Protein 4CRM (pdb70)

Sequence (890 aa):
MSDKNSRIAIVSADKCKPKKCRQECKRSCPVVKTGKLCIEVTPTSKIAFISEILCIGCGICVKKCPFDAIQIINLPTNLEAHVTHRYSANSFKLHRLPTPRPGQVLGLVGTNGIGKSTALKILAGKQKPNLGRFDDPPEWQEIIKYFRGSELQNYFTKMLEDDIKAIIKPQYVDNIPRAIKGPVQKVGELLKLRMEKSPEDVKRYIKILQLENVLKRDIEKLSGGELQRFAIGMSCVQEADVYMFDEPSSYLDVKQRLNAAQIIRSLLAPTKYVICVEHDLSVLDYLSDFVCIIYGVPSVYGVVTLPASVREGINIFLDGHIPAENLRFRTEALQFRIADATEDLQNDSASRAFSYPSLKKTQGDFVLNVEEGEFSDSEILVMMGENGTGKTTLIKLLAGALKPDEGQDIPKLNVSMKPQKIAPKFPGTVRQLFFKKIRGQFLNPQFQTDVVKPLRIDDIIDQEVQHLSGGELQRVAIVLALGIPADIYLIDEPSAYLDSEQRIICSKVIRRFILHNKKTAFIVEHDFIMATYLADKVIVFEGIPSKNAHARAPESLLTGCNRFLKNLNVTFRRDPNSFRPRINKLDSQMDKEQKSSGNYFFLDNTGIDDKFGFIVMDGQGTLFGSVSGNTRTVLHKFTVDLPKKHGRGGQSALRFARLREEKRHNYVRKVAEVAVQNFITNDKVNVKGLILAGSADFKTDLAKSELFDPRLACKVISIVDVSYGGENGFNQAIELSAEALANVKYVQEKKLLEAYFDEISQDTGKFCYGIDDTLKALDLGAVEKLIVFENLETIRYTFKDAEDNEVIKFAEPEAKDKSFAIDKATGQEMDVVSEEPLIEWLAANYKNFGATLEFITDKSSEGAQFVTGFGGIGAMLRYKVNFEQLVDES

Foldseek 3Di:
DDQAKWKAKAFDPLQDDCVPVPVVLCPQAPLVVVPDDQWDADVPVRDIAGDRVSHPLPCRSQVVDPRRGMDMDMDSCLQVLFWWAAPDGRFETEGAADDWFWLFEEEEEEFAQACLQVNVCCLQLNAAGCRVHNCDNNPLVVNLVSCPVHPCSVSSVCVVVPVFHEAELDADLVPPLVVDKPLPCALQVLLVVLQPDDPVLSVVLCVLLVCVVRRNGHLNPDDSQNNLSSSLSSQVRHDTQEGEYEASCAPFFQQNLQSSLVVQLVSSVVRGMYYYYYLALVSRLSNGQKYWYWADDHRHHIYIDDIGGSVVVSLCVQVQADPVSGDNRDPDGDDFALVVNDDDDDAQDDLQDDWFDWFWADPVQEIETEHTAHDGWLFEAEEGEGPLQCSQVVLCVQVVVDPTPDGHDDDPWFEQEFHAADDPPDWDFLQVVLVVLADVLCPDPLCCVQQCPPVPCVSRRPPHRNRDDGLNVLSSRLVSSVRDDIQEYEYEESCHPGHDVNVSSVLCVQLVCSNVVRHYYYYYYRRPRSRQARHQWYKYKDDDHSYYIYIYYTDGQQVVVLVRCVVVLWAFEADVPSRDTHTAGRVRVCSVVCVVVSHRTPSRGHYD/DAWAKEKEDEQQKIWIWIDDVPDTDTDDMDHDDDDDQCPPQPPPSPVVVVVVLVVLLVVVQVRVVVRCVPQDDPDQGVHQAYEYEYPDCSCVSALPDPRNDPSNNVGYQYYDYAPDDDPVSVVVCVVVCVVSVVVVVCCPAAVVVVCPCVVPLPPPALKDADPQFQVVCLQVLFFQAWFFAQPGQWWWWWWADPPDTDIDIDGPDDDCNLVPRDDPDVDDNTDIDDIGGPCVVCVPCVVVSNHHDDHHYADYDCSVVCVVPRNRTMTGGDPGDDTGDDPVPD

B-factor: mean 42.4, std 27.52, range [13.7, 92.04]

Nearest PDB structures (foldseek):
  3j16-assembly1_B  TM=9.898E-01  e=0.000E+00  Saccharomyces cerevisiae
  6zme-assembly1_CI  TM=9.283E-01  e=2.907E-83  Homo sapiens
  3j15-assembly1_B  TM=9.564E-01  e=2.429E-72  Pyrococcus furiosus
  1yqt-assembly1_A  TM=9.149E-01  e=5.880E-68  Pyrococcus furiosus
  5yv5-assembly1_A  TM=8.983E-01  e=7.663E-67  Pyrococcus furiosus COM1

Solvent-accessible surface area: 46704 Å² total; per-residue (Å²): 252,94,127,136,89,13,36,10,3,24,19,38,69,103,49,39,111,33,96,152,44,149,35,40,19,78,106,28,7,10,0,26,92,91,60,101,101,5,9,86,81,40,114,120,76,133,42,10,50,5,20,54,148,51,12,47,23,42,15,36,14,34,163,64,19,74,93,52,6,6,77,28,55,74,12,82,19,43,8,100,74,37,35,1,21,54,109,73,66,6,27,26,14,2,2,88,10,2,8,16,129,69,13,56,0,1,0,1,3,2,14,48,38,0,10,8,30,16,0,8,80,5,2,15,34,129,76,62,1,23,8,35,121,126,6,65,95,76,49,23,115,56,0,33,119,73,10,160,84,48,90,5,48,79,7,0,55,68,18,86,125,70,105,30,133,21,16,38,0,58,25,136,13,71,77,24,32,184,88,50,113,2,82,115,82,68,0,10,76,36,8,123,147,61,68,92,76,52,105,113,8,34,139,166,43,29,164,70,2,50,1,78,79,5,39,159,82,21,2,92,131,16,54,15,9,20,7,3,13,4,4,0,3,22,0,1,3,44,93,20,81,5,0,1,0,0,18,4,17,29,53,5,1,20,58,5,20,28,32,4,1,87,21,0,83,54,8,17,83,78,91,20,9,0,3,0,1,3,28,7,48,37,3,0,11,80,2,5,41,67,2,2,10,4,9,16,66,66,72,13,22,0,12,0,25,128,38,31,45,35,96,103,2,2,18,50,8,35,76,4,51,9,93,97,39,102,42,199,45,10,131,128,68,53,128,45,81,87,36,118,34,34,102,130,120,170,75,78,63,88,103,78,22,83,52,18,60,48,0,61,42,55,97,75,125,20,57,1,37,0,74,94,9,62,13,3,41,26,11,0,0,0,15,8,3,7,38,43,3,7,4,28,18,6,16,62,3,37,22,53,68,44,136,13,85,101,40,104,14,112,43,188,61,85,41,8,102,6,67,27,116,42,69,54,181,120,139,29,30,3,123,76,52,7,104,147,87,54,164,46,16,69,119,36,88,61,4,60,84,16,5,22,137,67,25,96,4,96,29,10,50,96,28,75,13,157,131,24,61,28,14,43,20,0,32,2,13,4,8,17,8,23,5,65,92,6,58,12,15,3,0,2,11,0,10,28,55,7,6,20,75,23,33,33,30,3,2,64,9,1,6,108,49,4,42,147,68,115,62,2,1,20,0,2,0,11,7,44,44,0,10,11,27,0,0,40,40,12,2,1,8,51,43,98,27,51,126,54,4,66,0,88,42,17,32,57,22,101,72,0,21,35,76,30,7,114,63,44,54,13,0,30,62,23,0,102,104,28,128,14,32,39,22,1,117,104,116,1,137,55,4,153,115,10,49,98,81,26,49,16,19,71,91,40,13,11,0,27,161,91,75,64,1,12,0,5,5,42,29,153,21,8,5,3,0,25,35,32,75,158,72,172,88,50,84,87,125,60,89,57,107,57,123,130,22,138,42,241,36,42,201,18,67,103,143,102,9,172,90,26,72,80,85,15,43,48,3,3,88,114,0,1,74,36,5,40,121,84,22,26,112,136,112,149,34,58,6,165,7,13,20,0,0,4,66,64,87,90,2,65,70,2,35,173,30,156,71,8,56,128,195,15,51,88,85,50,57,15,89,22,103,16,105,128,25,40,104,106,0,12,73,30,5,61,107,126,11,58,126,20,89,21,78,46,109,87,63,126,39,82,97,97,15,42,40,38,16,85,88,88,32,44,107,110,4,48,11,1,40,26,15,80,19,2,21,86,5,0,88,122,20,0,0,82,87,1,5,0,14,97,113,19,96,27,48,48,31,37,9,32,90,94,152,112,108,34,95,47,44,25,48,107,97,123,58,152,57,132,79,124,0,24,86,153,100,104,51,79,164,49,110,64,114,51,104,77,29,2,21,108,92,4,43,80,36,27,198,124,38,34,5,67,42,46,81,12,40,76,136,42,80,44,5,68,76,6,81,60,17,11,41,1,15,4,0,9,2,111,135,106,26,140,78,42,142,98,119,112,125,170

Radius of gyration: 37.92 Å; Cα contacts (8 Å, |Δi|>4): 1628; chains: 2; bounding box: 98×109×80 Å

Secondary structure (DSSP, 8-state):
-PPP-EEEEEE-SSS--TTBTBSTTTTT-HHHHHT--SEEEETTTTEEEE-TTT-----HHHHH-SS--EEEEEESSSSSTTEEEE-STTS-EEE--PPP-TTSEEEEE--TTSSHHHHHHHHHTSS---TTTT--TT-HHHHHHHTTTSTHHHHHHHHHHTS---EEE-S-TTTHHHH---SSS-HHHHHHHH--S-HHHHHHHHHHHT-TGGGSS-TTT--HHHHHHHHHHHHHHS--SEEEEE-TTTT--HHHHHHHHHHHHGGGTTT-EEEEE-S-HHHHHHH-SEEEEEES-TTT--EE---EEHHHHHHHHHHTEETTTTEE-SSS------SSSSPP-PPP-SS-S-EE--EEEE-SS-EEEE--EE--TT-EEEEES-TTSSHHHHHHHHHTSS--SB--------EEEE-SS------SBHHHHHHHH-SGGGTSHHHIIIIIIIIISTTTSSSBSSSS-HHHHHHHHHHHHTTS--SEEEEE-TTTT--HHHHHHHHHHHHHHHHHHT-EEEEE-S-HHHHHHH-SEEEE-EEETTTEEE----EEHHHHHHHHHHHHT--B---TTT----B--TT-HHHHHHHHHT-S-SS-----/---EEEEEE-SS-EEEEEEETTEEEEEEEE------TTSS--TTTTHHHHHHHHHHHHHHHHHHHHHHHHH-SSSS-SSS-EEEE-SSGGGHHHHTSTTSPTTTGGGEEEEE--SS-HHHHHHHHHHTTHHHHHHHHHIIIIIIHHHHHHHT--TTT-EE-HHHHHHHHHHTT-EEEEE--SS---EEEEEE-SS-EEEEEE-S--SHHHH-SS-SSS-----EEEEEEHHHHHHTSHHHHT--EE---S-STTHHHHHHTSTT--EEESS-------SS--

Structure (mmCIF, N/CA/C/O backbone):
data_4CRM
#
_entry.id   4CRM
#
_cell.length_a   1.000
_cell.length_b   1.000
_cell.length_c   1.000
_cell.angle_alpha   90.00
_cell.angle_beta   90.00
_cell.angle_gamma   90.00
#
_symmetry.space_group_name_H-M   'P 1'
#
loop_
_entity.id
_entity.type
_entity.pdbx_description
1 polymer 'TRANSLATION INITIATION FACTOR RLI1'
2 polymer 'EUKARYOTIC PEPTIDE CHAIN RELEASE FACTOR SUBUNIT 1'
3 non-polymer "ADENOSINE-5'-TRIPHOSPHATE"
4 non-polymer 'IRON/SULFUR CLUSTER'
5 non-polymer "ADENOSINE-5'-DIPHOSPHATE"
6 non-polymer 'MAGNESIUM ION'
7 water water
#
loop_
_atom_site.group_PDB
_atom_site.id
_atom_site.type_symbol
_atom_site.label_atom_id
_atom_site.label_alt_id
_atom_site.label_comp_id
_atom_site.label_asym_id
_atom_site.label_entity_id
_atom_site.label_seq_id
_atom_site.pdbx_PDB_ins_code
_atom_site.Cartn_x
_atom_site.Cartn_y
_atom_site.Cartn_z
_atom_site.occupancy
_atom_site.B_iso_or_equiv
_atom_site.auth_seq_id
_atom_site.auth_comp_id
_atom_site.auth_asym_id
_atom_site.auth_atom_id
_atom_site.pdbx_PDB_model_num
ATOM 1 N N . MET A 1 1 ? -24.601 47.795 -27.358 1.00 0.00 1 MET P N 1
ATOM 2 C CA . MET A 1 1 ? -25.413 46.559 -27.345 1.00 0.00 1 MET P CA 1
ATOM 3 C C . MET A 1 1 ? -25.312 45.873 -28.666 1.00 0.00 1 MET P C 1
ATOM 4 O O . MET A 1 1 ? -24.301 45.243 -28.975 1.00 0.00 1 MET P O 1
ATOM 9 N N . SER A 1 2 ? -26.374 45.981 -29.483 1.00 0.00 2 SER P N 1
ATOM 10 C CA . SER A 1 2 ? -26.355 45.353 -30.768 1.00 0.00 2 SER P CA 1
ATOM 11 C C . SER A 1 2 ? -25.476 46.155 -31.661 1.00 0.00 2 SER P C 1
ATOM 12 O O . SER A 1 2 ? -25.171 47.315 -31.387 1.00 0.00 2 SER P O 1
ATOM 15 N N . ASP A 1 3 ? -25.024 45.523 -32.756 1.00 0.00 3 ASP P N 1
ATOM 16 C CA . ASP A 1 3 ? -24.195 46.213 -33.686 1.00 0.00 3 ASP P CA 1
ATOM 17 C C . ASP A 1 3 ? -25.088 47.235 -34.301 1.00 0.00 3 ASP P C 1
ATOM 18 O O . ASP A 1 3 ? -26.293 47.022 -34.422 1.00 0.00 3 ASP P O 1
ATOM 23 N N . LYS A 1 4 ? -24.515 48.392 -34.670 1.00 0.00 4 LYS P N 1
ATOM 24 C CA . LYS A 1 4 ? -25.289 49.446 -35.249 1.00 0.00 4 LYS P CA 1
ATOM 25 C C . LYS A 1 4 ? -25.051 49.390 -36.724 1.00 0.00 4 LYS P C 1
ATOM 26 O O . LYS A 1 4 ? -23.906 49.346 -37.170 1.00 0.00 4 LYS P O 1
ATOM 32 N N . ASN A 1 5 ? -26.135 49.369 -37.528 1.00 0.00 5 ASN P N 1
ATOM 33 C CA . ASN A 1 5 ? -25.941 49.287 -38.948 1.00 0.00 5 ASN P CA 1
ATOM 34 C C . ASN A 1 5 ? -27.060 50.003 -39.635 1.00 0.00 5 ASN P C 1
ATOM 35 O O . ASN A 1 5 ? -28.058 50.373 -39.018 1.00 0.00 5 ASN P O 1
ATOM 40 N N . SER A 1 6 ? -26.895 50.240 -40.952 1.00 0.00 6 SER P N 1
ATOM 41 C CA . SER A 1 6 ? -27.905 50.897 -41.721 1.00 0.00 6 SER P CA 1
ATOM 42 C C . SER A 1 6 ? -27.855 50.317 -43.099 1.00 0.00 6 SER P C 1
ATOM 43 O O . SER A 1 6 ? -27.045 49.441 -43.396 1.00 0.00 6 SER P O 1
ATOM 46 N N . ARG A 1 7 ? -28.792 50.755 -43.957 1.00 0.00 7 ARG P N 1
ATOM 47 C CA . ARG A 1 7 ? -28.812 50.389 -45.342 1.00 0.00 7 ARG P CA 1
ATOM 48 C C . ARG A 1 7 ? -29.010 51.686 -46.054 1.00 0.00 7 ARG P C 1
ATOM 49 O O . ARG A 1 7 ? -29.669 52.581 -45.528 1.00 0.00 7 ARG P O 1
ATOM 57 N N . ILE A 1 8 ? -28.370 51.859 -47.226 1.00 0.00 8 ILE P N 1
ATOM 58 C CA . ILE A 1 8 ? -28.545 53.063 -47.975 1.00 0.00 8 ILE P CA 1
ATOM 59 C C . ILE A 1 8 ? -28.721 52.631 -49.389 1.00 0.00 8 ILE P C 1
ATOM 60 O O . ILE A 1 8 ? -27.967 51.795 -49.883 1.00 0.00 8 ILE P O 1
ATOM 65 N N . ALA A 1 9 ? -29.735 53.177 -50.082 1.00 0.00 9 ALA P N 1
ATOM 66 C CA . ALA A 1 9 ? -29.917 52.783 -51.445 1.00 0.00 9 ALA P CA 1
ATOM 67 C C . ALA A 1 9 ? -29.757 53.997 -52.299 1.00 0.00 9 ALA P C 1
ATOM 68 O O . ALA A 1 9 ? -30.308 55.056 -51.999 1.00 0.00 9 ALA P O 1
ATOM 70 N N . ILE A 1 10 ? -28.950 53.869 -53.372 1.00 0.00 10 ILE P N 1
ATOM 71 C CA . ILE A 1 10 ? -28.776 54.912 -54.338 1.00 0.00 10 ILE P CA 1
ATOM 72 C C . ILE A 1 10 ? -28.999 54.255 -55.663 1.00 0.00 10 ILE P C 1
ATOM 73 O O . ILE A 1 10 ? -28.407 53.217 -55.954 1.00 0.00 10 ILE P O 1
ATOM 78 N N . VAL A 1 11 ? -29.882 54.837 -56.495 1.00 0.00 11 VAL P N 1
ATOM 79 C CA . VAL A 1 11 ? -30.156 54.258 -57.775 1.00 0.00 11 VAL P CA 1
ATOM 80 C C . VAL A 1 11 ? -29.822 55.283 -58.804 1.00 0.00 11 VAL P C 1
ATOM 81 O O . VAL A 1 11 ? -30.036 56.479 -58.602 1.00 0.00 11 VAL P O 1
ATOM 85 N N . SER A 1 12 ? -29.254 54.823 -59.935 1.00 0.00 12 SER P N 1
ATOM 86 C CA . SER A 1 12 ? -28.944 55.708 -61.014 1.00 0.00 12 SER P CA 1
ATOM 87 C C . SER A 1 12 ? -30.021 55.501 -62.030 1.00 0.00 12 SER P C 1
ATOM 88 O O . SER A 1 12 ? -30.254 54.386 -62.495 1.00 0.00 12 SER P O 1
ATOM 91 N N . ALA A 1 13 ? -30.727 56.598 -62.344 1.00 0.00 13 ALA P N 1
ATOM 92 C CA . ALA A 1 13 ? -31.825 56.703 -63.261 1.00 0.00 13 ALA P CA 1
ATOM 93 C C . ALA A 1 13 ? -31.361 56.522 -64.670 1.00 0.00 13 ALA P C 1
ATOM 94 O O . ALA A 1 13 ? -32.148 56.170 -65.546 1.00 0.00 13 ALA P O 1
ATOM 96 N N . ASP A 1 14 ? -30.097 56.883 -64.948 1.00 0.00 14 ASP P N 1
ATOM 97 C CA . ASP A 1 14 ? -29.575 56.774 -66.279 1.00 0.00 14 ASP P CA 1
ATOM 98 C C . ASP A 1 14 ? -29.530 55.327 -66.675 1.00 0.00 14 ASP P C 1
ATOM 99 O O . ASP A 1 14 ? -29.818 54.975 -67.818 1.00 0.00 14 ASP P O 1
ATOM 104 N N . LYS A 1 15 ? -29.124 54.465 -65.725 1.00 0.00 15 LYS P N 1
ATOM 105 C CA . LYS A 1 15 ? -28.984 53.044 -65.885 1.00 0.00 15 LYS P CA 1
ATOM 106 C C . LYS A 1 15 ? -30.318 52.350 -65.919 1.00 0.00 15 LYS P C 1
ATOM 107 O O . LYS A 1 15 ? -30.391 51.181 -66.293 1.00 0.00 15 LYS P O 1
ATOM 113 N N . CYS A 1 16 ? -31.403 53.000 -65.454 1.00 0.00 16 CYS P N 1
ATOM 114 C CA . CYS A 1 16 ? -32.633 52.275 -65.300 1.00 0.00 16 CYS P CA 1
ATOM 115 C C . CYS A 1 16 ? -33.638 52.542 -66.380 1.00 0.00 16 CYS P C 1
ATOM 116 O O . CYS A 1 16 ? -33.909 53.684 -66.754 1.00 0.00 16 CYS P O 1
ATOM 119 N N . LYS A 1 17 ? -34.205 51.433 -66.912 1.00 0.00 17 LYS P N 1
ATOM 120 C CA . LYS A 1 17 ? -35.305 51.473 -67.833 1.00 0.00 17 LYS P CA 1
ATOM 121 C C . LYS A 1 17 ? -36.244 50.414 -67.335 1.00 0.00 17 LYS P C 1
ATOM 122 O O . LYS A 1 17 ? -35.965 49.221 -67.436 1.00 0.00 17 LYS P O 1
ATOM 128 N N . PRO A 1 18 ? -37.413 50.764 -66.785 1.00 0.00 18 PRO P N 1
ATOM 129 C CA . PRO A 1 18 ? -38.238 49.769 -66.135 1.00 0.00 18 PRO P CA 1
ATOM 130 C C . PRO A 1 18 ? -39.186 49.206 -67.152 1.00 0.00 18 PRO P C 1
ATOM 131 O O . PRO A 1 18 ? -40.025 48.409 -66.754 1.00 0.00 18 PRO P O 1
ATOM 135 N N . LYS A 1 19 ? -39.114 49.577 -68.463 1.00 0.00 19 LYS P N 1
ATOM 136 C CA . LYS A 1 19 ? -39.862 48.870 -69.459 1.00 0.00 19 LYS P CA 1
ATOM 137 C C . LYS A 1 19 ? -39.171 47.575 -69.736 1.00 0.00 19 LYS P C 1
ATOM 138 O O . LYS A 1 19 ? -39.803 46.522 -69.829 1.00 0.00 19 LYS P O 1
ATOM 144 N N . LYS A 1 20 ? -37.815 47.607 -69.799 1.00 0.00 20 LYS P N 1
ATOM 145 C CA . LYS A 1 20 ? -36.956 46.564 -70.324 1.00 0.00 20 LYS P CA 1
ATOM 146 C C . LYS A 1 20 ? -37.157 45.207 -69.688 1.00 0.00 20 LYS P C 1
ATOM 147 O O . LYS A 1 20 ? -37.225 44.202 -70.395 1.00 0.00 20 LYS P O 1
ATOM 153 N N . CYS A 1 21 ? -37.285 45.157 -68.343 1.00 0.00 21 CYS P N 1
ATOM 154 C CA . CYS A 1 21 ? -37.450 43.927 -67.600 1.00 0.00 21 CYS P CA 1
ATOM 155 C C . CYS A 1 21 ? -38.760 43.963 -66.857 1.00 0.00 21 CYS P C 1
ATOM 156 O O . CYS A 1 21 ? -38.979 43.161 -65.949 1.00 0.00 21 CYS P O 1
ATOM 159 N N . ARG A 1 22 ? -39.649 44.927 -67.218 1.00 0.00 22 ARG P N 1
ATOM 160 C CA . ARG A 1 22 ? -40.790 45.377 -66.445 1.00 0.00 22 ARG P CA 1
ATOM 161 C C . ARG A 1 22 ? -40.284 45.964 -65.142 1.00 0.00 22 ARG P C 1
ATOM 162 O O . ARG A 1 22 ? -39.089 46.236 -65.029 1.00 0.00 22 ARG P O 1
ATOM 170 N N . GLN A 1 23 ? -41.145 46.225 -64.128 1.00 0.00 23 GLN P N 1
ATOM 171 C CA . GLN A 1 23 ? -40.643 46.671 -62.851 1.00 0.00 23 GLN P CA 1
ATOM 172 C C . GLN A 1 23 ? -40.318 45.420 -62.101 1.00 0.00 23 GLN P C 1
ATOM 173 O O . GLN A 1 23 ? -41.185 44.770 -61.517 1.00 0.00 23 GLN P O 1
ATOM 179 N N . GLU A 1 24 ? -39.021 45.050 -62.156 1.00 0.00 24 GLU P N 1
ATOM 180 C CA . GLU A 1 24 ? -38.536 43.816 -61.619 1.00 0.00 24 GLU P CA 1
ATOM 181 C C . GLU A 1 24 ? -38.101 44.074 -60.211 1.00 0.00 24 GLU P C 1
ATOM 182 O O . GLU A 1 24 ? -37.921 43.124 -59.459 1.00 0.00 24 GLU P O 1
ATOM 188 N N . CYS A 1 25 ? -37.943 45.360 -59.782 1.00 0.00 25 CYS P N 1
ATOM 189 C CA . CYS A 1 25 ? -37.467 45.619 -58.450 1.00 0.00 25 CYS P CA 1
ATOM 190 C C . CYS A 1 25 ? -38.552 45.373 -57.436 1.00 0.00 25 CYS P C 1
ATOM 191 O O . CYS A 1 25 ? -38.282 44.790 -56.386 1.00 0.00 25 CYS P O 1
ATOM 194 N N . LYS A 1 26 ? -39.795 45.827 -57.717 1.00 0.00 26 LYS P N 1
ATOM 195 C CA . LYS A 1 26 ? -40.915 45.699 -56.811 1.00 0.00 26 LYS P CA 1
ATOM 196 C C . LYS A 1 26 ? -41.240 44.253 -56.644 1.00 0.00 26 LYS P C 1
ATOM 197 O O . LYS A 1 26 ? -41.436 43.763 -55.532 1.00 0.00 26 LYS P O 1
ATOM 203 N N . ARG A 1 27 ? -41.242 43.505 -57.767 1.00 0.00 27 ARG P N 1
ATOM 204 C CA . ARG A 1 27 ? -41.399 42.080 -57.713 1.00 0.00 27 ARG P CA 1
ATOM 205 C C . ARG A 1 27 ? -40.042 41.672 -57.244 1.00 0.00 27 ARG P C 1
ATOM 206 O O . ARG A 1 27 ? -39.209 42.535 -57.038 1.00 0.00 27 ARG P O 1
ATOM 214 N N . SER A 1 28 ? -39.756 40.402 -56.959 1.00 0.00 28 SER P N 1
ATOM 215 C CA . SER A 1 28 ? -38.412 40.073 -56.566 1.00 0.00 28 SER P CA 1
ATOM 216 C C . SER A 1 28 ? -38.149 40.415 -55.123 1.00 0.00 28 SER P C 1
ATOM 217 O O . SER A 1 28 ? -37.720 39.544 -54.370 1.00 0.00 28 SER P O 1
ATOM 220 N N . CYS A 1 29 ? -38.364 41.686 -54.704 1.00 0.00 29 CYS P N 1
ATOM 221 C CA . CYS A 1 29 ? -38.086 42.128 -53.357 1.00 0.00 29 CYS P CA 1
ATOM 222 C C . CYS A 1 29 ? -38.966 41.370 -52.400 1.00 0.00 29 CYS P C 1
ATOM 223 O O . CYS A 1 29 ? -40.183 41.303 -52.566 1.00 0.00 29 CYS P O 1
ATOM 226 N N . PRO A 1 30 ? -38.341 40.769 -51.411 1.00 0.00 30 PRO P N 1
ATOM 227 C CA . PRO A 1 30 ? -39.012 39.978 -50.405 1.00 0.00 30 PRO P CA 1
ATOM 228 C C . PRO A 1 30 ? -39.830 40.776 -49.441 1.00 0.00 30 PRO P C 1
ATOM 229 O O . PRO A 1 30 ? -40.711 40.204 -48.801 1.00 0.00 30 PRO P O 1
ATOM 233 N N . VAL A 1 31 ? -39.501 42.067 -49.263 1.00 0.00 31 VAL P N 1
ATOM 234 C CA . VAL A 1 31 ? -40.210 42.940 -48.375 1.00 0.00 31 VAL P CA 1
ATOM 235 C C . VAL A 1 31 ? -41.582 43.187 -48.939 1.00 0.00 31 VAL P C 1
ATOM 236 O O . VAL A 1 31 ? -42.580 43.153 -48.222 1.00 0.00 31 VAL P O 1
ATOM 240 N N . VAL A 1 32 ? -41.648 43.454 -50.257 1.00 0.00 32 VAL P N 1
ATOM 241 C CA . VAL A 1 32 ? -42.858 43.747 -50.980 1.00 0.00 32 VAL P CA 1
ATOM 242 C C . VAL A 1 32 ? -43.700 42.519 -51.094 1.00 0.00 32 VAL P C 1
ATOM 243 O O . VAL A 1 32 ? -44.916 42.612 -51.247 1.00 0.00 32 VAL P O 1
ATOM 247 N N . LYS A 1 33 ? -43.060 41.336 -51.101 1.00 0.00 33 LYS P N 1
ATOM 248 C CA . LYS A 1 33 ? -43.796 40.108 -51.197 1.00 0.00 33 LYS P CA 1
ATOM 249 C C . LYS A 1 33 ? -44.712 40.022 -50.015 1.00 0.00 33 LYS P C 1
ATOM 250 O O . LYS A 1 33 ? -45.871 39.628 -50.143 1.00 0.00 33 LYS P O 1
ATOM 256 N N . THR A 1 34 ? -44.203 40.394 -48.824 1.00 0.00 34 THR P N 1
ATOM 257 C CA . THR A 1 34 ? -44.975 40.340 -47.611 1.00 0.00 34 THR P CA 1
ATOM 258 C C . THR A 1 34 ? -46.041 41.390 -47.665 1.00 0.00 34 THR P C 1
ATOM 259 O O . THR A 1 34 ? -47.082 41.247 -47.027 1.00 0.00 34 THR P O 1
ATOM 263 N N . GLY A 1 35 ? -45.831 42.478 -48.432 1.00 0.00 35 GLY P N 1
ATOM 264 C CA . GLY A 1 35 ? -46.830 43.512 -48.457 1.00 0.00 35 GLY P CA 1
ATOM 265 C C . GLY A 1 35 ? -46.254 44.773 -47.886 1.00 0.00 35 GLY P C 1
ATOM 266 O O . GLY A 1 35 ? -46.989 45.722 -47.613 1.00 0.00 35 GLY P O 1
ATOM 267 N N . LYS A 1 36 ? -44.922 44.808 -47.681 1.00 0.00 36 LYS P N 1
ATOM 268 C CA . LYS A 1 36 ? -44.260 45.964 -47.145 1.00 0.00 36 LYS P CA 1
ATOM 269 C C . LYS A 1 36 ? -43.914 46.945 -48.243 1.00 0.00 36 LYS P C 1
ATOM 270 O O . LYS A 1 36 ? -44.205 46.728 -49.418 1.00 0.00 36 LYS P O 1
ATOM 276 N N . LEU A 1 37 ? -43.416 48.121 -47.797 1.00 0.00 37 LEU P N 1
ATOM 277 C CA . LEU A 1 37 ? -43.008 49.348 -48.447 1.00 0.00 37 LEU P CA 1
ATOM 278 C C . LEU A 1 37 ? -41.612 49.482 -49.013 1.00 0.00 37 LEU P C 1
ATOM 279 O O . LEU A 1 37 ? -41.323 50.565 -49.517 1.00 0.00 37 LEU P O 1
ATOM 284 N N . CYS A 1 38 ? -40.687 48.501 -48.896 1.00 0.00 38 CYS P N 1
ATOM 285 C CA . CYS A 1 38 ? -39.286 48.719 -49.216 1.00 0.00 38 CYS P CA 1
ATOM 286 C C . CYS A 1 38 ? -39.087 49.398 -50.541 1.00 0.00 38 CYS P C 1
ATOM 287 O O . CYS A 1 38 ? -38.284 50.329 -50.622 1.00 0.00 38 CYS P O 1
ATOM 290 N N . ILE A 1 39 ? -39.778 48.969 -51.611 1.00 0.00 39 ILE P N 1
ATOM 291 C CA . ILE A 1 39 ? -39.624 49.666 -52.858 1.00 0.00 39 ILE P CA 1
ATOM 292 C C . ILE A 1 39 ? -40.995 50.108 -53.291 1.00 0.00 39 ILE P C 1
ATOM 293 O O . ILE A 1 39 ? -41.934 49.311 -53.315 1.00 0.00 39 ILE P O 1
ATOM 298 N N . GLU A 1 40 ? -41.151 51.413 -53.613 1.00 0.00 40 GLU P N 1
ATOM 299 C CA . GLU A 1 40 ? -42.420 51.949 -54.028 1.00 0.00 40 GLU P CA 1
ATOM 300 C C . GLU A 1 40 ? -42.248 52.452 -55.423 1.00 0.00 40 GLU P C 1
ATOM 301 O O . GLU A 1 40 ? -41.165 52.895 -55.801 1.00 0.00 40 GLU P O 1
ATOM 307 N N . VAL A 1 41 ? -43.168 52.393 -56.270 1.00 0.00 41 VAL P N 1
ATOM 308 C CA . VAL A 1 41 ? -43.062 52.759 -57.619 1.00 0.00 41 VAL P CA 1
ATOM 309 C C . VAL A 1 41 ? -43.686 54.175 -57.662 1.00 0.00 41 VAL P C 1
ATOM 310 O O . VAL A 1 41 ? -44.611 54.512 -56.913 1.00 0.00 41 VAL P O 1
ATOM 314 N N . THR A 1 42 ? -42.903 55.108 -58.383 1.00 0.00 42 THR P N 1
ATOM 315 C CA . THR A 1 42 ? -43.334 56.455 -58.603 1.00 0.00 42 THR P CA 1
ATOM 316 C C . THR A 1 42 ? -43.948 56.452 -59.973 1.00 0.00 42 THR P C 1
ATOM 317 O O . THR A 1 42 ? -43.276 56.214 -60.976 1.00 0.00 42 THR P O 1
ATOM 321 N N . PRO A 1 43 ? -45.243 56.634 -60.005 1.00 0.00 43 PRO P N 1
ATOM 322 C CA . PRO A 1 43 ? -46.004 56.611 -61.229 1.00 0.00 43 PRO P CA 1
ATOM 323 C C . PRO A 1 43 ? -45.837 57.768 -62.167 1.00 0.00 43 PRO P C 1
ATOM 324 O O . PRO A 1 43 ? -46.104 57.590 -63.355 1.00 0.00 43 PRO P O 1
ATOM 328 N N . THR A 1 44 ? -45.531 58.979 -61.658 1.00 0.00 44 THR P N 1
ATOM 329 C CA . THR A 1 44 ? -45.375 60.094 -62.550 1.00 0.00 44 THR P CA 1
ATOM 330 C C . THR A 1 44 ? -44.051 60.081 -63.259 1.00 0.00 44 THR P C 1
ATOM 331 O O . THR A 1 44 ? -43.990 60.189 -64.484 1.00 0.00 44 THR P O 1
ATOM 335 N N . SER A 1 45 ? -42.955 59.953 -62.480 1.00 0.00 45 SER P N 1
ATOM 336 C CA . SER A 1 45 ? -41.598 59.993 -62.951 1.00 0.00 45 SER P CA 1
ATOM 337 C C . SER A 1 45 ? -41.221 58.683 -63.573 1.00 0.00 45 SER P C 1
ATOM 338 O O . SER A 1 45 ? -40.319 58.623 -64.408 1.00 0.00 45 SER P O 1
ATOM 341 N N . LYS A 1 46 ? -41.931 57.605 -63.193 1.00 0.00 46 LYS P N 1
ATOM 342 C CA . LYS A 1 46 ? -41.668 56.281 -63.675 1.00 0.00 46 LYS P CA 1
ATOM 343 C C . LYS A 1 46 ? -40.307 55.817 -63.246 1.00 0.00 46 LYS P C 1
ATOM 344 O O . LYS A 1 46 ? -39.537 55.314 -64.062 1.00 0.00 46 LYS P O 1
ATOM 350 N N . ILE A 1 47 ? -39.985 55.971 -61.941 1.00 0.00 47 ILE P N 1
ATOM 351 C CA . ILE A 1 47 ? -38.709 55.552 -61.439 1.00 0.00 47 ILE P CA 1
ATOM 352 C C . ILE A 1 47 ? -38.979 54.710 -60.218 1.00 0.00 47 ILE P C 1
ATOM 353 O O . ILE A 1 47 ? -40.003 54.885 -59.560 1.00 0.00 47 ILE P O 1
ATOM 358 N N . ALA A 1 48 ? -38.110 53.712 -59.924 1.00 0.00 48 ALA P N 1
ATOM 359 C CA . ALA A 1 48 ? -38.274 52.945 -58.719 1.00 0.00 48 ALA P CA 1
ATOM 360 C C . ALA A 1 48 ? -37.662 53.735 -57.608 1.00 0.00 48 ALA P C 1
ATOM 361 O O . ALA A 1 48 ? -36.681 54.448 -57.804 1.00 0.00 48 ALA P O 1
ATOM 363 N N . PHE A 1 49 ? -38.245 53.642 -56.401 1.00 0.00 49 PHE P N 1
ATOM 364 C CA . PHE A 1 49 ? -37.696 54.316 -55.265 1.00 0.00 49 PHE P CA 1
ATOM 365 C C . PHE A 1 49 ? -37.499 53.275 -54.215 1.00 0.00 49 PHE P C 1
ATOM 366 O O . PHE A 1 49 ? -38.340 52.396 -54.041 1.00 0.00 49 PHE P O 1
ATOM 374 N N . ILE A 1 50 ? -36.360 53.331 -53.497 1.00 0.00 50 ILE P N 1
ATOM 375 C CA . ILE A 1 50 ? -36.151 52.373 -52.455 1.00 0.00 50 ILE P CA 1
ATOM 376 C C . ILE A 1 50 ? -36.090 53.135 -51.176 1.00 0.00 50 ILE P C 1
ATOM 377 O O . ILE A 1 50 ? -35.322 54.090 -51.047 1.00 0.00 50 ILE P O 1
ATOM 382 N N . SER A 1 51 ? -36.931 52.727 -50.205 1.00 0.00 51 SER P N 1
ATOM 383 C CA . SER A 1 51 ? -36.958 53.355 -48.920 1.00 0.00 51 SER P CA 1
ATOM 384 C C . SER A 1 51 ? -36.002 52.581 -48.076 1.00 0.00 51 SER P C 1
ATOM 385 O O . SER A 1 51 ? -35.977 51.353 -48.098 1.00 0.00 51 SER P O 1
ATOM 388 N N . GLU A 1 52 ? -35.154 53.322 -47.351 1.00 0.00 52 GLU P N 1
ATOM 389 C CA . GLU A 1 52 ? -34.097 52.828 -46.517 1.00 0.00 52 GLU P CA 1
ATOM 390 C C . GLU A 1 52 ? -34.619 52.251 -45.233 1.00 0.00 52 GLU P C 1
ATOM 391 O O . GLU A 1 52 ? -33.907 51.507 -44.561 1.00 0.00 52 GLU P O 1
ATOM 397 N N . ILE A 1 53 ? -35.812 52.694 -44.789 1.00 0.00 53 ILE P N 1
ATOM 398 C CA . ILE A 1 53 ? -36.384 52.223 -43.556 1.00 0.00 53 ILE P CA 1
ATOM 399 C C . ILE A 1 53 ? -36.863 50.794 -43.631 1.00 0.00 53 ILE P C 1
ATOM 400 O O . ILE A 1 53 ? -36.678 50.024 -42.692 1.00 0.00 53 ILE P O 1
ATOM 405 N N . LEU A 1 54 ? -37.602 50.448 -44.703 1.00 0.00 54 LEU P N 1
ATOM 406 C CA . LEU A 1 54 ? -38.168 49.142 -44.934 1.00 0.00 54 LEU P CA 1
ATOM 407 C C . LEU A 1 54 ? -37.265 48.110 -45.551 1.00 0.00 54 LEU P C 1
ATOM 408 O O . LEU A 1 54 ? -37.571 46.921 -45.478 1.00 0.00 54 LEU P O 1
ATOM 413 N N . CYS A 1 55 ? -36.200 48.525 -46.266 1.00 0.00 55 CYS P N 1
ATOM 414 C CA . CYS A 1 55 ? -35.311 47.602 -46.923 1.00 0.00 55 CYS P CA 1
ATOM 415 C C . CYS A 1 55 ? -34.628 46.729 -45.899 1.00 0.00 55 CYS P C 1
ATOM 416 O O . CYS A 1 55 ? -34.383 47.155 -44.772 1.00 0.00 55 CYS P O 1
ATOM 419 N N . ILE A 1 56 ? -34.446 45.434 -46.262 1.00 0.00 56 ILE P N 1
ATOM 420 C CA . ILE A 1 56 ? -33.812 44.359 -45.541 1.00 0.00 56 ILE P CA 1
ATOM 421 C C . ILE A 1 56 ? -32.314 44.400 -45.598 1.00 0.00 56 ILE P C 1
ATOM 422 O O . ILE A 1 56 ? -31.657 44.008 -44.636 1.00 0.00 56 ILE P O 1
ATOM 427 N N . GLY A 1 57 ? -31.736 44.805 -46.751 1.00 0.00 57 GLY P N 1
ATOM 428 C CA . GLY A 1 57 ? -30.311 44.814 -46.926 1.00 0.00 57 GLY P CA 1
ATOM 429 C C . GLY A 1 57 ? -29.934 43.526 -47.590 1.00 0.00 57 GLY P C 1
ATOM 430 O O . GLY A 1 57 ? -28.761 43.157 -47.633 1.00 0.00 57 GLY P O 1
ATOM 431 N N . CYS A 1 58 ? -30.949 42.822 -48.130 1.00 0.00 58 CYS P N 1
ATOM 432 C CA . CYS A 1 58 ? -30.811 41.532 -48.748 1.00 0.00 58 CYS P CA 1
ATOM 433 C C . CYS A 1 58 ? -29.928 41.588 -49.957 1.00 0.00 58 CYS P C 1
ATOM 434 O O . CYS A 1 58 ? -29.068 40.725 -50.127 1.00 0.00 58 CYS P O 1
ATOM 437 N N . GLY A 1 59 ? -30.110 42.591 -50.839 1.00 0.00 59 GLY P N 1
ATOM 438 C CA . GLY A 1 59 ? -29.257 42.709 -51.992 1.00 0.00 59 GLY P CA 1
ATOM 439 C C . GLY A 1 59 ? -29.790 41.869 -53.115 1.00 0.00 59 GLY P C 1
ATOM 440 O O . GLY A 1 59 ? -29.157 41.753 -54.163 1.00 0.00 59 GLY P O 1
ATOM 441 N N . ILE A 1 60 ? -30.979 41.269 -52.927 1.00 0.00 60 ILE P N 1
ATOM 442 C CA . ILE A 1 60 ? -31.578 40.430 -53.927 1.00 0.00 60 ILE P CA 1
ATOM 443 C C . ILE A 1 60 ? -31.884 41.263 -55.136 1.00 0.00 60 ILE P C 1
ATOM 444 O O . ILE A 1 60 ? -31.702 40.822 -56.270 1.00 0.00 60 ILE P O 1
ATOM 449 N N . CYS A 1 61 ? -32.375 42.499 -54.914 1.00 0.00 61 CYS P N 1
ATOM 450 C CA . CYS A 1 61 ? -32.771 43.390 -55.969 1.00 0.00 61 CYS P CA 1
ATOM 451 C C . CYS A 1 61 ? -31.587 43.772 -56.798 1.00 0.00 61 CYS P C 1
ATOM 452 O O . CYS A 1 61 ? -31.714 43.960 -58.006 1.00 0.00 61 CYS P O 1
ATOM 455 N N . VAL A 1 62 ? -30.419 44.017 -56.178 1.00 0.00 62 VAL P N 1
ATOM 456 C CA . VAL A 1 62 ? -29.236 44.371 -56.907 1.00 0.00 62 VAL P CA 1
ATOM 457 C C . VAL A 1 62 ? -28.872 43.333 -57.934 1.00 0.00 62 VAL P C 1
ATOM 458 O O . VAL A 1 62 ? -28.588 43.657 -59.084 1.00 0.00 62 VAL P O 1
ATOM 462 N N . LYS A 1 63 ? -28.891 42.025 -57.608 1.00 0.00 63 LYS P N 1
ATOM 463 C CA . LYS A 1 63 ? -28.409 41.049 -58.562 1.00 0.00 63 LYS P CA 1
ATOM 464 C C . LYS A 1 63 ? -29.457 40.658 -59.586 1.00 0.00 63 LYS P C 1
ATOM 465 O O . LYS A 1 63 ? -29.108 40.182 -60.665 1.00 0.00 63 LYS P O 1
ATOM 471 N N . LYS A 1 64 ? -30.759 40.920 -59.302 1.00 0.00 64 LYS P N 1
ATOM 472 C CA . LYS A 1 64 ? -31.852 40.832 -60.223 1.00 0.00 64 LYS P CA 1
ATOM 473 C C . LYS A 1 64 ? -31.738 41.848 -61.294 1.00 0.00 64 LYS P C 1
ATOM 474 O O . LYS A 1 64 ? -32.076 41.510 -62.426 1.00 0.00 64 LYS P O 1
ATOM 480 N N . CYS A 1 65 ? -31.310 43.112 -60.963 1.00 0.00 65 CYS P N 1
ATOM 481 C CA . CYS A 1 65 ? -31.317 44.198 -61.903 1.00 0.00 65 CYS P CA 1
ATOM 482 C C . CYS A 1 65 ? -30.495 43.804 -63.085 1.00 0.00 65 CYS P C 1
ATOM 483 O O . CYS A 1 65 ? -29.337 43.409 -62.957 1.00 0.00 65 CYS P O 1
ATOM 486 N N . PRO A 1 66 ? -31.040 43.908 -64.318 1.00 0.00 66 PRO P N 1
ATOM 487 C CA . PRO A 1 66 ? -30.360 43.431 -65.497 1.00 0.00 66 PRO P CA 1
ATOM 488 C C . PRO A 1 66 ? -29.237 44.360 -65.830 1.00 0.00 66 PRO P C 1
ATOM 489 O O . PRO A 1 66 ? -28.250 43.850 -66.360 1.00 0.00 66 PRO P O 1
ATOM 493 N N . PHE A 1 67 ? -29.329 45.698 -65.548 1.00 0.00 67 PHE P N 1
ATOM 494 C CA . PHE A 1 67 ? -28.183 46.518 -65.817 1.00 0.00 67 PHE P CA 1
ATOM 495 C C . PHE A 1 67 ? -27.169 46.449 -64.715 1.00 0.00 67 PHE P C 1
ATOM 496 O O . PHE A 1 67 ? -26.137 45.791 -64.845 1.00 0.00 67 PHE P O 1
ATOM 504 N N . ASP A 1 68 ? -27.532 47.049 -63.555 1.00 0.00 68 ASP P N 1
ATOM 505 C CA . ASP A 1 68 ? -26.709 47.183 -62.377 1.00 0.00 68 ASP P CA 1
ATOM 506 C C . ASP A 1 68 ? -26.998 48.559 -61.842 1.00 0.00 68 ASP P C 1
ATOM 507 O O . ASP A 1 68 ? -26.111 49.261 -61.356 1.00 0.00 68 ASP P O 1
ATOM 512 N N . ALA A 1 69 ? -28.272 48.966 -61.965 1.00 0.00 69 ALA P N 1
ATOM 513 C CA . ALA A 1 69 ? -28.849 50.235 -61.610 1.00 0.00 69 ALA P CA 1
ATOM 514 C C . ALA A 1 69 ? -28.947 50.469 -60.130 1.00 0.00 69 ALA P C 1
ATOM 515 O O . ALA A 1 69 ? -28.993 51.622 -59.706 1.00 0.00 69 ALA P O 1
ATOM 517 N N . ILE A 1 70 ? -29.077 49.399 -59.317 1.00 0.00 70 ILE P N 1
ATOM 518 C CA . ILE A 1 70 ? -29.312 49.562 -57.907 1.00 0.00 70 ILE P CA 1
ATOM 519 C C . ILE A 1 70 ? -28.078 49.207 -57.143 1.00 0.00 70 ILE P C 1
ATOM 520 O O . ILE A 1 70 ? -27.307 48.339 -57.548 1.00 0.00 70 ILE P O 1
ATOM 525 N N . GLN A 1 71 ? -27.833 49.942 -56.034 1.00 0.00 71 GLN P N 1
ATOM 526 C CA . GLN A 1 71 ? -26.725 49.641 -55.176 1.00 0.00 71 GLN P CA 1
ATOM 527 C C . GLN A 1 71 ? -27.198 49.770 -53.765 1.00 0.00 71 GLN P C 1
ATOM 528 O O . GLN A 1 71 ? -27.778 50.786 -53.383 1.00 0.00 71 GLN P O 1
ATOM 534 N N . ILE A 1 72 ? -26.969 48.711 -52.962 1.00 0.00 72 ILE P N 1
ATOM 535 C CA . ILE A 1 72 ? -27.323 48.713 -51.575 1.00 0.00 72 ILE P CA 1
ATOM 536 C C . ILE A 1 72 ? -26.045 48.458 -50.852 1.00 0.00 72 ILE P C 1
ATOM 537 O O . ILE A 1 72 ? -25.281 47.569 -51.226 1.00 0.00 72 ILE P O 1
ATOM 542 N N . ILE A 1 73 ? -25.765 49.259 -49.809 1.00 0.00 73 ILE P N 1
ATOM 543 C CA . ILE A 1 73 ? -24.567 49.091 -49.047 1.00 0.00 73 ILE P CA 1
ATOM 544 C C . ILE A 1 73 ? -24.995 49.040 -47.623 1.00 0.00 73 ILE P C 1
ATOM 545 O O . ILE A 1 73 ? -26.115 49.430 -47.295 1.00 0.00 73 ILE P O 1
ATOM 550 N N . ASN A 1 74 ? -24.135 48.485 -46.751 1.00 0.00 74 ASN P N 1
ATOM 551 C CA . ASN A 1 74 ? -24.463 48.469 -45.359 1.00 0.00 74 ASN P CA 1
ATOM 552 C C . ASN A 1 74 ? -23.314 49.111 -44.658 1.00 0.00 74 ASN P C 1
ATOM 553 O O . ASN A 1 74 ? -22.164 48.714 -44.846 1.00 0.00 74 ASN P O 1
ATOM 558 N N . LEU A 1 75 ? -23.618 50.151 -43.851 1.00 0.00 75 LEU P N 1
ATOM 559 C CA . LEU A 1 75 ? -22.634 50.883 -43.111 1.00 0.00 75 LEU P CA 1
ATOM 560 C C . LEU A 1 75 ? -23.010 50.751 -41.667 1.00 0.00 75 LEU P C 1
ATOM 561 O O . LEU A 1 75 ? -24.137 50.404 -41.324 1.00 0.00 75 LEU P O 1
ATOM 566 N N . PRO A 1 76 ? -22.037 50.996 -40.839 1.00 0.00 76 PRO P N 1
ATOM 567 C CA . PRO A 1 76 ? -22.139 50.916 -39.403 1.00 0.00 76 PRO P CA 1
ATOM 568 C C . PRO A 1 76 ? -22.808 52.109 -38.790 1.00 0.00 76 PRO P C 1
ATOM 569 O O . PRO A 1 76 ? -22.732 52.219 -37.568 1.00 0.00 76 PRO P O 1
ATOM 573 N N . THR A 1 77 ? -23.487 52.959 -39.595 1.00 0.00 77 THR P N 1
ATOM 574 C CA . THR A 1 77 ? -24.068 54.233 -39.239 1.00 0.00 77 THR P CA 1
ATOM 575 C C . THR A 1 77 ? -22.987 55.250 -39.062 1.00 0.00 77 THR P C 1
ATOM 576 O O . THR A 1 77 ? -22.906 55.940 -38.048 1.00 0.00 77 THR P O 1
ATOM 580 N N . ASN A 1 78 ? -22.046 55.252 -40.030 1.00 0.00 78 ASN P N 1
ATOM 581 C CA . ASN A 1 78 ? -20.990 56.214 -40.174 1.00 0.00 78 ASN P CA 1
ATOM 582 C C . ASN A 1 78 ? -21.453 57.473 -40.868 1.00 0.00 78 ASN P C 1
ATOM 583 O O . ASN A 1 78 ? -20.942 58.554 -40.587 1.00 0.00 78 ASN P O 1
ATOM 588 N N . LEU A 1 79 ? -22.336 57.343 -41.886 1.00 0.00 79 LEU P N 1
ATOM 589 C CA . LEU A 1 79 ? -22.863 58.453 -42.647 1.00 0.00 79 LEU P CA 1
ATOM 590 C C . LEU A 1 79 ? -23.970 59.193 -41.958 1.00 0.00 79 LEU P C 1
ATOM 591 O O . LEU A 1 79 ? -24.144 60.391 -42.161 1.00 0.00 79 LEU P O 1
ATOM 596 N N . GLU A 1 80 ? -24.781 58.488 -41.155 1.00 0.00 80 GLU P N 1
ATOM 597 C CA . GLU A 1 80 ? -25.970 59.054 -40.581 1.00 0.00 80 GLU P CA 1
ATOM 598 C C . GLU A 1 80 ? -25.662 60.189 -39.654 1.00 0.00 80 GLU P C 1
ATOM 599 O O . GLU A 1 80 ? -26.466 61.108 -39.516 1.00 0.00 80 GLU P O 1
ATOM 605 N N . ALA A 1 81 ? -24.522 60.139 -38.950 1.00 0.00 81 ALA P N 1
ATOM 606 C CA . ALA A 1 81 ? -24.197 61.137 -37.972 1.00 0.00 81 ALA P CA 1
ATOM 607 C C . ALA A 1 81 ? -23.982 62.507 -38.569 1.00 0.00 81 ALA P C 1
ATOM 608 O O . ALA A 1 81 ? -24.399 63.502 -37.989 1.00 0.00 81 ALA P O 1
ATOM 610 N N . HIS A 1 82 ? -23.266 62.559 -39.707 1.00 0.00 82 HIS P N 1
ATOM 611 C CA . HIS A 1 82 ? -22.705 63.640 -40.488 1.00 0.00 82 HIS P CA 1
ATOM 612 C C . HIS A 1 82 ? -23.581 64.376 -41.491 1.00 0.00 82 HIS P C 1
ATOM 613 O O . HIS A 1 82 ? -23.074 65.312 -42.106 1.00 0.00 82 HIS P O 1
ATOM 620 N N . VAL A 1 83 ? -24.837 63.960 -41.775 1.00 0.00 83 VAL P N 1
ATOM 621 C CA . VAL A 1 83 ? -25.609 64.451 -42.907 1.00 0.00 83 VAL P CA 1
ATOM 622 C C . VAL A 1 83 ? -25.735 65.956 -43.033 1.00 0.00 83 VAL P C 1
ATOM 623 O O . VAL A 1 83 ? -26.242 66.629 -42.135 1.00 0.00 83 VAL P O 1
ATOM 627 N N . THR A 1 84 ? -25.147 66.521 -44.128 1.00 0.00 84 THR P N 1
ATOM 628 C CA . THR A 1 84 ? -25.222 67.904 -44.547 1.00 0.00 84 THR P CA 1
ATOM 629 C C . THR A 1 84 ? -26.277 68.263 -45.570 1.00 0.00 84 THR P C 1
ATOM 630 O O . THR A 1 84 ? -26.973 69.269 -45.441 1.00 0.00 84 THR P O 1
ATOM 634 N N . HIS A 1 85 ? -26.406 67.452 -46.641 1.00 0.00 85 HIS P N 1
ATOM 635 C CA . HIS A 1 85 ? -27.218 67.816 -47.775 1.00 0.00 85 HIS P CA 1
ATOM 636 C C . HIS A 1 85 ? -27.492 66.574 -48.557 1.00 0.00 85 HIS P C 1
ATOM 637 O O . HIS A 1 85 ? -26.714 65.624 -48.515 1.00 0.00 85 HIS P O 1
ATOM 644 N N . ARG A 1 86 ? -28.630 66.551 -49.283 1.00 0.00 86 ARG P N 1
ATOM 645 C CA . ARG A 1 86 ? -28.966 65.436 -50.121 1.00 0.00 86 ARG P CA 1
ATOM 646 C C . ARG A 1 86 ? -29.604 66.015 -51.341 1.00 0.00 86 ARG P C 1
ATOM 647 O O . ARG A 1 86 ? -30.412 66.934 -51.241 1.00 0.00 86 ARG P O 1
ATOM 655 N N . TYR A 1 87 ? -29.227 65.506 -52.530 1.00 0.00 87 TYR P N 1
ATOM 656 C CA . TYR A 1 87 ? -29.748 65.998 -53.773 1.00 0.00 87 TYR P CA 1
ATOM 657 C C . TYR A 1 87 ? -31.189 65.648 -53.962 1.00 0.00 87 TYR P C 1
ATOM 658 O O . TYR A 1 87 ? -31.942 66.439 -54.522 1.00 0.00 87 TYR P O 1
ATOM 667 N N . SER A 1 88 ? -31.604 64.436 -53.556 1.00 0.00 88 SER P N 1
ATOM 668 C CA . SER A 1 88 ? -32.965 63.996 -53.723 1.00 0.00 88 SER P CA 1
ATOM 669 C C . SER A 1 88 ? -33.005 62.574 -53.284 1.00 0.00 88 SER P C 1
ATOM 670 O O . SER A 1 88 ? -32.039 62.051 -52.728 1.00 0.00 88 SER P O 1
ATOM 673 N N . ALA A 1 89 ? -34.151 61.911 -53.527 1.00 0.00 89 ALA P N 1
ATOM 674 C CA . ALA A 1 89 ? -34.281 60.533 -53.163 1.00 0.00 89 ALA P CA 1
ATOM 675 C C . ALA A 1 89 ? -33.362 59.726 -54.030 1.00 0.00 89 ALA P C 1
ATOM 676 O O . ALA A 1 89 ? -33.308 59.905 -55.245 1.00 0.00 89 ALA P O 1
ATOM 678 N N . ASN A 1 90 ? -32.635 58.795 -53.382 1.00 0.00 90 ASN P N 1
ATOM 679 C CA . ASN A 1 90 ? -31.722 57.858 -53.980 1.00 0.00 90 ASN P CA 1
ATOM 680 C C . ASN A 1 90 ? -30.683 58.545 -54.814 1.00 0.00 90 ASN P C 1
ATOM 681 O O . ASN A 1 90 ? -30.371 58.080 -55.909 1.00 0.00 90 ASN P O 1
ATOM 686 N N . SER A 1 91 ? -30.091 59.642 -54.296 1.00 0.00 91 SER P N 1
ATOM 687 C CA . SER A 1 91 ? -29.095 60.372 -55.034 1.00 0.00 91 SER P CA 1
ATOM 688 C C . SER A 1 91 ? -27.950 60.685 -54.116 1.00 0.00 91 SER P C 1
ATOM 689 O O . SER A 1 91 ? -27.916 60.238 -52.969 1.00 0.00 91 SER P O 1
ATOM 692 N N . PHE A 1 92 ? -26.973 61.458 -54.635 1.00 0.00 92 PHE P N 1
ATOM 693 C CA . PHE A 1 92 ? -25.779 61.853 -53.932 1.00 0.00 92 PHE P CA 1
ATOM 694 C C . PHE A 1 92 ? -26.170 62.657 -52.736 1.00 0.00 92 PHE P C 1
ATOM 695 O O . PHE A 1 92 ? -27.077 63.487 -52.789 1.00 0.00 92 PHE P O 1
ATOM 703 N N . LYS A 1 93 ? -25.487 62.385 -51.607 1.00 0.00 93 LYS P N 1
ATOM 704 C CA . LYS A 1 93 ? -25.707 63.060 -50.367 1.00 0.00 93 LYS P CA 1
ATOM 705 C C . LYS A 1 93 ? -24.339 63.434 -49.890 1.00 0.00 93 LYS P C 1
ATOM 706 O O . LYS A 1 93 ? -23.389 62.672 -50.072 1.00 0.00 93 LYS P O 1
ATOM 712 N N . LEU A 1 94 ? -24.204 64.612 -49.254 1.00 0.00 94 LEU P N 1
ATOM 713 C CA . LEU A 1 94 ? -22.917 65.114 -48.871 1.00 0.00 94 LEU P CA 1
ATOM 714 C C . LEU A 1 94 ? -22.835 64.959 -47.382 1.00 0.00 94 LEU P C 1
ATOM 715 O O . LEU A 1 94 ? -23.861 64.947 -46.705 1.00 0.00 94 LEU P O 1
ATOM 720 N N . HIS A 1 95 ? -21.606 64.770 -46.851 1.00 0.00 95 HIS P N 1
ATOM 721 C CA . HIS A 1 95 ? -21.383 64.619 -45.444 1.00 0.00 95 HIS P CA 1
ATOM 722 C C . HIS A 1 95 ? -20.202 65.474 -45.099 1.00 0.00 95 HIS P C 1
ATOM 723 O O . HIS A 1 95 ? -19.206 65.489 -45.825 1.00 0.00 95 HIS P O 1
ATOM 730 N N . ARG A 1 96 ? -20.323 66.217 -43.977 1.00 0.00 96 ARG P N 1
ATOM 731 C CA . ARG A 1 96 ? -19.341 67.126 -43.448 1.00 0.00 96 ARG P CA 1
ATOM 732 C C . ARG A 1 96 ? -18.947 68.157 -44.471 1.00 0.00 96 ARG P C 1
ATOM 733 O O . ARG A 1 96 ? -19.359 68.077 -45.624 1.00 0.00 96 ARG P O 1
ATOM 741 N N . LEU A 1 97 ? -18.196 69.200 -44.029 1.00 0.00 97 LEU P N 1
ATOM 742 C CA . LEU A 1 97 ? -17.719 70.296 -44.849 1.00 0.00 97 LEU P CA 1
ATOM 743 C C . LEU A 1 97 ? -16.354 70.727 -44.371 1.00 0.00 97 LEU P C 1
ATOM 744 O O . LEU A 1 97 ? -15.955 70.431 -43.246 1.00 0.00 97 LEU P O 1
ATOM 749 N N . PRO A 1 98 ? -15.611 71.409 -45.223 1.00 0.00 98 PRO P N 1
ATOM 750 C CA . PRO A 1 98 ? -14.282 71.864 -44.871 1.00 0.00 98 PRO P CA 1
ATOM 751 C C . PRO A 1 98 ? -14.277 73.154 -44.121 1.00 0.00 98 PRO P C 1
ATOM 752 O O . PRO A 1 98 ? -15.017 74.059 -44.502 1.00 0.00 98 PRO P O 1
ATOM 756 N N . THR A 1 99 ? -13.388 73.285 -43.114 1.00 0.00 99 THR P N 1
ATOM 757 C CA . THR A 1 99 ? -13.320 74.465 -42.307 1.00 0.00 99 THR P CA 1
ATOM 758 C C . THR A 1 99 ? -12.568 75.526 -43.043 1.00 0.00 99 THR P C 1
ATOM 759 O O . THR A 1 99 ? -11.659 75.265 -43.829 1.00 0.00 99 THR P O 1
ATOM 763 N N . PRO A 1 100 ? -13.072 76.717 -42.872 1.00 0.00 100 PRO P N 1
ATOM 764 C CA . PRO A 1 100 ? -12.416 77.890 -43.389 1.00 0.00 100 PRO P CA 1
ATOM 765 C C . PRO A 1 100 ? -11.657 78.554 -42.283 1.00 0.00 100 PRO P C 1
ATOM 766 O O . PRO A 1 100 ? -12.146 78.540 -41.154 1.00 0.00 100 PRO P O 1
ATOM 770 N N . ARG A 1 101 ? -10.516 79.206 -42.576 1.00 0.00 101 ARG P N 1
ATOM 771 C CA . ARG A 1 101 ? -9.817 79.864 -41.514 1.00 0.00 101 ARG P CA 1
ATOM 772 C C . ARG A 1 101 ? -9.200 81.106 -42.079 1.00 0.00 101 ARG P C 1
ATOM 773 O O . ARG A 1 101 ? -8.710 81.114 -43.210 1.00 0.00 101 ARG P O 1
ATOM 781 N N . PRO A 1 102 ? -9.243 82.165 -41.317 1.00 0.00 102 PRO P N 1
ATOM 782 C CA . PRO A 1 102 ? -8.667 83.401 -41.775 1.00 0.00 102 PRO P CA 1
ATOM 783 C C . PRO A 1 102 ? -7.170 83.399 -41.716 1.00 0.00 102 PRO P C 1
ATOM 784 O O . PRO A 1 102 ? -6.607 82.795 -40.805 1.00 0.00 102 PRO P O 1
ATOM 788 N N . GLY A 1 103 ? -6.517 84.071 -42.688 1.00 0.00 103 GLY P N 1
ATOM 789 C CA . GLY A 1 103 ? -5.090 84.251 -42.713 1.00 0.00 103 GLY P CA 1
ATOM 790 C C . GLY A 1 103 ? -4.396 82.973 -43.073 1.00 0.00 103 GLY P C 1
ATOM 791 O O . GLY A 1 103 ? -3.178 82.886 -42.938 1.00 0.00 103 GLY P O 1
ATOM 792 N N . GLN A 1 104 ? -5.136 81.956 -43.567 1.00 0.00 104 GLN P N 1
ATOM 793 C CA . GLN A 1 104 ? -4.528 80.673 -43.810 1.00 0.00 104 GLN P CA 1
ATOM 794 C C . GLN A 1 104 ? -5.140 80.106 -45.059 1.00 0.00 104 GLN P C 1
ATOM 795 O O . GLN A 1 104 ? -6.092 80.671 -45.596 1.00 0.00 104 GLN P O 1
ATOM 801 N N . VAL A 1 105 ? -4.577 78.976 -45.562 1.00 0.00 105 VAL P N 1
ATOM 802 C CA . VAL A 1 105 ? -5.138 78.276 -46.690 1.00 0.00 105 VAL P CA 1
ATOM 803 C C . VAL A 1 105 ? -5.463 76.886 -46.235 1.00 0.00 105 VAL P C 1
ATOM 804 O O . VAL A 1 105 ? -4.628 76.198 -45.649 1.00 0.00 105 VAL P O 1
ATOM 808 N N . LEU A 1 106 ? -6.700 76.438 -46.524 1.00 0.00 106 LEU P N 1
ATOM 809 C CA . LEU A 1 106 ? -7.152 75.128 -46.150 1.00 0.00 106 LEU P CA 1
ATOM 810 C C . LEU A 1 106 ? -7.302 74.354 -47.426 1.00 0.00 106 LEU P C 1
ATOM 811 O O . LEU A 1 106 ? -7.915 74.835 -48.378 1.00 0.00 106 LEU P O 1
ATOM 816 N N . GLY A 1 107 ? -6.697 73.147 -47.487 1.00 0.00 107 GLY P N 1
ATOM 817 C CA . GLY A 1 107 ? -6.724 72.337 -48.677 1.00 0.00 107 GLY P CA 1
ATOM 818 C C . GLY A 1 107 ? -7.838 71.336 -48.612 1.00 0.00 107 GLY P C 1
ATOM 819 O O . GLY A 1 107 ? -8.383 71.066 -47.544 1.00 0.00 107 GLY P O 1
ATOM 820 N N . LEU A 1 108 ? -8.187 70.755 -49.785 1.00 0.00 108 LEU P N 1
ATOM 821 C CA . LEU A 1 108 ? -9.183 69.726 -49.913 1.00 0.00 108 LEU P CA 1
ATOM 822 C C . LEU A 1 108 ? -8.644 68.797 -50.960 1.00 0.00 108 LEU P C 1
ATOM 823 O O . LEU A 1 108 ? -8.112 69.251 -51.973 1.00 0.00 108 LEU P O 1
ATOM 828 N N . VAL A 1 109 ? -8.724 67.470 -50.726 1.00 0.00 109 VAL P N 1
ATOM 829 C CA . VAL A 1 109 ? -8.279 66.535 -51.724 1.00 0.00 109 VAL P CA 1
ATOM 830 C C . VAL A 1 109 ? -9.209 65.364 -51.669 1.00 0.00 109 VAL P C 1
ATOM 831 O O . VAL A 1 109 ? -9.639 64.969 -50.585 1.00 0.00 109 VAL P O 1
ATOM 835 N N . GLY A 1 110 ? -9.539 64.776 -52.841 1.00 0.00 110 GLY P N 1
ATOM 836 C CA . GLY A 1 110 ? -10.410 63.633 -52.880 1.00 0.00 110 GLY P CA 1
ATOM 837 C C . GLY A 1 110 ? -10.541 63.170 -54.302 1.00 0.00 110 GLY P C 1
ATOM 838 O O . GLY A 1 110 ? -10.010 63.790 -55.221 1.00 0.00 110 GLY P O 1
ATOM 839 N N . THR A 1 111 ? -11.243 62.033 -54.508 1.00 0.00 111 THR P N 1
ATOM 840 C CA . THR A 1 111 ? -11.497 61.533 -55.831 1.00 0.00 111 THR P CA 1
ATOM 841 C C . THR A 1 111 ? -12.745 62.218 -56.308 1.00 0.00 111 THR P C 1
ATOM 842 O O . THR A 1 111 ? -13.517 62.727 -55.502 1.00 0.00 111 THR P O 1
ATOM 846 N N . ASN A 1 112 ? -12.991 62.231 -57.635 1.00 0.00 112 ASN P N 1
ATOM 847 C CA . ASN A 1 112 ? -14.107 62.958 -58.188 1.00 0.00 112 ASN P CA 1
ATOM 848 C C . ASN A 1 112 ? -15.405 62.362 -57.718 1.00 0.00 112 ASN P C 1
ATOM 849 O O . ASN A 1 112 ? -15.509 61.152 -57.526 1.00 0.00 112 ASN P O 1
ATOM 854 N N . GLY A 1 113 ? -16.427 63.234 -57.523 1.00 0.00 113 GLY P N 1
ATOM 855 C CA . GLY A 1 113 ? -17.776 62.846 -57.185 1.00 0.00 113 GLY P CA 1
ATOM 856 C C . GLY A 1 113 ? -18.066 62.945 -55.708 1.00 0.00 113 GLY P C 1
ATOM 857 O O . GLY A 1 113 ? -19.197 62.719 -55.279 1.00 0.00 113 GLY P O 1
ATOM 858 N N . ILE A 1 114 ? -17.048 63.271 -54.898 1.00 0.00 114 ILE P N 1
ATOM 859 C CA . ILE A 1 114 ? -17.089 63.349 -53.459 1.00 0.00 114 ILE P CA 1
ATOM 860 C C . ILE A 1 114 ? -17.847 64.537 -52.920 1.00 0.00 114 ILE P C 1
ATOM 861 O O . ILE A 1 114 ? -18.164 64.552 -51.731 1.00 0.00 114 ILE P O 1
ATOM 866 N N . GLY A 1 115 ? -18.039 65.622 -53.707 1.00 0.00 115 GLY P N 1
ATOM 867 C CA . GLY A 1 115 ? -18.804 66.728 -53.187 1.00 0.00 115 GLY P CA 1
ATOM 868 C C . GLY A 1 115 ? -17.915 67.876 -52.830 1.00 0.00 115 GLY P C 1
ATOM 869 O O . GLY A 1 115 ? -18.305 68.738 -52.041 1.00 0.00 115 GLY P O 1
ATOM 870 N N . LYS A 1 116 ? -16.690 67.898 -53.389 1.00 0.00 116 LYS P N 1
ATOM 871 C CA . LYS A 1 116 ? -15.751 68.971 -53.198 1.00 0.00 116 LYS P CA 1
ATOM 872 C C . LYS A 1 116 ? -16.349 70.208 -53.781 1.00 0.00 116 LYS P C 1
ATOM 873 O O . LYS A 1 116 ? -16.208 71.294 -53.219 1.00 0.00 116 LYS P O 1
ATOM 879 N N . SER A 1 117 ? -16.981 70.067 -54.966 1.00 0.00 117 SER P N 1
ATOM 880 C CA . SER A 1 117 ? -17.568 71.166 -55.678 1.00 0.00 117 SER P CA 1
ATOM 881 C C . SER A 1 117 ? -18.789 71.654 -54.963 1.00 0.00 117 SER P C 1
ATOM 882 O O . SER A 1 117 ? -19.027 72.858 -54.888 1.00 0.00 117 SER P O 1
ATOM 885 N N . THR A 1 118 ? -19.593 70.720 -54.420 1.00 0.00 118 THR P N 1
ATOM 886 C CA . THR A 1 118 ? -20.825 71.042 -53.758 1.00 0.00 118 THR P CA 1
ATOM 887 C C . THR A 1 118 ? -20.540 71.803 -52.499 1.00 0.00 118 THR P C 1
ATOM 888 O O . THR A 1 118 ? -21.258 72.741 -52.156 1.00 0.00 118 THR P O 1
ATOM 892 N N . ALA A 1 119 ? -19.466 71.416 -51.790 1.00 0.00 119 ALA P N 1
ATOM 893 C CA . ALA A 1 119 ? -19.094 71.990 -50.530 1.00 0.00 119 ALA P CA 1
ATOM 894 C C . ALA A 1 119 ? -18.787 73.440 -50.704 1.00 0.00 119 ALA P C 1
ATOM 895 O O . ALA A 1 119 ? -19.077 74.247 -49.825 1.00 0.00 119 ALA P O 1
ATOM 897 N N . LEU A 1 120 ? -18.156 73.789 -51.837 1.00 0.00 120 LEU P N 1
ATOM 898 C CA . LEU A 1 120 ? -17.757 75.124 -52.178 1.00 0.00 120 LEU P CA 1
ATOM 899 C C . LEU A 1 120 ? -18.982 75.971 -52.356 1.00 0.00 120 LEU P C 1
ATOM 900 O O . LEU A 1 120 ? -19.007 77.127 -51.937 1.00 0.00 120 LEU P O 1
ATOM 905 N N . LYS A 1 121 ? -20.025 75.418 -53.001 1.00 0.00 121 LYS P N 1
ATOM 906 C CA . LYS A 1 121 ? -21.244 76.139 -53.234 1.00 0.00 121 LYS P CA 1
ATOM 907 C C . LYS A 1 121 ? -21.884 76.454 -51.915 1.00 0.00 121 LYS P C 1
ATOM 908 O O . LYS A 1 121 ? -22.347 77.573 -51.703 1.00 0.00 121 LYS P O 1
ATOM 914 N N . ILE A 1 122 ? -21.913 75.484 -50.974 1.00 0.00 122 ILE P N 1
ATOM 915 C CA . ILE A 1 122 ? -22.607 75.766 -49.751 1.00 0.00 122 ILE P CA 1
ATOM 916 C C . ILE A 1 122 ? -21.928 76.871 -49.005 1.00 0.00 122 ILE P C 1
ATOM 917 O O . ILE A 1 122 ? -22.599 77.686 -48.379 1.00 0.00 122 ILE P O 1
ATOM 922 N N . LEU A 1 123 ? -20.582 76.895 -49.001 1.00 0.00 123 LEU P N 1
ATOM 923 C CA . LEU A 1 123 ? -19.804 77.895 -48.315 1.00 0.00 123 LEU P CA 1
ATOM 924 C C . LEU A 1 123 ? -19.968 79.242 -48.975 1.00 0.00 123 LEU P C 1
ATOM 925 O O . LEU A 1 123 ? -19.808 80.275 -48.330 1.00 0.00 123 LEU P O 1
ATOM 930 N N . ALA A 1 124 ? -20.173 79.245 -50.306 1.00 0.00 124 ALA P N 1
ATOM 931 C CA . ALA A 1 124 ? -20.350 80.383 -51.177 1.00 0.00 124 ALA P CA 1
ATOM 932 C C . ALA A 1 124 ? -21.667 81.074 -50.976 1.00 0.00 124 ALA P C 1
ATOM 933 O O . ALA A 1 124 ? -21.789 82.246 -51.317 1.00 0.00 124 ALA P O 1
ATOM 935 N N . GLY A 1 125 ? -22.720 80.360 -50.536 1.00 0.00 125 GLY P N 1
ATOM 936 C CA . GLY A 1 125 ? -24.003 80.988 -50.351 1.00 0.00 125 GLY P CA 1
ATOM 937 C C . GLY A 1 125 ? -24.807 80.785 -51.600 1.00 0.00 125 GLY P C 1
ATOM 938 O O . GLY A 1 125 ? -25.927 81.281 -51.711 1.00 0.00 125 GLY P O 1
ATOM 939 N N . LYS A 1 126 ? -24.223 80.092 -52.599 1.00 0.00 126 LYS P N 1
ATOM 940 C CA . LYS A 1 126 ? -24.897 79.786 -53.832 1.00 0.00 126 LYS P CA 1
ATOM 941 C C . LYS A 1 126 ? -25.996 78.792 -53.598 1.00 0.00 126 LYS P C 1
ATOM 942 O O . LYS A 1 126 ? -27.103 78.962 -54.103 1.00 0.00 126 LYS P O 1
ATOM 948 N N . GLN A 1 127 ? -25.717 77.725 -52.819 1.00 0.00 127 GLN P N 1
ATOM 949 C CA . GLN A 1 127 ? -26.686 76.689 -52.581 1.00 0.00 127 GLN P CA 1
ATOM 950 C C . GLN A 1 127 ? -26.921 76.645 -51.108 1.00 0.00 127 GLN P C 1
ATOM 951 O O . GLN A 1 127 ? -26.006 76.893 -50.325 1.00 0.00 127 GLN P O 1
ATOM 957 N N . LYS A 1 128 ? -28.174 76.340 -50.709 1.00 0.00 128 LYS P N 1
ATOM 958 C CA . LYS A 1 128 ? -28.546 76.222 -49.328 1.00 0.00 128 LYS P CA 1
ATOM 959 C C . LYS A 1 128 ? -28.715 74.760 -49.029 1.00 0.00 128 LYS P C 1
ATOM 960 O O . LYS A 1 128 ? -29.422 74.055 -49.744 1.00 0.00 128 LYS P O 1
ATOM 966 N N . PRO A 1 129 ? -28.060 74.268 -48.004 1.00 0.00 129 PRO P N 1
ATOM 967 C CA . PRO A 1 129 ? -28.178 72.867 -47.698 1.00 0.00 129 PRO P CA 1
ATOM 968 C C . PRO A 1 129 ? -29.525 72.545 -47.142 1.00 0.00 129 PRO P C 1
ATOM 969 O O . PRO A 1 129 ? -30.027 73.293 -46.305 1.00 0.00 129 PRO P O 1
ATOM 973 N N . ASN A 1 130 ? -30.125 71.443 -47.622 1.00 0.00 130 ASN P N 1
ATOM 974 C CA . ASN A 1 130 ? -31.388 70.931 -47.174 1.00 0.00 130 ASN P CA 1
ATOM 975 C C . ASN A 1 130 ? -31.221 70.180 -45.889 1.00 0.00 130 ASN P C 1
ATOM 976 O O . ASN A 1 130 ? -32.188 69.999 -45.152 1.00 0.00 130 ASN P O 1
ATOM 981 N N . LEU A 1 131 ? -29.986 69.730 -45.579 1.00 0.00 131 LEU P N 1
ATOM 982 C CA . LEU A 1 131 ? -29.726 68.988 -44.376 1.00 0.00 131 LEU P CA 1
ATOM 983 C C . LEU A 1 131 ? -30.306 67.612 -44.448 1.00 0.00 131 LEU P C 1
ATOM 984 O O . LEU A 1 131 ? -30.714 67.050 -43.433 1.00 0.00 131 LEU P O 1
ATOM 989 N N . GLY A 1 132 ? -30.346 67.026 -45.661 1.00 0.00 132 GLY P N 1
ATOM 990 C CA . GLY A 1 132 ? -30.834 65.686 -45.803 1.00 0.00 132 GLY P CA 1
ATOM 991 C C . GLY A 1 132 ? -32.269 65.715 -45.431 1.00 0.00 132 GLY P C 1
ATOM 992 O O . GLY A 1 132 ? -32.794 64.748 -44.879 1.00 0.00 132 GLY P O 1
ATOM 993 N N . ARG A 1 133 ? -32.940 66.850 -45.707 1.00 0.00 133 ARG P N 1
ATOM 994 C CA . ARG A 1 133 ? -34.314 66.951 -45.335 1.00 0.00 133 ARG P CA 1
ATOM 995 C C . ARG A 1 133 ? -34.991 67.952 -46.212 1.00 0.00 133 ARG P C 1
ATOM 996 O O . ARG A 1 133 ? -34.711 68.082 -47.402 1.00 0.00 133 ARG P O 1
ATOM 1004 N N . PHE A 1 134 ? -35.984 68.618 -45.598 1.00 0.00 134 PHE P N 1
ATOM 1005 C CA . PHE A 1 134 ? -36.879 69.593 -46.141 1.00 0.00 134 PHE P CA 1
ATOM 1006 C C . PHE A 1 134 ? -36.266 70.936 -46.392 1.00 0.00 134 PHE P C 1
ATOM 1007 O O . PHE A 1 134 ? -36.759 71.628 -47.283 1.00 0.00 134 PHE P O 1
ATOM 1015 N N . ASP A 1 135 ? -35.228 71.327 -45.605 1.00 0.00 135 ASP P N 1
ATOM 1016 C CA . ASP A 1 135 ? -34.598 72.633 -45.567 1.00 0.00 135 ASP P CA 1
ATOM 1017 C C . ASP A 1 135 ? -34.647 73.264 -46.920 1.00 0.00 135 ASP P C 1
ATOM 1018 O O . ASP A 1 135 ? -34.122 72.756 -47.908 1.00 0.00 135 ASP P O 1
ATOM 1023 N N . ASP A 1 136 ? -35.322 74.423 -46.958 1.00 0.00 136 ASP P N 1
ATOM 1024 C CA . ASP A 1 136 ? -35.765 75.090 -48.144 1.00 0.00 136 ASP P CA 1
ATOM 1025 C C . ASP A 1 136 ? -34.753 76.019 -48.706 1.00 0.00 136 ASP P C 1
ATOM 1026 O O . ASP A 1 136 ? -33.564 75.883 -48.432 1.00 0.00 136 ASP P O 1
ATOM 1031 N N . PRO A 1 137 ? -35.214 76.964 -49.514 1.00 0.00 137 PRO P N 1
ATOM 1032 C CA . PRO A 1 137 ? -34.329 77.976 -49.989 1.00 0.00 137 PRO P CA 1
ATOM 1033 C C . PRO A 1 137 ? -33.816 78.577 -48.741 1.00 0.00 137 PRO P C 1
ATOM 1034 O O . PRO A 1 137 ? -34.551 78.568 -47.755 1.00 0.00 137 PRO P O 1
ATOM 1038 N N . PRO A 1 138 ? -32.633 79.117 -48.836 1.00 0.00 138 PRO P N 1
ATOM 1039 C CA . PRO A 1 138 ? -31.794 79.328 -47.687 1.00 0.00 138 PRO P CA 1
ATOM 1040 C C . PRO A 1 138 ? -32.453 79.524 -46.373 1.00 0.00 138 PRO P C 1
ATOM 1041 O O . PRO A 1 138 ? -32.758 80.651 -45.989 1.00 0.00 138 PRO P O 1
ATOM 1045 N N . GLU A 1 139 ? -32.691 78.383 -45.690 1.00 0.00 139 GLU P N 1
ATOM 1046 C CA . GLU A 1 139 ? -33.108 78.425 -44.334 1.00 0.00 139 GLU P CA 1
ATOM 1047 C C . GLU A 1 139 ? -31.816 78.143 -43.662 1.00 0.00 139 GLU P C 1
ATOM 1048 O O . GLU A 1 139 ? -31.496 77.002 -43.339 1.00 0.00 139 GLU P O 1
ATOM 1054 N N . TRP A 1 140 ? -31.019 79.211 -43.512 1.00 0.00 140 TRP P N 1
ATOM 1055 C CA . TRP A 1 140 ? -29.703 79.171 -42.962 1.00 0.00 140 TRP P CA 1
ATOM 1056 C C . TRP A 1 140 ? -29.766 78.945 -41.487 1.00 0.00 140 TRP P C 1
ATOM 1057 O O . TRP A 1 140 ? -28.793 78.505 -40.882 1.00 0.00 140 TRP P O 1
ATOM 1068 N N . GLN A 1 141 ? -30.892 79.296 -40.846 1.00 0.00 141 GLN P N 1
ATOM 1069 C CA . GLN A 1 141 ? -30.942 79.185 -39.416 1.00 0.00 141 GLN P CA 1
ATOM 1070 C C . GLN A 1 141 ? -30.705 77.764 -39.003 1.00 0.00 141 GLN P C 1
ATOM 1071 O O . GLN A 1 141 ? -29.961 77.507 -38.059 1.00 0.00 141 GLN P O 1
ATOM 1077 N N . GLU A 1 142 ? -31.326 76.803 -39.711 1.00 0.00 142 GLU P N 1
ATOM 1078 C CA . GLU A 1 142 ? -31.221 75.405 -39.394 1.00 0.00 142 GLU P CA 1
ATOM 1079 C C . GLU A 1 142 ? -29.827 74.904 -39.645 1.00 0.00 142 GLU P C 1
ATOM 1080 O O . GLU A 1 142 ? -29.383 73.972 -38.978 1.00 0.00 142 GLU P O 1
ATOM 1086 N N . ILE A 1 143 ? -29.115 75.476 -40.638 1.00 0.00 143 ILE P N 1
ATOM 1087 C CA . ILE A 1 143 ? -27.803 75.005 -40.993 1.00 0.00 143 ILE P CA 1
ATOM 1088 C C . ILE A 1 143 ? -26.835 75.223 -39.870 1.00 0.00 143 ILE P C 1
ATOM 1089 O O . ILE A 1 143 ? -25.951 74.401 -39.643 1.00 0.00 143 ILE P O 1
ATOM 1094 N N . ILE A 1 144 ? -26.953 76.355 -39.154 1.00 0.00 144 ILE P N 1
ATOM 1095 C CA . ILE A 1 144 ? -26.054 76.670 -38.082 1.00 0.00 144 ILE P CA 1
ATOM 1096 C C . ILE A 1 144 ? -26.190 75.615 -37.030 1.00 0.00 144 ILE P C 1
ATOM 1097 O O . ILE A 1 144 ? -25.194 75.160 -36.469 1.00 0.00 144 ILE P O 1
ATOM 1102 N N . LYS A 1 145 ? -27.439 75.197 -36.749 1.00 0.00 145 LYS P N 1
ATOM 1103 C CA . LYS A 1 145 ? -27.762 74.242 -35.723 1.00 0.00 145 LYS P CA 1
ATOM 1104 C C . LYS A 1 145 ? -27.109 72.931 -36.038 1.00 0.00 145 LYS P C 1
ATOM 1105 O O . LYS A 1 145 ? -26.584 72.262 -35.151 1.00 0.00 145 LYS P O 1
ATOM 1111 N N . TYR A 1 146 ? -27.144 72.531 -37.323 1.00 0.00 146 TYR P N 1
ATOM 1112 C CA . TYR A 1 146 ? -26.632 71.256 -37.749 1.00 0.00 146 TYR P CA 1
ATOM 1113 C C . TYR A 1 146 ? -25.143 71.205 -37.589 1.00 0.00 146 TYR P C 1
ATOM 1114 O O . TYR A 1 146 ? -24.575 70.138 -37.363 1.00 0.00 146 TYR P O 1
ATOM 1123 N N . PHE A 1 147 ? -24.481 72.350 -37.828 1.00 0.00 147 PHE P N 1
ATOM 1124 C CA . PHE A 1 147 ? -23.066 72.563 -37.745 1.00 0.00 147 PHE P CA 1
ATOM 1125 C C . PHE A 1 147 ? -22.571 72.735 -36.345 1.00 0.00 147 PHE P C 1
ATOM 1126 O O . PHE A 1 147 ? -21.361 72.819 -36.145 1.00 0.00 147 PHE P O 1
ATOM 1134 N N . ARG A 1 148 ? -23.468 72.932 -35.360 1.00 0.00 148 ARG P N 1
ATOM 1135 C CA . ARG A 1 148 ? -23.023 73.120 -34.006 1.00 0.00 148 ARG P CA 1
ATOM 1136 C C . ARG A 1 148 ? -22.113 71.986 -33.644 1.00 0.00 148 ARG P C 1
ATOM 1137 O O . ARG A 1 148 ? -22.333 70.841 -34.039 1.00 0.00 148 ARG P O 1
ATOM 1145 N N . GLY A 1 149 ? -21.042 72.299 -32.885 1.00 0.00 149 GLY P N 1
ATOM 1146 C CA . GLY A 1 149 ? -20.080 71.311 -32.495 1.00 0.00 149 GLY P CA 1
ATOM 1147 C C . GLY A 1 149 ? -18.983 71.324 -33.510 1.00 0.00 149 GLY P C 1
ATOM 1148 O O . GLY A 1 149 ? -17.998 70.595 -33.387 1.00 0.00 149 GLY P O 1
ATOM 1149 N N . SER A 1 150 ? -19.145 72.162 -34.548 1.00 0.00 150 SER P N 1
ATOM 1150 C CA . SER A 1 150 ? -18.164 72.294 -35.581 1.00 0.00 150 SER P CA 1
ATOM 1151 C C . SER A 1 150 ? -17.898 73.761 -35.701 1.00 0.00 150 SER P C 1
ATOM 1152 O O . SER A 1 150 ? -18.746 74.591 -35.372 1.00 0.00 150 SER P O 1
ATOM 1155 N N . GLU A 1 151 ? -16.684 74.093 -36.168 1.00 0.00 151 GLU P N 1
ATOM 1156 C CA . GLU A 1 151 ? -16.148 75.413 -36.332 1.00 0.00 151 GLU P CA 1
ATOM 1157 C C . GLU A 1 151 ? -16.807 76.149 -37.460 1.00 0.00 151 GLU P C 1
ATOM 1158 O O . GLU A 1 151 ? -16.558 77.339 -37.629 1.00 0.00 151 GLU P O 1
ATOM 1164 N N . LEU A 1 152 ? -17.537 75.445 -38.346 1.00 0.00 152 LEU P N 1
ATOM 1165 C CA . LEU A 1 152 ? -18.260 76.073 -39.424 1.00 0.00 152 LEU P CA 1
ATOM 1166 C C . LEU A 1 152 ? -19.461 76.816 -38.921 1.00 0.00 152 LEU P C 1
ATOM 1167 O O . LEU A 1 152 ? -20.069 77.580 -39.669 1.00 0.00 152 LEU P O 1
ATOM 1172 N N . GLN A 1 153 ? -19.902 76.555 -37.676 1.00 0.00 153 GLN P N 1
ATOM 1173 C CA . GLN A 1 153 ? -21.086 77.190 -37.167 1.00 0.00 153 GLN P CA 1
ATOM 1174 C C . GLN A 1 153 ? -20.925 78.687 -37.228 1.00 0.00 153 GLN P C 1
ATOM 1175 O O . GLN A 1 153 ? -21.856 79.389 -37.622 1.00 0.00 153 GLN P O 1
ATOM 1181 N N . ASN A 1 154 ? -19.742 79.222 -36.861 1.00 0.00 154 ASN P N 1
ATOM 1182 C CA . ASN A 1 154 ? -19.569 80.652 -36.856 1.00 0.00 154 ASN P CA 1
ATOM 1183 C C . ASN A 1 154 ? -19.639 81.174 -38.263 1.00 0.00 154 ASN P C 1
ATOM 1184 O O . ASN A 1 154 ? -20.142 82.268 -38.503 1.00 0.00 154 ASN P O 1
ATOM 1189 N N . TYR A 1 155 ? -19.119 80.402 -39.231 1.00 0.00 155 TYR P N 1
ATOM 1190 C CA . TYR A 1 155 ? -19.046 80.810 -40.606 1.00 0.00 155 TYR P CA 1
ATOM 1191 C C . TYR A 1 155 ? -20.422 80.961 -41.197 1.00 0.00 155 TYR P C 1
ATOM 1192 O O . TYR A 1 155 ? -20.673 81.897 -41.955 1.00 0.00 155 TYR P O 1
ATOM 1201 N N . PHE A 1 156 ? -21.349 80.032 -40.883 1.00 0.00 156 PHE P N 1
ATOM 1202 C CA . PHE A 1 156 ? -22.678 80.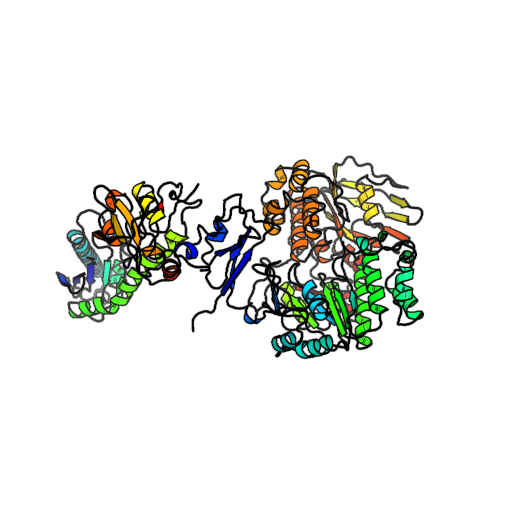054 -41.436 1.00 0.00 156 PHE P CA 1
ATOM 1203 C C . PHE A 1 156 ? -23.460 81.224 -40.921 1.00 0.00 156 PHE P C 1
ATOM 1204 O O . PHE A 1 156 ? -24.408 81.657 -41.573 1.00 0.00 156 PHE P O 1
ATOM 1212 N N . THR A 1 157 ? -23.167 81.710 -39.698 1.00 0.00 157 THR P N 1
ATOM 1213 C CA . THR A 1 157 ? -23.853 82.884 -39.227 1.00 0.00 157 THR P CA 1
ATOM 1214 C C . THR A 1 157 ? -23.419 84.070 -40.048 1.00 0.00 157 THR P C 1
ATOM 1215 O O . THR A 1 157 ? -24.226 84.941 -40.365 1.00 0.00 157 THR P O 1
ATOM 1219 N N . LYS A 1 158 ? -22.118 84.137 -40.406 1.00 0.00 158 LYS P N 1
ATOM 1220 C CA . LYS A 1 158 ? -21.556 85.233 -41.156 1.00 0.00 158 LYS P CA 1
ATOM 1221 C C . LYS A 1 158 ? -22.154 85.276 -42.532 1.00 0.00 158 LYS P C 1
ATOM 1222 O O . LYS A 1 158 ? -22.448 86.346 -43.063 1.00 0.00 158 LYS P O 1
ATOM 1228 N N . MET A 1 159 ? -22.318 84.097 -43.157 1.00 0.00 159 MET P N 1
ATOM 1229 C CA . MET A 1 159 ? -22.780 83.982 -44.515 1.00 0.00 159 MET P CA 1
ATOM 1230 C C . MET A 1 159 ? -24.195 84.463 -44.660 1.00 0.00 159 MET P C 1
ATOM 1231 O O . MET A 1 159 ? -24.528 85.099 -45.658 1.00 0.00 159 MET P O 1
ATOM 1236 N N . LEU A 1 160 ? -25.068 84.140 -43.685 1.00 0.00 160 LEU P N 1
ATOM 1237 C CA . LEU A 1 160 ? -26.468 84.471 -43.736 1.00 0.00 160 LEU P CA 1
ATOM 1238 C C . LEU A 1 160 ? -26.643 85.963 -43.650 1.00 0.00 160 LEU P C 1
ATOM 1239 O O . LEU A 1 160 ? -27.511 86.527 -44.317 1.00 0.00 160 LEU P O 1
ATOM 1244 N N . GLU A 1 161 ? -25.828 86.629 -42.808 1.00 0.00 161 GLU P N 1
ATOM 1245 C CA . GLU A 1 161 ? -25.875 88.049 -42.573 1.00 0.00 161 GLU P CA 1
ATOM 1246 C C . GLU A 1 161 ? -25.467 88.783 -43.812 1.00 0.00 161 GLU P C 1
ATOM 1247 O O . GLU A 1 161 ? -25.883 89.920 -44.033 1.00 0.00 161 GLU P O 1
ATOM 1253 N N . ASP A 1 162 ? -24.653 88.138 -44.666 1.00 0.00 162 ASP P N 1
ATOM 1254 C CA . ASP A 1 162 ? -24.147 88.733 -45.871 1.00 0.00 162 ASP P CA 1
ATOM 1255 C C . ASP A 1 162 ? -23.097 89.739 -45.530 1.00 0.00 162 ASP P C 1
ATOM 1256 O O . ASP A 1 162 ? -22.860 90.694 -46.268 1.00 0.00 162 ASP P O 1
ATOM 1261 N N . ASP A 1 163 ? -22.418 89.524 -44.392 1.00 0.00 163 ASP P N 1
ATOM 1262 C CA . ASP A 1 163 ? -21.337 90.366 -43.990 1.00 0.00 163 ASP P CA 1
ATOM 1263 C C . ASP A 1 163 ? -20.251 90.212 -45.016 1.00 0.00 163 ASP P C 1
ATOM 1264 O O . ASP A 1 163 ? -19.635 91.192 -45.433 1.00 0.00 163 ASP P O 1
ATOM 1269 N N . ILE A 1 164 ? -20.002 88.963 -45.463 1.00 0.00 164 ILE P N 1
ATOM 1270 C CA . ILE A 1 164 ? -18.986 88.714 -46.444 1.00 0.00 164 ILE P CA 1
ATOM 1271 C C . ILE A 1 164 ? -19.619 88.052 -47.625 1.00 0.00 164 ILE P C 1
ATOM 1272 O O . ILE A 1 164 ? -20.606 87.326 -47.493 1.00 0.00 164 ILE P O 1
ATOM 1277 N N . LYS A 1 165 ? -19.091 88.361 -48.829 1.00 0.00 165 LYS P N 1
ATOM 1278 C CA . LYS A 1 165 ? -19.529 87.723 -50.036 1.00 0.00 165 LYS P CA 1
ATOM 1279 C C . LYS A 1 165 ? -18.302 87.060 -50.574 1.00 0.00 165 LYS P C 1
ATOM 1280 O O . LYS A 1 165 ? -17.343 87.731 -50.951 1.00 0.00 165 LYS P O 1
ATOM 1286 N N . ALA A 1 166 ? -18.298 85.717 -50.623 1.00 0.00 166 ALA P N 1
ATOM 1287 C CA . ALA A 1 166 ? -17.137 85.006 -51.074 1.00 0.00 166 ALA P CA 1
ATOM 1288 C C . ALA A 1 166 ? -17.030 85.112 -52.560 1.00 0.00 166 ALA P C 1
ATOM 1289 O O . ALA A 1 166 ? -18.031 85.243 -53.262 1.00 0.00 166 ALA P O 1
ATOM 1291 N N . ILE A 1 167 ? -15.779 85.049 -53.060 1.00 0.00 167 ILE P N 1
ATOM 1292 C CA . ILE A 1 167 ? -15.484 85.103 -54.461 1.00 0.00 167 ILE P CA 1
ATOM 1293 C C . ILE A 1 167 ? -15.116 83.701 -54.823 1.00 0.00 167 ILE P C 1
ATOM 1294 O O . ILE A 1 167 ? -14.346 83.052 -54.117 1.00 0.00 167 ILE P O 1
ATOM 1299 N N . ILE A 1 168 ? -15.705 83.191 -55.924 1.00 0.00 168 ILE P N 1
ATOM 1300 C CA . ILE A 1 168 ? -15.498 81.832 -56.313 1.00 0.00 168 ILE P CA 1
ATOM 1301 C C . ILE A 1 168 ? -14.870 81.764 -57.661 1.00 0.00 168 ILE P C 1
ATOM 1302 O O . ILE A 1 168 ? -15.271 82.472 -58.584 1.00 0.00 168 ILE P O 1
ATOM 1307 N N . LYS A 1 169 ? -13.834 80.907 -57.785 1.00 0.00 169 LYS P N 1
ATOM 1308 C CA . LYS A 1 169 ? -13.264 80.668 -59.073 1.00 0.00 169 LYS P CA 1
ATOM 1309 C C . LYS A 1 169 ? -13.874 79.350 -59.446 1.00 0.00 169 LYS P C 1
ATOM 1310 O O . LYS A 1 169 ? -13.665 78.339 -58.774 1.00 0.00 169 LYS P O 1
ATOM 1316 N N . PRO A 1 170 ? -14.656 79.375 -60.496 1.00 0.00 170 PRO P N 1
ATOM 1317 C CA . PRO A 1 170 ? -15.501 78.280 -60.918 1.00 0.00 170 PRO P CA 1
ATOM 1318 C C . PRO A 1 170 ? -14.761 77.004 -61.175 1.00 0.00 170 PRO P C 1
ATOM 1319 O O . PRO A 1 170 ? -13.606 77.052 -61.596 1.00 0.00 170 PRO P O 1
ATOM 1323 N N . GLN A 1 171 ? -15.405 75.858 -60.862 1.00 0.00 171 GLN P N 1
ATOM 1324 C CA . GLN A 1 171 ? -14.821 74.552 -60.988 1.00 0.00 171 GLN P CA 1
ATOM 1325 C C . GLN A 1 171 ? -14.658 74.038 -62.387 1.00 0.00 171 GLN P C 1
ATOM 1326 O O . GLN A 1 171 ? -13.532 73.891 -62.860 1.00 0.00 171 GLN P O 1
ATOM 1332 N N . TYR A 1 172 ? -15.783 73.866 -63.119 1.00 0.00 172 TYR P N 1
ATOM 1333 C CA . TYR A 1 172 ? -15.751 73.122 -64.353 1.00 0.00 172 TYR P CA 1
ATOM 1334 C C . TYR A 1 172 ? -15.030 73.909 -65.394 1.00 0.00 172 TYR P C 1
ATOM 1335 O O . TYR A 1 172 ? -15.446 74.999 -65.784 1.00 0.00 172 TYR P O 1
ATOM 1344 N N . VAL A 1 173 ? -13.910 73.325 -65.854 1.00 0.00 173 VAL P N 1
ATOM 1345 C CA . VAL A 1 173 ? -12.964 73.889 -66.769 1.00 0.00 173 VAL P CA 1
ATOM 1346 C C . VAL A 1 173 ? -13.412 73.873 -68.195 1.00 0.00 173 VAL P C 1
ATOM 1347 O O . VAL A 1 173 ? -12.917 74.664 -68.994 1.00 0.00 173 VAL P O 1
ATOM 1351 N N . ASP A 1 174 ? -14.237 72.881 -68.571 1.00 0.00 174 ASP P N 1
ATOM 1352 C CA . ASP A 1 174 ? -14.763 72.718 -69.899 1.00 0.00 174 ASP P CA 1
ATOM 1353 C C . ASP A 1 174 ? -15.866 73.695 -70.172 1.00 0.00 174 ASP P C 1
ATOM 1354 O O . ASP A 1 174 ? -16.068 74.097 -71.316 1.00 0.00 174 ASP P O 1
ATOM 1359 N N . ASN A 1 175 ? -16.645 74.034 -69.125 1.00 0.00 175 ASN P N 1
ATOM 1360 C CA . ASN A 1 175 ? -17.824 74.853 -69.191 1.00 0.00 175 ASN P CA 1
ATOM 1361 C C . ASN A 1 175 ? -17.526 76.303 -69.430 1.00 0.00 175 ASN P C 1
ATOM 1362 O O . ASN A 1 175 ? -18.332 77.003 -70.037 1.00 0.00 175 ASN P O 1
ATOM 1367 N N . ILE A 1 176 ? -16.370 76.793 -68.953 1.00 0.00 176 ILE P N 1
ATOM 1368 C CA . ILE A 1 176 ? -16.058 78.198 -68.943 1.00 0.00 176 ILE P CA 1
ATOM 1369 C C . ILE A 1 176 ? -16.052 78.834 -70.306 1.00 0.00 176 ILE P C 1
ATOM 1370 O O . ILE A 1 176 ? -16.629 79.908 -70.451 1.00 0.00 176 ILE P O 1
ATOM 1375 N N . PRO A 1 177 ? -15.457 78.276 -71.321 1.00 0.00 177 PRO P N 1
ATOM 1376 C CA . PRO A 1 177 ? -15.373 78.970 -72.582 1.00 0.00 177 PRO P CA 1
ATOM 1377 C C . PRO A 1 177 ? -16.688 79.286 -73.209 1.00 0.00 177 PRO P C 1
ATOM 1378 O O . PRO A 1 177 ? -16.819 80.350 -73.811 1.00 0.00 177 PRO P O 1
ATOM 1382 N N . ARG A 1 178 ? -17.664 78.373 -73.099 1.00 0.00 178 ARG P N 1
ATOM 1383 C CA . ARG A 1 178 ? -18.951 78.565 -73.687 1.00 0.00 178 ARG P CA 1
ATOM 1384 C C . ARG A 1 178 ? -19.689 79.656 -72.970 1.00 0.00 178 ARG P C 1
ATOM 1385 O O . ARG A 1 178 ? -20.432 80.413 -73.586 1.00 0.00 178 ARG P O 1
ATOM 1393 N N . ALA A 1 179 ? -19.533 79.734 -71.635 1.00 0.00 179 ALA P N 1
ATOM 1394 C CA . ALA A 1 179 ? -20.219 80.698 -70.817 1.00 0.00 179 ALA P CA 1
ATOM 1395 C C . ALA A 1 179 ? -19.755 82.108 -71.035 1.00 0.00 179 ALA P C 1
ATOM 1396 O O . ALA A 1 179 ? -20.578 83.016 -71.137 1.00 0.00 179 ALA P O 1
ATOM 1398 N N . ILE A 1 180 ? -18.428 82.336 -71.127 1.00 0.00 180 ILE P N 1
ATOM 1399 C CA . ILE A 1 180 ? -17.925 83.681 -71.171 1.00 0.00 180 ILE P CA 1
ATOM 1400 C C . ILE A 1 180 ? -17.295 83.927 -72.494 1.00 0.00 180 ILE P C 1
ATOM 1401 O O . ILE A 1 180 ? -16.628 83.062 -73.057 1.00 0.00 180 ILE P O 1
ATOM 1406 N N . LYS A 1 181 ? -17.528 85.132 -73.042 1.00 0.00 181 LYS P N 1
ATOM 1407 C CA . LYS A 1 181 ? -16.925 85.435 -74.296 1.00 0.00 181 LYS P CA 1
ATOM 1408 C C . LYS A 1 181 ? -16.489 86.852 -74.255 1.00 0.00 181 LYS P C 1
ATOM 1409 O O . LYS A 1 181 ? -16.958 87.649 -73.444 1.00 0.00 181 LYS P O 1
ATOM 1415 N N . GLY A 1 182 ? -15.516 87.188 -75.111 1.00 0.00 182 GLY P N 1
ATOM 1416 C CA . GLY A 1 182 ? -15.096 88.541 -75.187 1.00 0.00 182 GLY P CA 1
ATOM 1417 C C . GLY A 1 182 ? -13.937 88.562 -76.102 1.00 0.00 182 GLY P C 1
ATOM 1418 O O . GLY A 1 182 ? -12.791 88.436 -75.667 1.00 0.00 182 GLY P O 1
ATOM 1419 N N . PRO A 1 183 ? -14.234 88.604 -77.373 1.00 0.00 183 PRO P N 1
ATOM 1420 C CA . PRO A 1 183 ? -13.202 88.873 -78.316 1.00 0.00 183 PRO P CA 1
ATOM 1421 C C . PRO A 1 183 ? -12.903 90.313 -78.096 1.00 0.00 183 PRO P C 1
ATOM 1422 O O . PRO A 1 183 ? -11.737 90.697 -78.089 1.00 0.00 183 PRO P O 1
ATOM 1426 N N . VAL A 1 184 ? -13.975 91.125 -77.965 1.00 0.00 184 VAL P N 1
ATOM 1427 C CA . VAL A 1 184 ? -13.866 92.514 -77.639 1.00 0.00 184 VAL P CA 1
ATOM 1428 C C . VAL A 1 184 ? -13.525 92.600 -76.193 1.00 0.00 184 VAL P C 1
ATOM 1429 O O . VAL A 1 184 ? -12.587 93.289 -75.794 1.00 0.00 184 VAL P O 1
ATOM 1433 N N . GLN A 1 185 ? -14.295 91.861 -75.366 1.00 0.00 185 GLN P N 1
ATOM 1434 C CA . GLN A 1 185 ? -14.046 91.870 -73.957 1.00 0.00 185 GLN P CA 1
ATOM 1435 C C . GLN A 1 185 ? -13.178 90.695 -73.704 1.00 0.00 185 GLN P C 1
ATOM 1436 O O . GLN A 1 185 ? -13.612 89.667 -73.186 1.00 0.00 185 GLN P O 1
ATOM 1442 N N . LYS A 1 186 ? -11.895 90.856 -74.042 1.00 0.00 186 LYS P N 1
ATOM 1443 C CA . LYS A 1 186 ? -10.945 89.810 -73.897 1.00 0.00 186 LYS P CA 1
ATOM 1444 C C . LYS A 1 186 ? -10.602 89.747 -72.456 1.00 0.00 186 LYS P C 1
ATOM 1445 O O . LYS A 1 186 ? -11.324 90.238 -71.592 1.00 0.00 186 LYS P O 1
ATOM 1451 N N . VAL A 1 187 ? -9.475 89.079 -72.184 1.00 0.00 187 VAL P N 1
ATOM 1452 C CA . VAL A 1 187 ? -8.966 88.889 -70.869 1.00 0.00 187 VAL P CA 1
ATOM 1453 C C . VAL A 1 187 ? -8.635 90.217 -70.268 1.00 0.00 187 VAL P C 1
ATOM 1454 O O . VAL A 1 187 ? -8.882 90.440 -69.085 1.00 0.00 187 VAL P O 1
ATOM 1458 N N . GLY A 1 188 ? -8.076 91.137 -71.075 1.00 0.00 188 GLY P N 1
ATOM 1459 C CA . GLY A 1 188 ? -7.618 92.405 -70.589 1.00 0.00 188 GLY P CA 1
ATOM 1460 C C . GLY A 1 188 ? -8.750 93.175 -69.995 1.00 0.00 188 GLY P C 1
ATOM 1461 O O . GLY A 1 188 ? -8.587 93.830 -68.967 1.00 0.00 188 GLY P O 1
ATOM 1462 N N . GLU A 1 189 ? -9.931 93.131 -70.633 1.00 0.00 189 GLU P N 1
ATOM 1463 C CA . GLU A 1 189 ? -11.034 93.909 -70.152 1.00 0.00 189 GLU P CA 1
ATOM 1464 C C . GLU A 1 189 ? -11.452 93.422 -68.798 1.00 0.00 189 GLU P C 1
ATOM 1465 O O . GLU A 1 189 ? -11.778 94.225 -67.927 1.00 0.00 189 GLU P O 1
ATOM 1471 N N . LEU A 1 190 ? -11.451 92.093 -68.583 1.00 0.00 190 LEU P N 1
ATOM 1472 C CA . LEU A 1 190 ? -11.896 91.543 -67.334 1.00 0.00 190 LEU P CA 1
ATOM 1473 C C . LEU A 1 190 ? -10.999 91.961 -66.208 1.00 0.00 190 LEU P C 1
ATOM 1474 O O . LEU A 1 190 ? -11.470 92.278 -65.118 1.00 0.00 190 LEU P O 1
ATOM 1479 N N . LEU A 1 191 ? -9.678 91.967 -66.443 1.00 0.00 191 LEU P N 1
ATOM 1480 C CA . LEU A 1 191 ? -8.695 92.296 -65.449 1.00 0.00 191 LEU P CA 1
ATOM 1481 C C . LEU A 1 191 ? -8.753 93.746 -65.075 1.00 0.00 191 LEU P C 1
ATOM 1482 O O . LEU A 1 191 ? -8.278 94.124 -64.007 1.00 0.00 191 LEU P O 1
ATOM 1487 N N . LYS A 1 192 ? -9.183 94.620 -66.000 1.00 0.00 192 LYS P N 1
ATOM 1488 C CA . LYS A 1 192 ? -9.317 96.019 -65.698 1.00 0.00 192 LYS P CA 1
ATOM 1489 C C . LYS A 1 192 ? -10.501 96.290 -64.809 1.00 0.00 192 LYS P C 1
ATOM 1490 O O . LYS A 1 192 ? -10.426 97.133 -63.917 1.00 0.00 192 LYS P O 1
ATOM 1496 N N . LEU A 1 193 ? -11.643 95.620 -65.073 1.00 0.00 193 LEU P N 1
ATOM 1497 C CA . LEU A 1 193 ? -12.867 95.853 -64.349 1.00 0.00 193 LEU P CA 1
ATOM 1498 C C . LEU A 1 193 ? -12.784 95.368 -62.933 1.00 0.00 193 LEU P C 1
ATOM 1499 O O . LEU A 1 193 ? -13.175 96.073 -62.004 1.00 0.00 193 LEU P O 1
ATOM 1504 N N . ARG A 1 194 ? -12.265 94.141 -62.751 1.00 0.00 194 ARG P N 1
ATOM 1505 C CA . ARG A 1 194 ? -12.172 93.445 -61.498 1.00 0.00 194 ARG P CA 1
ATOM 1506 C C . ARG A 1 194 ? -11.160 94.073 -60.588 1.00 0.00 194 ARG P C 1
ATOM 1507 O O . ARG A 1 194 ? -11.205 93.845 -59.381 1.00 0.00 194 ARG P O 1
ATOM 1515 N N . MET A 1 195 ? -10.187 94.833 -61.134 1.00 0.00 195 MET P N 1
ATOM 1516 C CA . MET A 1 195 ? -9.133 95.339 -60.298 1.00 0.00 195 MET P CA 1
ATOM 1517 C C . MET A 1 195 ? -9.587 96.370 -59.318 1.00 0.00 195 MET P C 1
ATOM 1518 O O . MET A 1 195 ? -9.698 97.550 -59.617 1.00 0.00 195 MET P O 1
ATOM 1523 N N . GLU A 1 196 ? -9.938 95.903 -58.108 1.00 0.00 196 GLU P N 1
ATOM 1524 C CA . GLU A 1 196 ? -10.264 96.684 -56.953 1.00 0.00 196 GLU P CA 1
ATOM 1525 C C . GLU A 1 196 ? -9.002 97.077 -56.255 1.00 0.00 196 GLU P C 1
ATOM 1526 O O . GLU A 1 196 ? -8.971 98.058 -55.517 1.00 0.00 196 GLU P O 1
ATOM 1532 N N . LYS A 1 197 ? -7.935 96.279 -56.440 1.00 0.00 197 LYS P N 1
ATOM 1533 C CA . LYS A 1 197 ? -6.662 96.512 -55.831 1.00 0.00 197 LYS P CA 1
ATOM 1534 C C . LYS A 1 197 ? -6.075 97.680 -56.541 1.00 0.00 197 LYS P C 1
ATOM 1535 O O . LYS A 1 197 ? -6.717 98.720 -56.677 1.00 0.00 197 LYS P O 1
ATOM 1541 N N . SER A 1 198 ? -4.828 97.560 -57.023 1.00 0.00 198 SER P N 1
ATOM 1542 C CA . SER A 1 198 ? -4.265 98.746 -57.589 1.00 0.00 198 SER P CA 1
ATOM 1543 C C . SER A 1 198 ? -3.943 98.563 -59.033 1.00 0.00 198 SER P C 1
ATOM 1544 O O . SER A 1 198 ? -4.059 97.484 -59.607 1.00 0.00 198 SER P O 1
ATOM 1547 N N . PRO A 1 199 ? -3.577 99.652 -59.646 1.00 0.00 199 PRO P N 1
ATOM 1548 C CA . PRO A 1 199 ? -3.156 99.638 -61.012 1.00 0.00 199 PRO P CA 1
ATOM 1549 C C . PRO A 1 199 ? -1.915 98.818 -61.039 1.00 0.00 199 PRO P C 1
ATOM 1550 O O . PRO A 1 199 ? -1.581 98.259 -62.082 1.00 0.00 199 PRO P O 1
ATOM 1554 N N . GLU A 1 200 ? -1.200 98.764 -59.901 1.00 0.00 200 GLU P N 1
ATOM 1555 C CA . GLU A 1 200 ? -0.047 97.928 -59.792 1.00 0.00 200 GLU P CA 1
ATOM 1556 C C . GLU A 1 200 ? -0.551 96.528 -59.824 1.00 0.00 200 GLU P C 1
ATOM 1557 O O . GLU A 1 200 ? 0.086 95.631 -60.374 1.00 0.00 200 GLU P O 1
ATOM 1563 N N . ASP A 1 201 ? -1.749 96.321 -59.242 1.00 0.00 201 ASP P N 1
ATOM 1564 C CA . ASP A 1 201 ? -2.284 95.015 -59.122 1.00 0.00 201 ASP P CA 1
ATOM 1565 C C . ASP A 1 201 ? -2.408 94.429 -60.489 1.00 0.00 201 ASP P C 1
ATOM 1566 O O . ASP A 1 201 ? -2.174 93.238 -60.672 1.00 0.00 201 ASP P O 1
ATOM 1571 N N . VAL A 1 202 ? -2.781 95.232 -61.500 1.00 0.00 202 VAL P N 1
ATOM 1572 C CA . VAL A 1 202 ? -2.914 94.619 -62.787 1.00 0.00 202 VAL P CA 1
ATOM 1573 C C . VAL A 1 202 ? -1.583 94.098 -63.251 1.00 0.00 202 VAL P C 1
ATOM 1574 O O . VAL A 1 202 ? -1.481 92.955 -63.692 1.00 0.00 202 VAL P O 1
ATOM 1578 N N . LYS A 1 203 ? -0.525 94.921 -63.140 1.00 0.00 203 LYS P N 1
ATOM 1579 C CA . LYS A 1 203 ? 0.780 94.582 -63.639 1.00 0.00 203 LYS P CA 1
ATOM 1580 C C . LYS A 1 203 ? 1.395 93.441 -62.885 1.00 0.00 203 LYS P C 1
ATOM 1581 O O . LYS A 1 203 ? 1.922 92.504 -63.483 1.00 0.00 203 LYS P O 1
ATOM 1587 N N . ARG A 1 204 ? 1.341 93.480 -61.544 1.00 0.00 204 ARG P N 1
ATOM 1588 C CA . ARG A 1 204 ? 2.052 92.500 -60.773 1.00 0.00 204 ARG P CA 1
ATOM 1589 C C . ARG A 1 204 ? 1.506 91.130 -61.024 1.00 0.00 204 ARG P C 1
ATOM 1590 O O . ARG A 1 204 ? 2.262 90.183 -61.233 1.00 0.00 204 ARG P O 1
ATOM 1598 N N . TYR A 1 205 ? 0.168 90.999 -61.020 1.00 0.00 205 TYR P N 1
ATOM 1599 C CA . TYR A 1 205 ? -0.482 89.732 -61.166 1.00 0.00 205 TYR P CA 1
ATOM 1600 C C . TYR A 1 205 ? -0.240 89.176 -62.535 1.00 0.00 205 TYR P C 1
ATOM 1601 O O . TYR A 1 205 ? -0.022 87.977 -62.690 1.00 0.00 205 TYR P O 1
ATOM 1610 N N . ILE A 1 206 ? -0.272 90.032 -63.572 1.00 0.00 206 ILE P N 1
ATOM 1611 C CA . ILE A 1 206 ? -0.066 89.556 -64.907 1.00 0.00 206 ILE P CA 1
ATOM 1612 C C . ILE A 1 206 ? 1.327 89.004 -65.050 1.00 0.00 206 ILE P C 1
ATOM 1613 O O . ILE A 1 206 ? 1.521 87.969 -65.682 1.00 0.00 206 ILE P O 1
ATOM 1618 N N . LYS A 1 207 ? 2.342 89.678 -64.470 1.00 0.00 207 LYS P N 1
ATOM 1619 C CA . LYS A 1 207 ? 3.712 89.269 -64.661 1.00 0.00 207 LYS P CA 1
ATOM 1620 C C . LYS A 1 207 ? 3.996 87.899 -64.101 1.00 0.00 207 LYS P C 1
ATOM 1621 O O . LYS A 1 207 ? 4.599 87.066 -64.772 1.00 0.00 207 LYS P O 1
ATOM 1627 N N . ILE A 1 208 ? 3.563 87.633 -62.856 1.00 0.00 208 ILE P N 1
ATOM 1628 C CA . ILE A 1 208 ? 3.845 86.423 -62.120 1.00 0.00 208 ILE P CA 1
ATOM 1629 C C . ILE A 1 208 ? 3.178 85.210 -62.708 1.00 0.00 208 ILE P C 1
ATOM 1630 O O . ILE A 1 208 ? 3.633 84.086 -62.501 1.00 0.00 208 ILE P O 1
ATOM 1635 N N . LEU A 1 209 ? 1.980 85.405 -63.282 1.00 0.00 209 LEU P N 1
ATOM 1636 C CA . LEU A 1 209 ? 1.139 84.406 -63.888 1.00 0.00 209 LEU P CA 1
ATOM 1637 C C . LEU A 1 209 ? 1.539 84.024 -65.291 1.00 0.00 209 LEU P C 1
ATOM 1638 O O . LEU A 1 209 ? 1.052 83.014 -65.793 1.00 0.00 209 LEU P O 1
ATOM 1643 N N . GLN A 1 210 ? 2.364 84.854 -65.971 1.00 0.00 210 GLN P N 1
ATOM 1644 C CA . GLN A 1 210 ? 2.844 84.719 -67.332 1.00 0.00 210 GLN P CA 1
ATOM 1645 C C . GLN A 1 210 ? 1.745 84.847 -68.355 1.00 0.00 210 GLN P C 1
ATOM 1646 O O . GLN A 1 210 ? 1.708 84.133 -69.355 1.00 0.00 210 GLN P O 1
ATOM 1652 N N . LEU A 1 211 ? 0.805 85.767 -68.069 1.00 0.00 211 LEU P N 1
ATOM 1653 C CA . LEU A 1 211 ? -0.343 86.234 -68.798 1.00 0.00 211 LEU P CA 1
ATOM 1654 C C . LEU A 1 211 ? -0.030 87.273 -69.829 1.00 0.00 211 LEU P C 1
ATOM 1655 O O . LEU A 1 211 ? -0.951 87.717 -70.501 1.00 0.00 211 LEU P O 1
ATOM 1660 N N . GLU A 1 212 ? 1.211 87.786 -69.924 1.00 0.00 212 GLU P N 1
ATOM 1661 C CA . GLU A 1 212 ? 1.471 88.920 -70.777 1.00 0.00 212 GLU P CA 1
ATOM 1662 C C . GLU A 1 212 ? 1.015 88.707 -72.193 1.00 0.00 212 GLU P C 1
ATOM 1663 O O . GLU A 1 212 ? 0.427 89.608 -72.786 1.00 0.00 212 GLU P O 1
ATOM 1669 N N . ASN A 1 213 ? 1.280 87.538 -72.799 1.00 0.00 213 ASN P N 1
ATOM 1670 C CA . ASN A 1 213 ? 0.922 87.354 -74.178 1.00 0.00 213 ASN P CA 1
ATOM 1671 C C . ASN A 1 213 ? -0.570 87.308 -74.374 1.00 0.00 213 ASN P C 1
ATOM 1672 O O . ASN A 1 213 ? -1.093 87.857 -75.342 1.00 0.00 213 ASN P O 1
ATOM 1677 N N . VAL A 1 214 ? -1.279 86.643 -73.447 1.00 0.00 214 VAL P N 1
ATOM 1678 C CA . VAL A 1 214 ? -2.678 86.317 -73.497 1.00 0.00 214 VAL P CA 1
ATOM 1679 C C . VAL A 1 214 ? -3.656 87.444 -73.304 1.00 0.00 214 VAL P C 1
ATOM 1680 O O . VAL A 1 214 ? -4.852 87.207 -73.456 1.00 0.00 214 VAL P O 1
ATOM 1684 N N . LEU A 1 215 ? -3.244 88.656 -72.888 1.00 0.00 215 LEU P N 1
ATOM 1685 C CA . LEU A 1 215 ? -4.237 89.658 -72.592 1.00 0.00 215 LEU P CA 1
ATOM 1686 C C . LEU A 1 215 ? -5.088 89.988 -73.786 1.00 0.00 215 LEU P C 1
ATOM 1687 O O . LEU A 1 215 ? -6.299 90.147 -73.647 1.00 0.00 215 LEU P O 1
ATOM 1692 N N . LYS A 1 216 ? -4.476 90.120 -74.978 1.00 0.00 216 LYS P N 1
ATOM 1693 C CA . LYS A 1 216 ? -5.140 90.513 -76.195 1.00 0.00 216 LYS P CA 1
ATOM 1694 C C . LYS A 1 216 ? -6.099 89.473 -76.698 1.00 0.00 216 LYS P C 1
ATOM 1695 O O . LYS A 1 216 ? -7.073 89.816 -77.369 1.00 0.00 216 LYS P O 1
ATOM 1701 N N . ARG A 1 217 ? -5.829 88.177 -76.446 1.00 0.00 217 ARG P N 1
ATOM 1702 C CA . ARG A 1 217 ? -6.681 87.120 -76.926 1.00 0.00 217 ARG P CA 1
ATOM 1703 C C . ARG A 1 217 ? -7.975 87.150 -76.181 1.00 0.00 217 ARG P C 1
ATOM 1704 O O . ARG A 1 217 ? -8.059 87.677 -75.073 1.00 0.00 217 ARG P O 1
ATOM 1712 N N . ASP A 1 218 ? -9.034 86.594 -76.809 1.00 0.00 218 ASP P N 1
ATOM 1713 C CA . ASP A 1 218 ? -10.318 86.500 -76.177 1.00 0.00 218 ASP P CA 1
ATOM 1714 C C . ASP A 1 218 ? -10.383 85.228 -75.380 1.00 0.00 218 ASP P C 1
ATOM 1715 O O . ASP A 1 218 ? -9.556 84.330 -75.538 1.00 0.00 218 ASP P O 1
ATOM 1720 N N . ILE A 1 219 ? -11.406 85.133 -74.501 1.00 0.00 219 ILE P N 1
ATOM 1721 C CA . ILE A 1 219 ? -11.585 84.053 -73.562 1.00 0.00 219 ILE P CA 1
ATOM 1722 C C . ILE A 1 219 ? -11.834 82.735 -74.239 1.00 0.00 219 ILE P C 1
ATOM 1723 O O . ILE A 1 219 ? -11.314 81.706 -73.808 1.00 0.00 219 ILE P O 1
ATOM 1728 N N . GLU A 1 220 ? -12.668 82.728 -75.294 1.00 0.00 220 GLU P N 1
ATOM 1729 C CA . GLU A 1 220 ? -13.042 81.517 -75.982 1.00 0.00 220 GLU P CA 1
ATOM 1730 C C . GLU A 1 220 ? -11.863 80.965 -76.723 1.00 0.00 220 GLU P C 1
ATOM 1731 O O . GLU A 1 220 ? -11.777 79.762 -76.963 1.00 0.00 220 GLU P O 1
ATOM 1737 N N . LYS A 1 221 ? -10.972 81.866 -77.171 1.00 0.00 221 LYS P N 1
ATOM 1738 C CA . LYS A 1 221 ? -9.777 81.577 -77.917 1.00 0.00 221 LYS P CA 1
ATOM 1739 C C . LYS A 1 221 ? -8.758 80.887 -77.057 1.00 0.00 221 LYS P C 1
ATOM 1740 O O . LYS A 1 221 ? -7.914 80.154 -77.567 1.00 0.00 221 LYS P O 1
ATOM 1746 N N . LEU A 1 222 ? -8.785 81.121 -75.733 1.00 0.00 222 LEU P N 1
ATOM 1747 C CA . LEU A 1 222 ? -7.738 80.642 -74.869 1.00 0.00 222 LEU P CA 1
ATOM 1748 C C . LEU A 1 222 ? -7.628 79.152 -74.845 1.00 0.00 222 LEU P C 1
ATOM 1749 O O . LEU A 1 222 ? -8.590 78.422 -75.081 1.00 0.00 222 LEU P O 1
ATOM 1754 N N . SER A 1 223 ? -6.380 78.688 -74.603 1.00 0.00 223 SER P N 1
ATOM 1755 C CA . SER A 1 223 ? -6.067 77.304 -74.411 1.00 0.00 223 SER P CA 1
ATOM 1756 C C . SER A 1 223 ? -6.404 77.019 -72.979 1.00 0.00 223 SER P C 1
ATOM 1757 O O . SER A 1 223 ? -6.684 77.938 -72.210 1.00 0.00 223 SER P O 1
ATOM 1760 N N . GLY A 1 224 ? -6.372 75.734 -72.580 1.00 0.00 224 GLY P N 1
ATOM 1761 C CA . GLY A 1 224 ? -6.825 75.329 -71.279 1.00 0.00 224 GLY P CA 1
ATOM 1762 C C . GLY A 1 224 ? -6.033 75.963 -70.179 1.00 0.00 224 GLY P C 1
ATOM 1763 O O . GLY A 1 224 ? -6.601 76.402 -69.183 1.00 0.00 224 GLY P O 1
ATOM 1764 N N . GLY A 1 225 ? -4.698 76.007 -70.313 1.00 0.00 225 GLY P N 1
ATOM 1765 C CA . GLY A 1 225 ? -3.858 76.530 -69.272 1.00 0.00 225 GLY P CA 1
ATOM 1766 C C . GLY A 1 225 ? -4.079 77.999 -69.079 1.00 0.00 225 GLY P C 1
ATOM 1767 O O . GLY A 1 225 ? -3.995 78.501 -67.960 1.00 0.00 225 GLY P O 1
ATOM 1768 N N . GLU A 1 226 ? -4.286 78.730 -70.191 1.00 0.00 226 GLU P N 1
ATOM 1769 C CA . GLU A 1 226 ? -4.456 80.158 -70.202 1.00 0.00 226 GLU P CA 1
ATOM 1770 C C . GLU A 1 226 ? -5.774 80.535 -69.607 1.00 0.00 226 GLU P C 1
ATOM 1771 O O . GLU A 1 226 ? -5.902 81.567 -68.951 1.00 0.00 226 GLU P O 1
ATOM 1777 N N . LEU A 1 227 ? -6.796 79.704 -69.871 1.00 0.00 227 LEU P N 1
ATOM 1778 C CA . LEU A 1 227 ? -8.148 79.900 -69.432 1.00 0.00 227 LEU P CA 1
ATOM 1779 C C . LEU A 1 227 ? -8.200 79.859 -67.937 1.00 0.00 227 LEU P C 1
ATOM 1780 O O . LEU A 1 227 ? -8.928 80.624 -67.308 1.00 0.00 227 LEU P O 1
ATOM 1785 N N . GLN A 1 228 ? -7.436 78.933 -67.333 1.00 0.00 228 GLN P N 1
ATOM 1786 C CA . GLN A 1 228 ? -7.430 78.747 -65.912 1.00 0.00 228 GLN P CA 1
ATOM 1787 C C . GLN A 1 228 ? -6.864 79.949 -65.220 1.00 0.00 228 GLN P C 1
ATOM 1788 O O . GLN A 1 228 ? -7.453 80.441 -64.261 1.00 0.00 228 GLN P O 1
ATOM 1794 N N . ARG A 1 229 ? -5.731 80.473 -65.726 1.00 0.00 229 ARG P N 1
ATOM 1795 C CA . ARG A 1 229 ? -4.957 81.506 -65.087 1.00 0.00 229 ARG P CA 1
ATOM 1796 C C . ARG A 1 229 ? -5.670 82.821 -65.022 1.00 0.00 229 ARG P C 1
ATOM 1797 O O . ARG A 1 229 ? -5.425 83.602 -64.103 1.00 0.00 229 ARG P O 1
ATOM 1805 N N . PHE A 1 230 ? -6.524 83.125 -66.015 1.00 0.00 230 PHE P N 1
ATOM 1806 C CA . PHE A 1 230 ? -7.286 84.339 -66.060 1.00 0.00 230 PHE P CA 1
ATOM 1807 C C . PHE A 1 230 ? -8.224 84.383 -64.896 1.00 0.00 230 PHE P C 1
ATOM 1808 O O . PHE A 1 230 ? -8.469 85.444 -64.324 1.00 0.00 230 PHE P O 1
ATOM 1816 N N . ALA A 1 231 ? -8.808 83.222 -64.553 1.00 0.00 231 ALA P N 1
ATOM 1817 C CA . ALA A 1 231 ? -9.726 83.090 -63.459 1.00 0.00 231 ALA P CA 1
ATOM 1818 C C . ALA A 1 231 ? -9.013 83.390 -62.177 1.00 0.00 231 ALA P C 1
ATOM 1819 O O . ALA A 1 231 ? -9.589 83.985 -61.270 1.00 0.00 231 ALA P O 1
ATOM 1821 N N . ILE A 1 232 ? -7.745 82.950 -62.061 1.00 0.00 232 ILE P N 1
ATOM 1822 C CA . ILE A 1 232 ? -6.929 83.147 -60.898 1.00 0.00 232 ILE P CA 1
ATOM 1823 C C . ILE A 1 232 ? -6.688 84.617 -60.710 1.00 0.00 232 ILE P C 1
ATOM 1824 O O . ILE A 1 232 ? -6.697 85.113 -59.587 1.00 0.00 232 ILE P O 1
ATOM 1829 N N . GLY A 1 233 ? -6.457 85.354 -61.814 1.00 0.00 233 GLY P N 1
ATOM 1830 C CA . GLY A 1 233 ? -6.142 86.755 -61.761 1.00 0.00 233 GLY P CA 1
ATOM 1831 C C . GLY A 1 233 ? -7.262 87.542 -61.131 1.00 0.00 233 GLY P C 1
ATOM 1832 O O . GLY A 1 233 ? -7.017 88.456 -60.345 1.00 0.00 233 GLY P O 1
ATOM 1833 N N . MET A 1 234 ? -8.520 87.218 -61.481 1.00 0.00 234 MET P N 1
ATOM 1834 C CA . MET A 1 234 ? -9.701 87.899 -61.013 1.00 0.00 234 MET P CA 1
ATOM 1835 C C . MET A 1 234 ? -9.904 87.643 -59.546 1.00 0.00 234 MET P C 1
ATOM 1836 O O . MET A 1 234 ? -10.581 88.404 -58.862 1.00 0.00 234 MET P O 1
ATOM 1841 N N . SER A 1 235 ? -9.436 86.491 -59.046 1.00 0.00 235 SER P N 1
ATOM 1842 C CA . SER A 1 235 ? -9.613 86.099 -57.671 1.00 0.00 235 SER P CA 1
ATOM 1843 C C . SER A 1 235 ? -8.613 86.733 -56.744 1.00 0.00 235 SER P C 1
ATOM 1844 O O . SER A 1 235 ? -8.624 86.397 -55.559 1.00 0.00 235 SER P O 1
ATOM 1847 N N . CYS A 1 236 ? -7.564 87.400 -57.270 1.00 0.00 236 CYS P N 1
ATOM 1848 C CA . CYS A 1 236 ? -6.665 88.222 -56.497 1.00 0.00 236 CYS P CA 1
ATOM 1849 C C . CYS A 1 236 ? -7.075 89.663 -56.541 1.00 0.00 236 CYS P C 1
ATOM 1850 O O . CYS A 1 236 ? -6.871 90.444 -55.612 1.00 0.00 236 CYS P O 1
ATOM 1853 N N . VAL A 1 237 ? -7.598 90.049 -57.714 1.00 0.00 237 VAL P N 1
ATOM 1854 C CA . VAL A 1 237 ? -7.962 91.378 -58.083 1.00 0.00 237 VAL P CA 1
ATOM 1855 C C . VAL A 1 237 ? -9.146 91.820 -57.279 1.00 0.00 237 VAL P C 1
ATOM 1856 O O . VAL A 1 237 ? -9.251 92.992 -56.929 1.00 0.00 237 VAL P O 1
ATOM 1860 N N . GLN A 1 238 ? -10.070 90.885 -56.972 1.00 0.00 238 GLN P N 1
ATOM 1861 C CA . GLN A 1 238 ? -11.270 91.171 -56.238 1.00 0.00 238 GLN P CA 1
ATOM 1862 C C . GLN A 1 238 ? -10.924 91.611 -54.854 1.00 0.00 238 GLN P C 1
ATOM 1863 O O . GLN A 1 238 ? -9.857 91.289 -54.332 1.00 0.00 238 GLN P O 1
ATOM 1869 N N . GLU A 1 239 ? -11.835 92.417 -54.258 1.00 0.00 239 GLU P N 1
ATOM 1870 C CA . GLU A 1 239 ? -11.731 92.875 -52.902 1.00 0.00 239 GLU P CA 1
ATOM 1871 C C . GLU A 1 239 ? -12.764 92.113 -52.138 1.00 0.00 239 GLU P C 1
ATOM 1872 O O . GLU A 1 239 ? -13.950 92.157 -52.461 1.00 0.00 239 GLU P O 1
ATOM 1878 N N . ALA A 1 240 ? -12.320 91.391 -51.093 1.00 0.00 240 ALA P N 1
ATOM 1879 C CA . ALA A 1 240 ? -13.176 90.544 -50.309 1.00 0.00 240 ALA P CA 1
ATOM 1880 C C . ALA A 1 240 ? -12.286 89.969 -49.246 1.00 0.00 240 ALA P C 1
ATOM 1881 O O . ALA A 1 240 ? -11.159 90.431 -49.102 1.00 0.00 240 ALA P O 1
ATOM 1883 N N . ASP A 1 241 ? -12.839 89.147 -48.329 1.00 0.00 241 ASP P N 1
ATOM 1884 C CA . ASP A 1 241 ? -12.085 88.405 -47.344 1.00 0.00 241 ASP P CA 1
ATOM 1885 C C . ASP A 1 241 ? -11.845 86.957 -47.680 1.00 0.00 241 ASP P C 1
ATOM 1886 O O . ASP A 1 241 ? -10.848 86.377 -47.256 1.00 0.00 241 ASP P O 1
ATOM 1891 N N . VAL A 1 242 ? -12.802 86.314 -48.387 1.00 0.00 242 VAL P N 1
ATOM 1892 C CA . VAL A 1 242 ? -12.773 84.896 -48.632 1.00 0.00 242 VAL P CA 1
ATOM 1893 C C . VAL A 1 242 ? -12.582 84.659 -50.088 1.00 0.00 242 VAL P C 1
ATOM 1894 O O . VAL A 1 242 ? -13.339 85.160 -50.919 1.00 0.00 242 VAL P O 1
ATOM 1898 N N . TYR A 1 243 ? -11.553 83.857 -50.423 1.00 0.00 243 TYR P N 1
ATOM 1899 C CA . TYR A 1 243 ? -11.271 83.594 -51.796 1.00 0.00 243 TYR P CA 1
ATOM 1900 C C . TYR A 1 243 ? -11.309 82.113 -51.923 1.00 0.00 243 TYR P C 1
ATOM 1901 O O . TYR A 1 243 ? -10.527 81.410 -51.286 1.00 0.00 243 TYR P O 1
ATOM 1910 N N . MET A 1 244 ? -12.234 81.595 -52.751 1.00 0.00 244 MET P N 1
ATOM 1911 C CA . MET A 1 244 ? -12.351 80.182 -52.879 1.00 0.00 244 MET P CA 1
ATOM 1912 C C . MET A 1 244 ? -11.800 79.828 -54.213 1.00 0.00 244 MET P C 1
ATOM 1913 O O . MET A 1 244 ? -12.083 80.488 -55.211 1.00 0.00 244 MET P O 1
ATOM 1918 N N . PHE A 1 245 ? -10.945 78.793 -54.237 1.00 0.00 245 PHE P N 1
ATOM 1919 C CA . PHE A 1 245 ? -10.418 78.293 -55.463 1.00 0.00 245 PHE P CA 1
ATOM 1920 C C . PHE A 1 245 ? -10.896 76.888 -55.516 1.00 0.00 245 PHE P C 1
ATOM 1921 O O . PHE A 1 245 ? -10.910 76.194 -54.500 1.00 0.00 245 PHE P O 1
ATOM 1929 N N . ASP A 1 246 ? -11.367 76.460 -56.698 1.00 0.00 246 ASP P N 1
ATOM 1930 C CA . ASP A 1 246 ? -11.799 75.107 -56.845 1.00 0.00 246 ASP P CA 1
ATOM 1931 C C . ASP A 1 246 ? -11.023 74.560 -58.013 1.00 0.00 246 ASP P C 1
ATOM 1932 O O . ASP A 1 246 ? -11.317 74.897 -59.157 1.00 0.00 246 ASP P O 1
ATOM 1937 N N . GLU A 1 247 ? -10.049 73.662 -57.738 1.00 0.00 247 GLU P N 1
ATOM 1938 C CA . GLU A 1 247 ? -9.162 73.039 -58.698 1.00 0.00 247 GLU P CA 1
ATOM 1939 C C . GLU A 1 247 ? -8.377 74.010 -59.558 1.00 0.00 247 GLU P C 1
ATOM 1940 O O . GLU A 1 247 ? -8.592 74.069 -60.766 1.00 0.00 247 GLU P O 1
ATOM 1946 N N . PRO A 1 248 ? -7.480 74.791 -58.992 1.00 0.00 248 PRO P N 1
ATOM 1947 C CA . PRO A 1 248 ? -6.674 75.736 -59.749 1.00 0.00 248 PRO P CA 1
ATOM 1948 C C . PRO A 1 248 ? -5.545 75.179 -60.586 1.00 0.00 248 PRO P C 1
ATOM 1949 O O . PRO A 1 248 ? -4.941 75.958 -61.324 1.00 0.00 248 PRO P O 1
ATOM 1953 N N . SER A 1 249 ? -5.161 73.897 -60.406 1.00 0.00 249 SER P N 1
ATOM 1954 C CA . SER A 1 249 ? -4.082 73.255 -61.119 1.00 0.00 249 SER P CA 1
ATOM 1955 C C . SER A 1 249 ? -4.524 72.688 -62.441 1.00 0.00 249 SER P C 1
ATOM 1956 O O . SER A 1 249 ? -3.684 72.293 -63.247 1.00 0.00 249 SER P O 1
ATOM 1959 N N . SER A 1 250 ? -5.845 72.602 -62.691 1.00 0.00 250 SER P N 1
ATOM 1960 C CA . SER A 1 250 ? -6.346 71.965 -63.881 1.00 0.00 250 SER P CA 1
ATOM 1961 C C . SER A 1 250 ? -5.858 72.653 -65.122 1.00 0.00 250 SER P C 1
ATOM 1962 O O . SER A 1 250 ? -5.856 73.878 -65.218 1.00 0.00 250 SER P O 1
ATOM 1965 N N . TYR A 1 251 ? -5.451 71.827 -66.113 1.00 0.00 251 TYR P N 1
ATOM 1966 C CA . TYR A 1 251 ? -4.960 72.196 -67.420 1.00 0.00 251 TYR P CA 1
ATOM 1967 C C . TYR A 1 251 ? -3.570 72.767 -67.368 1.00 0.00 251 TYR P C 1
ATOM 1968 O O . TYR A 1 251 ? -2.849 72.694 -68.364 1.00 0.00 251 TYR P O 1
ATOM 1977 N N . LEU A 1 252 ? -3.114 73.257 -66.199 1.00 0.00 252 LEU P N 1
ATOM 1978 C CA . LEU A 1 252 ? -1.863 73.973 -66.136 1.00 0.00 252 LEU P CA 1
ATOM 1979 C C . LEU A 1 252 ? -0.709 73.038 -66.283 1.00 0.00 252 LEU P C 1
ATOM 1980 O O . LEU A 1 252 ? -0.830 71.840 -66.036 1.00 0.00 252 LEU P O 1
ATOM 1985 N N . ASP A 1 253 ? 0.440 73.591 -66.736 1.00 0.00 253 ASP P N 1
ATOM 1986 C CA . ASP A 1 253 ? 1.671 72.868 -66.852 1.00 0.00 253 ASP P CA 1
ATOM 1987 C C . ASP A 1 253 ? 2.352 72.891 -65.514 1.00 0.00 253 ASP P C 1
ATOM 1988 O O . ASP A 1 253 ? 1.867 73.510 -64.569 1.00 0.00 253 ASP P O 1
ATOM 1993 N N . VAL A 1 254 ? 3.493 72.178 -65.416 1.00 0.00 254 VAL P N 1
ATOM 1994 C CA . VAL A 1 254 ? 4.236 71.966 -64.204 1.00 0.00 254 VAL P CA 1
ATOM 1995 C C . VAL A 1 254 ? 4.815 73.234 -63.645 1.00 0.00 254 VAL P C 1
ATOM 1996 O O . VAL A 1 254 ? 4.821 73.426 -62.432 1.00 0.00 254 VAL P O 1
ATOM 2000 N N . LYS A 1 255 ? 5.382 74.104 -64.498 1.00 0.00 255 LYS P N 1
ATOM 2001 C CA . LYS A 1 255 ? 5.974 75.325 -64.026 1.00 0.00 255 LYS P CA 1
ATOM 2002 C C . LYS A 1 255 ? 4.925 76.280 -63.535 1.00 0.00 255 LYS P C 1
ATOM 2003 O O . LYS A 1 255 ? 5.105 76.938 -62.511 1.00 0.00 255 LYS P O 1
ATOM 2009 N N . GLN A 1 256 ? 3.810 76.395 -64.284 1.00 0.00 256 GLN P N 1
ATOM 2010 C CA . GLN A 1 256 ? 2.769 77.351 -64.003 1.00 0.00 256 GLN P CA 1
ATOM 2011 C C . GLN A 1 256 ? 1.963 77.032 -62.768 1.00 0.00 256 GLN P C 1
ATOM 2012 O O . GLN A 1 256 ? 1.529 77.943 -62.069 1.00 0.00 256 GLN P O 1
ATOM 2018 N N . ARG A 1 257 ? 1.722 75.742 -62.469 1.00 0.00 257 ARG P N 1
ATOM 2019 C CA . ARG A 1 257 ? 0.931 75.318 -61.339 1.00 0.00 257 ARG P CA 1
ATOM 2020 C C . ARG A 1 257 ? 1.600 75.699 -60.056 1.00 0.00 257 ARG P C 1
ATOM 2021 O O . ARG A 1 257 ? 0.932 75.940 -59.049 1.00 0.00 257 ARG P O 1
ATOM 2029 N N . LEU A 1 258 ? 2.944 75.656 -60.035 1.00 0.00 258 LEU P N 1
ATOM 2030 C CA . LEU A 1 258 ? 3.679 76.041 -58.867 1.00 0.00 258 LEU P CA 1
ATOM 2031 C C . LEU A 1 258 ? 3.558 77.522 -58.673 1.00 0.00 258 LEU P C 1
ATOM 2032 O O . LEU A 1 258 ? 3.486 78.001 -57.542 1.00 0.00 258 LEU P O 1
ATOM 2037 N N . ASN A 1 259 ? 3.555 78.285 -59.787 1.00 0.00 259 ASN P N 1
ATOM 2038 C CA . ASN A 1 259 ? 3.466 79.719 -59.769 1.00 0.00 259 ASN P CA 1
ATOM 2039 C C . ASN A 1 259 ? 2.136 80.141 -59.219 1.00 0.00 259 ASN P C 1
ATOM 2040 O O . ASN A 1 259 ? 2.057 81.095 -58.446 1.00 0.00 259 ASN P O 1
ATOM 2045 N N . ALA A 1 260 ? 1.051 79.446 -59.619 1.00 0.00 260 ALA P N 1
ATOM 2046 C CA . ALA A 1 260 ? -0.281 79.761 -59.183 1.00 0.00 260 ALA P CA 1
ATOM 2047 C C . ALA A 1 260 ? -0.373 79.577 -57.700 1.00 0.00 260 ALA P C 1
ATOM 2048 O O . ALA A 1 260 ? -1.003 80.369 -57.002 1.00 0.00 260 ALA P O 1
ATOM 2050 N N . ALA A 1 261 ? 0.264 78.514 -57.179 1.00 0.00 261 ALA P N 1
ATOM 2051 C CA . ALA A 1 261 ? 0.192 78.161 -55.788 1.00 0.00 261 ALA P CA 1
ATOM 2052 C C . ALA A 1 261 ? 0.778 79.229 -54.920 1.00 0.00 261 ALA P C 1
ATOM 2053 O O . ALA A 1 261 ? 0.255 79.491 -53.838 1.00 0.00 261 ALA P O 1
ATOM 2055 N N . GLN A 1 262 ? 1.905 79.834 -55.346 1.00 0.00 262 GLN P N 1
ATOM 2056 C CA . GLN A 1 262 ? 2.606 80.831 -54.580 1.00 0.00 262 GLN P CA 1
ATOM 2057 C C . GLN A 1 262 ? 1.796 82.094 -54.465 1.00 0.00 262 GLN P C 1
ATOM 2058 O O . GLN A 1 262 ? 1.685 82.669 -53.382 1.00 0.00 262 GLN P O 1
ATOM 2064 N N . ILE A 1 263 ? 1.189 82.542 -55.582 1.00 0.00 263 ILE P N 1
ATOM 2065 C CA . ILE A 1 263 ? 0.445 83.769 -55.648 1.00 0.00 263 ILE P CA 1
ATOM 2066 C C . ILE A 1 263 ? -0.772 83.685 -54.777 1.00 0.00 263 ILE P C 1
ATOM 2067 O O . ILE A 1 263 ? -1.132 84.655 -54.112 1.00 0.00 263 ILE P O 1
ATOM 2072 N N . ILE A 1 264 ? -1.456 82.526 -54.789 1.00 0.00 264 ILE P N 1
ATOM 2073 C CA . ILE A 1 264 ? -2.668 82.306 -54.045 1.00 0.00 264 ILE P CA 1
ATOM 2074 C C . ILE A 1 264 ? -2.374 82.379 -52.578 1.00 0.00 264 ILE P C 1
ATOM 2075 O O . ILE A 1 264 ? -3.207 82.837 -51.797 1.00 0.00 264 ILE P O 1
ATOM 2080 N N . ARG A 1 265 ? -1.192 81.883 -52.165 1.00 0.00 265 ARG P N 1
ATOM 2081 C CA . ARG A 1 265 ? -0.758 81.868 -50.791 1.00 0.00 265 ARG P CA 1
ATOM 2082 C C . ARG A 1 265 ? -0.517 83.270 -50.318 1.00 0.00 265 ARG P C 1
ATOM 2083 O O . ARG A 1 265 ? -0.464 83.536 -49.119 1.00 0.00 265 ARG P O 1
ATOM 2091 N N . SER A 1 266 ? -0.294 84.204 -51.248 1.00 0.00 266 SER P N 1
ATOM 2092 C CA . SER A 1 266 ? -0.022 85.557 -50.872 1.00 0.00 266 SER P CA 1
ATOM 2093 C C . SER A 1 266 ? -1.187 86.126 -50.144 1.00 0.00 266 SER P C 1
ATOM 2094 O O . SER A 1 266 ? -0.975 86.995 -49.318 1.00 0.00 266 SER P O 1
ATOM 2097 N N . LEU A 1 267 ? -2.427 85.656 -50.398 1.00 0.00 267 LEU P N 1
ATOM 2098 C CA . LEU A 1 267 ? -3.652 86.153 -49.801 1.00 0.00 267 LEU P CA 1
ATOM 2099 C C . LEU A 1 267 ? -3.618 85.947 -48.314 1.00 0.00 267 LEU P C 1
ATOM 2100 O O . LEU A 1 267 ? -4.161 86.747 -47.552 1.00 0.00 267 LEU P O 1
ATOM 2105 N N . LEU A 1 268 ? -2.993 84.844 -47.869 1.00 0.00 268 LEU P N 1
ATOM 2106 C CA . LEU A 1 268 ? -2.922 84.471 -46.487 1.00 0.00 268 LEU P CA 1
ATOM 2107 C C . LEU A 1 268 ? -2.195 85.548 -45.739 1.00 0.00 268 LEU P C 1
ATOM 2108 O O . LEU A 1 268 ? -2.493 85.783 -44.570 1.00 0.00 268 LEU P O 1
ATOM 2113 N N . ALA A 1 269 ? -1.188 86.183 -46.378 1.00 0.00 269 ALA P N 1
ATOM 2114 C CA . ALA A 1 269 ? -0.379 87.214 -45.775 1.00 0.00 269 ALA P CA 1
ATOM 2115 C C . ALA A 1 269 ? -1.197 88.438 -45.431 1.00 0.00 269 ALA P C 1
ATOM 2116 O O . ALA A 1 269 ? -0.972 89.037 -44.381 1.00 0.00 269 ALA P O 1
ATOM 2118 N N . PRO A 1 270 ? -2.093 88.868 -46.291 1.00 0.00 270 PRO P N 1
ATOM 2119 C CA . PRO A 1 270 ? -2.997 89.929 -45.944 1.00 0.00 270 PRO P CA 1
ATOM 2120 C C . PRO A 1 270 ? -4.019 89.495 -44.953 1.00 0.00 270 PRO P C 1
ATOM 2121 O O . PRO A 1 270 ? -4.901 90.287 -44.634 1.00 0.00 270 PRO P O 1
ATOM 2125 N N . THR A 1 271 ? -3.920 88.247 -44.466 1.00 0.00 271 THR P N 1
ATOM 2126 C CA . THR A 1 271 ? -4.804 87.726 -43.467 1.00 0.00 271 THR P CA 1
ATOM 2127 C C . THR A 1 271 ? -6.172 87.494 -44.052 1.00 0.00 271 THR P C 1
ATOM 2128 O O . THR A 1 271 ? -7.185 87.549 -43.360 1.00 0.00 271 THR P O 1
ATOM 2132 N N . LYS A 1 272 ? -6.244 87.191 -45.360 1.00 0.00 272 LYS P N 1
ATOM 2133 C CA . LYS A 1 272 ? -7.519 86.900 -45.952 1.00 0.00 272 LYS P CA 1
ATOM 2134 C C . LYS A 1 272 ? -7.675 85.408 -45.944 1.00 0.00 272 LYS P C 1
ATOM 2135 O O . LYS A 1 272 ? -6.720 84.678 -46.192 1.00 0.00 272 LYS P O 1
ATOM 2141 N N . TYR A 1 273 ? -8.899 84.924 -45.644 1.00 0.00 273 TYR P N 1
ATOM 2142 C CA . TYR A 1 273 ? -9.222 83.524 -45.608 1.00 0.00 273 TYR P CA 1
ATOM 2143 C C . TYR A 1 273 ? -9.179 82.940 -46.989 1.00 0.00 273 TYR P C 1
ATOM 2144 O O . TYR A 1 273 ? -9.669 83.548 -47.939 1.00 0.00 273 TYR P O 1
ATOM 2153 N N . VAL A 1 274 ? -8.554 81.742 -47.131 1.00 0.00 274 VAL P N 1
ATOM 2154 C CA . VAL A 1 274 ? -8.480 81.079 -48.410 1.00 0.00 274 VAL P CA 1
ATOM 2155 C C . VAL A 1 274 ? -8.892 79.642 -48.219 1.00 0.00 274 VAL P C 1
ATOM 2156 O O . VAL A 1 274 ? -8.676 79.065 -47.156 1.00 0.00 274 VAL P O 1
ATOM 2160 N N . ILE A 1 275 ? -9.534 79.051 -49.257 1.00 0.00 275 ILE P N 1
ATOM 2161 C CA . ILE A 1 275 ? -9.946 77.668 -49.314 1.00 0.00 275 ILE P CA 1
ATOM 2162 C C . ILE A 1 275 ? -9.505 77.197 -50.675 1.00 0.00 275 ILE P C 1
ATOM 2163 O O . ILE A 1 275 ? -9.480 77.995 -51.610 1.00 0.00 275 ILE P O 1
ATOM 2168 N N . CYS A 1 276 ? -9.105 75.910 -50.825 1.00 0.00 276 CYS P N 1
ATOM 2169 C CA . CYS A 1 276 ? -8.700 75.442 -52.127 1.00 0.00 276 CYS P CA 1
ATOM 2170 C C . CYS A 1 276 ? -8.937 73.958 -52.251 1.00 0.00 276 CYS P C 1
ATOM 2171 O O . CYS A 1 276 ? -8.872 73.221 -51.271 1.00 0.00 276 CYS P O 1
ATOM 2174 N N . VAL A 1 277 ? -9.235 73.494 -53.488 1.00 0.00 277 VAL P N 1
ATOM 2175 C CA . VAL A 1 277 ? -9.435 72.096 -53.782 1.00 0.00 277 VAL P CA 1
ATOM 2176 C C . VAL A 1 277 ? -8.396 71.726 -54.802 1.00 0.00 277 VAL P C 1
ATOM 2177 O O . VAL A 1 277 ? -8.202 72.468 -55.766 1.00 0.00 277 VAL P O 1
ATOM 2181 N N . GLU A 1 278 ? -7.694 70.581 -54.607 1.00 0.00 278 GLU P N 1
ATOM 2182 C CA . GLU A 1 278 ? -6.669 70.156 -55.530 1.00 0.00 278 GLU P CA 1
ATOM 2183 C C . GLU A 1 278 ? -6.666 68.662 -55.704 1.00 0.00 278 GLU P C 1
ATOM 2184 O O . GLU A 1 278 ? -7.122 67.901 -54.852 1.00 0.00 278 GLU P O 1
ATOM 2190 N N . HIS A 1 279 ? -6.320 68.247 -56.940 1.00 0.00 279 HIS P N 1
ATOM 2191 C CA . HIS A 1 279 ? -6.016 66.906 -57.367 1.00 0.00 279 HIS P CA 1
ATOM 2192 C C . HIS A 1 279 ? -4.535 66.647 -57.349 1.00 0.00 279 HIS P C 1
ATOM 2193 O O . HIS A 1 279 ? -4.096 65.518 -57.572 1.00 0.00 279 HIS P O 1
ATOM 2200 N N . ASP A 1 280 ? -3.725 67.721 -57.245 1.00 0.00 280 ASP P N 1
ATOM 2201 C CA . ASP A 1 280 ? -2.295 67.603 -57.289 1.00 0.00 280 ASP P CA 1
ATOM 2202 C C . ASP A 1 280 ? -1.760 67.807 -55.906 1.00 0.00 280 ASP P C 1
ATOM 2203 O O . ASP A 1 280 ? -2.133 68.757 -55.218 1.00 0.00 280 ASP P O 1
ATOM 2208 N N . LEU A 1 281 ? -0.922 66.846 -55.464 1.00 0.00 281 LEU P N 1
ATOM 2209 C CA . LEU A 1 281 ? -0.277 66.772 -54.183 1.00 0.00 281 LEU P CA 1
ATOM 2210 C C . LEU A 1 281 ? 0.883 67.712 -54.046 1.00 0.00 281 LEU P C 1
ATOM 2211 O O . LEU A 1 281 ? 1.196 68.140 -52.935 1.00 0.00 281 LEU P O 1
ATOM 2216 N N . SER A 1 282 ? 1.625 67.981 -55.142 1.00 0.00 282 SER P N 1
ATOM 2217 C CA . SER A 1 282 ? 2.737 68.883 -55.031 1.00 0.00 282 SER P CA 1
ATOM 2218 C C . SER A 1 282 ? 2.201 70.250 -54.738 1.00 0.00 282 SER P C 1
ATOM 2219 O O . SER A 1 282 ? 2.695 70.942 -53.847 1.00 0.00 282 SER P O 1
ATOM 2222 N N . VAL A 1 283 ? 1.166 70.662 -55.502 1.00 0.00 283 VAL P N 1
ATOM 2223 C CA . VAL A 1 283 ? 0.547 71.953 -55.390 1.00 0.00 283 VAL P CA 1
ATOM 2224 C C . VAL A 1 283 ? -0.161 72.097 -54.087 1.00 0.00 283 VAL P C 1
ATOM 2225 O O . VAL A 1 283 ? -0.112 73.161 -53.476 1.00 0.00 283 VAL P O 1
ATOM 2229 N N . LEU A 1 284 ? -0.846 71.030 -53.640 1.00 0.00 284 LEU P N 1
ATOM 2230 C CA . LEU A 1 284 ? -1.654 71.038 -52.455 1.00 0.00 284 LEU P CA 1
ATOM 2231 C C . LEU A 1 284 ? -0.785 71.292 -51.264 1.00 0.00 284 LEU P C 1
ATOM 2232 O O . LEU A 1 284 ? -1.146 72.070 -50.383 1.00 0.00 284 LEU P O 1
ATOM 2237 N N . ASP A 1 285 ? 0.399 70.655 -51.218 1.00 0.00 285 ASP P N 1
ATOM 2238 C CA . ASP A 1 285 ? 1.271 70.765 -50.083 1.00 0.00 285 ASP P CA 1
ATOM 2239 C C . ASP A 1 285 ? 1.736 72.186 -49.959 1.00 0.00 285 ASP P C 1
ATOM 2240 O O . ASP A 1 285 ? 1.802 72.744 -48.864 1.00 0.00 285 ASP P O 1
ATOM 2245 N N . TYR A 1 286 ? 2.059 72.811 -51.100 1.00 0.00 286 TYR P N 1
ATOM 2246 C CA . TYR A 1 286 ? 2.659 74.112 -51.126 1.00 0.00 286 TYR P CA 1
ATOM 2247 C C . TYR A 1 286 ? 1.703 75.149 -50.582 1.00 0.00 286 TYR P C 1
ATOM 2248 O O . TYR A 1 286 ? 2.083 75.986 -49.762 1.00 0.00 286 TYR P O 1
ATOM 2257 N N . LEU A 1 287 ? 0.431 75.132 -51.035 1.00 0.00 287 LEU P N 1
ATOM 2258 C CA . LEU A 1 287 ? -0.515 76.155 -50.668 1.00 0.00 287 LEU P CA 1
ATOM 2259 C C . LEU A 1 287 ? -0.978 76.126 -49.245 1.00 0.00 287 LEU P C 1
ATOM 2260 O O . LEU A 1 287 ? -1.095 77.180 -48.618 1.00 0.00 287 LEU P O 1
ATOM 2265 N N . SER A 1 288 ? -1.264 74.913 -48.728 1.00 0.00 288 SER P N 1
ATOM 2266 C CA . SER A 1 288 ? -2.014 74.718 -47.513 1.00 0.00 288 SER P CA 1
ATOM 2267 C C . SER A 1 288 ? -1.258 74.807 -46.228 1.00 0.00 288 SER P C 1
ATOM 2268 O O . SER A 1 288 ? -0.037 74.667 -46.175 1.00 0.00 288 SER P O 1
ATOM 2271 N N . ASP A 1 289 ? -1.998 75.285 -45.200 1.00 0.00 289 ASP P N 1
ATOM 2272 C CA . ASP A 1 289 ? -1.697 75.266 -43.795 1.00 0.00 289 ASP P CA 1
ATOM 2273 C C . ASP A 1 289 ? -2.384 74.099 -43.131 1.00 0.00 289 ASP P C 1
ATOM 2274 O O . ASP A 1 289 ? -1.875 73.535 -42.165 1.00 0.00 289 ASP P O 1
ATOM 2279 N N . PHE A 1 290 ? -3.602 73.751 -43.620 1.00 0.00 290 PHE P N 1
ATOM 2280 C CA . PHE A 1 290 ? -4.441 72.722 -43.054 1.00 0.00 290 PHE P CA 1
ATOM 2281 C C . PHE A 1 290 ? -4.983 71.929 -44.200 1.00 0.00 290 PHE P C 1
ATOM 2282 O O . PHE A 1 290 ? -5.142 72.466 -45.294 1.00 0.00 290 PHE P O 1
ATOM 2290 N N . VAL A 1 291 ? -5.298 70.632 -43.987 1.00 0.00 291 VAL P N 1
ATOM 2291 C CA . VAL A 1 291 ? -5.755 69.854 -45.101 1.00 0.00 291 VAL P CA 1
ATOM 2292 C C . VAL A 1 291 ? -6.877 68.978 -44.670 1.00 0.00 291 VAL P C 1
ATOM 2293 O O . VAL A 1 291 ? -6.867 68.419 -43.574 1.00 0.00 291 VAL P O 1
ATOM 2297 N N . CYS A 1 292 ? -7.882 68.852 -45.556 1.00 0.00 292 CYS P N 1
ATOM 2298 C CA . CYS A 1 292 ? -9.001 67.999 -45.324 1.00 0.00 292 CYS P CA 1
ATOM 2299 C C . CYS A 1 292 ? -8.931 66.948 -46.383 1.00 0.00 292 CYS P C 1
ATOM 2300 O O . CYS A 1 292 ? -8.426 67.196 -47.477 1.00 0.00 292 CYS P O 1
ATOM 2303 N N . ILE A 1 293 ? -9.408 65.731 -46.061 1.00 0.00 293 ILE P N 1
ATOM 2304 C CA . ILE A 1 293 ? -9.415 64.668 -47.018 1.00 0.00 293 ILE P CA 1
ATOM 2305 C C . ILE A 1 293 ? -10.841 64.276 -47.202 1.00 0.00 293 ILE P C 1
ATOM 2306 O O . ILE A 1 293 ? -11.587 64.153 -46.231 1.00 0.00 293 ILE P O 1
ATOM 2311 N N . ILE A 1 294 ? -11.268 64.110 -48.470 1.00 0.00 294 ILE P N 1
ATOM 2312 C CA . ILE A 1 294 ? -12.619 63.709 -48.708 1.00 0.00 294 ILE P CA 1
ATOM 2313 C C . ILE A 1 294 ? -12.543 62.365 -49.349 1.00 0.00 294 ILE P C 1
ATOM 2314 O O . ILE A 1 294 ? -11.731 62.133 -50.245 1.00 0.00 294 ILE P O 1
ATOM 2319 N N . TYR A 1 295 ? -13.386 61.439 -48.856 1.00 0.00 295 TYR P N 1
ATOM 2320 C CA . TYR A 1 295 ? -13.319 60.052 -49.212 1.00 0.00 295 TYR P CA 1
ATOM 2321 C C . TYR A 1 295 ? -14.708 59.507 -49.319 1.00 0.00 295 TYR P C 1
ATOM 2322 O O . TYR A 1 295 ? -15.672 60.182 -48.963 1.00 0.00 295 TYR P O 1
ATOM 2331 N N . GLY A 1 296 ? -14.835 58.250 -49.803 1.00 0.00 296 GLY P N 1
ATOM 2332 C CA . GLY A 1 296 ? -16.125 57.662 -50.043 1.00 0.00 296 GLY P CA 1
ATOM 2333 C C . GLY A 1 296 ? -16.238 57.368 -51.512 1.00 0.00 296 GLY P C 1
ATOM 2334 O O . GLY A 1 296 ? -15.410 57.803 -52.310 1.00 0.00 296 GLY P O 1
ATOM 2335 N N . VAL A 1 297 ? -17.278 56.595 -51.901 1.00 0.00 297 VAL P N 1
ATOM 2336 C CA . VAL A 1 297 ? -17.452 56.177 -53.266 1.00 0.00 297 VAL P CA 1
ATOM 2337 C C . VAL A 1 297 ? -17.976 57.310 -54.088 1.00 0.00 297 VAL P C 1
ATOM 2338 O O . VAL A 1 297 ? -18.757 58.140 -53.628 1.00 0.00 297 VAL P O 1
ATOM 2342 N N . PRO A 1 298 ? -17.530 57.343 -55.317 1.00 0.00 298 PRO P N 1
ATOM 2343 C CA . PRO A 1 298 ? -17.930 58.396 -56.207 1.00 0.00 298 PRO P CA 1
ATOM 2344 C C . PRO A 1 298 ? -19.383 58.359 -56.549 1.00 0.00 298 PRO P C 1
ATOM 2345 O O . PRO A 1 298 ? -19.900 57.298 -56.905 1.00 0.00 298 PRO P O 1
ATOM 2349 N N . SER A 1 299 ? -20.027 59.538 -56.470 1.00 0.00 299 SER P N 1
ATOM 2350 C CA . SER A 1 299 ? -21.401 59.796 -56.784 1.00 0.00 299 SER P CA 1
ATOM 2351 C C . SER A 1 299 ? -22.318 59.209 -55.748 1.00 0.00 299 SER P C 1
ATOM 2352 O O . SER A 1 299 ? -23.521 59.469 -55.791 1.00 0.00 299 SER P O 1
ATOM 2355 N N . VAL A 1 300 ? -21.827 58.328 -54.854 1.00 0.00 300 VAL P N 1
ATOM 2356 C CA . VAL A 1 300 ? -22.692 57.855 -53.807 1.00 0.00 300 VAL P CA 1
ATOM 2357 C C . VAL A 1 300 ? -22.644 58.722 -52.584 1.00 0.00 300 VAL P C 1
ATOM 2358 O O . VAL A 1 300 ? -23.672 59.144 -52.059 1.00 0.00 300 VAL P O 1
ATOM 2362 N N . TYR A 1 301 ? -21.422 58.987 -52.077 1.00 0.00 301 TYR P N 1
ATOM 2363 C CA . TYR A 1 301 ? -21.276 59.777 -50.891 1.00 0.00 301 TYR P CA 1
ATOM 2364 C C . TYR A 1 301 ? -19.883 60.313 -50.833 1.00 0.00 301 TYR P C 1
ATOM 2365 O O . TYR A 1 301 ? -19.032 59.968 -51.651 1.00 0.00 301 TYR P O 1
ATOM 2374 N N . GLY A 1 302 ? -19.626 61.212 -49.864 1.00 0.00 302 GLY P N 1
ATOM 2375 C CA . GLY A 1 302 ? -18.301 61.730 -49.706 1.00 0.00 302 GLY P CA 1
ATOM 2376 C C . GLY A 1 302 ? -18.318 62.483 -48.421 1.00 0.00 302 GLY P C 1
ATOM 2377 O O . GLY A 1 302 ? -19.105 63.414 -48.258 1.00 0.00 302 GLY P O 1
ATOM 2378 N N . VAL A 1 303 ? -17.428 62.112 -47.482 1.00 0.00 303 VAL P N 1
ATOM 2379 C CA . VAL A 1 303 ? -17.423 62.767 -46.210 1.00 0.00 303 VAL P CA 1
ATOM 2380 C C . VAL A 1 303 ? -16.136 63.509 -46.054 1.00 0.00 303 VAL P C 1
ATOM 2381 O O . VAL A 1 303 ? -15.114 63.141 -46.629 1.00 0.00 303 VAL P O 1
ATOM 2385 N N . VAL A 1 304 ? -16.180 64.616 -45.286 1.00 0.00 304 VAL P N 1
ATOM 2386 C CA . VAL A 1 304 ? -15.012 65.416 -45.049 1.00 0.00 304 VAL P CA 1
ATOM 2387 C C . VAL A 1 304 ? -14.521 65.049 -43.689 1.00 0.00 304 VAL P C 1
ATOM 2388 O O . VAL A 1 304 ? -15.308 64.771 -42.786 1.00 0.00 304 VAL P O 1
ATOM 2392 N N . THR A 1 305 ? -13.186 65.021 -43.525 1.00 0.00 305 THR P N 1
ATOM 2393 C CA . THR A 1 305 ? -12.578 64.628 -42.286 1.00 0.00 305 THR P CA 1
ATOM 2394 C C . THR A 1 305 ? -12.421 65.856 -41.431 1.00 0.00 305 THR P C 1
ATOM 2395 O O . THR A 1 305 ? -12.784 66.957 -41.838 1.00 0.00 305 THR P O 1
ATOM 2399 N N . LEU A 1 306 ? -11.921 65.676 -40.187 1.00 0.00 306 LEU P N 1
ATOM 2400 C CA . LEU A 1 306 ? -11.625 66.763 -39.301 1.00 0.00 306 LEU P CA 1
ATOM 2401 C C . LEU A 1 306 ? -10.409 67.414 -39.886 1.00 0.00 306 LEU P C 1
ATOM 2402 O O . LEU A 1 306 ? -9.693 66.787 -40.663 1.00 0.00 306 LEU P O 1
ATOM 2407 N N . PRO A 1 307 ? -10.158 68.657 -39.570 1.00 0.00 307 PRO P N 1
ATOM 2408 C CA . PRO A 1 307 ? -9.020 69.323 -40.150 1.00 0.00 307 PRO P CA 1
ATOM 2409 C C . PRO A 1 307 ? -7.737 68.743 -39.648 1.00 0.00 307 PRO P C 1
ATOM 2410 O O . PRO A 1 307 ? -7.695 68.306 -38.498 1.00 0.00 307 PRO P O 1
ATOM 2414 N N . ALA A 1 308 ? -6.679 68.752 -40.484 1.00 0.00 308 ALA P N 1
ATOM 2415 C CA . ALA A 1 308 ? -5.432 68.136 -40.126 1.00 0.00 308 ALA P CA 1
ATOM 2416 C C . ALA A 1 308 ? -4.311 69.039 -40.541 1.00 0.00 308 ALA P C 1
ATOM 2417 O O . ALA A 1 308 ? -4.538 70.139 -41.045 1.00 0.00 308 ALA P O 1
ATOM 2419 N N . SER A 1 309 ? -3.146 68.665 -40.309 1.00 0.00 309 SER P N 1
ATOM 2420 C CA . SER A 1 309 ? -2.078 69.342 -40.858 1.00 0.00 309 SER P CA 1
ATOM 2421 C C . SER A 1 309 ? -1.634 69.052 -42.219 1.00 0.00 309 SER P C 1
ATOM 2422 O O . SER A 1 309 ? -1.989 68.036 -42.803 1.00 0.00 309 SER P O 1
ATOM 2425 N N . VAL A 1 310 ? -0.707 69.888 -42.690 1.00 0.00 310 VAL P N 1
ATOM 2426 C CA . VAL A 1 310 ? -0.367 69.746 -44.079 1.00 0.00 310 VAL P CA 1
ATOM 2427 C C . VAL A 1 310 ? 0.363 68.454 -44.325 1.00 0.00 310 VAL P C 1
ATOM 2428 O O . VAL A 1 310 ? 0.012 67.696 -45.230 1.00 0.00 310 VAL P O 1
ATOM 2432 N N . ARG A 1 311 ? 1.387 68.094 -43.514 1.00 0.00 311 ARG P N 1
ATOM 2433 C CA . ARG A 1 311 ? 2.156 66.911 -43.707 1.00 0.00 311 ARG P CA 1
ATOM 2434 C C . ARG A 1 311 ? 1.365 65.681 -43.407 1.00 0.00 311 ARG P C 1
ATOM 2435 O O . ARG A 1 311 ? 1.421 64.710 -44.160 1.00 0.00 311 ARG P O 1
ATOM 2443 N N . GLU A 1 312 ? 0.612 65.722 -42.277 1.00 0.00 312 GLU P N 1
ATOM 2444 C CA . GLU A 1 312 ? -0.104 64.582 -41.748 1.00 0.00 312 GLU P CA 1
ATOM 2445 C C . GLU A 1 312 ? -1.168 64.195 -42.692 1.00 0.00 312 GLU P C 1
ATOM 2446 O O . GLU A 1 312 ? -1.352 63.003 -42.911 1.00 0.00 312 GLU P O 1
ATOM 2452 N N . GLY A 1 313 ? -1.903 65.183 -43.273 1.00 0.00 313 GLY P N 1
ATOM 2453 C CA . GLY A 1 313 ? -3.014 64.851 -44.119 1.00 0.00 313 GLY P CA 1
ATOM 2454 C C . GLY A 1 313 ? -2.548 64.154 -45.356 1.00 0.00 313 GLY P C 1
ATOM 2455 O O . GLY A 1 313 ? -3.220 63.256 -45.859 1.00 0.00 313 GLY P O 1
ATOM 2456 N N . ILE A 1 314 ? -1.410 64.594 -45.915 1.00 0.00 314 ILE P N 1
ATOM 2457 C CA . ILE A 1 314 ? -0.886 64.014 -47.115 1.00 0.00 314 ILE P CA 1
ATOM 2458 C C . ILE A 1 314 ? -0.435 62.601 -46.851 1.00 0.00 314 ILE P C 1
ATOM 2459 O O . ILE A 1 314 ? -0.603 61.734 -47.704 1.00 0.00 314 ILE P O 1
ATOM 2464 N N . ASN A 1 315 ? 0.178 62.321 -45.677 1.00 0.00 315 ASN P N 1
ATOM 2465 C CA . ASN A 1 315 ? 0.718 61.013 -45.350 1.00 0.00 315 ASN P CA 1
ATOM 2466 C C . ASN A 1 315 ? -0.370 59.983 -45.273 1.00 0.00 315 ASN P C 1
ATOM 2467 O O . ASN A 1 315 ? -0.218 58.876 -45.794 1.00 0.00 315 ASN P O 1
ATOM 2472 N N . ILE A 1 316 ? -1.500 60.348 -44.633 1.00 0.00 316 ILE P N 1
ATOM 2473 C CA . ILE A 1 316 ? -2.657 59.515 -44.439 1.00 0.00 316 ILE P CA 1
ATOM 2474 C C . ILE A 1 316 ? -3.317 59.241 -45.753 1.00 0.00 316 ILE P C 1
ATOM 2475 O O . ILE A 1 316 ? -3.964 58.212 -45.938 1.00 0.00 316 ILE P O 1
ATOM 2480 N N . PHE A 1 317 ? -3.246 60.207 -46.682 1.00 0.00 317 PHE P N 1
ATOM 2481 C CA . PHE A 1 317 ? -3.898 60.065 -47.949 1.00 0.00 317 PHE P CA 1
ATOM 2482 C C . PHE A 1 317 ? -3.326 58.889 -48.696 1.00 0.00 317 PHE P C 1
ATOM 2483 O O . PHE A 1 317 ? -4.062 58.058 -49.226 1.00 0.00 317 PHE P O 1
ATOM 2491 N N . LEU A 1 318 ? -1.988 58.786 -48.725 1.00 0.00 318 LEU P N 1
ATOM 2492 C CA . LEU A 1 318 ? -1.215 57.826 -49.462 1.00 0.00 318 LEU P CA 1
ATOM 2493 C C . LEU A 1 318 ? -1.310 56.426 -48.945 1.00 0.00 318 LEU P C 1
ATOM 2494 O O . LEU A 1 318 ? -0.945 55.506 -49.675 1.00 0.00 318 LEU P O 1
ATOM 2499 N N . ASP A 1 319 ? -1.640 56.226 -47.652 1.00 0.00 319 ASP P N 1
ATOM 2500 C CA . ASP A 1 319 ? -1.794 54.882 -47.163 1.00 0.00 319 ASP P CA 1
ATOM 2501 C C . ASP A 1 319 ? -3.046 54.241 -47.694 1.00 0.00 319 ASP P C 1
ATOM 2502 O O . ASP A 1 319 ? -3.101 53.020 -47.814 1.00 0.00 319 ASP P O 1
ATOM 2507 N N . GLY A 1 320 ? -4.101 55.025 -48.011 1.00 0.00 320 GLY P N 1
ATOM 2508 C CA . GLY A 1 320 ? -5.285 54.448 -48.587 1.00 0.00 320 GLY P CA 1
ATOM 2509 C C . GLY A 1 320 ? -6.198 54.023 -47.486 1.00 0.00 320 GLY P C 1
ATOM 2510 O O . GLY A 1 320 ? -7.179 53.317 -47.727 1.00 0.00 320 GLY P O 1
ATOM 2511 N N . HIS A 1 321 ? -5.895 54.436 -46.239 1.00 0.00 321 HIS P N 1
ATOM 2512 C CA . HIS A 1 321 ? -6.723 54.055 -45.134 1.00 0.00 321 HIS P CA 1
ATOM 2513 C C . HIS A 1 321 ? -6.834 55.214 -44.187 1.00 0.00 321 HIS P C 1
ATOM 2514 O O . HIS A 1 321 ? -5.925 56.038 -44.088 1.00 0.00 321 HIS P O 1
ATOM 2521 N N . ILE A 1 322 ? -7.995 55.326 -43.501 1.00 0.00 322 ILE P N 1
ATOM 2522 C CA . ILE A 1 322 ? -8.176 56.320 -42.478 1.00 0.00 322 ILE P CA 1
ATOM 2523 C C . ILE A 1 322 ? -8.642 55.565 -41.262 1.00 0.00 322 ILE P C 1
ATOM 2524 O O . ILE A 1 322 ? -9.566 54.755 -41.342 1.00 0.00 322 ILE P O 1
ATOM 2529 N N . PRO A 1 323 ? -7.947 55.747 -40.163 1.00 0.00 323 PRO P N 1
ATOM 2530 C CA . PRO A 1 323 ? -8.249 55.040 -38.936 1.00 0.00 323 PRO P CA 1
ATOM 2531 C C . PRO A 1 323 ? -9.530 55.293 -38.185 1.00 0.00 323 PRO P C 1
ATOM 2532 O O . PRO A 1 323 ? -10.154 54.318 -37.765 1.00 0.00 323 PRO P O 1
ATOM 2536 N N . ALA A 1 324 ? -9.932 56.562 -37.962 1.00 0.00 324 ALA P N 1
ATOM 2537 C CA . ALA A 1 324 ? -11.118 56.820 -37.184 1.00 0.00 324 ALA P CA 1
ATOM 2538 C C . ALA A 1 324 ? -12.307 56.329 -37.941 1.00 0.00 324 ALA P C 1
ATOM 2539 O O . ALA A 1 324 ? -13.183 55.661 -37.395 1.00 0.00 324 ALA P O 1
ATOM 2541 N N . GLU A 1 325 ? -12.339 56.671 -39.240 1.00 0.00 325 GLU P N 1
ATOM 2542 C CA . GLU A 1 325 ? -13.356 56.289 -40.169 1.00 0.00 325 GLU P CA 1
ATOM 2543 C C . GLU A 1 325 ? -13.236 54.814 -40.375 1.00 0.00 325 GLU P C 1
ATOM 2544 O O . GLU A 1 325 ? -14.231 54.124 -40.589 1.00 0.00 325 GLU P O 1
ATOM 2550 N N . ASN A 1 326 ? -11.992 54.304 -40.305 1.00 0.00 326 ASN P N 1
ATOM 2551 C CA . ASN A 1 326 ? -11.702 52.909 -40.471 1.00 0.00 326 ASN P CA 1
ATOM 2552 C C . ASN A 1 326 ? -12.213 52.435 -41.793 1.00 0.00 326 ASN P C 1
ATOM 2553 O O . ASN A 1 326 ? -12.943 51.448 -41.868 1.00 0.00 326 ASN P O 1
ATOM 2558 N N . LEU A 1 327 ? -11.852 53.143 -42.882 1.00 0.00 327 LEU P N 1
ATOM 2559 C CA . LEU A 1 327 ? -12.290 52.694 -44.172 1.00 0.00 327 LEU P CA 1
ATOM 2560 C C . LEU A 1 327 ? -11.109 52.562 -45.080 1.00 0.00 327 LEU P C 1
ATOM 2561 O O . LEU A 1 327 ? -10.193 53.382 -45.050 1.00 0.00 327 LEU P O 1
ATOM 2566 N N . ARG A 1 328 ? -11.092 51.485 -45.894 1.00 0.00 328 ARG P N 1
ATOM 2567 C CA . ARG A 1 328 ? -10.084 51.409 -46.910 1.00 0.00 328 ARG P CA 1
ATOM 2568 C C . ARG A 1 328 ? -10.706 52.085 -48.079 1.00 0.00 328 ARG P C 1
ATOM 2569 O O . ARG A 1 328 ? -11.496 51.486 -48.806 1.00 0.00 328 ARG P O 1
ATOM 2577 N N . PHE A 1 329 ? -10.359 53.368 -48.273 1.00 0.00 329 PHE P N 1
ATOM 2578 C CA . PHE A 1 329 ? -10.936 54.164 -49.313 1.00 0.00 329 PHE P CA 1
ATOM 2579 C C . PHE A 1 329 ? -10.467 53.735 -50.669 1.00 0.00 329 PHE P C 1
ATOM 2580 O O . PHE A 1 329 ? -11.206 53.888 -51.640 1.00 0.00 329 PHE P O 1
ATOM 2588 N N . ARG A 1 330 ? -9.215 53.244 -50.788 1.00 0.00 330 ARG P N 1
ATOM 2589 C CA . ARG A 1 330 ? -8.710 52.794 -52.061 1.00 0.00 330 ARG P CA 1
ATOM 2590 C C . ARG A 1 330 ? -8.388 51.338 -51.936 1.00 0.00 330 ARG P C 1
ATOM 2591 O O . ARG A 1 330 ? -7.802 50.890 -50.950 1.00 0.00 330 ARG P O 1
ATOM 2599 N N . THR A 1 331 ? -8.768 50.565 -52.970 1.00 0.00 331 THR P N 1
ATOM 2600 C CA . THR A 1 331 ? -8.619 49.140 -52.989 1.00 0.00 331 THR P CA 1
ATOM 2601 C C . THR A 1 331 ? -7.178 48.738 -53.023 1.00 0.00 331 THR P C 1
ATOM 2602 O O . THR A 1 331 ? -6.801 47.748 -52.396 1.00 0.00 331 THR P O 1
ATOM 2606 N N . GLU A 1 332 ? -6.332 49.466 -53.779 1.00 0.00 332 GLU P N 1
ATOM 2607 C CA . GLU A 1 332 ? -4.956 49.065 -53.858 1.00 0.00 332 GLU P CA 1
ATOM 2608 C C . GLU A 1 332 ? -4.093 50.255 -53.570 1.00 0.00 332 GLU P C 1
ATOM 2609 O O . GLU A 1 332 ? -4.450 51.390 -53.882 1.00 0.00 332 GLU P O 1
ATOM 2615 N N . ALA A 1 333 ? -2.929 50.008 -52.933 1.00 0.00 333 ALA P N 1
ATOM 2616 C CA . ALA A 1 333 ? -2.013 51.056 -52.581 1.00 0.00 333 ALA P CA 1
ATOM 2617 C C . ALA A 1 333 ? -1.201 51.401 -53.787 1.00 0.00 333 ALA P C 1
ATOM 2618 O O . ALA A 1 333 ? -0.984 50.564 -54.662 1.00 0.00 333 ALA P O 1
ATOM 2620 N N . LEU A 1 334 ? -0.740 52.666 -53.862 1.00 0.00 334 LEU P N 1
ATOM 2621 C CA . LEU A 1 334 ? 0.046 53.104 -54.971 1.00 0.00 334 LEU P CA 1
ATOM 2622 C C . LEU A 1 334 ? 1.486 52.878 -54.656 1.00 0.00 334 LEU P C 1
ATOM 2623 O O . LEU A 1 334 ? 1.948 53.152 -53.549 1.00 0.00 334 LEU P O 1
ATOM 2628 N N . GLN A 1 335 ? 2.233 52.350 -55.644 1.00 0.00 335 GLN P N 1
ATOM 2629 C CA . GLN A 1 335 ? 3.635 52.133 -55.461 1.00 0.00 335 GLN P CA 1
ATOM 2630 C C . GLN A 1 335 ? 4.280 52.406 -56.778 1.00 0.00 335 GLN P C 1
ATOM 2631 O O . GLN A 1 335 ? 3.644 52.296 -57.825 1.00 0.00 335 GLN P O 1
ATOM 2637 N N . PHE A 1 336 ? 5.570 52.796 -56.750 1.00 0.00 336 PHE P N 1
ATOM 2638 C CA . PHE A 1 336 ? 6.258 53.068 -57.970 1.00 0.00 336 PHE P CA 1
ATOM 2639 C C . PHE A 1 336 ? 7.381 52.101 -58.030 1.00 0.00 336 PHE P C 1
ATOM 2640 O O . PHE A 1 336 ? 7.946 51.736 -57.000 1.00 0.00 336 PHE P O 1
ATOM 2648 N N . ARG A 1 337 ? 7.698 51.645 -59.254 1.00 0.00 337 ARG P N 1
ATOM 2649 C CA . ARG A 1 337 ? 8.744 50.695 -59.451 1.00 0.00 337 ARG P CA 1
ATOM 2650 C C . ARG A 1 337 ? 10.034 51.358 -59.093 1.00 0.00 337 ARG P C 1
ATOM 2651 O O . ARG A 1 337 ? 10.275 52.518 -59.421 1.00 0.00 337 ARG P O 1
ATOM 2659 N N . ILE A 1 338 ? 10.882 50.595 -58.382 1.00 0.00 338 ILE P N 1
ATOM 2660 C CA . ILE A 1 338 ? 12.151 50.991 -57.845 1.00 0.00 338 ILE P CA 1
ATOM 2661 C C . ILE A 1 338 ? 13.139 51.255 -58.942 1.00 0.00 338 ILE P C 1
ATOM 2662 O O . ILE A 1 338 ? 13.934 52.190 -58.839 1.00 0.00 338 ILE P O 1
ATOM 2667 N N . ALA A 1 339 ? 13.025 50.495 -60.050 1.00 0.00 339 ALA P N 1
ATOM 2668 C CA . ALA A 1 339 ? 13.947 50.386 -61.153 1.00 0.00 339 ALA P CA 1
ATOM 2669 C C . ALA A 1 339 ? 14.842 49.209 -60.912 1.00 0.00 339 ALA P C 1
ATOM 2670 O O . ALA A 1 339 ? 15.565 48.785 -61.812 1.00 0.00 339 ALA P O 1
ATOM 2672 N N . ASP A 1 340 ? 14.833 48.667 -59.681 1.00 0.00 340 ASP P N 1
ATOM 2673 C CA . ASP A 1 340 ? 15.432 47.396 -59.389 1.00 0.00 340 ASP P CA 1
ATOM 2674 C C . ASP A 1 340 ? 14.456 46.353 -59.858 1.00 0.00 340 ASP P C 1
ATOM 2675 O O . ASP A 1 340 ? 14.833 45.281 -60.322 1.00 0.00 340 ASP P O 1
ATOM 2680 N N . ALA A 1 341 ? 13.155 46.689 -59.726 1.00 0.00 341 ALA P N 1
ATOM 2681 C CA . ALA A 1 341 ? 11.990 45.881 -59.985 1.00 0.00 341 ALA P CA 1
ATOM 2682 C C . ALA A 1 341 ? 11.851 45.520 -61.430 1.00 0.00 341 ALA P C 1
ATOM 2683 O O . ALA A 1 341 ? 11.304 44.467 -61.747 1.00 0.00 341 ALA P O 1
ATOM 2685 N N . THR A 1 342 ? 12.289 46.400 -62.347 1.00 0.00 342 THR P N 1
ATOM 2686 C CA . THR A 1 342 ? 12.108 46.187 -63.756 1.00 0.00 342 THR P CA 1
ATOM 2687 C C . THR A 1 342 ? 12.833 44.965 -64.213 1.00 0.00 342 THR P C 1
ATOM 2688 O O . THR A 1 342 ? 13.722 44.448 -63.537 1.00 0.00 342 THR P O 1
ATOM 2692 N N . GLU A 1 343 ? 12.424 44.466 -65.400 1.00 0.00 343 GLU P N 1
ATOM 2693 C CA . GLU A 1 343 ? 13.004 43.300 -65.995 1.00 0.00 343 GLU P CA 1
ATOM 2694 C C . GLU A 1 343 ? 14.324 43.669 -66.594 1.00 0.00 343 GLU P C 1
ATOM 2695 O O . GLU A 1 343 ? 14.546 44.815 -66.982 1.00 0.00 343 GLU P O 1
ATOM 2701 N N . ASP A 1 344 ? 15.251 42.689 -66.648 1.00 0.00 344 ASP P N 1
ATOM 2702 C CA . ASP A 1 344 ? 16.545 42.913 -67.226 1.00 0.00 344 ASP P CA 1
ATOM 2703 C C . ASP A 1 344 ? 16.513 42.289 -68.581 1.00 0.00 344 ASP P C 1
ATOM 2704 O O . ASP A 1 344 ? 16.275 41.090 -68.715 1.00 0.00 344 ASP P O 1
ATOM 2709 N N . LEU A 1 345 ? 16.727 43.100 -69.634 1.00 0.00 345 LEU P N 1
ATOM 2710 C CA . LEU A 1 345 ? 16.677 42.560 -70.956 1.00 0.00 345 LEU P CA 1
ATOM 2711 C C . LEU A 1 345 ? 17.731 43.221 -71.775 1.00 0.00 345 LEU P C 1
ATOM 2712 O O . LEU A 1 345 ? 18.270 44.260 -71.400 1.00 0.00 345 LEU P O 1
ATOM 2717 N N . GLN A 1 346 ? 18.080 42.590 -72.911 1.00 0.00 346 GLN P N 1
ATOM 2718 C CA . GLN A 1 346 ? 18.982 43.215 -73.827 1.00 0.00 346 GLN P CA 1
ATOM 2719 C C . GLN A 1 346 ? 18.067 43.872 -74.800 1.00 0.00 346 GLN P C 1
ATOM 2720 O O . GLN A 1 346 ? 17.167 43.233 -75.340 1.00 0.00 346 GLN P O 1
ATOM 2726 N N . ASN A 1 347 ? 18.267 45.176 -75.047 1.00 0.00 347 ASN P N 1
ATOM 2727 C CA . ASN A 1 347 ? 17.324 45.867 -75.872 1.00 0.00 347 ASN P CA 1
ATOM 2728 C C . ASN A 1 347 ? 17.894 46.031 -77.226 1.00 0.00 347 ASN P C 1
ATOM 2729 O O . ASN A 1 347 ? 19.108 45.961 -77.412 1.00 0.00 347 ASN P O 1
ATOM 2734 N N . ASP A 1 348 ? 17.002 46.220 -78.216 1.00 0.00 348 ASP P N 1
ATOM 2735 C CA . ASP A 1 348 ? 17.485 46.480 -79.527 1.00 0.00 348 ASP P CA 1
ATOM 2736 C C . ASP A 1 348 ? 18.302 47.701 -79.360 1.00 0.00 348 ASP P C 1
ATOM 2737 O O . ASP A 1 348 ? 17.800 48.728 -78.900 1.00 0.00 348 ASP P O 1
ATOM 2742 N N . SER A 1 349 ? 19.599 47.538 -79.695 1.00 0.00 349 SER P N 1
ATOM 2743 C CA . SER A 1 349 ? 20.647 48.509 -79.622 1.00 0.00 349 SER P CA 1
ATOM 2744 C C . SER A 1 349 ? 21.139 48.588 -81.024 1.00 0.00 349 SER P C 1
ATOM 2745 O O . SER A 1 349 ? 20.499 48.027 -81.914 1.00 0.00 349 SER P O 1
ATOM 2748 N N . ALA A 1 350 ? 22.250 49.314 -81.281 1.00 0.00 350 ALA P N 1
ATOM 2749 C CA . ALA A 1 350 ? 22.639 49.419 -82.654 1.00 0.00 350 ALA P CA 1
ATOM 2750 C C . ALA A 1 350 ? 21.526 50.214 -83.217 1.00 0.00 350 ALA P C 1
ATOM 2751 O O . ALA A 1 350 ? 21.107 51.188 -82.596 1.00 0.00 350 ALA P O 1
ATOM 2753 N N . SER A 1 351 ? 21.051 49.882 -84.427 1.00 0.00 351 SER P N 1
ATOM 2754 C CA . SER A 1 351 ? 19.871 50.588 -84.811 1.00 0.00 351 SER P CA 1
ATOM 2755 C C . SER A 1 351 ? 18.777 49.968 -83.994 1.00 0.00 351 SER P C 1
ATOM 2756 O O . SER A 1 351 ? 18.097 49.038 -84.425 1.00 0.00 351 SER P O 1
ATOM 2759 N N . ARG A 1 352 ? 18.601 50.486 -82.762 1.00 0.00 352 ARG P N 1
ATOM 2760 C CA . ARG A 1 352 ? 17.632 49.991 -81.850 1.00 0.00 352 ARG P CA 1
ATOM 2761 C C . ARG A 1 352 ? 16.333 50.170 -82.535 1.00 0.00 352 ARG P C 1
ATOM 2762 O O . ARG A 1 352 ? 15.656 49.213 -82.904 1.00 0.00 352 ARG P O 1
ATOM 2770 N N . ALA A 1 353 ? 16.061 51.442 -82.855 1.00 0.00 353 ALA P N 1
ATOM 2771 C CA . ALA A 1 353 ? 14.836 51.868 -83.440 1.00 0.00 353 ALA P CA 1
ATOM 2772 C C . ALA A 1 353 ? 15.215 52.978 -84.362 1.00 0.00 353 ALA P C 1
ATOM 2773 O O . ALA A 1 353 ? 16.349 53.041 -84.836 1.00 0.00 353 ALA P O 1
ATOM 2775 N N . PHE A 1 354 ? 14.254 53.859 -84.685 1.00 0.00 354 PHE P N 1
ATOM 2776 C CA . PHE A 1 354 ? 14.529 54.904 -85.625 1.00 0.00 354 PHE P CA 1
ATOM 2777 C C . PHE A 1 354 ? 15.147 56.075 -84.920 1.00 0.00 354 PHE P C 1
ATOM 2778 O O . PHE A 1 354 ? 15.159 56.151 -83.690 1.00 0.00 354 PHE P O 1
ATOM 2786 N N . SER A 1 355 ? 15.738 57.001 -85.707 1.00 0.00 355 SER P N 1
ATOM 2787 C CA . SER A 1 355 ? 16.363 58.154 -85.123 1.00 0.00 355 SER P CA 1
ATOM 2788 C C . SER A 1 355 ? 15.911 59.366 -85.876 1.00 0.00 355 SER P C 1
ATOM 2789 O O . SER A 1 355 ? 15.620 59.300 -87.066 1.00 0.00 355 SER P O 1
ATOM 2792 N N . TYR A 1 356 ? 15.851 60.519 -85.182 1.00 0.00 356 TYR P N 1
ATOM 2793 C CA . TYR A 1 356 ? 15.440 61.750 -85.791 1.00 0.00 356 TYR P CA 1
ATOM 2794 C C . TYR A 1 356 ? 16.601 62.699 -85.719 1.00 0.00 356 TYR P C 1
ATOM 2795 O O . TYR A 1 356 ? 17.409 62.655 -84.795 1.00 0.00 356 TYR P O 1
ATOM 2804 N N . PRO A 1 357 ? 16.726 63.497 -86.750 1.00 0.00 357 PRO P N 1
ATOM 2805 C CA . PRO A 1 357 ? 17.773 64.486 -86.870 1.00 0.00 357 PRO P CA 1
ATOM 2806 C C . PRO A 1 357 ? 17.325 65.764 -86.239 1.00 0.00 357 PRO P C 1
ATOM 2807 O O . PRO A 1 357 ? 16.248 65.785 -85.647 1.00 0.00 357 PRO P O 1
ATOM 2811 N N . SER A 1 358 ? 18.139 66.835 -86.348 1.00 0.00 358 SER P N 1
ATOM 2812 C CA . SER A 1 358 ? 17.719 68.105 -85.829 1.00 0.00 358 SER P CA 1
ATOM 2813 C C . SER A 1 358 ? 16.488 68.484 -86.579 1.00 0.00 358 SER P C 1
ATOM 2814 O O . SER A 1 358 ? 16.364 68.221 -87.775 1.00 0.00 358 SER P O 1
ATOM 2817 N N . LEU A 1 359 ? 15.530 69.104 -85.865 1.00 0.00 359 LEU P N 1
ATOM 2818 C CA . LEU A 1 359 ? 14.274 69.472 -86.434 1.00 0.00 359 LEU P CA 1
ATOM 2819 C C . LEU A 1 359 ? 13.996 70.859 -85.982 1.00 0.00 359 LEU P C 1
ATOM 2820 O O . LEU A 1 359 ? 14.493 71.300 -84.946 1.00 0.00 359 LEU P O 1
ATOM 2825 N N . LYS A 1 360 ? 13.216 71.597 -86.786 1.00 0.00 360 LYS P N 1
ATOM 2826 C CA . LYS A 1 360 ? 12.800 72.910 -86.408 1.00 0.00 360 LYS P CA 1
ATOM 2827 C C . LYS A 1 360 ? 11.410 73.013 -86.926 1.00 0.00 360 LYS P C 1
ATOM 2828 O O . LYS A 1 360 ? 11.069 72.402 -87.937 1.00 0.00 360 LYS P O 1
ATOM 2834 N N . LYS A 1 361 ? 10.554 73.742 -86.200 1.00 0.00 361 LYS P N 1
ATOM 2835 C CA . LYS A 1 361 ? 9.247 74.042 -86.691 1.00 0.00 361 LYS P CA 1
ATOM 2836 C C . LYS A 1 361 ? 9.064 75.452 -86.252 1.00 0.00 361 LYS P C 1
ATOM 2837 O O . LYS A 1 361 ? 9.216 75.746 -85.065 1.00 0.00 361 LYS P O 1
ATOM 2843 N N . THR A 1 362 ? 8.791 76.367 -87.203 1.00 0.00 362 THR P N 1
ATOM 2844 C CA . THR A 1 362 ? 8.620 77.737 -86.829 1.00 0.00 362 THR P CA 1
ATOM 2845 C C . THR A 1 362 ? 7.304 78.214 -87.360 1.00 0.00 362 THR P C 1
ATOM 2846 O O . THR A 1 362 ? 7.002 78.055 -88.542 1.00 0.00 362 THR P O 1
ATOM 2850 N N . GLN A 1 363 ? 6.460 78.737 -86.448 1.00 0.00 363 GLN P N 1
ATOM 2851 C CA . GLN A 1 363 ? 5.184 79.322 -86.744 1.00 0.00 363 GLN P CA 1
ATOM 2852 C C . GLN A 1 363 ? 5.366 80.693 -87.322 1.00 0.00 363 GLN P C 1
ATOM 2853 O O . GLN A 1 363 ? 4.576 81.138 -88.151 1.00 0.00 363 GLN P O 1
ATOM 2859 N N . GLY A 1 364 ? 6.426 81.407 -86.888 1.00 0.00 364 GLY P N 1
ATOM 2860 C CA . GLY A 1 364 ? 6.615 82.770 -87.296 1.00 0.00 364 GLY P CA 1
ATOM 2861 C C . GLY A 1 364 ? 6.290 83.608 -86.103 1.00 0.00 364 GLY P C 1
ATOM 2862 O O . GLY A 1 364 ? 6.445 84.830 -86.126 1.00 0.00 364 GLY P O 1
ATOM 2863 N N . ASP A 1 365 ? 5.803 82.953 -85.030 1.00 0.00 365 ASP P N 1
ATOM 2864 C CA . ASP A 1 365 ? 5.498 83.620 -83.798 1.00 0.00 365 ASP P CA 1
ATOM 2865 C C . ASP A 1 365 ? 6.216 82.867 -82.720 1.00 0.00 365 ASP P C 1
ATOM 2866 O O . ASP A 1 365 ? 6.630 83.433 -81.708 1.00 0.00 365 ASP P O 1
ATOM 2871 N N . PHE A 1 366 ? 6.383 81.546 -82.927 1.00 0.00 366 PHE P N 1
ATOM 2872 C CA . PHE A 1 366 ? 7.053 80.718 -81.966 1.00 0.00 366 PHE P CA 1
ATOM 2873 C C . PHE A 1 366 ? 8.005 79.865 -82.743 1.00 0.00 366 PHE P C 1
ATOM 2874 O O . PHE A 1 366 ? 7.741 79.536 -83.899 1.00 0.00 366 PHE P O 1
ATOM 2882 N N . VAL A 1 367 ? 9.158 79.507 -82.145 1.00 0.00 367 VAL P N 1
ATOM 2883 C CA . VAL A 1 367 ? 10.092 78.690 -82.864 1.00 0.00 367 VAL P CA 1
ATOM 2884 C C . VAL A 1 367 ? 10.476 77.544 -81.989 1.00 0.00 367 VAL P C 1
ATOM 2885 O O . VAL A 1 367 ? 10.756 77.716 -80.803 1.00 0.00 367 VAL P O 1
ATOM 2889 N N . LEU A 1 368 ? 10.496 76.329 -82.570 1.00 0.00 368 LEU P N 1
ATOM 2890 C CA . LEU A 1 368 ? 10.868 75.176 -81.809 1.00 0.00 368 LEU P CA 1
ATOM 2891 C C . LEU A 1 368 ? 12.161 74.693 -82.366 1.00 0.00 368 LEU P C 1
ATOM 2892 O O . LEU A 1 368 ? 12.389 74.752 -83.573 1.00 0.00 368 LEU P O 1
ATOM 2897 N N . ASN A 1 369 ? 13.060 74.235 -81.475 1.00 0.00 369 ASN P N 1
ATOM 2898 C CA . ASN A 1 369 ? 14.329 73.707 -81.878 1.00 0.00 369 ASN P CA 1
ATOM 2899 C C . ASN A 1 369 ? 14.384 72.348 -81.254 1.00 0.00 369 ASN P C 1
ATOM 2900 O O . ASN A 1 369 ? 13.884 72.154 -80.147 1.00 0.00 369 ASN P O 1
ATOM 2905 N N . VAL A 1 370 ? 14.958 71.363 -81.971 1.00 0.00 370 VAL P N 1
ATOM 2906 C CA . VAL A 1 370 ? 15.057 70.027 -81.466 1.00 0.00 370 VAL P CA 1
ATOM 2907 C C . VAL A 1 370 ? 16.456 69.556 -81.719 1.00 0.00 370 VAL P C 1
ATOM 2908 O O . VAL A 1 370 ? 17.033 69.837 -82.769 1.00 0.00 370 VAL P O 1
ATOM 2912 N N . GLU A 1 371 ? 17.035 68.816 -80.751 1.00 0.00 371 GLU P N 1
ATOM 2913 C CA . GLU A 1 371 ? 18.373 68.314 -80.905 1.00 0.00 371 GLU P CA 1
ATOM 2914 C C . GLU A 1 371 ? 18.256 66.880 -81.321 1.00 0.00 371 GLU P C 1
ATOM 2915 O O . GLU A 1 371 ? 17.353 66.173 -80.879 1.00 0.00 371 GLU P O 1
ATOM 2921 N N . GLU A 1 372 ? 19.179 66.413 -82.190 1.00 0.00 372 GLU P N 1
ATOM 2922 C CA . GLU A 1 372 ? 19.108 65.063 -82.675 1.00 0.00 372 GLU P CA 1
ATOM 2923 C C . GLU A 1 372 ? 19.157 64.128 -81.508 1.00 0.00 372 GLU P C 1
ATOM 2924 O O . GLU A 1 372 ? 20.008 64.250 -80.627 1.00 0.00 372 GLU P O 1
ATOM 2930 N N . GLY A 1 373 ? 18.230 63.146 -81.493 1.00 0.00 373 GLY P N 1
ATOM 2931 C CA . GLY A 1 373 ? 18.148 62.185 -80.431 1.00 0.00 373 GLY P CA 1
ATOM 2932 C C . GLY A 1 373 ? 17.934 60.838 -81.057 1.00 0.00 373 GLY P C 1
ATOM 2933 O O . GLY A 1 373 ? 17.773 60.728 -82.270 1.00 0.00 373 GLY P O 1
ATOM 2934 N N . GLU A 1 374 ? 17.933 59.768 -80.233 1.00 0.00 374 GLU P N 1
ATOM 2935 C CA . GLU A 1 374 ? 17.770 58.437 -80.751 1.00 0.00 374 GLU P CA 1
ATOM 2936 C C . GLU A 1 374 ? 16.665 57.772 -79.997 1.00 0.00 374 GLU P C 1
ATOM 2937 O O . GLU A 1 374 ? 16.454 58.055 -78.818 1.00 0.00 374 GLU P O 1
ATOM 2943 N N . PHE A 1 375 ? 15.893 56.893 -80.677 1.00 0.00 375 PHE P N 1
ATOM 2944 C CA . PHE A 1 375 ? 14.940 56.131 -79.930 1.00 0.00 375 PHE P CA 1
ATOM 2945 C C . PHE A 1 375 ? 15.236 54.689 -80.176 1.00 0.00 375 PHE P C 1
ATOM 2946 O O . PHE A 1 375 ? 15.722 54.326 -81.246 1.00 0.00 375 PHE P O 1
ATOM 2954 N N . SER A 1 376 ? 14.994 53.843 -79.152 1.00 0.00 376 SER P N 1
ATOM 2955 C CA . SER A 1 376 ? 15.302 52.443 -79.225 1.00 0.00 376 SER P CA 1
ATOM 2956 C C . SER A 1 376 ? 14.022 51.699 -79.072 1.00 0.00 376 SER P C 1
ATOM 2957 O O . SER A 1 376 ? 12.972 52.288 -78.827 1.00 0.00 376 SER P O 1
ATOM 2960 N N . ASP A 1 377 ? 14.085 50.365 -79.234 1.00 0.00 377 ASP P N 1
ATOM 2961 C CA . ASP A 1 377 ? 12.884 49.590 -79.191 1.00 0.00 377 ASP P CA 1
ATOM 2962 C C . ASP A 1 377 ? 12.604 49.164 -77.787 1.00 0.00 377 ASP P C 1
ATOM 2963 O O . ASP A 1 377 ? 13.521 48.948 -76.996 1.00 0.00 377 ASP P O 1
ATOM 2968 N N . SER A 1 378 ? 11.296 49.034 -77.480 1.00 0.00 378 SER P N 1
ATOM 2969 C CA . SER A 1 378 ? 10.752 48.561 -76.238 1.00 0.00 378 SER P CA 1
ATOM 2970 C C . SER A 1 378 ? 10.998 49.515 -75.106 1.00 0.00 378 SER P C 1
ATOM 2971 O O . SER A 1 378 ? 10.782 49.145 -73.954 1.00 0.00 378 SER P O 1
ATOM 2974 N N . GLU A 1 379 ? 11.405 50.772 -75.371 1.00 0.00 379 GLU P N 1
ATOM 2975 C CA . GLU A 1 379 ? 11.637 51.674 -74.270 1.00 0.00 379 GLU P CA 1
ATOM 2976 C C . GLU A 1 379 ? 10.545 52.701 -74.239 1.00 0.00 379 GLU P C 1
ATOM 2977 O O . GLU A 1 379 ? 9.684 52.722 -75.118 1.00 0.00 379 GLU P O 1
ATOM 2983 N N . ILE A 1 380 ? 10.491 53.527 -73.163 1.00 0.00 380 ILE P N 1
ATOM 2984 C CA . ILE A 1 380 ? 9.577 54.631 -73.249 1.00 0.00 380 ILE P CA 1
ATOM 2985 C C . ILE A 1 380 ? 10.254 55.877 -72.761 1.00 0.00 380 ILE P C 1
ATOM 2986 O O . ILE A 1 380 ? 11.138 55.846 -71.904 1.00 0.00 380 ILE P O 1
ATOM 2991 N N . LEU A 1 381 ? 9.848 57.020 -73.347 1.00 0.00 381 LEU P N 1
ATOM 2992 C CA . LEU A 1 381 ? 10.451 58.293 -73.087 1.00 0.00 381 LEU P CA 1
ATOM 2993 C C . LEU A 1 381 ? 9.400 59.241 -72.594 1.00 0.00 381 LEU P C 1
ATOM 2994 O O . LEU A 1 381 ? 8.301 59.303 -73.142 1.00 0.00 381 LEU P O 1
ATOM 2999 N N . VAL A 1 382 ? 9.709 59.974 -71.499 1.00 0.00 382 VAL P N 1
ATOM 3000 C CA . VAL A 1 382 ? 8.801 60.959 -70.980 1.00 0.00 382 VAL P CA 1
ATOM 3001 C C . VAL A 1 382 ? 9.182 62.266 -71.586 1.00 0.00 382 VAL P C 1
ATOM 3002 O O . VAL A 1 382 ? 10.337 62.476 -71.947 1.00 0.00 382 VAL P O 1
ATOM 3006 N N . MET A 1 383 ? 8.196 63.160 -71.765 1.00 0.00 383 MET P N 1
ATOM 3007 C CA . MET A 1 383 ? 8.435 64.480 -72.261 1.00 0.00 383 MET P CA 1
ATOM 3008 C C . MET A 1 383 ? 7.909 65.384 -71.194 1.00 0.00 383 MET P C 1
ATOM 3009 O O . MET A 1 383 ? 6.777 65.221 -70.740 1.00 0.00 383 MET P O 1
ATOM 3014 N N . MET A 1 384 ? 8.731 66.362 -70.763 1.00 0.00 384 MET P N 1
ATOM 3015 C CA . MET A 1 384 ? 8.336 67.237 -69.699 1.00 0.00 384 MET P CA 1
ATOM 3016 C C . MET A 1 384 ? 8.638 68.632 -70.141 1.00 0.00 384 MET P C 1
ATOM 3017 O O . MET A 1 384 ? 9.232 68.841 -71.197 1.00 0.00 384 MET P O 1
ATOM 3022 N N . GLY A 1 385 ? 8.197 69.625 -69.346 1.00 0.00 385 GLY P N 1
ATOM 3023 C CA . GLY A 1 385 ? 8.455 70.999 -69.652 1.00 0.00 385 GLY P CA 1
ATOM 3024 C C . GLY A 1 385 ? 7.154 71.742 -69.562 1.00 0.00 385 GLY P C 1
ATOM 3025 O O . GLY A 1 385 ? 6.104 71.144 -69.339 1.00 0.00 385 GLY P O 1
ATOM 3026 N N . GLU A 1 386 ? 7.200 73.082 -69.731 1.00 0.00 386 GLU P N 1
ATOM 3027 C CA . GLU A 1 386 ? 6.031 73.917 -69.659 1.00 0.00 386 GLU P CA 1
ATOM 3028 C C . GLU A 1 386 ? 5.356 73.910 -70.996 1.00 0.00 386 GLU P C 1
ATOM 3029 O O . GLU A 1 386 ? 5.985 73.627 -72.014 1.00 0.00 386 GLU P O 1
ATOM 3035 N N . ASN A 1 387 ? 4.038 74.215 -71.013 1.00 0.00 387 ASN P N 1
ATOM 3036 C CA . ASN A 1 387 ? 3.281 74.276 -72.233 1.00 0.00 387 ASN P CA 1
ATOM 3037 C C . ASN A 1 387 ? 3.751 75.483 -72.993 1.00 0.00 387 ASN P C 1
ATOM 3038 O O . ASN A 1 387 ? 4.348 76.397 -72.425 1.00 0.00 387 ASN P O 1
ATOM 3043 N N . GLY A 1 388 ? 3.539 75.490 -74.325 1.00 0.00 388 GLY P N 1
ATOM 3044 C CA . GLY A 1 388 ? 3.907 76.618 -75.139 1.00 0.00 388 GLY P CA 1
ATOM 3045 C C . GLY A 1 388 ? 5.345 76.490 -75.548 1.00 0.00 388 GLY P C 1
ATOM 3046 O O . GLY A 1 388 ? 5.887 77.361 -76.229 1.00 0.00 388 GLY P O 1
ATOM 3047 N N . THR A 1 389 ? 6.006 75.431 -75.048 1.00 0.00 389 THR P N 1
ATOM 3048 C CA . THR A 1 389 ? 7.358 75.020 -75.315 1.00 0.00 389 THR P CA 1
ATOM 3049 C C . THR A 1 389 ? 7.422 74.205 -76.578 1.00 0.00 389 THR P C 1
ATOM 3050 O O . THR A 1 389 ? 8.504 73.860 -77.041 1.00 0.00 389 THR P O 1
ATOM 3054 N N . GLY A 1 390 ? 6.284 73.744 -77.126 1.00 0.00 390 GLY P N 1
ATOM 3055 C CA . GLY A 1 390 ? 6.416 72.968 -78.328 1.00 0.00 390 GLY P CA 1
ATOM 3056 C C . GLY A 1 390 ? 6.584 71.522 -77.975 1.00 0.00 390 GLY P C 1
ATOM 3057 O O . GLY A 1 390 ? 7.279 70.784 -78.671 1.00 0.00 390 GLY P O 1
ATOM 3058 N N . LYS A 1 391 ? 6.025 71.110 -76.821 1.00 0.00 391 LYS P N 1
ATOM 3059 C CA . LYS A 1 391 ? 5.980 69.727 -76.442 1.00 0.00 391 LYS P CA 1
ATOM 3060 C C . LYS A 1 391 ? 5.008 69.036 -77.362 1.00 0.00 391 LYS P C 1
ATOM 3061 O O . LYS A 1 391 ? 5.250 67.918 -77.818 1.00 0.00 391 LYS P O 1
ATOM 3067 N N . THR A 1 392 ? 3.860 69.706 -77.625 1.00 0.00 392 THR P N 1
ATOM 3068 C CA . THR A 1 392 ? 2.791 69.255 -78.475 1.00 0.00 392 THR P CA 1
ATOM 3069 C C . THR A 1 392 ? 3.239 69.246 -79.905 1.00 0.00 392 THR P C 1
ATOM 3070 O O . THR A 1 392 ? 2.934 68.319 -80.650 1.00 0.00 392 THR P O 1
ATOM 3074 N N . THR A 1 393 ? 3.986 70.282 -80.329 1.00 0.00 393 THR P N 1
ATOM 3075 C CA . THR A 1 393 ? 4.415 70.424 -81.691 1.00 0.00 393 THR P CA 1
ATOM 3076 C C . THR A 1 393 ? 5.305 69.278 -82.068 1.00 0.00 393 THR P C 1
ATOM 3077 O O . THR A 1 393 ? 5.171 68.716 -83.153 1.00 0.00 393 THR P O 1
ATOM 3081 N N . LEU A 1 394 ? 6.221 68.889 -81.161 1.00 0.00 394 LEU P N 1
ATOM 3082 C CA . LEU A 1 394 ? 7.207 67.884 -81.440 1.00 0.00 394 LEU P CA 1
ATOM 3083 C C . LEU A 1 394 ? 6.550 66.576 -81.731 1.00 0.00 394 LEU P C 1
ATOM 3084 O O . LEU A 1 394 ? 6.919 65.917 -82.700 1.00 0.00 394 LEU P O 1
ATOM 3089 N N . ILE A 1 395 ? 5.549 66.188 -80.919 1.00 0.00 395 ILE P N 1
ATOM 3090 C CA . ILE A 1 395 ? 4.891 64.916 -81.044 1.00 0.00 395 ILE P CA 1
ATOM 3091 C C . ILE A 1 395 ? 4.190 64.828 -82.362 1.00 0.00 395 ILE P C 1
ATOM 3092 O O . ILE A 1 395 ? 4.192 63.773 -82.992 1.00 0.00 395 ILE P O 1
ATOM 3097 N N . LYS A 1 396 ? 3.552 65.931 -82.800 1.00 0.00 396 LYS P N 1
ATOM 3098 C CA . LYS A 1 396 ? 2.838 65.960 -84.046 1.00 0.00 396 LYS P CA 1
ATOM 3099 C C . LYS A 1 396 ? 3.776 65.726 -85.195 1.00 0.00 396 LYS P C 1
ATOM 3100 O O . LYS A 1 396 ? 3.421 65.044 -86.154 1.00 0.00 396 LYS P O 1
ATOM 3106 N N . LEU A 1 397 ? 4.996 66.291 -85.141 1.00 0.00 397 LEU P N 1
ATOM 3107 C CA . LEU A 1 397 ? 5.915 66.157 -86.236 1.00 0.00 397 LEU P CA 1
ATOM 3108 C C . LEU A 1 397 ? 6.224 64.702 -86.429 1.00 0.00 397 LEU P C 1
ATOM 3109 O O . LEU A 1 397 ? 6.280 64.223 -87.560 1.00 0.00 397 LEU P O 1
ATOM 3114 N N . LEU A 1 398 ? 6.437 63.970 -85.317 1.00 0.00 398 LEU P N 1
ATOM 3115 C CA . LEU A 1 398 ? 6.736 62.559 -85.320 1.00 0.00 398 LEU P CA 1
ATOM 3116 C C . LEU A 1 398 ? 5.557 61.757 -85.799 1.00 0.00 398 LEU P C 1
ATOM 3117 O O . LEU A 1 398 ? 5.710 60.635 -86.279 1.00 0.00 398 LEU P O 1
ATOM 3122 N N . ALA A 1 399 ? 4.338 62.263 -85.555 1.00 0.00 399 ALA P N 1
ATOM 3123 C CA . ALA A 1 399 ? 3.100 61.690 -86.009 1.00 0.00 399 ALA P CA 1
ATOM 3124 C C . ALA A 1 399 ? 3.002 61.854 -87.497 1.00 0.00 399 ALA P C 1
ATOM 3125 O O . ALA A 1 399 ? 2.330 61.075 -88.168 1.00 0.00 399 ALA P O 1
ATOM 3127 N N . GLY A 1 400 ? 3.608 62.926 -88.047 1.00 0.00 400 GLY P N 1
ATOM 3128 C CA . GLY A 1 400 ? 3.570 63.137 -89.468 1.00 0.00 400 GLY P CA 1
ATOM 3129 C C . GLY A 1 400 ? 2.436 64.062 -89.778 1.00 0.00 400 GLY P C 1
ATOM 3130 O O . GLY A 1 400 ? 2.150 64.342 -90.942 1.00 0.00 400 GLY P O 1
ATOM 3131 N N . ALA A 1 401 ? 1.725 64.503 -88.724 1.00 0.00 401 ALA P N 1
ATOM 3132 C CA . ALA A 1 401 ? 0.656 65.449 -88.846 1.00 0.00 401 ALA P CA 1
ATOM 3133 C C . ALA A 1 401 ? 1.227 66.775 -89.231 1.00 0.00 401 ALA P C 1
ATOM 3134 O O . ALA A 1 401 ? 0.641 67.502 -90.026 1.00 0.00 401 ALA P O 1
ATOM 3136 N N . LEU A 1 402 ? 2.385 67.145 -88.655 1.00 0.00 402 LEU P N 1
ATOM 3137 C CA . LEU A 1 402 ? 2.956 68.424 -88.954 1.00 0.00 402 LEU P CA 1
ATOM 3138 C C . LEU A 1 402 ? 4.182 68.240 -89.781 1.00 0.00 402 LEU P C 1
ATOM 3139 O O . LEU A 1 402 ? 4.871 67.224 -89.684 1.00 0.00 402 LEU P O 1
ATOM 3144 N N . LYS A 1 403 ? 4.458 69.230 -90.656 1.00 0.00 403 LYS P N 1
ATOM 3145 C CA . LYS A 1 403 ? 5.616 69.157 -91.493 1.00 0.00 403 LYS P CA 1
ATOM 3146 C C . LYS A 1 403 ? 6.618 70.082 -90.886 1.00 0.00 403 LYS P C 1
ATOM 3147 O O . LYS A 1 403 ? 6.291 71.199 -90.492 1.00 0.00 403 LYS P O 1
ATOM 3153 N N . PRO A 1 404 ? 7.832 69.622 -90.775 1.00 0.00 404 PRO P N 1
ATOM 3154 C CA . PRO A 1 404 ? 8.845 70.444 -90.186 1.00 0.00 404 PRO P CA 1
ATOM 3155 C C . PRO A 1 404 ? 9.239 71.544 -91.110 1.00 0.00 404 PRO P C 1
ATOM 3156 O O . PRO A 1 404 ? 9.218 71.337 -92.322 1.00 0.00 404 PRO P O 1
ATOM 3160 N N . ASP A 1 405 ? 9.560 72.732 -90.556 1.00 0.00 405 ASP P N 1
ATOM 3161 C CA . ASP A 1 405 ? 10.038 73.810 -91.364 1.00 0.00 405 ASP P CA 1
ATOM 3162 C C . ASP A 1 405 ? 11.379 73.383 -91.859 1.00 0.00 405 ASP P C 1
ATOM 3163 O O . ASP A 1 405 ? 11.714 73.555 -93.031 1.00 0.00 405 ASP P O 1
ATOM 3168 N N . GLU A 1 406 ? 12.178 72.794 -90.948 1.00 0.00 406 GLU P N 1
ATOM 3169 C CA . GLU A 1 406 ? 13.479 72.298 -91.278 1.00 0.00 406 GLU P CA 1
ATOM 3170 C C . GLU A 1 406 ? 13.555 70.925 -90.694 1.00 0.00 406 GLU P C 1
ATOM 3171 O O . GLU A 1 406 ? 12.816 70.592 -89.768 1.00 0.00 406 GLU P O 1
ATOM 3177 N N . GLY A 1 407 ? 14.442 70.078 -91.248 1.00 0.00 407 GLY P N 1
ATOM 3178 C CA . GLY A 1 407 ? 14.587 68.740 -90.753 1.00 0.00 407 GLY P CA 1
ATOM 3179 C C . GLY A 1 407 ? 13.575 67.884 -91.444 1.00 0.00 407 GLY P C 1
ATOM 3180 O O . GLY A 1 407 ? 12.684 68.383 -92.129 1.00 0.00 407 GLY P O 1
ATOM 3181 N N . GLN A 1 408 ? 13.701 66.551 -91.286 1.00 0.00 408 GLN P N 1
ATOM 3182 C CA . GLN A 1 408 ? 12.763 65.668 -91.908 1.00 0.00 408 GLN P CA 1
ATOM 3183 C C . GLN A 1 408 ? 12.683 64.445 -91.057 1.00 0.00 408 GLN P C 1
ATOM 3184 O O . GLN A 1 408 ? 13.648 64.076 -90.388 1.00 0.00 408 GLN P O 1
ATOM 3190 N N . ASP A 1 409 ? 11.498 63.812 -91.019 1.00 0.00 409 ASP P N 1
ATOM 3191 C CA . ASP A 1 409 ? 11.346 62.594 -90.285 1.00 0.00 409 ASP P CA 1
ATOM 3192 C C . ASP A 1 409 ? 10.492 61.712 -91.118 1.00 0.00 409 ASP P C 1
ATOM 3193 O O . ASP A 1 409 ? 9.274 61.685 -90.951 1.00 0.00 409 ASP P O 1
ATOM 3198 N N . ILE A 1 410 ? 11.099 60.966 -92.053 1.00 0.00 410 ILE P N 1
ATOM 3199 C CA . ILE A 1 410 ? 10.278 60.063 -92.797 1.00 0.00 410 ILE P CA 1
ATOM 3200 C C . ILE A 1 410 ? 10.571 58.677 -92.299 1.00 0.00 410 ILE P C 1
ATOM 3201 O O . ILE A 1 410 ? 11.571 58.065 -92.670 1.00 0.00 410 ILE P O 1
ATOM 3206 N N . PRO A 1 411 ? 9.765 58.191 -91.385 1.00 0.00 411 PRO P N 1
ATOM 3207 C CA . PRO A 1 411 ? 9.985 56.839 -90.973 1.00 0.00 411 PRO P CA 1
ATOM 3208 C C . PRO A 1 411 ? 9.084 55.894 -91.685 1.00 0.00 411 PRO P C 1
ATOM 3209 O O . PRO A 1 411 ? 8.021 56.307 -92.148 1.00 0.00 411 PRO P O 1
ATOM 3213 N N . LYS A 1 412 ? 9.476 54.608 -91.730 1.00 0.00 412 LYS P N 1
ATOM 3214 C CA . LYS A 1 412 ? 8.607 53.617 -92.275 1.00 0.00 412 LYS P CA 1
ATOM 3215 C C . LYS A 1 412 ? 8.087 52.880 -91.089 1.00 0.00 412 LYS P C 1
ATOM 3216 O O . LYS A 1 412 ? 8.346 51.689 -90.915 1.00 0.00 412 LYS P O 1
ATOM 3222 N N . LEU A 1 413 ? 7.334 53.596 -90.232 1.00 0.00 413 LEU P N 1
ATOM 3223 C CA . LEU A 1 413 ? 6.787 53.000 -89.051 1.00 0.00 413 LEU P CA 1
ATOM 3224 C C . LEU A 1 413 ? 5.336 53.336 -89.017 1.00 0.00 413 LEU P C 1
ATOM 3225 O O . LEU A 1 413 ? 4.898 54.327 -89.604 1.00 0.00 413 LEU P O 1
ATOM 3230 N N . ASN A 1 414 ? 4.549 52.484 -88.335 1.00 0.00 414 ASN P N 1
ATOM 3231 C CA . ASN A 1 414 ? 3.142 52.714 -88.197 1.00 0.00 414 ASN P CA 1
ATOM 3232 C C . ASN A 1 414 ? 2.976 53.425 -86.895 1.00 0.00 414 ASN P C 1
ATOM 3233 O O . ASN A 1 414 ? 3.527 53.011 -85.877 1.00 0.00 414 ASN P O 1
ATOM 3238 N N . VAL A 1 415 ? 2.214 54.536 -86.892 1.00 0.00 415 VAL P N 1
ATOM 3239 C CA . VAL A 1 415 ? 2.102 55.278 -85.672 1.00 0.00 415 VAL P CA 1
ATOM 3240 C C . VAL A 1 415 ? 0.668 55.358 -85.250 1.00 0.00 415 VAL P C 1
ATOM 3241 O O . VAL A 1 415 ? -0.245 55.452 -86.069 1.00 0.00 415 VAL P O 1
ATOM 3245 N N . SER A 1 416 ? 0.454 55.280 -83.923 1.00 0.00 416 SER P N 1
ATOM 3246 C CA . SER A 1 416 ? -0.836 55.468 -83.323 1.00 0.00 416 SER P CA 1
ATOM 3247 C C . SER A 1 416 ? -0.645 56.725 -82.534 1.00 0.00 416 SER P C 1
ATOM 3248 O O . SER A 1 416 ? 0.445 56.946 -82.004 1.00 0.00 416 SER P O 1
ATOM 3251 N N . MET A 1 417 ? -1.672 57.597 -82.455 1.00 0.00 417 MET P N 1
ATOM 3252 C CA . MET A 1 417 ? -1.463 58.845 -81.777 1.00 0.00 417 MET P CA 1
ATOM 3253 C C . MET A 1 417 ? -2.673 59.176 -80.965 1.00 0.00 417 MET P C 1
ATOM 3254 O O . MET A 1 417 ? -3.803 58.887 -81.356 1.00 0.00 417 MET P O 1
ATOM 3259 N N . LYS A 1 418 ? -2.437 59.803 -79.794 1.00 0.00 418 LYS P N 1
ATOM 3260 C CA . LYS A 1 418 ? -3.474 60.236 -78.898 1.00 0.00 418 LYS P CA 1
ATOM 3261 C C . LYS A 1 418 ? -3.246 61.717 -78.716 1.00 0.00 418 LYS P C 1
ATOM 3262 O O . LYS A 1 418 ? -2.150 62.129 -78.345 1.00 0.00 418 LYS P O 1
ATOM 3268 N N . PRO A 1 419 ? -4.243 62.528 -79.003 1.00 0.00 419 PRO P N 1
ATOM 3269 C CA . PRO A 1 419 ? -4.138 63.976 -78.933 1.00 0.00 419 PRO P CA 1
ATOM 3270 C C . PRO A 1 419 ? -4.222 64.539 -77.540 1.00 0.00 419 PRO P C 1
ATOM 3271 O O . PRO A 1 419 ? -4.682 63.834 -76.644 1.00 0.00 419 PRO P O 1
ATOM 3275 N N . GLN A 1 420 ? -3.737 65.791 -77.338 1.00 0.00 420 GLN P N 1
ATOM 3276 C CA . GLN A 1 420 ? -3.708 66.409 -76.035 1.00 0.00 420 GLN P CA 1
ATOM 3277 C C . GLN A 1 420 ? -5.069 66.755 -75.504 1.00 0.00 420 GLN P C 1
ATOM 3278 O O . GLN A 1 420 ? -5.556 66.118 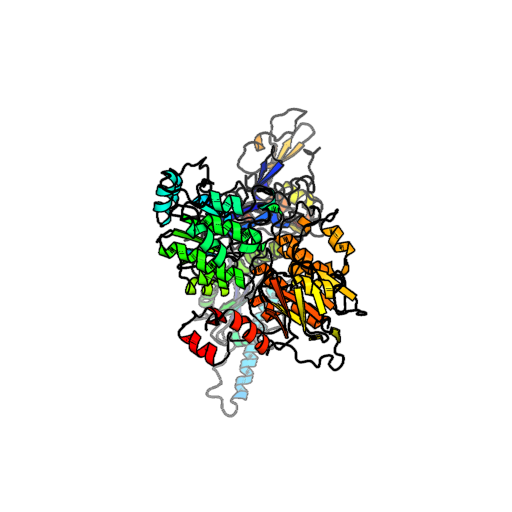-74.572 1.00 0.00 420 GLN P O 1
ATOM 3284 N N . LYS A 1 421 ? -5.764 67.715 -76.152 1.00 0.00 421 LYS P N 1
ATOM 3285 C CA . LYS A 1 421 ? -7.034 68.140 -75.637 1.00 0.00 421 LYS P CA 1
ATOM 3286 C C . LYS A 1 421 ? -8.046 67.357 -76.387 1.00 0.00 421 LYS P C 1
ATOM 3287 O O . LYS A 1 421 ? -8.010 67.306 -77.615 1.00 0.00 421 LYS P O 1
ATOM 3293 N N . ILE A 1 422 ? -8.992 66.729 -75.668 1.00 0.00 422 ILE P N 1
ATOM 3294 C CA . ILE A 1 422 ? -9.930 65.926 -76.384 1.00 0.00 422 ILE P CA 1
ATOM 3295 C C . ILE A 1 422 ? -11.256 66.608 -76.397 1.00 0.00 422 ILE P C 1
ATOM 3296 O O . ILE A 1 422 ? -11.828 66.929 -75.355 1.00 0.00 422 ILE P O 1
ATOM 3301 N N . ALA A 1 423 ? -11.740 66.880 -77.625 1.00 0.00 423 ALA P N 1
ATOM 3302 C CA . ALA A 1 423 ? -13.035 67.425 -77.896 1.00 0.00 423 ALA P CA 1
ATOM 3303 C C . ALA A 1 423 ? -13.639 66.414 -78.819 1.00 0.00 423 ALA P C 1
ATOM 3304 O O . ALA A 1 423 ? -12.966 65.899 -79.711 1.00 0.00 423 ALA P O 1
ATOM 3306 N N . PRO A 1 424 ? -14.893 66.126 -78.620 1.00 0.00 424 PRO P N 1
ATOM 3307 C CA . PRO A 1 424 ? -15.552 65.054 -79.321 1.00 0.00 424 PRO P CA 1
ATOM 3308 C C . PRO A 1 424 ? -15.314 64.928 -80.793 1.00 0.00 424 PRO P C 1
ATOM 3309 O O . PRO A 1 424 ? -14.582 64.019 -81.177 1.00 0.00 424 PRO P O 1
ATOM 3313 N N . LYS A 1 425 ? -15.851 65.863 -81.601 1.00 0.00 425 LYS P N 1
ATOM 3314 C CA . LYS A 1 425 ? -15.831 65.895 -83.043 1.00 0.00 425 LYS P CA 1
ATOM 3315 C C . LYS A 1 425 ? -15.873 64.523 -83.661 1.00 0.00 425 LYS P C 1
ATOM 3316 O O . LYS A 1 425 ? -15.004 64.173 -84.458 1.00 0.00 425 LYS P O 1
ATOM 3322 N N . PHE A 1 426 ? -16.907 63.713 -83.343 1.00 0.00 426 PHE P N 1
ATOM 3323 C CA . PHE A 1 426 ? -17.086 62.438 -83.986 1.00 0.00 426 PHE P CA 1
ATOM 3324 C C . PHE A 1 426 ? -18.537 62.104 -83.885 1.00 0.00 426 PHE P C 1
ATOM 3325 O O . PHE A 1 426 ? -19.103 62.117 -82.793 1.00 0.00 426 PHE P O 1
ATOM 3333 N N . PRO A 1 427 ? -19.169 61.834 -84.993 1.00 0.00 427 PRO P N 1
ATOM 3334 C CA . PRO A 1 427 ? -20.536 61.404 -84.903 1.00 0.00 427 PRO P CA 1
ATOM 3335 C C . PRO A 1 427 ? -20.522 59.949 -84.570 1.00 0.00 427 PRO P C 1
ATOM 3336 O O . PRO A 1 427 ? -19.625 59.258 -85.050 1.00 0.00 427 PRO P O 1
ATOM 3340 N N . GLY A 1 428 ? -21.505 59.461 -83.787 1.00 0.00 428 GLY P N 1
ATOM 3341 C CA . GLY A 1 428 ? -21.535 58.068 -83.445 1.00 0.00 428 GLY P CA 1
ATOM 3342 C C . GLY A 1 428 ? -21.535 57.948 -81.953 1.00 0.00 428 GLY P C 1
ATOM 3343 O O . GLY A 1 428 ? -21.369 58.938 -81.241 1.00 0.00 428 GLY P O 1
ATOM 3344 N N . THR A 1 429 ? -21.729 56.709 -81.452 1.00 0.00 429 THR P N 1
ATOM 3345 C CA . THR A 1 429 ? -21.745 56.434 -80.042 1.00 0.00 429 THR P CA 1
ATOM 3346 C C . THR A 1 429 ? -20.391 55.922 -79.648 1.00 0.00 429 THR P C 1
ATOM 3347 O O . THR A 1 429 ? -19.546 55.645 -80.497 1.00 0.00 429 THR P O 1
ATOM 3351 N N . VAL A 1 430 ? -20.161 55.786 -78.324 1.00 0.00 430 VAL P N 1
ATOM 3352 C CA . VAL A 1 430 ? -18.895 55.415 -77.759 1.00 0.00 430 VAL P CA 1
ATOM 3353 C C . VAL A 1 430 ? -18.459 54.031 -78.148 1.00 0.00 430 VAL P C 1
ATOM 3354 O O . VAL A 1 430 ? -17.299 53.838 -78.507 1.00 0.00 430 VAL P O 1
ATOM 3358 N N . ARG A 1 431 ? -19.363 53.035 -78.080 1.00 0.00 431 ARG P N 1
ATOM 3359 C CA . ARG A 1 431 ? -19.022 51.667 -78.366 1.00 0.00 431 ARG P CA 1
ATOM 3360 C C . ARG A 1 431 ? -18.648 51.519 -79.805 1.00 0.00 431 ARG P C 1
ATOM 3361 O O . ARG A 1 431 ? -17.693 50.819 -80.138 1.00 0.00 431 ARG P O 1
ATOM 3369 N N . GLN A 1 432 ? -19.394 52.189 -80.699 1.00 0.00 432 GLN P N 1
ATOM 3370 C CA . GLN A 1 432 ? -19.167 52.043 -82.106 1.00 0.00 432 GLN P CA 1
ATOM 3371 C C . GLN A 1 432 ? -17.793 52.541 -82.424 1.00 0.00 432 GLN P C 1
ATOM 3372 O O . GLN A 1 432 ? -17.073 51.940 -83.218 1.00 0.00 432 GLN P O 1
AT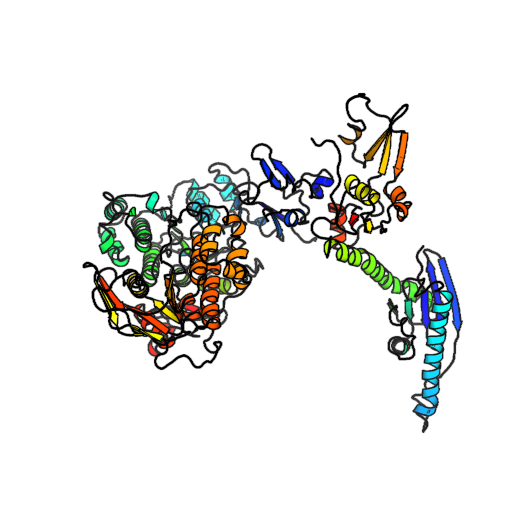OM 3378 N N . LEU A 1 433 ? -17.396 53.657 -81.788 1.00 0.00 433 LEU P N 1
ATOM 3379 C CA . LEU A 1 433 ? -16.133 54.284 -82.048 1.00 0.00 433 LEU P CA 1
ATOM 3380 C C . LEU A 1 433 ? -15.006 53.377 -81.633 1.00 0.00 433 LEU P C 1
ATOM 3381 O O . LEU A 1 433 ? -14.007 53.294 -82.342 1.00 0.00 433 LEU P O 1
ATOM 3386 N N . PHE A 1 434 ? -15.131 52.689 -80.475 1.00 0.00 434 PHE P N 1
ATOM 3387 C CA . PHE A 1 434 ? -14.122 51.803 -79.940 1.00 0.00 434 PHE P CA 1
ATOM 3388 C C . PHE A 1 434 ? -13.907 50.618 -80.826 1.00 0.00 434 PHE P C 1
ATOM 3389 O O . PHE A 1 434 ? -12.781 50.149 -80.984 1.00 0.00 434 PHE P O 1
ATOM 3397 N N . PHE A 1 435 ? -15.018 50.061 -81.337 1.00 0.00 435 PHE P N 1
ATOM 3398 C CA . PHE A 1 435 ? -15.098 48.865 -82.132 1.00 0.00 435 PHE P CA 1
ATOM 3399 C C . PHE A 1 435 ? -14.458 49.031 -83.475 1.00 0.00 435 PHE P C 1
ATOM 3400 O O . PHE A 1 435 ? -13.939 48.071 -84.038 1.00 0.00 435 PHE P O 1
ATOM 3408 N N . LYS A 1 436 ? -14.556 50.221 -84.082 1.00 0.00 436 LYS P N 1
ATOM 3409 C CA . LYS A 1 436 ? -13.947 50.408 -85.367 1.00 0.00 436 LYS P CA 1
ATOM 3410 C C . LYS A 1 436 ? -12.469 50.288 -85.198 1.00 0.00 436 LYS P C 1
ATOM 3411 O O . LYS A 1 436 ? -11.778 49.740 -86.057 1.00 0.00 436 LYS P O 1
ATOM 3417 N N . LYS A 1 437 ? -11.954 50.831 -84.077 1.00 0.00 437 LYS P N 1
ATOM 3418 C CA . LYS A 1 437 ? -10.551 50.859 -83.786 1.00 0.00 437 LYS P CA 1
ATOM 3419 C C . LYS A 1 437 ? -10.010 49.465 -83.658 1.00 0.00 437 LYS P C 1
ATOM 3420 O O . LYS A 1 437 ? -9.056 49.130 -84.357 1.00 0.00 437 LYS P O 1
ATOM 3426 N N . ILE A 1 438 ? -10.600 48.634 -82.762 1.00 0.00 438 ILE P N 1
ATOM 3427 C CA . ILE A 1 438 ? -10.221 47.254 -82.552 1.00 0.00 438 ILE P CA 1
ATOM 3428 C C . ILE A 1 438 ? -11.214 46.628 -81.620 1.00 0.00 438 ILE P C 1
ATOM 3429 O O . ILE A 1 438 ? -11.502 47.172 -80.554 1.00 0.00 438 ILE P O 1
ATOM 3434 N N . ARG A 1 439 ? -11.827 45.508 -82.052 1.00 0.00 439 ARG P N 1
ATOM 3435 C CA . ARG A 1 439 ? -12.767 44.736 -81.284 1.00 0.00 439 ARG P CA 1
ATOM 3436 C C . ARG A 1 439 ? -12.108 43.818 -80.289 1.00 0.00 439 ARG P C 1
ATOM 3437 O O . ARG A 1 439 ? -12.683 43.543 -79.240 1.00 0.00 439 ARG P O 1
ATOM 3445 N N . GLY A 1 440 ? -10.916 43.278 -80.629 1.00 0.00 440 GLY P N 1
ATOM 3446 C CA . GLY A 1 440 ? -10.215 42.251 -79.894 1.00 0.00 440 GLY P CA 1
ATOM 3447 C C . GLY A 1 440 ? -9.727 42.687 -78.548 1.00 0.00 440 GLY P C 1
ATOM 3448 O O . GLY A 1 440 ? -9.726 41.895 -77.611 1.00 0.00 440 GLY P O 1
ATOM 3449 N N . GLN A 1 441 ? -9.243 43.937 -78.446 1.00 0.00 441 GLN P N 1
ATOM 3450 C CA . GLN A 1 441 ? -8.670 44.539 -77.276 1.00 0.00 441 GLN P CA 1
ATOM 3451 C C . GLN A 1 441 ? -9.721 44.759 -76.238 1.00 0.00 441 GLN P C 1
ATOM 3452 O O . GLN A 1 441 ? -9.404 44.961 -75.072 1.00 0.00 441 GLN P O 1
ATOM 3458 N N . PHE A 1 442 ? -10.989 44.863 -76.666 1.00 0.00 442 PHE P N 1
ATOM 3459 C CA . PHE A 1 442 ? -12.127 45.042 -75.812 1.00 0.00 442 PHE P CA 1
ATOM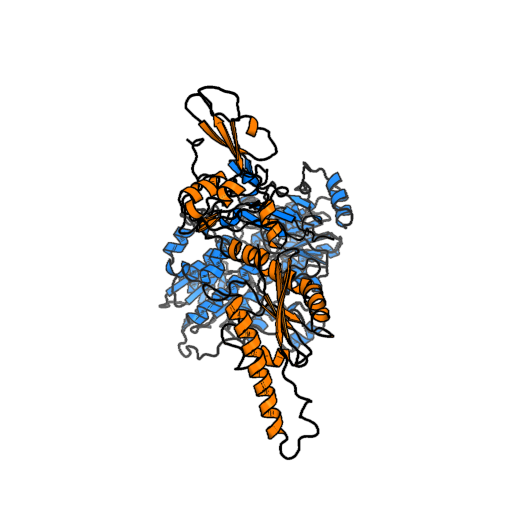 3460 C C . PHE A 1 442 ? -12.380 43.771 -75.056 1.00 0.00 442 PHE P C 1
ATOM 3461 O O . PHE A 1 442 ? -13.037 43.787 -74.022 1.00 0.00 442 PHE P O 1
ATOM 3469 N N . LEU A 1 443 ? -12.003 42.622 -75.641 1.00 0.00 443 LEU P N 1
ATOM 3470 C CA . LEU A 1 443 ? -12.145 41.323 -75.036 1.00 0.00 443 LEU P CA 1
ATOM 3471 C C . LEU A 1 443 ? -11.165 41.082 -73.921 1.00 0.00 443 LEU P C 1
ATOM 3472 O O . LEU A 1 443 ? -11.489 40.358 -72.981 1.00 0.00 443 LEU P O 1
ATOM 3477 N N . ASN A 1 444 ? -9.939 41.648 -73.995 1.00 0.00 444 ASN P N 1
ATOM 3478 C CA . ASN A 1 444 ? -8.915 41.280 -73.055 1.00 0.00 444 ASN P CA 1
ATOM 3479 C C . ASN A 1 444 ? -9.239 41.694 -71.654 1.00 0.00 444 ASN P C 1
ATOM 3480 O O . ASN A 1 444 ? -9.885 42.709 -71.391 1.00 0.00 444 ASN P O 1
ATOM 3485 N N . PRO A 1 445 ? -8.799 40.847 -70.755 1.00 0.00 445 PRO P N 1
ATOM 3486 C CA . PRO A 1 445 ? -8.998 40.991 -69.337 1.00 0.00 445 PRO P CA 1
ATOM 3487 C C . PRO A 1 445 ? -8.424 42.266 -68.795 1.00 0.00 445 PRO P C 1
ATOM 3488 O O . PRO A 1 445 ? -9.005 42.817 -67.862 1.00 0.00 445 PRO P O 1
ATOM 3492 N N . GLN A 1 446 ? -7.281 42.733 -69.331 1.00 0.00 446 GLN P N 1
ATOM 3493 C CA . GLN A 1 446 ? -6.647 43.921 -68.840 1.00 0.00 446 GLN P CA 1
ATOM 3494 C C . GLN A 1 446 ? -7.526 45.103 -69.081 1.00 0.00 446 GLN P C 1
ATOM 3495 O O . GLN A 1 446 ? -7.621 45.997 -68.243 1.00 0.00 446 GLN P O 1
ATOM 3501 N N . PHE A 1 447 ? -8.189 45.143 -70.245 1.00 0.00 447 PHE P N 1
ATOM 3502 C CA . PHE A 1 447 ? -9.052 46.232 -70.588 1.00 0.00 447 PHE P CA 1
ATOM 3503 C C . PHE A 1 447 ? -10.287 46.229 -69.751 1.00 0.00 447 PHE P C 1
ATOM 3504 O O . PHE A 1 447 ? -10.958 47.251 -69.671 1.00 0.00 447 PHE P O 1
ATOM 3512 N N . GLN A 1 448 ? -10.695 45.066 -69.216 1.00 0.00 448 GLN P N 1
ATOM 3513 C CA . GLN A 1 448 ? -11.831 44.987 -68.339 1.00 0.00 448 GLN P CA 1
ATOM 3514 C C . GLN A 1 448 ? -11.479 45.632 -67.031 1.00 0.00 448 GLN P C 1
ATOM 3515 O O . GLN A 1 448 ? -12.297 46.319 -66.422 1.00 0.00 448 GLN P O 1
ATOM 3521 N N . THR A 1 449 ? -10.246 45.396 -66.544 1.00 0.00 449 THR P N 1
ATOM 3522 C CA . THR A 1 449 ? -9.851 45.896 -65.261 1.00 0.00 449 THR P CA 1
ATOM 3523 C C . THR A 1 449 ? -9.772 47.396 -65.258 1.00 0.00 449 THR P C 1
ATOM 3524 O O . THR A 1 449 ? -10.264 48.048 -64.340 1.00 0.00 449 THR P O 1
ATOM 3528 N N . ASP A 1 450 ? -9.071 47.971 -66.251 1.00 0.00 450 ASP P N 1
ATOM 3529 C CA . ASP A 1 450 ? -8.828 49.382 -66.351 1.00 0.00 450 ASP P CA 1
ATOM 3530 C C . ASP A 1 450 ? -9.937 50.246 -66.891 1.00 0.00 450 ASP P C 1
ATOM 3531 O O . ASP A 1 450 ? -10.084 51.373 -66.420 1.00 0.00 450 ASP P O 1
ATOM 3536 N N . VAL A 1 451 ? -10.574 49.870 -68.030 1.00 0.00 451 VAL P N 1
ATOM 3537 C CA . VAL A 1 451 ? -11.634 50.701 -68.542 1.00 0.00 451 VAL P CA 1
ATOM 3538 C C . VAL A 1 451 ? -13.048 50.339 -68.180 1.00 0.00 451 VAL P C 1
ATOM 3539 O O . VAL A 1 451 ? -13.730 51.056 -67.453 1.00 0.00 451 VAL P O 1
ATOM 3543 N N . VAL A 1 452 ? -13.481 49.141 -68.622 1.00 0.00 452 VAL P N 1
ATOM 3544 C CA . VAL A 1 452 ? -14.873 48.781 -68.642 1.00 0.00 452 VAL P CA 1
ATOM 3545 C C . VAL A 1 452 ? -15.489 48.742 -67.281 1.00 0.00 452 VAL P C 1
ATOM 3546 O O . VAL A 1 452 ? -16.537 49.345 -67.058 1.00 0.00 452 VAL P O 1
ATOM 3550 N N . LYS A 1 453 ? -14.859 48.017 -66.342 1.00 0.00 453 LYS P N 1
ATOM 3551 C CA . LYS A 1 453 ? -15.424 47.798 -65.041 1.00 0.00 453 LYS P CA 1
ATOM 3552 C C . LYS A 1 453 ? -15.489 49.053 -64.215 1.00 0.00 453 LYS P C 1
ATOM 3553 O O . LYS A 1 453 ? -16.538 49.340 -63.641 1.00 0.00 453 LYS P O 1
ATOM 3559 N N . PRO A 1 454 ? -14.438 49.829 -64.109 1.00 0.00 454 PRO P N 1
ATOM 3560 C CA . PRO A 1 454 ? -14.475 50.959 -63.221 1.00 0.00 454 PRO P CA 1
ATOM 3561 C C . PRO A 1 454 ? -15.505 52.010 -63.505 1.00 0.00 454 PRO P C 1
ATOM 3562 O O . PRO A 1 454 ? -16.239 52.373 -62.588 1.00 0.00 454 PRO P O 1
ATOM 3566 N N . LEU A 1 455 ? -15.540 52.530 -64.747 1.00 0.00 455 LEU P N 1
ATOM 3567 C CA . LEU A 1 455 ? -16.439 53.560 -65.182 1.00 0.00 455 LEU P CA 1
ATOM 3568 C C . LEU A 1 455 ? -17.821 53.041 -65.391 1.00 0.00 455 LEU P C 1
ATOM 3569 O O . LEU A 1 455 ? -18.792 53.652 -64.947 1.00 0.00 455 LEU P O 1
ATOM 3574 N N . ARG A 1 456 ? -17.918 51.824 -65.969 1.00 0.00 456 ARG P N 1
ATOM 3575 C CA . ARG A 1 456 ? -19.136 51.292 -66.512 1.00 0.00 456 ARG P CA 1
ATOM 3576 C C . ARG A 1 456 ? -19.498 52.007 -67.793 1.00 0.00 456 ARG P C 1
ATOM 3577 O O . ARG A 1 456 ? -20.352 52.888 -67.836 1.00 0.00 456 ARG P O 1
ATOM 3585 N N . ILE A 1 457 ? -18.742 51.662 -68.860 1.00 0.00 457 ILE P N 1
ATOM 3586 C CA . ILE A 1 457 ? -18.843 52.051 -70.241 1.00 0.00 457 ILE P CA 1
ATOM 3587 C C . ILE A 1 457 ? -20.074 51.441 -70.833 1.00 0.00 457 ILE P C 1
ATOM 3588 O O . ILE A 1 457 ? -20.578 51.922 -71.843 1.00 0.00 457 ILE P O 1
ATOM 3593 N N . ASP A 1 458 ? -20.536 50.308 -70.267 1.00 0.00 458 ASP P N 1
ATOM 3594 C CA . ASP A 1 458 ? -21.685 49.615 -70.784 1.00 0.00 458 ASP P CA 1
ATOM 3595 C C . ASP A 1 458 ? -22.832 50.583 -70.832 1.00 0.00 458 ASP P C 1
ATOM 3596 O O . ASP A 1 458 ? -23.617 50.575 -71.776 1.00 0.00 458 ASP P O 1
ATOM 3601 N N . ASP A 1 459 ? -22.970 51.424 -69.794 1.00 0.00 459 ASP P N 1
ATOM 3602 C CA . ASP A 1 459 ? -24.009 52.413 -69.702 1.00 0.00 459 ASP P CA 1
ATOM 3603 C C . ASP A 1 459 ? -23.768 53.523 -70.681 1.00 0.00 459 ASP P C 1
ATOM 3604 O O . ASP A 1 459 ? -24.716 54.141 -71.157 1.00 0.00 459 ASP P O 1
ATOM 3609 N N . ILE A 1 460 ? -22.476 53.835 -70.908 1.00 0.00 460 ILE P N 1
ATOM 3610 C CA . ILE A 1 460 ? -21.874 54.825 -71.762 1.00 0.00 460 ILE P CA 1
ATOM 3611 C C . ILE A 1 460 ? -22.023 54.467 -73.212 1.00 0.00 460 ILE P C 1
ATOM 3612 O O . ILE A 1 460 ? -21.967 55.337 -74.078 1.00 0.00 460 ILE P O 1
ATOM 3617 N N . ILE A 1 461 ? -22.155 53.167 -73.522 1.00 0.00 461 ILE P N 1
ATOM 3618 C CA . ILE A 1 461 ? -22.107 52.683 -74.872 1.00 0.00 461 ILE P CA 1
ATOM 3619 C C . ILE A 1 461 ? -23.128 53.361 -75.737 1.00 0.00 461 ILE P C 1
ATOM 3620 O O . ILE A 1 461 ? -22.822 53.699 -76.879 1.00 0.00 461 ILE P O 1
ATOM 3625 N N . ASP A 1 462 ? -24.373 53.524 -75.253 1.00 0.00 462 ASP P N 1
ATOM 3626 C CA . ASP A 1 462 ? -25.421 54.166 -76.000 1.00 0.00 462 ASP P CA 1
ATOM 3627 C C . ASP A 1 462 ? -25.273 55.661 -76.042 1.00 0.00 462 ASP P C 1
ATOM 3628 O O . ASP A 1 462 ? -25.741 56.298 -76.984 1.00 0.00 462 ASP P O 1
ATOM 3633 N N . GLN A 1 463 ? -24.649 56.268 -75.013 1.00 0.00 463 GLN P N 1
ATOM 3634 C CA . GLN A 1 463 ? -24.562 57.698 -74.918 1.00 0.00 463 GLN P CA 1
ATOM 3635 C C . GLN A 1 463 ? -23.687 58.261 -75.989 1.00 0.00 463 GLN P C 1
ATOM 3636 O O . GLN A 1 463 ? -22.795 57.594 -76.512 1.00 0.00 463 GLN P O 1
ATOM 3642 N N . GLU A 1 464 ? -23.975 59.531 -76.352 1.00 0.00 464 GLU P N 1
ATOM 3643 C CA . GLU A 1 464 ? -23.254 60.244 -77.362 1.00 0.00 464 GLU P CA 1
ATOM 3644 C C . GLU A 1 464 ? -22.042 60.843 -76.724 1.00 0.00 464 GLU P C 1
ATOM 3645 O O . GLU A 1 464 ? -21.978 61.007 -75.507 1.00 0.00 464 GLU P O 1
ATOM 3651 N N . VAL A 1 465 ? -21.025 61.128 -77.558 1.00 0.00 465 VAL P N 1
ATOM 3652 C CA . VAL A 1 465 ? -19.772 61.707 -77.160 1.00 0.00 465 VAL P CA 1
ATOM 3653 C C . VAL A 1 465 ? -19.971 63.146 -76.790 1.00 0.00 465 VAL P C 1
ATOM 3654 O O . VAL A 1 465 ? -19.242 63.687 -75.962 1.00 0.00 465 VAL P O 1
ATOM 3658 N N . GLN A 1 466 ? -20.921 63.829 -77.454 1.00 0.00 466 GLN P N 1
ATOM 3659 C CA . GLN A 1 466 ? -21.195 65.209 -77.148 1.00 0.00 466 GLN P CA 1
ATOM 3660 C C . GLN A 1 466 ? -21.764 65.285 -75.760 1.00 0.00 466 GLN P C 1
ATOM 3661 O O . GLN A 1 466 ? -21.518 66.231 -75.015 1.00 0.00 466 GLN P O 1
ATOM 3667 N N . HIS A 1 467 ? -22.590 64.281 -75.424 1.00 0.00 467 HIS P N 1
ATOM 3668 C CA . HIS A 1 467 ? -23.321 64.097 -74.197 1.00 0.00 467 HIS P CA 1
ATOM 3669 C C . HIS A 1 467 ? -22.442 63.632 -73.066 1.00 0.00 467 HIS P C 1
ATOM 3670 O O . HIS A 1 467 ? -22.881 63.609 -71.920 1.00 0.00 467 HIS P O 1
ATOM 3677 N N . LEU A 1 468 ? -21.209 63.183 -73.363 1.00 0.00 468 LEU P N 1
ATOM 3678 C CA . LEU A 1 468 ? -20.345 62.524 -72.418 1.00 0.00 468 LEU P CA 1
ATOM 3679 C C . LEU A 1 468 ? -19.735 63.495 -71.437 1.00 0.00 468 LEU P C 1
ATOM 3680 O O . LEU A 1 468 ? -20.180 64.637 -71.325 1.00 0.00 468 LEU P O 1
ATOM 3685 N N . SER A 1 469 ? -18.748 63.009 -70.636 1.00 0.00 469 SER P N 1
ATOM 3686 C CA . SER A 1 469 ? -18.068 63.762 -69.609 1.00 0.00 469 SER P CA 1
ATOM 3687 C C . SER A 1 469 ? -16.603 63.853 -69.966 1.00 0.00 469 SER P C 1
ATOM 3688 O O . SER A 1 469 ? -16.181 63.275 -70.965 1.00 0.00 469 SER P O 1
ATOM 3691 N N . GLY A 1 470 ? -15.826 64.680 -69.215 1.00 0.00 470 GLY P N 1
ATOM 3692 C CA . GLY A 1 470 ? -14.426 64.916 -69.486 1.00 0.00 470 GLY P CA 1
ATOM 3693 C C . GLY A 1 470 ? -13.469 63.799 -69.153 1.00 0.00 470 GLY P C 1
ATOM 3694 O O . GLY A 1 470 ? -12.741 63.321 -70.023 1.00 0.00 470 GLY P O 1
ATOM 3695 N N . GLY A 1 471 ? -13.436 63.363 -67.873 1.00 0.00 471 GLY P N 1
ATOM 3696 C CA . GLY A 1 471 ? -12.516 62.367 -67.391 1.00 0.00 471 GLY P CA 1
ATOM 3697 C C . GLY A 1 471 ? -12.857 61.034 -67.958 1.00 0.00 471 GLY P C 1
ATOM 3698 O O . GLY A 1 471 ? -11.982 60.196 -68.166 1.00 0.00 471 GLY P O 1
ATOM 3699 N N . GLU A 1 472 ? -14.160 60.773 -68.146 1.00 0.00 472 GLU P N 1
ATOM 3700 C CA . GLU A 1 472 ? -14.555 59.496 -68.650 1.00 0.00 472 GLU P CA 1
ATOM 3701 C C . GLU A 1 472 ? -14.030 59.348 -70.041 1.00 0.00 472 GLU P C 1
ATOM 3702 O O . GLU A 1 472 ? -13.549 58.284 -70.420 1.00 0.00 472 GLU P O 1
ATOM 3708 N N . LEU A 1 473 ? -14.106 60.432 -70.832 1.00 0.00 473 LEU P N 1
ATOM 3709 C CA . LEU A 1 473 ? -13.680 60.450 -72.202 1.00 0.00 473 LEU P CA 1
ATOM 3710 C C . LEU A 1 473 ? -12.189 60.253 -72.283 1.00 0.00 473 LEU P C 1
ATOM 3711 O O . LEU A 1 473 ? -11.702 59.672 -73.250 1.00 0.00 473 LEU P O 1
ATOM 3716 N N . GLN A 1 474 ? -11.418 60.756 -71.292 1.00 0.00 474 GLN P N 1
ATOM 3717 C CA . GLN A 1 474 ? -9.975 60.669 -71.314 1.00 0.00 474 GLN P CA 1
ATOM 3718 C C . GLN A 1 474 ? -9.463 59.253 -71.271 1.00 0.00 474 GLN P C 1
ATOM 3719 O O . GLN A 1 474 ? -8.568 58.912 -72.039 1.00 0.00 474 GLN P O 1
ATOM 3725 N N . ARG A 1 475 ? -9.993 58.388 -70.380 1.00 0.00 475 ARG P N 1
ATOM 3726 C CA . ARG A 1 475 ? -9.505 57.038 -70.227 1.00 0.00 475 ARG P CA 1
ATOM 3727 C C . ARG A 1 475 ? -9.796 56.251 -71.464 1.00 0.00 475 ARG P C 1
ATOM 3728 O O . ARG A 1 475 ? -9.054 55.339 -71.823 1.00 0.00 475 ARG P O 1
ATOM 3736 N N . VAL A 1 476 ? -10.930 56.569 -72.111 1.00 0.00 476 VAL P N 1
ATOM 3737 C CA . VAL A 1 476 ? -11.393 55.979 -73.332 1.00 0.00 476 VAL P CA 1
ATOM 3738 C C . VAL A 1 476 ? -10.442 56.268 -74.459 1.00 0.00 476 VAL P C 1
ATOM 3739 O O . VAL A 1 476 ? -10.200 55.411 -75.304 1.00 0.00 476 VAL P O 1
ATOM 3743 N N . ALA A 1 477 ? -9.934 57.509 -74.548 1.00 0.00 477 ALA P N 1
ATOM 3744 C CA . ALA A 1 477 ? -9.045 57.922 -75.600 1.00 0.00 477 ALA P CA 1
ATOM 3745 C C . ALA A 1 477 ? -7.713 57.245 -75.482 1.00 0.00 477 ALA P C 1
ATOM 3746 O O . ALA A 1 477 ? -7.121 56.838 -76.481 1.00 0.00 477 ALA P O 1
ATOM 3748 N N . ILE A 1 478 ? -7.200 57.132 -74.241 1.00 0.00 478 ILE P N 1
ATOM 3749 C CA . ILE A 1 478 ? -5.907 56.567 -73.992 1.00 0.00 478 ILE P CA 1
ATOM 3750 C C . ILE A 1 478 ? -5.943 55.125 -74.401 1.00 0.00 478 ILE P C 1
ATOM 3751 O O . ILE A 1 478 ? -5.025 54.644 -75.064 1.00 0.00 478 ILE P O 1
ATOM 3756 N N . VAL A 1 479 ? -7.020 54.404 -74.024 1.00 0.00 479 VAL P N 1
ATOM 3757 C CA . VAL A 1 479 ? -7.153 53.005 -74.327 1.00 0.00 479 VAL P CA 1
ATOM 3758 C C . VAL A 1 479 ? -7.231 52.783 -75.813 1.00 0.00 479 VAL P C 1
ATOM 3759 O O . VAL A 1 479 ? -6.690 51.805 -76.324 1.00 0.00 479 VAL P O 1
ATOM 3763 N N . LEU A 1 480 ? -7.910 53.680 -76.550 1.00 0.00 480 LEU P N 1
ATOM 3764 C CA . LEU A 1 480 ? -8.120 53.560 -77.973 1.00 0.00 480 LEU P CA 1
ATOM 3765 C C . LEU A 1 480 ? -6.824 53.631 -78.736 1.00 0.00 480 LEU P C 1
ATOM 3766 O O . LEU A 1 480 ? -6.708 53.041 -79.806 1.00 0.00 480 LEU P O 1
ATOM 3771 N N . ALA A 1 481 ? -5.839 54.409 -78.253 1.00 0.00 481 ALA P N 1
ATOM 3772 C CA . ALA A 1 481 ? -4.562 54.553 -78.913 1.00 0.00 481 ALA P CA 1
ATOM 3773 C C . ALA A 1 481 ? -3.846 53.234 -78.901 1.00 0.00 481 ALA P C 1
ATOM 3774 O O . ALA A 1 481 ? -3.068 52.925 -79.804 1.00 0.00 481 ALA P O 1
ATOM 3776 N N . LEU A 1 482 ? -4.025 52.494 -77.795 1.00 0.00 482 LEU P N 1
ATOM 3777 C CA . LEU A 1 482 ? -3.524 51.183 -77.497 1.00 0.00 482 LEU P CA 1
ATOM 3778 C C . LEU A 1 482 ? -4.318 50.140 -78.227 1.00 0.00 482 LEU P C 1
ATOM 3779 O O . LEU A 1 482 ? -3.947 48.969 -78.240 1.00 0.00 482 LEU P O 1
ATOM 3784 N N . GLY A 1 483 ? -5.502 50.521 -78.744 1.00 0.00 483 GLY P N 1
ATOM 3785 C CA . GLY A 1 483 ? -6.392 49.612 -79.414 1.00 0.00 483 GLY P CA 1
ATOM 3786 C C . GLY A 1 483 ? -5.732 48.993 -80.617 1.00 0.00 483 GLY P C 1
ATOM 3787 O O . GLY A 1 483 ? -5.899 47.800 -80.859 1.00 0.00 483 GLY P O 1
ATOM 3788 N N . ILE A 1 484 ? -4.945 49.768 -81.391 1.00 0.00 484 ILE P N 1
ATOM 3789 C CA . ILE A 1 484 ? -4.406 49.270 -82.629 1.00 0.00 484 ILE P CA 1
ATOM 3790 C C . ILE A 1 484 ? -2.937 49.039 -82.484 1.00 0.00 484 ILE P C 1
ATOM 3791 O O . ILE A 1 484 ? -2.271 49.659 -81.659 1.00 0.00 484 ILE P O 1
ATOM 3796 N N . PRO A 1 485 ? -2.452 48.082 -83.244 1.00 0.00 485 PRO P N 1
ATOM 3797 C CA . PRO A 1 485 ? -1.046 47.770 -83.237 1.00 0.00 485 PRO P CA 1
ATOM 3798 C C . PRO A 1 485 ? -0.244 48.815 -83.945 1.00 0.00 485 PRO P C 1
ATOM 3799 O O . PRO A 1 485 ? -0.695 49.319 -84.973 1.00 0.00 485 PRO P O 1
ATOM 3803 N N . ALA A 1 486 ? 0.954 49.133 -83.417 1.00 0.00 486 ALA P N 1
ATOM 3804 C CA . ALA A 1 486 ? 1.813 50.119 -83.997 1.00 0.00 486 ALA P CA 1
ATOM 3805 C C . ALA A 1 486 ? 3.176 49.850 -83.449 1.00 0.00 486 ALA P C 1
ATOM 3806 O O . ALA A 1 486 ? 3.314 49.281 -82.366 1.00 0.00 486 ALA P O 1
ATOM 3808 N N . ASP A 1 487 ? 4.220 50.216 -84.217 1.00 0.00 487 ASP P N 1
ATOM 3809 C CA . ASP A 1 487 ? 5.574 50.043 -83.788 1.00 0.00 487 ASP P CA 1
ATOM 3810 C C . ASP A 1 487 ? 5.844 51.010 -82.682 1.00 0.00 487 ASP P C 1
ATOM 3811 O O . ASP A 1 487 ? 6.510 50.683 -81.699 1.00 0.00 487 ASP P O 1
ATOM 3816 N N . ILE A 1 488 ? 5.330 52.246 -82.834 1.00 0.00 488 ILE P N 1
ATOM 3817 C CA . ILE A 1 488 ? 5.529 53.264 -81.850 1.00 0.00 488 ILE P CA 1
ATOM 3818 C C . ILE A 1 488 ? 4.185 53.836 -81.559 1.00 0.00 488 ILE P C 1
ATOM 3819 O O . ILE A 1 488 ? 3.327 53.934 -82.437 1.00 0.00 488 ILE P O 1
ATOM 3824 N N . TYR A 1 489 ? 3.976 54.226 -80.292 1.00 0.00 489 TYR P N 1
ATOM 3825 C CA . TYR A 1 489 ? 2.731 54.796 -79.882 1.00 0.00 489 TYR P CA 1
ATOM 3826 C C . TYR A 1 489 ? 3.094 56.151 -79.370 1.00 0.00 489 TYR P C 1
ATOM 3827 O O . TYR A 1 489 ? 4.205 56.340 -78.875 1.00 0.00 489 TYR P O 1
ATOM 3836 N N . LEU A 1 490 ? 2.188 57.140 -79.522 1.00 0.00 490 LEU P N 1
ATOM 3837 C CA . LEU A 1 490 ? 2.466 58.466 -79.053 1.00 0.00 490 LEU P CA 1
ATOM 3838 C C . LEU A 1 490 ? 1.298 58.928 -78.246 1.00 0.00 490 LEU P C 1
ATOM 3839 O O . LEU A 1 490 ? 0.157 58.881 -78.706 1.00 0.00 490 LEU P O 1
ATOM 3844 N N . ILE A 1 491 ? 1.556 59.385 -77.005 1.00 0.00 491 ILE P N 1
ATOM 3845 C CA . ILE A 1 491 ? 0.470 59.878 -76.212 1.00 0.00 491 ILE P CA 1
ATOM 3846 C C . ILE A 1 491 ? 0.859 61.233 -75.709 1.00 0.00 491 ILE P C 1
ATOM 3847 O O . ILE A 1 491 ? 2.023 61.492 -75.409 1.00 0.00 491 ILE P O 1
ATOM 3852 N N . ASP A 1 492 ? -0.128 62.146 -75.637 1.00 0.00 492 ASP P N 1
ATOM 3853 C CA . ASP A 1 492 ? 0.113 63.493 -75.226 1.00 0.00 492 ASP P CA 1
ATOM 3854 C C . ASP A 1 492 ? -0.791 63.785 -74.067 1.00 0.00 492 ASP P C 1
ATOM 3855 O O . ASP A 1 492 ? -2.014 63.748 -74.206 1.00 0.00 492 ASP P O 1
ATOM 3860 N N . GLU A 1 493 ? -0.171 64.084 -72.904 1.00 0.00 493 GLU P N 1
ATOM 3861 C CA . GLU A 1 493 ? -0.750 64.477 -71.649 1.00 0.00 493 GLU P CA 1
ATOM 3862 C C . GLU A 1 493 ? -1.969 63.685 -71.258 1.00 0.00 493 GLU P C 1
ATOM 3863 O O . GLU A 1 493 ? -3.095 64.156 -71.403 1.00 0.00 493 GLU P O 1
ATOM 3869 N N . PRO A 1 494 ? -1.760 62.466 -70.808 1.00 0.00 494 PRO P N 1
ATOM 3870 C CA . PRO A 1 494 ? -2.842 61.613 -70.359 1.00 0.00 494 PRO P CA 1
ATOM 3871 C C . PRO A 1 494 ? -3.475 61.955 -69.039 1.00 0.00 494 PRO P C 1
ATOM 3872 O O . PRO A 1 494 ? -4.524 61.390 -68.737 1.00 0.00 494 PRO P O 1
ATOM 3876 N N . SER A 1 495 ? -2.837 62.798 -68.208 1.00 0.00 495 SER P N 1
ATOM 3877 C CA . SER A 1 495 ? -3.306 63.073 -66.876 1.00 0.00 495 SER P CA 1
ATOM 3878 C C . SER A 1 495 ? -4.453 64.042 -66.829 1.00 0.00 495 SER P C 1
ATOM 3879 O O . SER A 1 495 ? -5.070 64.208 -65.780 1.00 0.00 495 SER P O 1
ATOM 3882 N N . ALA A 1 496 ? -4.772 64.724 -67.942 1.00 0.00 496 ALA P N 1
ATOM 3883 C CA . ALA A 1 496 ? -5.789 65.740 -67.894 1.00 0.00 496 ALA P CA 1
ATOM 3884 C C . ALA A 1 496 ? -7.114 65.168 -67.496 1.00 0.00 496 ALA P C 1
ATOM 3885 O O . ALA A 1 496 ? -7.470 64.055 -67.876 1.00 0.00 496 ALA P O 1
ATOM 3887 N N . TYR A 1 497 ? -7.864 65.952 -66.689 1.00 0.00 497 TYR P N 1
ATOM 3888 C CA . TYR A 1 497 ? -9.212 65.691 -66.251 1.00 0.00 497 TYR P CA 1
ATOM 3889 C C . TYR A 1 497 ? -9.293 64.472 -65.371 1.00 0.00 497 TYR P C 1
ATOM 3890 O O . TYR A 1 497 ? -10.405 64.041 -65.068 1.00 0.00 497 TYR P O 1
ATOM 3899 N N . LEU A 1 498 ? -8.165 63.914 -64.880 1.00 0.00 498 LEU P N 1
ATOM 3900 C CA . LEU A 1 498 ? -8.265 62.666 -64.158 1.00 0.00 498 LEU P CA 1
ATOM 3901 C C . LEU A 1 498 ? -7.869 62.866 -62.725 1.00 0.00 498 LEU P C 1
ATOM 3902 O O . LEU A 1 498 ? -7.014 63.697 -62.428 1.00 0.00 498 LEU P O 1
ATOM 3907 N N . ASP A 1 499 ? -8.508 62.103 -61.802 1.00 0.00 499 ASP P N 1
ATOM 3908 C CA . ASP A 1 499 ? -8.213 62.123 -60.393 1.00 0.00 499 ASP P CA 1
ATOM 3909 C C . ASP A 1 499 ? -7.132 61.115 -60.125 1.00 0.00 499 ASP P C 1
ATOM 3910 O O . ASP A 1 499 ? -6.564 60.545 -61.053 1.00 0.00 499 ASP P O 1
ATOM 3915 N N . SER A 1 500 ? -6.824 60.871 -58.834 1.00 0.00 500 SER P N 1
ATOM 3916 C CA . SER A 1 500 ? -5.714 60.052 -58.427 1.00 0.00 500 SER P CA 1
ATOM 3917 C C . SER A 1 500 ? -5.811 58.647 -58.935 1.00 0.00 500 SER P C 1
ATOM 3918 O O . SER A 1 500 ? -4.863 58.137 -59.529 1.00 0.00 500 SER P O 1
ATOM 3921 N N . GLU A 1 501 ? -6.955 57.974 -58.717 1.00 0.00 501 GLU P N 1
ATOM 3922 C CA . GLU A 1 501 ? -7.056 56.591 -59.085 1.00 0.00 501 GLU P CA 1
ATOM 3923 C C . GLU A 1 501 ? -6.989 56.450 -60.570 1.00 0.00 501 GLU P C 1
ATOM 3924 O O . GLU A 1 501 ? -6.350 55.537 -61.091 1.00 0.00 501 GLU P O 1
ATOM 3930 N N . GLN A 1 502 ? -7.635 57.384 -61.284 1.00 0.00 502 GLN P N 1
ATOM 3931 C CA . GLN A 1 502 ? -7.751 57.338 -62.710 1.00 0.00 502 GLN P CA 1
ATOM 3932 C C . GLN A 1 502 ? -6.411 57.454 -63.388 1.00 0.00 502 GLN P C 1
ATOM 3933 O O . GLN A 1 502 ? -6.145 56.730 -64.343 1.00 0.00 502 GLN P O 1
ATOM 3939 N N . ARG A 1 503 ? -5.521 58.358 -62.932 1.00 0.00 503 ARG P N 1
ATOM 3940 C CA . ARG A 1 503 ? -4.251 58.528 -63.595 1.00 0.00 503 ARG P CA 1
ATOM 3941 C C . ARG A 1 503 ? -3.439 57.267 -63.489 1.00 0.00 503 ARG P C 1
ATOM 3942 O O . ARG A 1 503 ? -2.875 56.789 -64.471 1.00 0.00 503 ARG P O 1
ATOM 3950 N N . ILE A 1 504 ? -3.401 56.699 -62.272 1.00 0.00 504 ILE P N 1
ATOM 3951 C CA . ILE A 1 504 ? -2.628 55.571 -61.821 1.00 0.00 504 ILE P CA 1
ATOM 3952 C C . ILE A 1 504 ? -3.043 54.328 -62.534 1.00 0.00 504 ILE P C 1
ATOM 3953 O O . ILE A 1 504 ? -2.298 53.352 -62.542 1.00 0.00 504 ILE P O 1
ATOM 3958 N N . ILE A 1 505 ? -4.306 54.254 -62.987 1.00 0.00 505 ILE P N 1
ATOM 3959 C CA . ILE A 1 505 ? -4.705 53.131 -63.784 1.00 0.00 505 ILE P CA 1
ATOM 3960 C C . ILE A 1 505 ? -3.972 53.235 -65.091 1.00 0.00 505 ILE P C 1
ATOM 3961 O O . ILE A 1 505 ? -3.566 52.227 -65.667 1.00 0.00 505 ILE P O 1
ATOM 3966 N N . CYS A 1 506 ? -3.823 54.477 -65.605 1.00 0.00 506 CYS P N 1
ATOM 3967 C CA . CYS A 1 506 ? -3.149 54.774 -66.840 1.00 0.00 506 CYS P CA 1
ATOM 3968 C C . CYS A 1 506 ? -1.686 54.452 -66.733 1.00 0.00 506 CYS P C 1
ATOM 3969 O O . CYS A 1 506 ? -1.092 53.937 -67.677 1.00 0.00 506 CYS P O 1
ATOM 3972 N N . SER A 1 507 ? -1.052 54.749 -65.582 1.00 0.00 507 SER P N 1
ATOM 3973 C CA . SER A 1 507 ? 0.363 54.534 -65.440 1.00 0.00 507 SER P CA 1
ATOM 3974 C C . SER A 1 507 ? 0.652 53.084 -65.653 1.00 0.00 507 SER P C 1
ATOM 3975 O O . SER A 1 507 ? 1.584 52.724 -66.369 1.00 0.00 507 SER P O 1
ATOM 3978 N N . LYS A 1 508 ? -0.151 52.204 -65.037 1.00 0.00 508 LYS P N 1
ATOM 3979 C CA . LYS A 1 508 ? 0.057 50.791 -65.149 1.00 0.00 508 LYS P CA 1
ATOM 3980 C C . LYS A 1 508 ? -0.184 50.354 -66.565 1.00 0.00 508 LYS P C 1
ATOM 3981 O O . LYS A 1 508 ? 0.452 49.415 -67.037 1.00 0.00 508 LYS P O 1
ATOM 3987 N N . VAL A 1 509 ? -1.137 50.992 -67.273 1.00 0.00 509 VAL P N 1
ATOM 3988 C CA . VAL A 1 509 ? -1.482 50.514 -68.585 1.00 0.00 509 VAL P CA 1
ATOM 3989 C C . VAL A 1 509 ? -0.362 50.668 -69.581 1.00 0.00 509 VAL P C 1
ATOM 3990 O O . VAL A 1 509 ? -0.031 49.717 -70.288 1.00 0.00 509 VAL P O 1
ATOM 3994 N N . ILE A 1 510 ? 0.264 51.859 -69.667 1.00 0.00 510 ILE P N 1
ATOM 3995 C CA . ILE A 1 510 ? 1.298 52.129 -70.630 1.00 0.00 510 ILE P CA 1
ATOM 3996 C C . ILE A 1 510 ? 2.499 51.279 -70.357 1.00 0.00 510 ILE P C 1
ATOM 3997 O O . ILE A 1 510 ? 3.109 50.748 -71.283 1.00 0.00 510 ILE P O 1
ATOM 4002 N N . ARG A 1 511 ? 2.893 51.145 -69.078 1.00 0.00 511 ARG P N 1
ATOM 4003 C CA . ARG A 1 511 ? 4.093 50.422 -68.772 1.00 0.00 511 ARG P CA 1
ATOM 4004 C C . ARG A 1 511 ? 3.958 48.969 -69.122 1.00 0.00 511 ARG P C 1
ATOM 4005 O O . ARG A 1 511 ? 4.849 48.395 -69.741 1.00 0.00 511 ARG P O 1
ATOM 4013 N N . ARG A 1 512 ? 2.829 48.340 -68.747 1.00 0.00 512 ARG P N 1
ATOM 4014 C CA . ARG A 1 512 ? 2.642 46.922 -68.906 1.00 0.00 512 ARG P CA 1
ATOM 4015 C C . ARG A 1 512 ? 2.592 46.488 -70.342 1.00 0.00 512 ARG P C 1
ATOM 4016 O O . ARG A 1 512 ? 3.220 45.495 -70.704 1.00 0.00 512 ARG P O 1
ATOM 4024 N N . PHE A 1 513 ? 1.830 47.196 -71.197 1.00 0.00 513 PHE P N 1
ATOM 4025 C CA . PHE A 1 513 ? 1.667 46.781 -72.566 1.00 0.00 513 PHE P CA 1
ATOM 4026 C C . PHE A 1 513 ? 2.949 46.926 -73.329 1.00 0.00 513 PHE P C 1
ATOM 4027 O O . PHE A 1 513 ? 3.325 46.036 -74.088 1.00 0.00 513 PHE P O 1
ATOM 4035 N N . ILE A 1 514 ? 3.658 48.051 -73.128 1.00 0.00 514 ILE P N 1
ATOM 4036 C CA . ILE A 1 514 ? 4.862 48.362 -73.843 1.00 0.00 514 ILE P CA 1
ATOM 4037 C C . ILE A 1 514 ? 5.873 47.298 -73.574 1.00 0.00 514 ILE P C 1
ATOM 4038 O O . ILE A 1 514 ? 6.637 46.927 -74.466 1.00 0.00 514 ILE P O 1
ATOM 4043 N N . LEU A 1 515 ? 5.942 46.833 -72.314 1.00 0.00 515 LEU P N 1
ATOM 4044 C CA . LEU A 1 515 ? 6.850 45.791 -71.931 1.00 0.00 515 LEU P CA 1
ATOM 4045 C C . LEU A 1 515 ? 6.475 44.479 -72.567 1.00 0.00 515 LEU P C 1
ATOM 4046 O O . LEU A 1 515 ? 7.336 43.770 -73.085 1.00 0.00 515 LEU P O 1
ATOM 4051 N N . HIS A 1 516 ? 5.181 44.105 -72.534 1.00 0.00 516 HIS P N 1
ATOM 4052 C CA . HIS A 1 516 ? 4.788 42.810 -73.030 1.00 0.00 516 HIS P CA 1
ATOM 4053 C C . HIS A 1 516 ? 4.974 42.718 -74.513 1.00 0.00 516 HIS P C 1
ATOM 4054 O O . HIS A 1 516 ? 5.551 41.763 -75.033 1.00 0.00 516 HIS P O 1
ATOM 4061 N N . ASN A 1 517 ? 4.469 43.739 -75.217 1.00 0.00 517 ASN P N 1
ATOM 4062 C CA . ASN A 1 517 ? 4.415 43.891 -76.641 1.00 0.00 517 ASN P CA 1
ATOM 4063 C C . ASN A 1 517 ? 5.788 44.135 -77.226 1.00 0.00 517 ASN P C 1
ATOM 4064 O O . ASN A 1 517 ? 6.050 43.764 -78.369 1.00 0.00 517 ASN P O 1
ATOM 4069 N N . LYS A 1 518 ? 6.706 44.747 -76.446 1.00 0.00 518 LYS P N 1
ATOM 4070 C CA . LYS A 1 518 ? 8.033 45.089 -76.901 1.00 0.00 518 LYS P CA 1
ATOM 4071 C C . LYS A 1 518 ? 8.008 46.195 -77.922 1.00 0.00 518 LYS P C 1
ATOM 4072 O O . LYS A 1 518 ? 8.729 46.143 -78.918 1.00 0.00 518 LYS P O 1
ATOM 4078 N N . LYS A 1 519 ? 7.184 47.237 -77.675 1.00 0.00 519 LYS P N 1
ATOM 4079 C CA . LYS A 1 519 ? 7.078 48.380 -78.543 1.00 0.00 519 LYS P CA 1
ATOM 4080 C C . LYS A 1 519 ? 7.449 49.598 -77.756 1.00 0.00 519 LYS P C 1
ATOM 4081 O O . LYS A 1 519 ? 7.592 49.540 -76.537 1.00 0.00 519 LYS P O 1
ATOM 4087 N N . THR A 1 520 ? 7.588 50.748 -78.452 1.00 0.00 520 THR P N 1
ATOM 4088 C CA . THR A 1 520 ? 8.090 51.963 -77.876 1.00 0.00 520 THR P CA 1
ATOM 4089 C C . THR A 1 520 ? 6.957 52.902 -77.641 1.00 0.00 520 THR P C 1
ATOM 4090 O O . THR A 1 520 ? 5.906 52.794 -78.268 1.00 0.00 520 THR P O 1
ATOM 4094 N N . ALA A 1 521 ? 7.130 53.833 -76.676 1.00 0.00 521 ALA P N 1
ATOM 4095 C CA . ALA A 1 521 ? 6.085 54.775 -76.435 1.00 0.00 521 ALA P CA 1
ATOM 4096 C C . ALA A 1 521 ? 6.696 56.055 -75.976 1.00 0.00 521 ALA P C 1
ATOM 4097 O O . ALA A 1 521 ? 7.703 56.066 -75.271 1.00 0.00 521 ALA P O 1
ATOM 4099 N N . PHE A 1 522 ? 6.093 57.178 -76.400 1.00 0.00 522 PHE P N 1
ATOM 4100 C CA . PHE A 1 522 ? 6.490 58.476 -75.951 1.00 0.00 522 PHE P CA 1
ATOM 4101 C C . PHE A 1 522 ? 5.288 58.998 -75.247 1.00 0.00 522 PHE P C 1
ATOM 4102 O O . PHE A 1 522 ? 4.175 58.871 -75.758 1.00 0.00 522 PHE P O 1
ATOM 4110 N N . ILE A 1 523 ? 5.487 59.552 -74.033 1.00 0.00 523 ILE P N 1
ATOM 4111 C CA . ILE A 1 523 ? 4.381 60.078 -73.289 1.00 0.00 523 ILE P CA 1
ATOM 4112 C C . ILE A 1 523 ? 4.741 61.454 -72.793 1.00 0.00 523 ILE P C 1
ATOM 4113 O O . ILE A 1 523 ? 5.808 61.654 -72.215 1.00 0.00 523 ILE P O 1
ATOM 4118 N N . VAL A 1 524 ? 3.874 62.464 -73.038 1.00 0.00 524 VAL P N 1
ATOM 4119 C CA . VAL A 1 524 ? 4.131 63.764 -72.469 1.00 0.00 524 VAL P CA 1
ATOM 4120 C C . VAL A 1 524 ? 3.343 63.856 -71.194 1.00 0.00 524 VAL P C 1
ATOM 4121 O O . VAL A 1 524 ? 2.274 63.258 -71.086 1.00 0.00 524 VAL P O 1
ATOM 4125 N N . GLU A 1 525 ? 3.872 64.583 -70.180 1.00 0.00 525 GLU P N 1
ATOM 4126 C CA . GLU A 1 525 ? 3.200 64.679 -68.909 1.00 0.00 525 GLU P CA 1
ATOM 4127 C C . GLU A 1 525 ? 3.654 65.884 -68.133 1.00 0.00 525 GLU P C 1
ATOM 4128 O O . GLU A 1 525 ? 4.621 66.553 -68.491 1.00 0.00 525 GLU P O 1
ATOM 4134 N N . HIS A 1 526 ? 2.779 66.334 -67.205 1.00 0.00 526 HIS P N 1
ATOM 4135 C CA . HIS A 1 526 ? 3.028 67.302 -66.163 1.00 0.00 526 HIS P CA 1
ATOM 4136 C C . HIS A 1 526 ? 3.154 66.685 -64.791 1.00 0.00 526 HIS P C 1
ATOM 4137 O O . HIS A 1 526 ? 3.637 67.325 -63.853 1.00 0.00 526 HIS P O 1
ATOM 4144 N N . ASP A 1 527 ? 2.593 65.466 -64.615 1.00 0.00 527 ASP P N 1
ATOM 4145 C CA . ASP A 1 527 ? 2.537 64.797 -63.341 1.00 0.00 527 ASP P CA 1
ATOM 4146 C C . ASP A 1 527 ? 3.817 64.044 -63.175 1.00 0.00 527 ASP P C 1
ATOM 4147 O O . ASP A 1 527 ? 4.128 63.145 -63.954 1.00 0.00 527 ASP P O 1
ATOM 4152 N N . PHE A 1 528 ? 4.576 64.393 -62.118 1.00 0.00 528 PHE P N 1
ATOM 4153 C CA . PHE A 1 528 ? 5.887 63.865 -61.867 1.00 0.00 528 PHE P CA 1
ATOM 4154 C C . PHE A 1 528 ? 5.824 62.389 -61.625 1.00 0.00 528 PHE P C 1
ATOM 4155 O O . PHE A 1 528 ? 6.676 61.639 -62.097 1.00 0.00 528 PHE P O 1
ATOM 4163 N N . ILE A 1 529 ? 4.806 61.945 -60.871 1.00 0.00 529 ILE P N 1
ATOM 4164 C CA . ILE A 1 529 ? 4.612 60.580 -60.473 1.00 0.00 529 ILE P CA 1
ATOM 4165 C C . ILE A 1 529 ? 4.407 59.682 -61.663 1.00 0.00 529 ILE P C 1
ATOM 4166 O O . ILE A 1 529 ? 4.917 58.564 -61.684 1.00 0.00 529 ILE P O 1
ATOM 4171 N N . MET A 1 530 ? 3.618 60.120 -62.663 1.00 0.00 530 MET P N 1
ATOM 4172 C CA . MET A 1 530 ? 3.316 59.302 -63.810 1.00 0.00 530 MET P CA 1
ATOM 4173 C C . MET A 1 530 ? 4.551 59.061 -64.618 1.00 0.00 530 MET P C 1
ATOM 4174 O O . MET A 1 530 ? 4.770 57.951 -65.101 1.00 0.00 530 MET P O 1
ATOM 4179 N N . ALA A 1 531 ? 5.393 60.100 -64.777 1.00 0.00 531 ALA P N 1
ATOM 4180 C CA . ALA A 1 531 ? 6.572 60.021 -65.588 1.00 0.00 531 ALA P CA 1
ATOM 4181 C C . ALA A 1 531 ? 7.497 58.979 -65.038 1.00 0.00 531 ALA P C 1
ATOM 4182 O O . ALA A 1 531 ? 8.048 58.186 -65.799 1.00 0.00 531 ALA P O 1
ATOM 4184 N N . THR A 1 532 ? 7.657 58.932 -63.697 1.00 0.00 532 THR P N 1
ATOM 4185 C CA . THR A 1 532 ? 8.617 58.064 -63.072 1.00 0.00 532 THR P CA 1
ATOM 4186 C C . THR A 1 532 ? 8.304 56.622 -63.343 1.00 0.00 532 THR P C 1
ATOM 4187 O O . THR A 1 532 ? 9.202 55.836 -63.637 1.00 0.00 532 THR P O 1
ATOM 4191 N N . TYR A 1 533 ? 7.019 56.242 -63.257 1.00 0.00 533 TYR P N 1
ATOM 4192 C CA . TYR A 1 533 ? 6.581 54.874 -63.349 1.00 0.00 533 TYR P CA 1
ATOM 4193 C C . TYR A 1 533 ? 6.817 54.277 -64.711 1.00 0.00 533 TYR P C 1
ATOM 4194 O O . TYR A 1 533 ? 7.326 53.164 -64.821 1.00 0.00 533 TYR P O 1
ATOM 4203 N N . LEU A 1 534 ? 6.401 54.991 -65.775 1.00 0.00 534 LEU P N 1
ATOM 4204 C CA . LEU A 1 534 ? 6.400 54.531 -67.143 1.00 0.00 534 LEU P CA 1
ATOM 4205 C C . LEU A 1 534 ? 7.728 54.499 -67.843 1.00 0.00 534 LEU P C 1
ATOM 4206 O O . LEU A 1 534 ? 8.009 53.557 -68.584 1.00 0.00 534 LEU P O 1
ATOM 4211 N N . ALA A 1 535 ? 8.550 55.547 -67.643 1.00 0.00 535 ALA P N 1
ATOM 4212 C CA . ALA A 1 535 ? 9.708 55.833 -68.453 1.00 0.00 535 ALA P CA 1
ATOM 4213 C C . ALA A 1 535 ? 10.994 55.198 -68.032 1.00 0.00 535 ALA P C 1
ATOM 4214 O O . ALA A 1 535 ? 11.131 54.647 -66.940 1.00 0.00 535 ALA P O 1
ATOM 4216 N N . ASP A 1 536 ? 11.972 55.283 -68.970 1.00 0.00 536 ASP P N 1
ATOM 4217 C CA . ASP A 1 536 ? 13.319 54.795 -68.847 1.00 0.00 536 ASP P CA 1
ATOM 4218 C C . ASP A 1 536 ? 14.237 55.938 -69.197 1.00 0.00 536 ASP P C 1
ATOM 4219 O O . ASP A 1 536 ? 15.364 56.010 -68.714 1.00 0.00 536 ASP P O 1
ATOM 4224 N N . LYS A 1 537 ? 13.771 56.860 -70.069 1.00 0.00 537 LYS P N 1
ATOM 4225 C CA . LYS A 1 537 ? 14.530 58.013 -70.464 1.00 0.00 537 LYS P CA 1
ATOM 4226 C C . LYS A 1 537 ? 13.588 59.166 -70.438 1.00 0.00 537 LYS P C 1
ATOM 4227 O O . LYS A 1 537 ? 12.384 58.986 -70.260 1.00 0.00 537 LYS P O 1
ATOM 4233 N N . VAL A 1 538 ? 14.128 60.391 -70.597 1.00 0.00 538 VAL P N 1
ATOM 4234 C CA . VAL A 1 538 ? 13.290 61.548 -70.567 1.00 0.00 538 VAL P CA 1
ATOM 4235 C C . VAL A 1 538 ? 13.885 62.567 -71.479 1.00 0.00 538 VAL P C 1
ATOM 4236 O O . VAL A 1 538 ? 15.078 62.543 -71.778 1.00 0.00 538 VAL P O 1
ATOM 4240 N N . ILE A 1 539 ? 13.026 63.465 -71.991 1.00 0.00 539 ILE P N 1
ATOM 4241 C CA . ILE A 1 539 ? 13.445 64.597 -72.752 1.00 0.00 539 ILE P CA 1
ATOM 4242 C C . ILE A 1 539 ? 12.923 65.755 -71.970 1.00 0.00 539 ILE P C 1
ATOM 4243 O O . ILE A 1 539 ? 11.770 65.736 -71.538 1.00 0.00 539 ILE P O 1
ATOM 4248 N N . VAL A 1 540 ? 13.774 66.772 -71.724 1.00 0.00 540 VAL P N 1
ATOM 4249 C CA . VAL A 1 540 ? 13.341 67.927 -70.997 1.00 0.00 540 VAL P CA 1
ATOM 4250 C C . VAL A 1 540 ? 13.344 69.044 -71.986 1.00 0.00 540 VAL P C 1
ATOM 4251 O O . VAL A 1 540 ? 14.191 69.089 -72.878 1.00 0.00 540 VAL P O 1
ATOM 4255 N N . PHE A 1 541 ? 12.352 69.950 -71.871 1.00 0.00 541 PHE P N 1
ATOM 4256 C CA . PHE A 1 541 ? 12.230 71.078 -72.748 1.00 0.00 541 PHE P CA 1
ATOM 4257 C C . PHE A 1 541 ? 12.480 72.294 -71.910 1.00 0.00 541 PHE P C 1
ATOM 4258 O O . PHE A 1 541 ? 12.174 72.298 -70.717 1.00 0.00 541 PHE P O 1
ATOM 4266 N N . GLU A 1 542 ? 13.058 73.352 -72.515 1.00 0.00 542 GLU P N 1
ATOM 4267 C CA . GLU A 1 542 ? 13.377 74.551 -71.795 1.00 0.00 542 GLU P CA 1
ATOM 4268 C C . GLU A 1 542 ? 13.225 75.699 -72.745 1.00 0.00 542 GLU P C 1
ATOM 4269 O O . GLU A 1 542 ? 12.864 75.512 -73.906 1.00 0.00 542 GLU P O 1
ATOM 4275 N N . GLY A 1 543 ? 13.462 76.933 -72.253 1.00 0.00 543 GLY P N 1
ATOM 4276 C CA . GLY A 1 543 ? 13.314 78.096 -73.078 1.00 0.00 543 GLY P CA 1
ATOM 4277 C C . GLY A 1 543 ? 12.272 78.942 -72.422 1.00 0.00 543 GLY P C 1
ATOM 4278 O O . GLY A 1 543 ? 12.035 78.827 -71.222 1.00 0.00 543 GLY P O 1
ATOM 4279 N N . ILE A 1 544 ? 11.628 79.838 -73.194 1.00 0.00 544 ILE P N 1
ATOM 4280 C CA . ILE A 1 544 ? 10.605 80.663 -72.620 1.00 0.00 544 ILE P CA 1
ATOM 4281 C C . ILE A 1 544 ? 9.327 80.396 -73.352 1.00 0.00 544 ILE P C 1
ATOM 4282 O O . ILE A 1 544 ? 9.277 80.409 -74.580 1.00 0.00 544 ILE P O 1
ATOM 4287 N N . PRO A 1 545 ? 8.292 80.145 -72.600 1.00 0.00 545 PRO P N 1
ATOM 4288 C CA . PRO A 1 545 ? 6.988 79.839 -73.128 1.00 0.00 545 PRO P CA 1
ATOM 4289 C C . PRO A 1 545 ? 6.489 80.930 -74.033 1.00 0.00 545 PRO P C 1
ATOM 4290 O O . PRO A 1 545 ? 6.760 82.102 -73.775 1.00 0.00 545 PRO P O 1
ATOM 4294 N N . SER A 1 546 ? 5.758 80.540 -75.102 1.00 0.00 546 SER P N 1
ATOM 4295 C CA . SER A 1 546 ? 5.136 81.429 -76.046 1.00 0.00 546 SER P CA 1
ATOM 4296 C C . SER A 1 546 ? 6.174 82.229 -76.772 1.00 0.00 546 SER P C 1
ATOM 4297 O O . SER A 1 546 ? 5.880 83.268 -77.359 1.00 0.00 546 SER P O 1
ATOM 4300 N N . LYS A 1 547 ? 7.420 81.737 -76.812 1.00 0.00 547 LYS P N 1
ATOM 4301 C CA . LYS A 1 547 ? 8.435 82.520 -77.442 1.00 0.00 547 LYS P CA 1
ATOM 4302 C C . LYS A 1 547 ? 9.259 81.572 -78.256 1.00 0.00 547 LYS P C 1
ATOM 4303 O O . LYS A 1 547 ? 9.103 81.492 -79.473 1.00 0.00 547 LYS P O 1
ATOM 4309 N N . ASN A 1 548 ? 10.185 80.847 -77.590 1.00 0.00 548 ASN P N 1
ATOM 4310 C CA . ASN A 1 548 ? 11.007 79.885 -78.263 1.00 0.00 548 ASN P CA 1
ATOM 4311 C C . ASN A 1 548 ? 11.081 78.683 -77.377 1.00 0.00 548 ASN P C 1
ATOM 4312 O O . ASN A 1 548 ? 10.589 78.701 -76.249 1.00 0.00 548 ASN P O 1
ATOM 4317 N N . ALA A 1 549 ? 11.667 77.579 -77.882 1.00 0.00 549 ALA P N 1
ATOM 4318 C CA . ALA A 1 549 ? 11.783 76.425 -77.046 1.00 0.00 549 ALA P CA 1
ATOM 4319 C C . ALA A 1 549 ? 12.870 75.556 -77.571 1.00 0.00 549 ALA P C 1
ATOM 4320 O O . ALA A 1 549 ? 13.431 75.827 -78.629 1.00 0.00 549 ALA P O 1
ATOM 4322 N N . HIS A 1 550 ? 13.219 74.500 -76.805 1.00 0.00 550 HIS P N 1
ATOM 4323 C CA . HIS A 1 550 ? 14.289 73.627 -77.193 1.00 0.00 550 HIS P CA 1
ATOM 4324 C C . HIS A 1 550 ? 13.984 72.264 -76.645 1.00 0.00 550 HIS P C 1
ATOM 4325 O O . HIS A 1 550 ? 13.246 72.130 -75.671 1.00 0.00 550 HIS P O 1
ATOM 4332 N N . ALA A 1 551 ? 14.547 71.212 -77.273 1.00 0.00 551 ALA P N 1
ATOM 4333 C CA . ALA A 1 551 ? 14.345 69.856 -76.835 1.00 0.00 551 ALA P CA 1
ATOM 4334 C C . ALA A 1 551 ? 15.695 69.235 -76.714 1.00 0.00 551 ALA P C 1
ATOM 4335 O O . ALA A 1 551 ? 16.672 69.745 -77.257 1.00 0.00 551 ALA P O 1
ATOM 4337 N N . ARG A 1 552 ? 15.778 68.112 -75.974 1.00 0.00 552 ARG P N 1
ATOM 4338 C CA . ARG A 1 552 ? 17.039 67.468 -75.743 1.00 0.00 552 ARG P CA 1
ATOM 4339 C C . ARG A 1 552 ? 16.912 66.035 -76.167 1.00 0.00 552 ARG P C 1
ATOM 4340 O O . ARG A 1 552 ? 15.816 65.558 -76.457 1.00 0.00 552 ARG P O 1
ATOM 4348 N N . ALA A 1 553 ? 18.057 65.323 -76.256 1.00 0.00 553 ALA P N 1
ATOM 4349 C CA . ALA A 1 553 ? 18.075 63.927 -76.602 1.00 0.00 553 ALA P CA 1
ATOM 4350 C C . ALA A 1 553 ? 17.582 63.175 -75.400 1.00 0.00 553 ALA P C 1
ATOM 4351 O O . ALA A 1 553 ? 17.481 63.750 -74.319 1.00 0.00 553 ALA P O 1
ATOM 4353 N N . PRO A 1 554 ? 17.213 61.922 -75.537 1.00 0.00 554 PRO P N 1
ATOM 4354 C CA . PRO A 1 554 ? 16.761 61.174 -74.393 1.00 0.00 554 PRO P CA 1
ATOM 4355 C C . PRO A 1 554 ? 17.911 60.842 -73.492 1.00 0.00 554 PRO P C 1
ATOM 4356 O O . PRO A 1 554 ? 18.982 60.516 -73.999 1.00 0.00 554 PRO P O 1
ATOM 4360 N N . GLU A 1 555 ? 17.695 60.898 -72.159 1.00 0.00 555 GLU P N 1
ATOM 4361 C CA . GLU A 1 555 ? 18.724 60.658 -71.186 1.00 0.00 555 GLU P CA 1
ATOM 4362 C C . GLU A 1 555 ? 18.096 59.896 -70.050 1.00 0.00 555 GLU P C 1
ATOM 4363 O O . GLU A 1 555 ? 16.881 59.935 -69.874 1.00 0.00 555 GLU P O 1
ATOM 4369 N N . SER A 1 556 ? 18.929 59.223 -69.224 1.00 0.00 556 SER P N 1
ATOM 4370 C CA . SER A 1 556 ? 18.492 58.344 -68.166 1.00 0.00 556 SER P CA 1
ATOM 4371 C C . SER A 1 556 ? 17.609 59.059 -67.187 1.00 0.00 556 SER P C 1
ATOM 4372 O O . SER A 1 556 ? 17.556 60.286 -67.145 1.00 0.00 556 SER P O 1
ATOM 4375 N N . LEU A 1 557 ? 16.878 58.265 -66.367 1.00 0.00 557 LEU P N 1
ATOM 4376 C CA . LEU A 1 557 ? 15.892 58.769 -65.449 1.00 0.00 557 LEU P CA 1
ATOM 4377 C C . LEU A 1 557 ? 16.534 59.675 -64.450 1.00 0.00 557 LEU P C 1
ATOM 4378 O O . LEU A 1 557 ? 16.015 60.751 -64.163 1.00 0.00 557 LEU P O 1
ATOM 4383 N N . LEU A 1 558 ? 17.675 59.254 -63.875 1.00 0.00 558 LEU P N 1
ATOM 4384 C CA . LEU A 1 558 ? 18.328 60.041 -62.871 1.00 0.00 558 LEU P CA 1
ATOM 4385 C C . LEU A 1 558 ? 18.814 61.315 -63.485 1.00 0.00 558 LEU P C 1
ATOM 4386 O O . LEU A 1 558 ? 18.643 62.394 -62.916 1.00 0.00 558 LEU P O 1
ATOM 4391 N N . THR A 1 559 ? 19.424 61.218 -64.682 1.00 0.00 559 THR P N 1
ATOM 4392 C CA . THR A 1 559 ? 20.036 62.353 -65.311 1.00 0.00 559 THR P CA 1
ATOM 4393 C C . THR A 1 559 ? 19.020 63.395 -65.679 1.00 0.00 559 THR P C 1
ATOM 4394 O O . THR A 1 559 ? 19.223 64.582 -65.429 1.00 0.00 559 THR P O 1
ATOM 4398 N N . GLY A 1 560 ? 17.904 62.969 -66.297 1.00 0.00 560 GLY P N 1
ATOM 4399 C CA . GLY A 1 560 ? 16.870 63.831 -66.810 1.00 0.00 560 GLY P CA 1
ATOM 4400 C C . GLY A 1 560 ? 16.104 64.536 -65.734 1.00 0.00 560 GLY P C 1
ATOM 4401 O O . GLY A 1 560 ? 15.617 65.642 -65.961 1.00 0.00 560 GLY P O 1
ATOM 4402 N N . CYS A 1 561 ? 15.881 63.863 -64.588 1.00 0.00 561 CYS P N 1
ATOM 4403 C CA . CYS A 1 561 ? 15.132 64.381 -63.479 1.00 0.00 561 CYS P CA 1
ATOM 4404 C C . CYS A 1 561 ? 15.910 65.455 -62.778 1.00 0.00 561 CYS P C 1
ATOM 4405 O O . CYS A 1 561 ? 15.331 66.343 -62.155 1.00 0.00 561 CYS P O 1
ATOM 4408 N N . ASN A 1 562 ? 17.251 65.351 -62.780 1.00 0.00 562 ASN P N 1
ATOM 4409 C CA . ASN A 1 562 ? 18.075 66.339 -62.143 1.00 0.00 562 ASN P CA 1
ATOM 4410 C C . ASN A 1 562 ? 17.972 67.614 -62.919 1.00 0.00 562 ASN P C 1
ATOM 4411 O O . ASN A 1 562 ? 17.889 68.703 -62.356 1.00 0.00 562 ASN P O 1
ATOM 4416 N N . ARG A 1 563 ? 17.989 67.505 -64.258 1.00 0.00 563 ARG P N 1
ATOM 4417 C CA . ARG A 1 563 ? 17.946 68.658 -65.106 1.00 0.00 563 ARG P CA 1
ATOM 4418 C C . ARG A 1 563 ? 16.652 69.386 -64.917 1.00 0.00 563 ARG P C 1
ATOM 4419 O O . ARG A 1 563 ? 16.639 70.599 -64.721 1.00 0.00 563 ARG P O 1
ATOM 4427 N N . PHE A 1 564 ? 15.532 68.640 -64.937 1.00 0.00 564 PHE P N 1
ATOM 4428 C CA . PHE A 1 564 ? 14.213 69.206 -64.903 1.00 0.00 564 PHE P CA 1
ATOM 4429 C C . PHE A 1 564 ? 13.962 69.944 -63.621 1.00 0.00 564 PHE P C 1
ATOM 4430 O O . PHE A 1 564 ? 13.484 71.077 -63.636 1.00 0.00 564 PHE P O 1
ATOM 4438 N N . LEU A 1 565 ? 14.278 69.297 -62.485 1.00 0.00 565 LEU P N 1
ATOM 4439 C CA . LEU A 1 565 ? 14.066 69.768 -61.147 1.00 0.00 565 LEU P CA 1
ATOM 4440 C C . LEU A 1 565 ? 14.998 70.890 -60.792 1.00 0.00 565 LEU P C 1
ATOM 4441 O O . LEU A 1 565 ? 14.757 71.609 -59.825 1.00 0.00 565 LEU P O 1
ATOM 4446 N N . LYS A 1 566 ? 16.153 70.978 -61.473 1.00 0.00 566 LYS P N 1
ATOM 4447 C CA . LYS A 1 566 ? 17.124 72.022 -61.279 1.00 0.00 566 LYS P CA 1
ATOM 4448 C C . LYS A 1 566 ? 16.537 73.313 -61.789 1.00 0.00 566 LYS P C 1
ATOM 4449 O O . LYS A 1 566 ? 16.891 74.400 -61.340 1.00 0.00 566 LYS P O 1
ATOM 4455 N N . ASN A 1 567 ? 15.665 73.216 -62.807 1.00 0.00 567 ASN P N 1
ATOM 4456 C CA . ASN A 1 567 ? 15.021 74.336 -63.440 1.00 0.00 567 ASN P CA 1
ATOM 4457 C C . ASN A 1 567 ? 14.015 74.973 -62.515 1.00 0.00 567 ASN P C 1
ATOM 4458 O O . ASN A 1 567 ? 13.760 76.171 -62.622 1.00 0.00 567 ASN P O 1
ATOM 4463 N N . LEU A 1 568 ? 13.302 74.156 -61.707 1.00 0.00 568 LEU P N 1
ATOM 4464 C CA . LEU A 1 568 ? 12.325 74.568 -60.728 1.00 0.00 568 LEU P CA 1
ATOM 4465 C C . LEU A 1 568 ? 12.954 75.030 -59.437 1.00 0.00 568 LEU P C 1
ATOM 4466 O O . LEU A 1 568 ? 12.485 75.976 -58.807 1.00 0.00 568 LEU P O 1
ATOM 4471 N N . ASN A 1 569 ? 14.053 74.375 -59.014 1.00 0.00 569 ASN P N 1
ATOM 4472 C CA . ASN A 1 569 ? 14.736 74.656 -57.778 1.00 0.00 569 ASN P CA 1
ATOM 4473 C C . ASN A 1 569 ? 13.948 74.209 -56.571 1.00 0.00 569 ASN P C 1
ATOM 4474 O O . ASN A 1 569 ? 14.067 74.801 -55.497 1.00 0.00 569 ASN P O 1
ATOM 4479 N N . VAL A 1 570 ? 13.112 73.154 -56.699 1.00 0.00 570 VAL P N 1
ATOM 4480 C CA . VAL A 1 570 ? 12.498 72.590 -55.525 1.00 0.00 570 VAL P CA 1
ATOM 4481 C C . VAL A 1 570 ? 12.914 71.150 -55.478 1.00 0.00 570 VAL P C 1
ATOM 4482 O O . VAL A 1 570 ? 12.784 70.428 -56.467 1.00 0.00 570 VAL P O 1
ATOM 4486 N N . THR A 1 571 ? 13.452 70.704 -54.322 1.00 0.00 571 THR P N 1
ATOM 4487 C CA . THR A 1 571 ? 13.895 69.344 -54.161 1.00 0.00 571 THR P CA 1
ATOM 4488 C C . THR A 1 571 ? 12.839 68.588 -53.418 1.00 0.00 571 THR P C 1
ATOM 4489 O O . THR A 1 571 ? 11.959 69.179 -52.794 1.00 0.00 571 THR P O 1
ATOM 4493 N N . PHE A 1 572 ? 12.873 67.252 -53.488 1.00 0.00 572 PHE P N 1
ATOM 4494 C CA . PHE A 1 572 ? 11.953 66.389 -52.803 1.00 0.00 572 PHE P CA 1
ATOM 4495 C C . PHE A 1 572 ? 12.779 65.388 -52.087 1.00 0.00 572 PHE P C 1
ATOM 4496 O O . PHE A 1 572 ? 13.750 64.872 -52.632 1.00 0.00 572 PHE P O 1
ATOM 4504 N N . ARG A 1 573 ? 12.404 65.115 -50.823 1.00 0.00 573 ARG P N 1
ATOM 4505 C CA . ARG A 1 573 ? 13.033 64.180 -49.953 1.00 0.00 573 ARG P CA 1
ATOM 4506 C C . ARG A 1 573 ? 12.189 62.968 -50.072 1.00 0.00 573 ARG P C 1
ATOM 4507 O O . ARG A 1 573 ? 11.608 62.703 -51.116 1.00 0.00 573 ARG P O 1
ATOM 4515 N N . ARG A 1 574 ? 12.083 62.210 -48.977 1.00 0.00 574 ARG P N 1
ATOM 4516 C CA . ARG A 1 574 ? 11.258 61.074 -48.903 1.00 0.00 574 ARG P CA 1
ATOM 4517 C C . ARG A 1 574 ? 10.677 61.126 -47.555 1.00 0.00 574 ARG P C 1
ATOM 4518 O O . ARG A 1 574 ? 11.310 61.608 -46.618 1.00 0.00 574 ARG P O 1
ATOM 4526 N N . ASP A 1 575 ? 9.432 60.636 -47.431 1.00 0.00 575 ASP P N 1
ATOM 4527 C CA . ASP A 1 575 ? 8.806 60.471 -46.154 1.00 0.00 575 ASP P CA 1
ATOM 4528 C C . ASP A 1 575 ? 9.105 59.050 -45.801 1.00 0.00 575 ASP P C 1
ATOM 4529 O O . ASP A 1 575 ? 8.916 58.161 -46.628 1.00 0.00 575 ASP P O 1
ATOM 4534 N N . PRO A 1 576 ? 9.671 58.750 -44.627 1.00 0.00 576 PRO P N 1
ATOM 4535 C CA . PRO A 1 576 ? 10.045 57.394 -44.356 1.00 0.00 576 PRO P CA 1
ATOM 4536 C C . PRO A 1 576 ? 8.841 56.481 -44.285 1.00 0.00 576 PRO P C 1
ATOM 4537 O O . PRO A 1 576 ? 9.029 55.355 -44.730 1.00 0.00 576 PRO P O 1
ATOM 4541 N N . ASN A 1 577 ? 7.637 56.855 -43.731 1.00 0.00 577 ASN P N 1
ATOM 4542 C CA . ASN A 1 577 ? 6.566 55.904 -43.644 1.00 0.00 577 ASN P CA 1
ATOM 4543 C C . ASN A 1 577 ? 5.839 55.673 -44.943 1.00 0.00 577 ASN P C 1
ATOM 4544 O O . ASN A 1 577 ? 5.647 54.529 -45.352 1.00 0.00 577 ASN P O 1
ATOM 4549 N N . SER A 1 578 ? 5.396 56.759 -45.613 1.00 0.00 578 SER P N 1
ATOM 4550 C CA . SER A 1 578 ? 4.595 56.681 -46.809 1.00 0.00 578 SER P CA 1
ATOM 4551 C C . SER A 1 578 ? 5.408 56.451 -48.049 1.00 0.00 578 SER P C 1
ATOM 4552 O O . SER A 1 578 ? 4.888 55.950 -49.045 1.00 0.00 578 SER P O 1
ATOM 4555 N N . PHE A 1 579 ? 6.706 56.794 -48.018 1.00 0.00 579 PHE P N 1
ATOM 4556 C CA . PHE A 1 579 ? 7.565 56.652 -49.162 1.00 0.00 579 PHE P CA 1
ATOM 4557 C C . PHE A 1 579 ? 7.174 57.606 -50.256 1.00 0.00 579 PHE P C 1
ATOM 4558 O O . PHE A 1 579 ? 7.510 57.383 -51.418 1.00 0.00 579 PHE P O 1
ATOM 4566 N N . ARG A 1 580 ? 6.466 58.704 -49.926 1.00 0.00 580 ARG P N 1
ATOM 4567 C CA . ARG A 1 580 ? 6.113 59.678 -50.922 1.00 0.00 580 ARG P CA 1
ATOM 4568 C C . ARG A 1 580 ? 7.223 60.672 -51.001 1.00 0.00 580 ARG P C 1
ATOM 4569 O O . ARG A 1 580 ? 8.092 60.729 -50.132 1.00 0.00 580 ARG P O 1
ATOM 4577 N N . PRO A 1 581 ? 7.258 61.436 -52.071 1.00 0.00 581 PRO P N 1
ATOM 4578 C CA . PRO A 1 581 ? 8.170 62.541 -52.116 1.00 0.00 581 PRO P CA 1
ATOM 4579 C C . PRO A 1 581 ? 7.675 63.576 -51.179 1.00 0.00 581 PRO P C 1
ATOM 4580 O O . PRO A 1 581 ? 6.487 63.889 -51.206 1.00 0.00 581 PRO P O 1
ATOM 4584 N N . ARG A 1 582 ? 8.588 64.118 -50.359 1.00 0.00 582 ARG P N 1
ATOM 4585 C CA . ARG A 1 582 ? 8.209 65.042 -49.341 1.00 0.00 582 ARG P CA 1
ATOM 4586 C C . ARG A 1 582 ? 8.755 66.276 -49.908 1.00 0.00 582 ARG P C 1
ATOM 4587 O O . ARG A 1 582 ? 9.932 66.333 -50.245 1.00 0.00 582 ARG P O 1
ATOM 4595 N N . ILE A 1 583 ? 7.910 67.327 -50.034 1.00 0.00 583 ILE P N 1
ATOM 4596 C CA . ILE A 1 583 ? 8.354 68.573 -50.587 1.00 0.00 583 ILE P CA 1
ATOM 4597 C C . ILE A 1 583 ? 9.213 69.077 -49.469 1.00 0.00 583 ILE P C 1
ATOM 4598 O O . ILE A 1 583 ? 8.899 69.033 -48.281 1.00 0.00 583 ILE P O 1
ATOM 4603 N N . ASN A 1 584 ? 10.372 69.526 -49.893 1.00 0.00 584 ASN P N 1
ATOM 4604 C CA . ASN A 1 584 ? 11.437 69.974 -49.096 1.00 0.00 584 ASN P CA 1
ATOM 4605 C C . ASN A 1 584 ? 11.295 71.312 -49.547 1.00 0.00 584 ASN P C 1
ATOM 4606 O O . ASN A 1 584 ? 10.931 71.558 -50.687 1.00 0.00 584 ASN P O 1
ATOM 4611 N N . LYS A 1 585 ? 11.413 72.190 -48.587 1.00 0.00 585 LYS P N 1
ATOM 4612 C CA . LYS A 1 585 ? 11.284 73.563 -48.788 1.00 0.00 585 LYS P CA 1
ATOM 4613 C C . LYS A 1 585 ? 12.657 74.019 -49.325 1.00 0.00 585 LYS P C 1
ATOM 4614 O O . LYS A 1 585 ? 13.604 73.325 -49.117 1.00 0.00 585 LYS P O 1
ATOM 4620 N N . LEU A 1 586 ? 12.867 75.074 -50.158 1.00 0.00 586 LEU P N 1
ATOM 4621 C CA . LEU A 1 586 ? 14.054 75.656 -50.652 1.00 0.00 586 LEU P CA 1
ATOM 4622 C C . LEU A 1 586 ? 14.609 76.323 -49.499 1.00 0.00 586 LEU P C 1
ATOM 4623 O O . LEU A 1 586 ? 13.829 76.716 -48.654 1.00 0.00 586 LEU P O 1
ATOM 4628 N N . ASP A 1 587 ? 15.922 76.325 -49.326 1.00 0.00 587 ASP P N 1
ATOM 4629 C CA . ASP A 1 587 ? 16.381 76.637 -48.002 1.00 0.00 587 ASP P CA 1
ATOM 4630 C C . ASP A 1 587 ? 15.826 75.719 -46.947 1.00 0.00 587 ASP P C 1
ATOM 4631 O O . ASP A 1 587 ? 15.736 76.033 -45.762 1.00 0.00 587 ASP P O 1
ATOM 4636 N N . SER A 1 588 ? 15.520 74.443 -47.349 1.00 0.00 588 SER P N 1
ATOM 4637 C CA . SER A 1 588 ? 14.961 73.477 -46.436 1.00 0.00 588 SER P CA 1
ATOM 4638 C C . SER A 1 588 ? 16.201 73.094 -45.923 1.00 0.00 588 SER P C 1
ATOM 4639 O O . SER A 1 588 ? 17.278 73.527 -46.360 1.00 0.00 588 SER P O 1
ATOM 4642 N N . GLN A 1 589 ? 16.078 72.340 -44.878 1.00 0.00 589 GLN P N 1
ATOM 4643 C CA . GLN A 1 589 ? 17.235 72.261 -44.197 1.00 0.00 589 GLN P CA 1
ATOM 4644 C C . GLN A 1 589 ? 18.422 71.425 -45.210 1.00 0.00 589 GLN P C 1
ATOM 4645 O O . GLN A 1 589 ? 19.182 71.818 -46.082 1.00 0.00 589 GLN P O 1
ATOM 4651 N N . MET A 1 590 ? 17.634 70.354 -45.497 1.00 0.00 590 MET P N 1
ATOM 4652 C CA . MET A 1 590 ? 17.708 69.316 -46.432 1.00 0.00 590 MET P CA 1
ATOM 4653 C C . MET A 1 590 ? 17.825 69.888 -47.809 1.00 0.00 590 MET P C 1
ATOM 4654 O O . MET A 1 590 ? 18.592 69.293 -48.560 1.00 0.00 590 MET P O 1
ATOM 4659 N N . ASP A 1 591 ? 17.227 71.058 -48.193 1.00 0.00 591 ASP P N 1
ATOM 4660 C CA . ASP A 1 591 ? 17.262 71.519 -49.562 1.00 0.00 591 ASP P CA 1
ATOM 4661 C C . ASP A 1 591 ? 18.612 71.784 -49.979 1.00 0.00 591 ASP P C 1
ATOM 4662 O O . ASP A 1 591 ? 19.011 71.358 -51.056 1.00 0.00 591 ASP P O 1
ATOM 4667 N N . LYS A 1 592 ? 19.363 72.448 -49.074 1.00 0.00 592 LYS P N 1
ATOM 4668 C CA . LYS A 1 592 ? 20.704 72.787 -49.463 1.00 0.00 592 LYS P CA 1
ATOM 4669 C C . LYS A 1 592 ? 21.530 71.558 -49.696 1.00 0.00 592 LYS P C 1
ATOM 4670 O O . LYS A 1 592 ? 22.280 71.488 -50.668 1.00 0.00 592 LYS P O 1
ATOM 4676 N N . GLU A 1 593 ? 21.419 70.553 -48.806 1.00 0.00 593 GLU P N 1
ATOM 4677 C CA . GLU A 1 593 ? 22.230 69.371 -48.906 1.00 0.00 593 GLU P CA 1
ATOM 4678 C C . GLU A 1 593 ? 21.902 68.618 -50.157 1.00 0.00 593 GLU P C 1
ATOM 4679 O O . GLU A 1 593 ? 22.791 68.140 -50.856 1.00 0.00 593 GLU P O 1
ATOM 4685 N N . GLN A 1 594 ? 20.607 68.503 -50.491 1.00 0.00 594 GLN P N 1
ATOM 4686 C CA . GLN A 1 594 ? 20.158 67.735 -51.615 1.00 0.00 594 GLN P CA 1
ATOM 4687 C C . GLN A 1 594 ? 20.651 68.331 -52.889 1.00 0.00 594 GLN P C 1
ATOM 4688 O O . GLN A 1 594 ? 20.995 67.594 -53.810 1.00 0.00 594 GLN P O 1
ATOM 4694 N N . LYS A 1 595 ? 20.716 69.682 -52.967 1.00 0.00 595 LYS P N 1
ATOM 4695 C CA . LYS A 1 595 ? 21.184 70.360 -54.146 1.00 0.00 595 LYS P CA 1
ATOM 4696 C C . LYS A 1 595 ? 22.649 70.096 -54.323 1.00 0.00 595 LYS P C 1
ATOM 4697 O O . LYS A 1 595 ? 23.142 70.025 -55.448 1.00 0.00 595 LYS P O 1
ATOM 4703 N N . SER A 1 596 ? 23.405 69.998 -53.214 1.00 0.00 596 SER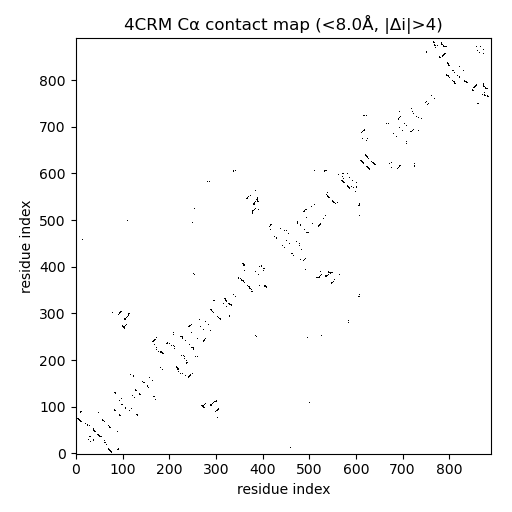 P N 1
ATOM 4704 C CA . SER A 1 596 ? 24.822 69.805 -53.338 1.00 0.00 596 SER P CA 1
ATOM 4705 C C . SER A 1 596 ? 25.089 68.466 -53.953 1.00 0.00 596 SER P C 1
ATOM 4706 O O . SER A 1 596 ? 25.960 68.335 -54.813 1.00 0.00 596 SER P O 1
ATOM 4709 N N . SER A 1 597 ? 24.340 67.435 -53.515 1.00 0.00 597 SER P N 1
ATOM 4710 C CA . SER A 1 597 ? 24.508 66.087 -53.980 1.00 0.00 597 SER P CA 1
ATOM 4711 C C . SER A 1 597 ? 24.036 65.975 -55.398 1.00 0.00 597 SER P C 1
ATOM 4712 O O . SER A 1 597 ? 24.491 65.104 -56.136 1.00 0.00 597 SER P O 1
ATOM 4715 N N . GLY A 1 598 ? 23.113 66.854 -55.831 1.00 0.00 598 GLY P N 1
ATOM 4716 C CA . GLY A 1 598 ? 22.630 66.756 -57.177 1.00 0.00 598 GLY P CA 1
ATOM 4717 C C . GLY A 1 598 ? 21.525 65.749 -57.210 1.00 0.00 598 GLY P C 1
ATOM 4718 O O . GLY A 1 598 ? 21.312 65.082 -58.222 1.00 0.00 598 GLY P O 1
ATOM 4719 N N . ASN A 1 599 ? 20.817 65.592 -56.072 1.00 0.00 599 ASN P N 1
ATOM 4720 C CA . ASN A 1 599 ? 19.708 64.692 -55.983 1.00 0.00 599 ASN P CA 1
ATOM 4721 C C . ASN A 1 599 ? 18.506 65.524 -55.663 1.00 0.00 599 ASN P C 1
ATOM 4722 O O . ASN A 1 599 ? 18.445 66.199 -54.640 1.00 0.00 599 ASN P O 1
ATOM 4727 N N . TYR A 1 600 ? 17.580 65.603 -56.624 1.00 0.00 600 TYR P N 1
ATOM 4728 C CA . TYR A 1 600 ? 16.323 66.281 -56.519 1.00 0.00 600 TYR P CA 1
ATOM 4729 C C . TYR A 1 600 ? 15.262 65.408 -55.939 1.00 0.00 600 TYR P C 1
ATOM 4730 O O . TYR A 1 600 ? 14.245 65.894 -55.452 1.00 0.00 600 TYR P O 1
ATOM 4739 N N . PHE A 1 601 ? 15.425 64.086 -56.089 1.00 0.00 601 PHE P N 1
ATOM 4740 C CA . PHE A 1 601 ? 14.415 63.139 -55.733 1.00 0.00 601 PHE P CA 1
ATOM 4741 C C . PHE A 1 601 ? 15.130 62.013 -55.064 1.00 0.00 601 PHE P C 1
ATOM 4742 O O . PHE A 1 601 ? 16.357 61.950 -55.083 1.00 0.00 601 PHE P O 1
ATOM 4750 N N . PHE A 1 602 ? 14.422 61.098 -54.384 1.00 0.00 602 PHE P N 1
ATOM 4751 C CA . PHE A 1 602 ? 15.045 59.971 -53.722 1.00 0.00 602 PHE P CA 1
ATOM 4752 C C . PHE A 1 602 ? 14.174 58.847 -54.048 1.00 0.00 602 PHE P C 1
ATOM 4753 O O . PHE A 1 602 ? 13.025 59.058 -54.392 1.00 0.00 602 PHE P O 1
ATOM 4761 N N . LEU A 1 603 ? 14.658 57.593 -53.910 1.00 0.00 603 LEU P N 1
ATOM 4762 C CA . LEU A 1 603 ? 13.926 56.412 -54.252 1.00 0.00 603 LEU P CA 1
ATOM 4763 C C . LEU A 1 603 ? 13.480 56.565 -55.665 1.00 0.00 603 LEU P C 1
ATOM 4764 O O . LEU A 1 603 ? 12.298 56.433 -55.978 1.00 0.00 603 LEU P O 1
ATOM 4769 N N . ASP A 1 604 ? 14.447 56.853 -56.559 1.00 0.00 604 ASP P N 1
ATOM 4770 C CA . ASP A 1 604 ? 14.146 57.076 -57.939 1.00 0.00 604 ASP P CA 1
ATOM 4771 C C . ASP A 1 604 ? 13.390 55.892 -58.434 1.00 0.00 604 ASP P C 1
ATOM 4772 O O . ASP A 1 604 ? 13.688 54.751 -58.083 1.00 0.00 604 ASP P O 1
ATOM 4777 N N . ASN A 1 605 ? 12.356 56.154 -59.255 1.00 0.00 605 ASN P N 1
ATOM 4778 C CA . ASN A 1 605 ? 11.544 55.095 -59.768 1.00 0.00 605 ASN P CA 1
ATOM 4779 C C . ASN A 1 605 ? 11.705 55.103 -61.252 1.00 0.00 605 ASN P C 1
ATOM 4780 O O . ASN A 1 605 ? 11.998 56.137 -61.851 1.00 0.00 605 ASN P O 1
ATOM 4785 N N . THR A 1 606 ? 11.538 53.926 -61.881 1.00 0.00 606 THR P N 1
ATOM 4786 C CA . THR A 1 606 ? 11.667 53.825 -63.303 1.00 0.00 606 THR P CA 1
ATOM 4787 C C . THR A 1 606 ? 10.516 53.007 -63.775 1.00 0.00 606 THR P C 1
ATOM 4788 O O . THR A 1 606 ? 9.535 52.823 -63.058 1.00 0.00 606 THR P O 1
ATOM 4792 N N . GLY A 1 607 ? 10.606 52.502 -65.019 1.00 0.00 607 GLY P N 1
ATOM 4793 C CA . GLY A 1 607 ? 9.536 51.707 -65.540 1.00 0.00 607 GLY P CA 1
ATOM 4794 C C . GLY A 1 607 ? 9.520 50.437 -64.761 1.00 0.00 607 GLY P C 1
ATOM 4795 O O . GLY A 1 607 ? 10.506 50.069 -64.125 1.00 0.00 607 GLY P O 1
ATOM 4796 N N . ILE A 1 608 ? 8.373 49.734 -64.787 1.00 0.00 608 ILE P N 1
ATOM 4797 C CA . ILE A 1 608 ? 8.260 48.511 -64.056 1.00 0.00 608 ILE P CA 1
ATOM 4798 C C . ILE A 1 608 ? 9.242 47.523 -64.672 1.00 0.00 608 ILE P C 1
ATOM 4799 O O . ILE A 1 608 ? 9.720 47.968 -65.429 1.00 0.00 608 ILE P O 1
ATOM 4805 N N . ASP B 2 1 ? -39.035 10.853 -34.303 1.00 0.00 140 ASP X N 1
ATOM 4806 C CA . ASP B 2 1 ? -38.199 11.152 -33.133 1.00 0.00 140 ASP X CA 1
ATOM 4807 C C . ASP B 2 1 ? -36.773 10.766 -33.459 1.00 0.00 140 ASP X C 1
ATOM 4808 O O . ASP B 2 1 ? -36.519 10.152 -34.499 1.00 0.00 140 ASP X O 1
ATOM 4813 N N . ASP B 2 2 ? -35.843 11.272 -32.659 1.00 0.00 141 ASP X N 1
ATOM 4814 C CA . ASP B 2 2 ? -34.507 11.586 -33.145 1.00 0.00 141 ASP X CA 1
ATOM 4815 C C . ASP B 2 2 ? -33.447 11.024 -32.204 1.00 0.00 141 ASP X C 1
ATOM 4816 O O . ASP B 2 2 ? -33.492 11.185 -30.984 1.00 0.00 141 ASP X O 1
ATOM 4821 N N . LYS B 2 3 ? -32.615 10.166 -32.796 1.00 0.00 142 LYS X N 1
ATOM 4822 C CA . LYS B 2 3 ? -32.038 8.993 -32.144 1.00 0.00 142 LYS X CA 1
ATOM 4823 C C . LYS B 2 3 ? -30.514 9.052 -32.230 1.00 0.00 142 LYS X C 1
ATOM 4824 O O . LYS B 2 3 ? -29.931 8.915 -33.312 1.00 0.00 142 LYS X O 1
ATOM 4830 N N . PHE B 2 4 ? -29.878 9.028 -31.063 1.00 0.00 143 PHE X N 1
ATOM 4831 C CA . PHE B 2 4 ? -28.437 9.223 -30.890 1.00 0.00 143 PHE X CA 1
ATOM 4832 C C . PHE B 2 4 ? -27.890 8.151 -29.957 1.00 0.00 143 PHE X C 1
ATOM 4833 O O . PHE B 2 4 ? -28.549 7.789 -28.987 1.00 0.00 143 PHE X O 1
ATOM 4841 N N . GLY B 2 5 ? -26.741 7.575 -30.304 1.00 0.00 144 GLY X N 1
ATOM 4842 C CA . GLY B 2 5 ? -26.204 6.390 -29.639 1.00 0.00 144 GLY X CA 1
ATOM 4843 C C . GLY B 2 5 ? -24.719 6.541 -29.334 1.00 0.00 144 GLY X C 1
ATOM 4844 O O . GLY B 2 5 ? -23.985 7.159 -30.107 1.00 0.00 144 GLY X O 1
ATOM 4845 N N . PHE B 2 6 ? -24.293 6.081 -28.159 1.00 0.00 145 PHE X N 1
ATOM 4846 C CA . PHE B 2 6 ? -22.970 6.416 -27.629 1.00 0.00 145 PHE X CA 1
ATOM 4847 C C . PHE B 2 6 ? -22.335 5.322 -26.777 1.00 0.00 145 PHE X C 1
ATOM 4848 O O . PHE B 2 6 ? -23.018 4.416 -26.294 1.00 0.00 145 PHE X O 1
ATOM 4856 N N . ILE B 2 7 ? -21.000 5.374 -26.690 1.00 0.00 146 ILE X N 1
ATOM 4857 C CA . ILE B 2 7 ? -20.155 4.303 -26.157 1.00 0.00 146 ILE X CA 1
ATOM 4858 C C . ILE B 2 7 ? -19.127 4.868 -25.159 1.00 0.00 146 ILE X C 1
ATOM 4859 O O . ILE B 2 7 ? -18.232 5.646 -25.492 1.00 0.00 146 ILE X O 1
ATOM 4864 N N . VAL B 2 8 ? -19.317 4.526 -23.885 1.00 0.00 147 VAL X N 1
ATOM 4865 C CA . VAL B 2 8 ? -18.615 5.116 -22.734 1.00 0.00 147 VAL X CA 1
ATOM 4866 C C . VAL B 2 8 ? -17.760 4.029 -22.099 1.00 0.00 147 VAL X C 1
ATOM 4867 O O . VAL B 2 8 ? -18.294 3.006 -21.680 1.00 0.00 147 VAL X O 1
ATOM 4871 N N . MET B 2 9 ? -16.434 4.182 -22.130 1.00 0.00 148 MET X N 1
ATOM 4872 C CA . MET B 2 9 ? -15.487 3.082 -21.913 1.00 0.00 148 MET X CA 1
ATOM 4873 C C . MET B 2 9 ? -14.351 3.462 -20.955 1.00 0.00 148 MET X C 1
ATOM 4874 O O . MET B 2 9 ? -13.996 4.626 -20.814 1.00 0.00 148 MET X O 1
ATOM 4879 N N . ASP B 2 10 ? -13.720 2.459 -20.355 1.00 0.00 149 ASP X N 1
ATOM 4880 C CA . ASP B 2 10 ? -12.701 2.623 -19.316 1.00 0.00 149 ASP X CA 1
ATOM 4881 C C . ASP B 2 10 ? -11.782 1.377 -19.265 1.00 0.00 149 ASP X C 1
ATOM 4882 O O . ASP B 2 10 ? -11.887 0.474 -20.101 1.00 0.00 149 ASP X O 1
ATOM 4887 N N . GLY B 2 11 ? -10.813 0.786 -18.643 1.00 0.00 150 GLY X N 1
ATOM 4888 C CA . GLY B 2 11 ? -10.785 -0.787 -18.667 1.00 0.00 150 GLY X CA 1
ATOM 4889 C C . GLY B 2 11 ? -11.803 -1.377 -17.541 1.00 0.00 150 GLY X C 1
ATOM 4890 O O . GLY B 2 11 ? -12.100 -2.571 -17.618 1.00 0.00 150 GLY X O 1
ATOM 4891 N N . GLN B 2 12 ? -11.983 -0.285 -16.182 1.00 0.00 151 GLN X N 1
ATOM 4892 C CA . GLN B 2 12 ? -12.912 -1.018 -15.313 1.00 0.00 151 GLN X CA 1
ATOM 4893 C C . GLN B 2 12 ? -14.082 -1.647 -16.082 1.00 0.00 151 GLN X C 1
ATOM 4894 O O . GLN B 2 12 ? -14.553 -2.726 -15.720 1.00 0.00 151 GLN X O 1
ATOM 4900 N N . GLY B 2 13 ? -14.602 -0.962 -17.103 1.00 0.00 152 GLY X N 1
ATOM 4901 C CA . GLY B 2 13 ? -15.833 -1.354 -17.782 1.00 0.00 152 GLY X CA 1
ATOM 4902 C C . GLY B 2 13 ? -16.205 -0.454 -18.962 1.00 0.00 152 GLY X C 1
ATOM 4903 O O . GLY B 2 13 ? -15.516 0.508 -19.285 1.00 0.00 152 GLY X O 1
ATOM 4904 N N . THR B 2 14 ? -17.304 -0.789 -19.631 1.00 0.00 153 THR X N 1
ATOM 4905 C CA . THR B 2 14 ? -17.821 -0.073 -20.803 1.00 0.00 153 THR X CA 1
ATOM 4906 C C . THR B 2 14 ? -19.338 -0.177 -20.849 1.00 0.00 153 THR X C 1
ATOM 4907 O O . THR B 2 14 ? -19.898 -1.069 -20.213 1.00 0.00 153 THR X O 1
ATOM 4911 N N . LEU B 2 15 ? -19.998 0.750 -21.535 1.00 0.00 154 LEU X N 1
ATOM 4912 C CA . LEU B 2 15 ? -21.412 1.063 -21.370 1.00 0.00 154 LEU X CA 1
ATOM 4913 C C . LEU B 2 15 ? -21.949 1.694 -22.662 1.00 0.00 154 LEU X C 1
ATOM 4914 O O . LEU B 2 15 ? -21.331 2.613 -23.200 1.00 0.00 154 LEU X O 1
ATOM 4919 N N . PHE B 2 16 ? -23.145 1.293 -23.095 1.00 0.00 155 PHE X N 1
ATOM 4920 C CA . PHE B 2 16 ? -23.773 1.804 -24.320 1.00 0.00 155 PHE X CA 1
ATOM 4921 C C . PHE B 2 16 ? -25.203 2.225 -24.024 1.00 0.00 155 PHE X C 1
ATOM 4922 O O . PHE B 2 16 ? -25.896 1.545 -23.268 1.00 0.00 155 PHE X O 1
ATOM 4930 N N . GLY B 2 17 ? -25.673 3.289 -24.669 1.00 0.00 156 GLY X N 1
ATOM 4931 C CA . GLY B 2 17 ? -26.987 3.851 -24.376 1.00 0.00 156 GLY X CA 1
ATOM 4932 C C . GLY B 2 17 ? -27.418 4.964 -25.325 1.00 0.00 156 GLY X C 1
ATOM 4933 O O . GLY B 2 17 ? -26.751 5.240 -26.328 1.00 0.00 156 GLY X O 1
ATOM 4934 N N . SER B 2 18 ? -28.612 5.549 -25.025 1.00 0.00 157 SER X N 1
ATOM 4935 C CA . SER B 2 18 ? -29.221 6.594 -25.815 1.00 0.00 157 SER X CA 1
ATOM 4936 C C . SER B 2 18 ? -30.201 7.396 -24.985 1.00 0.00 157 SER X C 1
ATOM 4937 O O . SER B 2 18 ? -30.550 7.010 -23.870 1.00 0.00 157 SER X O 1
ATOM 4940 N N . VAL B 2 19 ? -30.680 8.533 -25.560 1.00 0.00 158 VAL X N 1
ATOM 4941 C CA . VAL B 2 19 ? -31.823 9.295 -25.098 1.00 0.00 158 VAL X CA 1
ATOM 4942 C C . VAL B 2 19 ? -32.665 9.606 -26.331 1.00 0.00 158 VAL X C 1
ATOM 4943 O O . VAL B 2 19 ? -32.130 9.743 -27.431 1.00 0.00 158 VAL X O 1
ATOM 4947 N N . SER B 2 20 ? -34.008 9.742 -26.166 1.00 0.00 159 SER X N 1
ATOM 4948 C CA . SER B 2 20 ? -34.963 10.183 -27.202 1.00 0.00 159 SER X CA 1
ATOM 4949 C C . SER B 2 20 ? -36.134 10.897 -26.523 1.00 0.00 159 SER X C 1
ATOM 4950 O O . SER B 2 20 ? -36.880 10.280 -25.759 1.00 0.00 159 SER X O 1
ATOM 4953 N N . GLY B 2 21 ? -36.069 12.233 -26.507 1.00 0.00 160 GLY X N 1
ATOM 4954 C CA . GLY B 2 21 ? -36.716 13.042 -25.471 1.00 0.00 160 GLY X CA 1
ATOM 4955 C C . GLY B 2 21 ? -36.412 12.513 -24.061 1.00 0.00 160 GLY X C 1
ATOM 4956 O O . GLY B 2 21 ? -35.272 12.173 -23.744 1.00 0.00 160 GLY X O 1
ATOM 4957 N N . ASN B 2 22 ? -37.457 12.424 -23.199 1.00 0.00 161 ASN X N 1
ATOM 4958 C CA . ASN B 2 22 ? -37.363 11.968 -21.825 1.00 0.00 161 ASN X CA 1
ATOM 4959 C C . ASN B 2 22 ? -36.775 10.581 -21.610 1.00 0.00 161 ASN X C 1
ATOM 4960 O O . ASN B 2 22 ? -35.987 10.432 -20.673 1.00 0.00 161 ASN X O 1
ATOM 4965 N N . THR B 2 23 ? -37.144 9.563 -22.456 1.00 0.00 162 THR X N 1
ATOM 4966 C CA . THR B 2 23 ? -36.610 8.192 -22.569 1.00 0.00 162 THR X CA 1
ATOM 4967 C C . THR B 2 23 ? -35.129 8.132 -22.286 1.00 0.00 162 THR X C 1
ATOM 4968 O O . THR B 2 23 ? -34.433 9.123 -22.503 1.00 0.00 162 THR X O 1
ATOM 4972 N N . ARG B 2 24 ? -34.599 6.962 -21.860 1.00 0.00 163 ARG X N 1
ATOM 4973 C CA . ARG B 2 24 ? -33.245 6.902 -21.394 1.00 0.00 163 ARG X CA 1
ATOM 4974 C C . ARG B 2 24 ? -33.095 5.450 -20.999 1.00 0.00 163 ARG X C 1
ATOM 4975 O O . ARG B 2 24 ? -33.979 4.886 -20.369 1.00 0.00 163 ARG X O 1
ATOM 4983 N N . THR B 2 25 ? -32.082 4.707 -21.495 1.00 0.00 164 THR X N 1
ATOM 4984 C CA . THR B 2 25 ? -31.930 3.348 -21.013 1.00 0.00 164 THR X CA 1
ATOM 4985 C C . THR B 2 25 ? -30.635 2.902 -21.614 1.00 0.00 164 THR X C 1
ATOM 4986 O O . THR B 2 25 ? -30.284 3.279 -22.735 1.00 0.00 164 THR X O 1
ATOM 4990 N N . VAL B 2 26 ? -29.881 2.069 -20.842 1.00 0.00 165 VAL X N 1
ATOM 4991 C CA . VAL B 2 26 ? -28.671 1.463 -21.384 1.00 0.00 165 VAL X CA 1
ATOM 4992 C C . VAL B 2 26 ? -29.000 0.248 -22.244 1.00 0.00 165 VAL X C 1
ATOM 4993 O O . VAL B 2 26 ? -30.141 -0.214 -22.271 1.00 0.00 165 VAL X O 1
ATOM 4997 N N . LEU B 2 27 ? -27.995 -0.264 -22.946 1.00 0.00 166 LEU X N 1
ATOM 4998 C CA . LEU B 2 27 ? -28.177 -1.433 -23.814 1.00 0.00 166 LEU X CA 1
ATOM 4999 C C . LEU B 2 27 ? -27.378 -2.663 -23.345 1.00 0.00 166 LEU X C 1
ATOM 5000 O O . LEU B 2 27 ? -27.907 -3.769 -23.329 1.00 0.00 166 LEU X O 1
ATOM 5005 N N . HIS B 2 28 ? -26.084 -2.492 -23.042 1.00 0.00 167 HIS X N 1
ATOM 5006 C CA . HIS B 2 28 ? -25.140 -3.571 -22.710 1.00 0.00 167 HIS X CA 1
ATOM 5007 C C . HIS B 2 28 ? -23.852 -2.988 -22.080 1.00 0.00 167 HIS X C 1
ATOM 5008 O O . HIS B 2 28 ? -23.630 -1.775 -22.128 1.00 0.00 167 HIS X O 1
ATOM 5015 N N . LYS B 2 29 ? -23.046 -3.841 -21.423 1.00 0.00 168 LYS X N 1
ATOM 5016 C CA . LYS B 2 29 ? -21.781 -3.515 -20.724 1.00 0.00 168 LYS X CA 1
ATOM 5017 C C . LYS B 2 29 ? -20.858 -4.738 -20.524 1.00 0.00 168 LYS X C 1
ATOM 5018 O O . LYS B 2 29 ? -21.356 -5.848 -20.364 1.00 0.00 168 LYS X O 1
ATOM 5024 N N . PHE B 2 30 ? -19.529 -4.548 -20.433 1.00 0.00 169 PHE X N 1
ATOM 5025 C CA . PHE B 2 30 ? -18.548 -5.619 -20.110 1.00 0.00 169 PHE X CA 1
ATOM 5026 C C . PHE B 2 30 ? -17.168 -5.106 -19.616 1.00 0.00 169 PHE X C 1
ATOM 5027 O O . PHE B 2 30 ? -16.952 -3.900 -19.530 1.00 0.00 169 PHE X O 1
ATOM 5035 N N . THR B 2 31 ? -16.228 -5.999 -19.259 1.00 0.00 170 THR X N 1
ATOM 5036 C CA . THR B 2 31 ? -14.899 -5.685 -18.663 1.00 0.00 170 THR X CA 1
ATOM 5037 C C . THR B 2 31 ? -13.790 -6.652 -19.148 1.00 0.00 170 THR X C 1
ATOM 5038 O O . THR B 2 31 ? -14.098 -7.548 -19.937 1.00 0.00 170 THR X O 1
ATOM 5042 N N . VAL B 2 32 ? -12.515 -6.453 -18.750 1.00 0.00 171 VAL X N 1
ATOM 5043 C CA . VAL B 2 32 ? -11.338 -7.280 -19.142 1.00 0.00 171 VAL X CA 1
ATOM 5044 C C . VAL B 2 32 ? -10.258 -7.491 -18.056 1.00 0.00 171 VAL X C 1
ATOM 5045 O O . VAL B 2 32 ? -10.108 -8.627 -17.628 1.00 0.00 171 VAL X O 1
ATOM 5049 N N . ASP B 2 33 ? -9.557 -6.439 -17.647 1.00 0.00 172 ASP X N 1
ATOM 5050 C CA . ASP B 2 33 ? -8.522 -6.558 -16.627 1.00 0.00 172 ASP X CA 1
ATOM 5051 C C . ASP B 2 33 ? -7.202 -5.960 -17.098 1.00 0.00 172 ASP X C 1
ATOM 5052 O O . ASP B 2 33 ? -7.091 -5.488 -18.230 1.00 0.00 172 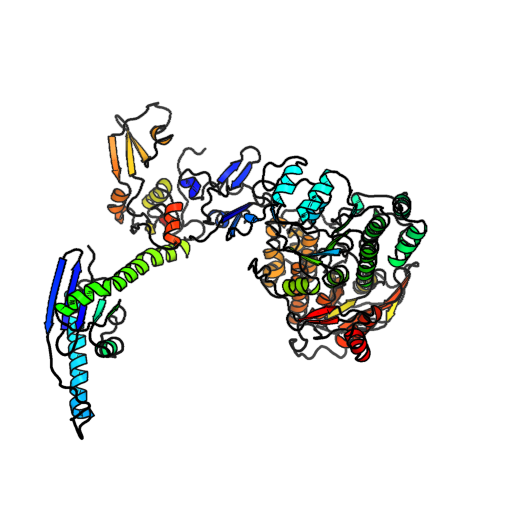ASP X O 1
ATOM 5057 N N . LEU B 2 34 ? -6.202 -5.983 -16.223 1.00 0.00 173 LEU X N 1
ATOM 5058 C CA . LEU B 2 34 ? -4.887 -5.443 -16.548 1.00 0.00 173 LEU X CA 1
ATOM 5059 C C . LEU B 2 34 ? -4.447 -4.409 -15.518 1.00 0.00 173 LEU X C 1
ATOM 5060 O O . LEU B 2 34 ? -5.084 -3.367 -15.359 1.00 0.00 173 LEU X O 1
ATOM 5065 N N . PRO B 2 35 ? -3.354 -4.702 -14.820 1.00 0.00 174 PRO X N 1
ATOM 5066 C CA . PRO B 2 35 ? -2.824 -3.793 -13.799 1.00 0.00 174 PRO X CA 1
ATOM 5067 C C . PRO B 2 35 ? -2.274 -2.510 -14.414 1.00 0.00 174 PRO X C 1
ATOM 5068 O O . PRO B 2 35 ? -2.423 -1.435 -13.832 1.00 0.00 174 PRO X O 1
ATOM 5072 N N . LYS B 2 36 ? -1.291 -2.588 -15.362 1.00 0.00 175 LYS X N 1
ATOM 5073 C CA . LYS B 2 36 ? -0.546 -1.501 -15.983 1.00 0.00 175 LYS X CA 1
ATOM 5074 C C . LYS B 2 36 ? 0.846 -1.987 -15.934 1.00 0.00 175 LYS X C 1
ATOM 5075 O O . LYS B 2 36 ? 1.541 -1.854 -14.926 1.00 0.00 175 LYS X O 1
ATOM 5081 N N . LYS B 2 37 ? 1.266 -2.600 -17.060 1.00 0.00 176 LYS X N 1
ATOM 5082 C CA . LYS B 2 37 ? 2.606 -3.058 -17.232 1.00 0.00 176 LYS X CA 1
ATOM 5083 C C . LYS B 2 37 ? 3.284 -1.967 -18.002 1.00 0.00 176 LYS X C 1
ATOM 5084 O O . LYS B 2 37 ? 3.074 -1.796 -19.201 1.00 0.00 176 LYS X O 1
ATOM 5090 N N . HIS B 2 38 ? 4.109 -1.212 -17.256 1.00 0.00 177 HIS X N 1
ATOM 5091 C CA . HIS B 2 38 ? 5.137 -0.302 -17.695 1.00 0.00 177 HIS X CA 1
ATOM 5092 C C . HIS B 2 38 ? 5.958 -0.077 -16.448 1.00 0.00 177 HIS X C 1
ATOM 5093 O O . HIS B 2 38 ? 7.060 0.465 -16.509 1.00 0.00 177 HIS X O 1
ATOM 5100 N N . GLY B 2 39 ? 5.446 -0.580 -15.291 1.00 0.00 178 GLY X N 1
ATOM 5101 C CA . GLY B 2 39 ? 6.168 -0.810 -14.071 1.00 0.00 178 GLY X CA 1
ATOM 5102 C C . GLY B 2 39 ? 6.574 -2.251 -14.109 1.00 0.00 178 GLY X C 1
ATOM 5103 O O . GLY B 2 39 ? 6.945 -2.750 -15.170 1.00 0.00 178 GLY X O 1
ATOM 5104 N N . ARG B 2 40 ? 6.519 -2.927 -12.930 1.00 0.00 179 ARG X N 1
ATOM 5105 C CA . ARG B 2 40 ? 7.091 -4.206 -12.697 1.00 0.00 179 ARG X CA 1
ATOM 5106 C C . ARG B 2 40 ? 7.554 -5.199 -13.774 1.00 0.00 179 ARG X C 1
ATOM 5107 O O . ARG B 2 40 ? 8.778 -5.349 -13.807 1.00 0.00 179 ARG X O 1
ATOM 5115 N N . GLY B 2 41 ? 6.748 -5.753 -14.724 1.00 0.00 180 GLY X N 1
ATOM 5116 C CA . GLY B 2 41 ? 7.259 -6.278 -16.007 1.00 0.00 180 GLY X CA 1
ATOM 5117 C C . GLY B 2 41 ? 8.611 -6.985 -15.996 1.00 0.00 180 GLY X C 1
ATOM 5118 O O . GLY B 2 41 ? 8.794 -7.928 -15.227 1.00 0.00 180 GLY X O 1
ATOM 5119 N N . GLY B 2 42 ? 9.599 -6.525 -16.828 1.00 0.00 181 GLY X N 1
ATOM 5120 C CA . GLY B 2 42 ? 10.976 -6.965 -16.684 1.00 0.00 181 GLY X CA 1
ATOM 5121 C C . GLY B 2 42 ? 11.612 -7.006 -17.941 1.00 0.00 181 GLY X C 1
ATOM 5122 O O . GLY B 2 42 ? 11.459 -6.061 -18.705 1.00 0.00 181 GLY X O 1
ATOM 5123 N N . GLN B 2 43 ? 12.441 -8.047 -18.140 1.00 0.00 182 GLN X N 1
ATOM 5124 C CA . GLN B 2 43 ? 13.076 -8.370 -19.394 1.00 0.00 182 GLN X CA 1
ATOM 5125 C C . GLN B 2 43 ? 12.043 -8.559 -20.499 1.00 0.00 182 GLN X C 1
ATOM 5126 O O . GLN B 2 43 ? 12.359 -8.936 -21.608 1.00 0.00 182 GLN X O 1
ATOM 5132 N N . SER B 2 44 ? 10.763 -8.398 -20.189 1.00 0.00 183 SER X N 1
ATOM 5133 C CA . SER B 2 44 ? 9.610 -8.487 -21.009 1.00 0.00 183 SER X CA 1
ATOM 5134 C C . SER B 2 44 ? 8.809 -7.201 -21.004 1.00 0.00 183 SER X C 1
ATOM 5135 O O . SER B 2 44 ? 7.577 -7.322 -20.988 1.00 0.00 183 SER X O 1
ATOM 5138 N N . ALA B 2 45 ? 9.436 -5.951 -20.916 1.00 0.00 184 ALA X N 1
ATOM 5139 C CA . ALA B 2 45 ? 8.873 -4.606 -20.947 1.00 0.00 184 ALA X CA 1
ATOM 5140 C C . ALA B 2 45 ? 8.002 -4.401 -22.182 1.00 0.00 184 ALA X C 1
ATOM 5141 O O . ALA B 2 45 ? 7.481 -3.309 -22.412 1.00 0.00 184 ALA X O 1
ATOM 5143 N N . LEU B 2 46 ? 7.803 -5.424 -23.026 1.00 0.00 185 LEU X N 1
ATOM 5144 C CA . LEU B 2 46 ? 6.936 -5.383 -24.153 1.00 0.00 185 LEU X CA 1
ATOM 5145 C C . LEU B 2 46 ? 6.188 -6.672 -24.312 1.00 0.00 185 LEU X C 1
ATOM 5146 O O . LEU B 2 46 ? 5.110 -6.646 -24.889 1.00 0.00 185 LEU X O 1
ATOM 5151 N N . ARG B 2 47 ? 6.702 -7.820 -23.788 1.00 0.00 186 ARG X N 1
ATOM 5152 C CA . ARG B 2 47 ? 6.129 -9.165 -23.841 1.00 0.00 186 ARG X CA 1
ATOM 5153 C C . ARG B 2 47 ? 4.699 -9.038 -23.359 1.00 0.00 186 ARG X C 1
ATOM 5154 O O . ARG B 2 47 ? 3.758 -9.134 -24.139 1.00 0.00 186 ARG X O 1
ATOM 5162 N N . PHE B 2 48 ? 4.498 -8.685 -22.050 1.00 0.00 187 PHE X N 1
ATOM 5163 C CA . PHE B 2 48 ? 3.196 -8.622 -21.390 1.00 0.00 187 PHE X CA 1
ATOM 5164 C C . PHE B 2 48 ? 2.308 -7.493 -21.839 1.00 0.00 187 PHE X C 1
ATOM 5165 O O . PHE B 2 48 ? 1.158 -7.739 -22.188 1.00 0.00 187 PHE X O 1
ATOM 5173 N N . ALA B 2 49 ? 2.901 -6.286 -22.011 1.00 0.00 188 ALA X N 1
ATOM 5174 C CA . ALA B 2 49 ? 2.251 -5.073 -22.461 1.00 0.00 188 ALA X CA 1
ATOM 5175 C C . ALA B 2 49 ? 1.588 -5.187 -23.815 1.00 0.00 188 ALA X C 1
ATOM 5176 O O . ALA B 2 49 ? 0.527 -4.603 -24.020 1.00 0.00 188 ALA X O 1
ATOM 5178 N N . ARG B 2 50 ? 2.180 -5.939 -24.776 1.00 0.00 189 ARG X N 1
ATOM 5179 C CA . ARG B 2 50 ? 1.566 -6.117 -26.111 1.00 0.00 189 ARG X CA 1
ATOM 5180 C C . ARG B 2 50 ? 0.305 -6.992 -26.135 1.00 0.00 189 ARG X C 1
ATOM 5181 O O . ARG B 2 50 ? -0.504 -6.820 -27.033 1.00 0.00 189 ARG X O 1
ATOM 5189 N N . LEU B 2 51 ? 0.067 -7.847 -25.133 1.00 0.00 190 LEU X N 1
ATOM 5190 C CA . LEU B 2 51 ? -1.229 -8.532 -24.967 1.00 0.00 190 LEU X CA 1
ATOM 5191 C C . LEU B 2 51 ? -2.351 -7.556 -24.606 1.00 0.00 190 LEU X C 1
ATOM 5192 O O . LEU B 2 51 ? -3.536 -7.891 -24.656 1.00 0.00 190 LEU X O 1
ATOM 5197 N N . ARG B 2 52 ? -1.962 -6.411 -24.049 1.00 0.00 191 ARG X N 1
ATOM 5198 C CA . ARG B 2 52 ? -2.846 -5.559 -23.272 1.00 0.00 191 ARG X CA 1
ATOM 5199 C C . ARG B 2 52 ? -3.398 -4.355 -23.998 1.00 0.00 191 ARG X C 1
ATOM 5200 O O . ARG B 2 52 ? -4.628 -4.243 -23.972 1.00 0.00 191 ARG X O 1
ATOM 5208 N N . GLU B 2 53 ? -2.616 -3.906 -24.968 1.00 0.00 192 GLU X N 1
ATOM 5209 C CA . GLU B 2 53 ? -3.107 -2.961 -25.955 1.00 0.00 192 GLU X CA 1
ATOM 5210 C C . GLU B 2 53 ? -3.863 -3.710 -27.067 1.00 0.00 192 GLU X C 1
ATOM 5211 O O . GLU B 2 53 ? -5.024 -3.384 -27.254 1.00 0.00 192 GLU X O 1
ATOM 5217 N N . GLU B 2 54 ? -3.454 -4.949 -27.405 1.00 0.00 193 GLU X N 1
ATOM 5218 C CA . GLU B 2 54 ? -4.286 -5.921 -28.154 1.00 0.00 193 GLU X CA 1
ATOM 5219 C C . GLU B 2 54 ? -5.646 -6.166 -27.486 1.00 0.00 193 GLU X C 1
ATOM 5220 O O . GLU B 2 54 ? -6.682 -6.055 -28.138 1.00 0.00 193 GLU X O 1
ATOM 5226 N N . LYS B 2 55 ? -5.692 -6.430 -26.170 1.00 0.00 194 LYS X N 1
ATOM 5227 C CA . LYS B 2 55 ? -6.980 -6.620 -25.487 1.00 0.00 194 LYS X CA 1
ATOM 5228 C C . LYS B 2 55 ? -7.812 -5.345 -25.398 1.00 0.00 194 LYS X C 1
ATOM 5229 O O . LYS B 2 55 ? -9.032 -5.464 -25.477 1.00 0.00 194 LYS X O 1
ATOM 5235 N N . ARG B 2 56 ? -7.205 -4.151 -25.368 1.00 0.00 195 ARG X N 1
ATOM 5236 C CA . ARG B 2 56 ? -7.930 -2.896 -25.624 1.00 0.00 195 ARG X CA 1
ATOM 5237 C C . ARG B 2 56 ? -8.455 -2.853 -27.057 1.00 0.00 195 ARG X C 1
ATOM 5238 O O . ARG B 2 56 ? -9.662 -2.772 -27.206 1.00 0.00 195 ARG X O 1
ATOM 5246 N N . HIS B 2 57 ? -7.664 -3.144 -28.084 1.00 0.00 196 HIS X N 1
ATOM 5247 C CA . HIS B 2 57 ? -8.126 -3.173 -29.479 1.00 0.00 196 HIS X CA 1
ATOM 5248 C C . HIS B 2 57 ? -9.223 -4.219 -29.743 1.00 0.00 196 HIS X C 1
ATOM 5249 O O . HIS B 2 57 ? -10.162 -3.921 -30.480 1.00 0.00 196 HIS X O 1
ATOM 5256 N N . ASN B 2 58 ? -9.204 -5.385 -29.078 1.00 0.00 197 ASN X N 1
ATOM 5257 C CA . ASN B 2 58 ? -10.326 -6.338 -29.057 1.00 0.00 197 ASN X CA 1
ATOM 5258 C C . ASN B 2 58 ? -11.570 -5.694 -28.436 1.00 0.00 197 ASN X C 1
ATOM 5259 O O . ASN B 2 58 ? -12.651 -5.740 -29.021 1.00 0.00 197 ASN X O 1
ATOM 5264 N N . TYR B 2 59 ? -11.406 -5.113 -27.246 1.00 0.00 198 TYR X N 1
ATOM 5265 C CA . TYR B 2 59 ? -12.456 -4.456 -26.477 1.00 0.00 198 TYR X CA 1
ATOM 5266 C C . TYR B 2 59 ? -13.134 -3.352 -27.279 1.00 0.00 198 TYR X C 1
ATOM 5267 O O . TYR B 2 59 ? -14.345 -3.403 -27.461 1.00 0.00 198 TYR X O 1
ATOM 5276 N N . VAL B 2 60 ? -12.363 -2.435 -27.872 1.00 0.00 199 VAL X N 1
ATOM 5277 C CA . VAL B 2 60 ? -12.943 -1.240 -28.486 1.00 0.00 199 VAL X CA 1
ATOM 5278 C C . VAL B 2 60 ? -13.597 -1.497 -29.840 1.00 0.00 199 VAL X C 1
ATOM 5279 O O . VAL B 2 60 ? -14.687 -0.970 -30.049 1.00 0.00 199 VAL X O 1
ATOM 5283 N N . ARG B 2 61 ? -13.121 -2.464 -30.640 1.00 0.00 200 ARG X N 1
ATOM 5284 C CA . ARG B 2 61 ? -13.900 -2.892 -31.815 1.00 0.00 200 ARG X CA 1
ATOM 5285 C C . ARG B 2 61 ? -15.068 -3.812 -31.462 1.00 0.00 200 ARG X C 1
ATOM 5286 O O . ARG B 2 61 ? -16.151 -3.577 -31.964 1.00 0.00 200 ARG X O 1
ATOM 5294 N N . LYS B 2 62 ? -14.993 -4.642 -30.407 1.00 0.00 201 LYS X N 1
ATOM 5295 C CA . LYS B 2 62 ? -16.171 -5.397 -29.917 1.00 0.00 201 LYS X CA 1
ATOM 5296 C C . LYS B 2 62 ? -17.260 -4.500 -29.306 1.00 0.00 201 LYS X C 1
ATOM 5297 O O . LYS B 2 62 ? -18.437 -4.838 -29.413 1.00 0.00 201 LYS X O 1
ATOM 5303 N N . VAL B 2 63 ? -16.872 -3.391 -28.677 1.00 0.00 202 VAL X N 1
ATOM 5304 C CA . VAL B 2 63 ? -17.744 -2.274 -28.276 1.00 0.00 202 VAL X CA 1
ATOM 5305 C C . VAL B 2 63 ? -18.411 -1.660 -29.508 1.00 0.00 202 VAL X C 1
ATOM 5306 O O . VAL B 2 63 ? -19.638 -1.630 -29.594 1.00 0.00 202 VAL X O 1
ATOM 5310 N N . ALA B 2 64 ? -17.609 -1.173 -30.455 1.00 0.00 203 ALA X N 1
ATOM 5311 C CA . ALA B 2 64 ? -18.098 -0.302 -31.516 1.00 0.00 203 ALA X CA 1
ATOM 5312 C C . ALA B 2 64 ? -18.835 -1.064 -32.635 1.00 0.00 203 ALA X C 1
ATOM 5313 O O . ALA B 2 64 ? -19.914 -0.634 -33.028 1.00 0.00 203 ALA X O 1
ATOM 5315 N N . GLU B 2 65 ? -18.433 -2.306 -32.913 1.00 0.00 204 GLU X N 1
ATOM 5316 C CA . GLU B 2 65 ? -19.172 -3.267 -33.740 1.00 0.00 204 GLU X CA 1
ATOM 5317 C C . GLU B 2 65 ? -20.547 -3.591 -33.146 1.00 0.00 204 GLU X C 1
ATOM 5318 O O . GLU B 2 65 ? -21.534 -3.508 -33.854 1.00 0.00 204 GLU X O 1
ATOM 5324 N N . VAL B 2 66 ? -20.685 -3.842 -31.834 1.00 0.00 205 VAL X N 1
ATOM 5325 C CA . VAL B 2 66 ? -22.027 -4.075 -31.254 1.00 0.00 205 VAL X CA 1
ATOM 5326 C C . VAL B 2 66 ? -22.913 -2.833 -31.338 1.00 0.00 205 VAL X C 1
ATOM 5327 O O . VAL B 2 66 ? -24.083 -2.949 -31.695 1.00 0.00 205 VAL X O 1
ATOM 5331 N N . ALA B 2 67 ? -22.338 -1.648 -31.118 1.00 0.00 206 ALA X N 1
ATOM 5332 C CA . ALA B 2 67 ? -23.047 -0.394 -31.336 1.00 0.00 206 ALA X CA 1
ATOM 5333 C C . ALA B 2 67 ? -23.508 -0.241 -32.798 1.00 0.00 206 ALA X C 1
ATOM 5334 O O . ALA B 2 67 ? -24.673 0.057 -33.027 1.00 0.00 206 ALA X O 1
ATOM 5336 N N . VAL B 2 68 ? -22.675 -0.578 -33.786 1.00 0.00 207 VAL X N 1
ATOM 5337 C CA . VAL B 2 68 ? -23.061 -0.629 -35.208 1.00 0.00 207 VAL X CA 1
ATOM 5338 C C . VAL B 2 68 ? -24.148 -1.689 -35.453 1.00 0.00 207 VAL X C 1
ATOM 5339 O O . VAL B 2 68 ? -25.290 -1.315 -35.701 1.00 0.00 207 VAL X O 1
ATOM 5343 N N . GLN B 2 69 ? -23.901 -2.958 -35.132 1.00 0.00 208 GLN X N 1
ATOM 5344 C CA . GLN B 2 69 ? -24.792 -4.104 -35.378 1.00 0.00 208 GLN X CA 1
ATOM 5345 C C . GLN B 2 69 ? -26.154 -4.068 -34.653 1.00 0.00 208 GLN X C 1
ATOM 5346 O O . GLN B 2 69 ? -27.018 -4.878 -34.983 1.00 0.00 208 GLN X O 1
ATOM 5352 N N . ASN B 2 70 ? -26.411 -3.122 -33.734 1.00 0.00 209 ASN X N 1
ATOM 5353 C CA . ASN B 2 70 ? -27.763 -2.894 -33.201 1.00 0.00 209 ASN X CA 1
ATOM 5354 C C . ASN B 2 70 ? -28.274 -1.442 -33.279 1.00 0.00 209 ASN X C 1
ATOM 5355 O O . ASN B 2 70 ? -29.485 -1.243 -33.143 1.00 0.00 209 ASN X O 1
ATOM 5360 N N . PHE B 2 71 ? -27.434 -0.428 -33.522 1.00 0.00 210 PHE X N 1
ATOM 5361 C CA . PHE B 2 71 ? -27.937 0.887 -33.939 1.00 0.00 210 PHE X CA 1
ATOM 5362 C C . PHE B 2 71 ? -28.286 0.917 -35.428 1.00 0.00 210 PHE X C 1
ATOM 5363 O O . PHE B 2 71 ? -29.280 1.558 -35.767 1.00 0.00 210 PHE X O 1
ATOM 5371 N N . ILE B 2 72 ? -27.563 0.207 -36.309 1.00 0.00 211 ILE X N 1
ATOM 5372 C CA . ILE B 2 72 ? -27.831 0.174 -37.754 1.00 0.00 211 ILE X CA 1
ATOM 5373 C C . ILE B 2 72 ? -28.434 -1.152 -38.238 1.00 0.00 211 ILE X C 1
ATOM 5374 O O . ILE B 2 72 ? -27.799 -2.195 -38.293 1.00 0.00 211 ILE X O 1
ATOM 5379 N N . THR B 2 73 ? -29.555 -0.966 -38.928 1.00 0.00 212 THR X N 1
ATOM 5380 C CA . THR B 2 73 ? -30.139 -1.839 -39.945 1.00 0.00 212 THR X CA 1
ATOM 5381 C C . THR B 2 73 ? -30.528 -0.917 -41.108 1.00 0.00 212 THR X C 1
ATOM 5382 O O . THR B 2 73 ? -31.113 0.134 -40.841 1.00 0.00 212 THR X O 1
ATOM 5386 N N . ASN B 2 74 ? -30.105 -1.227 -42.345 1.00 0.00 213 ASN X N 1
ATOM 5387 C CA . ASN B 2 74 ? -30.409 -0.484 -43.594 1.00 0.00 213 ASN X CA 1
ATOM 5388 C C . ASN B 2 74 ? -29.351 0.599 -43.985 1.00 0.00 213 ASN X C 1
ATOM 5389 O O . ASN B 2 74 ? -29.666 1.778 -44.180 1.00 0.00 213 ASN X O 1
ATOM 5394 N N . ASP B 2 75 ? -28.076 0.178 -44.008 1.00 0.00 214 ASP X N 1
ATOM 5395 C CA . ASP B 2 75 ? -26.836 0.911 -44.360 1.00 0.00 214 ASP X CA 1
ATOM 5396 C C . ASP B 2 75 ? -26.349 2.070 -43.463 1.00 0.00 214 ASP X C 1
ATOM 5397 O O . ASP B 2 75 ? -27.112 2.898 -42.976 1.00 0.00 214 ASP X O 1
ATOM 5402 N N . LYS B 2 76 ? -25.033 2.317 -43.547 1.00 0.00 215 LYS X N 1
ATOM 5403 C CA . LYS B 2 76 ? -24.260 3.365 -42.848 1.00 0.00 215 LYS X CA 1
ATOM 5404 C C . LYS B 2 76 ? -24.454 3.380 -41.316 1.00 0.00 215 LYS X C 1
ATOM 5405 O O . LYS B 2 76 ? -23.865 2.556 -40.629 1.00 0.00 215 LYS X O 1
ATOM 5411 N N . VAL B 2 77 ? -25.149 4.377 -40.778 1.00 0.00 216 VAL X N 1
ATOM 5412 C CA . VAL B 2 77 ? -25.579 4.542 -39.386 1.00 0.00 216 VAL X CA 1
ATOM 5413 C C . VAL B 2 77 ? -27.025 5.060 -39.408 1.00 0.00 216 VAL X C 1
ATOM 5414 O O . VAL B 2 77 ? -27.388 5.855 -40.275 1.00 0.00 216 VAL X O 1
ATOM 5418 N N . ASN B 2 78 ? -27.898 4.428 -38.618 1.00 0.00 217 ASN X N 1
ATOM 5419 C CA . ASN B 2 78 ? -29.343 4.727 -38.567 1.00 0.00 217 ASN X CA 1
ATOM 5420 C C . ASN B 2 78 ? -29.621 5.880 -37.585 1.00 0.00 217 ASN X C 1
ATOM 5421 O O . ASN B 2 78 ? -30.360 6.820 -37.873 1.00 0.00 217 ASN X O 1
ATOM 5426 N N . VAL B 2 79 ? -28.923 5.819 -36.441 1.00 0.00 218 VAL X N 1
ATOM 5427 C CA . VAL B 2 79 ? -28.521 6.993 -35.657 1.00 0.00 218 VAL X CA 1
ATOM 5428 C C . VAL B 2 79 ? -27.740 7.943 -36.555 1.00 0.00 218 VAL X C 1
ATOM 5429 O O . VAL B 2 79 ? -27.073 7.503 -37.490 1.00 0.00 218 VAL X O 1
ATOM 5433 N N . LYS B 2 80 ? -27.693 9.220 -36.189 1.00 0.00 219 LYS X N 1
ATOM 5434 C CA . LYS B 2 80 ? -27.117 10.275 -37.045 1.00 0.00 219 LYS X CA 1
ATOM 5435 C C . LYS B 2 80 ? -25.853 10.921 -36.404 1.00 0.00 219 LYS X C 1
ATOM 5436 O O . LYS B 2 80 ? -25.393 11.941 -36.897 1.00 0.00 219 LYS X O 1
ATOM 5442 N N . GLY B 2 81 ? -25.226 10.265 -35.402 1.00 0.00 220 GLY X N 1
ATOM 5443 C CA . GLY B 2 81 ? -23.897 10.556 -34.798 1.00 0.00 220 GLY X CA 1
ATOM 5444 C C . GLY B 2 81 ? -23.446 9.508 -33.761 1.00 0.00 220 GLY X C 1
ATOM 5445 O O . GLY B 2 81 ? -24.187 8.560 -33.493 1.00 0.00 220 GLY X O 1
ATOM 5446 N N . LEU B 2 82 ? -22.223 9.662 -33.229 1.00 0.00 221 LEU X N 1
ATOM 5447 C CA . LEU B 2 82 ? -21.590 8.782 -32.227 1.00 0.00 221 LEU X CA 1
ATOM 5448 C C . LEU B 2 82 ? -20.757 9.606 -31.226 1.00 0.00 221 LEU X C 1
ATOM 5449 O O . LEU B 2 82 ? -19.964 10.439 -31.654 1.00 0.00 221 LEU X O 1
ATOM 5454 N N . ILE B 2 83 ? -20.724 9.210 -29.949 1.00 0.00 222 ILE X N 1
ATOM 5455 C CA . ILE B 2 83 ? -19.846 9.806 -28.908 1.00 0.00 222 ILE X CA 1
ATOM 5456 C C . ILE B 2 83 ? -18.910 8.752 -28.297 1.00 0.00 222 ILE X C 1
ATOM 5457 O O . ILE B 2 83 ? -19.325 7.605 -28.103 1.00 0.00 222 ILE X O 1
ATOM 5462 N N . LEU B 2 84 ? -17.730 9.198 -27.841 1.00 0.00 223 LEU X N 1
ATOM 5463 C CA . LEU B 2 84 ? -16.743 8.421 -27.070 1.00 0.00 223 LEU X CA 1
ATOM 5464 C C . LEU B 2 84 ? -16.556 9.026 -25.666 1.00 0.00 223 LEU X C 1
ATOM 5465 O O . LEU B 2 84 ? -16.398 10.243 -25.556 1.00 0.00 223 LEU X O 1
ATOM 5470 N N . ALA B 2 85 ? -16.298 8.196 -24.648 1.00 0.00 224 ALA X N 1
ATOM 5471 C CA . ALA B 2 85 ? -15.943 8.675 -23.306 1.00 0.00 224 ALA X CA 1
ATOM 5472 C C . ALA B 2 85 ? -14.904 7.797 -22.592 1.00 0.00 224 ALA X C 1
ATOM 5473 O O . ALA B 2 85 ? -14.758 6.629 -22.945 1.00 0.00 224 ALA X O 1
ATOM 5475 N N . GLY B 2 86 ? -14.278 8.324 -21.533 1.00 0.00 225 GLY X N 1
ATOM 5476 C CA . GLY B 2 86 ? -13.333 7.608 -20.662 1.00 0.00 225 GLY X CA 1
ATOM 5477 C C . GLY B 2 86 ? -12.304 8.535 -20.001 1.00 0.00 225 GLY X C 1
ATOM 5478 O O . GLY B 2 86 ? -12.282 9.738 -20.276 1.00 0.00 225 GLY X O 1
ATOM 5479 N N . SER B 2 87 ? -11.405 7.974 -19.184 1.00 0.00 226 SER X N 1
ATOM 5480 C CA . SER B 2 87 ? -10.199 8.677 -18.706 1.00 0.00 226 SER X CA 1
ATOM 5481 C C . SER B 2 87 ? -9.248 9.061 -19.859 1.00 0.00 226 SER X C 1
ATOM 5482 O O . SER B 2 87 ? -9.388 8.550 -20.973 1.00 0.00 226 SER X O 1
ATOM 5485 N N . ALA B 2 88 ? -8.314 9.981 -19.588 1.00 0.00 227 ALA X N 1
ATOM 5486 C CA . ALA B 2 88 ? -7.505 10.763 -20.535 1.00 0.00 227 ALA X CA 1
ATOM 5487 C C . ALA B 2 88 ? -7.201 10.086 -21.893 1.00 0.00 227 ALA X C 1
ATOM 5488 O O . ALA B 2 88 ? -7.924 10.299 -22.870 1.00 0.00 227 ALA X O 1
ATOM 5490 N N . ASP B 2 89 ? -6.188 9.219 -21.937 1.00 0.00 228 ASP X N 1
ATOM 5491 C CA . ASP B 2 89 ? -5.637 8.677 -23.189 1.00 0.00 228 ASP X CA 1
ATOM 5492 C C . ASP B 2 89 ? -6.365 7.407 -23.671 1.00 0.00 228 ASP X C 1
ATOM 5493 O O . ASP B 2 89 ? -6.366 7.091 -24.861 1.00 0.00 228 ASP X O 1
ATOM 5498 N N . PHE B 2 90 ? -7.139 6.747 -22.809 1.00 0.00 229 PHE X N 1
ATOM 5499 C CA . PHE B 2 90 ? -7.784 5.501 -23.148 1.00 0.00 229 PHE X CA 1
ATOM 5500 C C . PHE B 2 90 ? -8.783 5.506 -24.287 1.00 0.00 229 PHE X C 1
ATOM 5501 O O . PHE B 2 90 ? -9.166 4.467 -24.795 1.00 0.00 229 PHE X O 1
ATOM 5509 N N . LYS B 2 91 ? -9.140 6.696 -24.738 1.00 0.00 230 LYS X N 1
ATOM 5510 C CA . LYS B 2 91 ? -10.070 7.035 -25.823 1.00 0.00 230 LYS X CA 1
ATOM 5511 C C . LYS B 2 91 ? -9.389 7.795 -26.976 1.00 0.00 230 LYS X C 1
ATOM 5512 O O . LYS B 2 91 ? -9.894 7.764 -28.097 1.00 0.00 230 LYS X O 1
ATOM 5518 N N . THR B 2 92 ? -8.206 8.386 -26.762 1.00 0.00 231 THR X N 1
ATOM 5519 C CA . THR B 2 92 ? -7.363 8.910 -27.856 1.00 0.00 231 THR X CA 1
ATOM 5520 C C . THR B 2 92 ? -6.675 7.775 -28.612 1.00 0.00 231 THR X C 1
ATOM 5521 O O . THR B 2 92 ? -6.773 7.745 -29.838 1.00 0.00 231 THR X O 1
ATOM 5525 N N . ASP B 2 93 ? -6.333 6.710 -27.874 1.00 0.00 232 ASP X N 1
ATOM 5526 C CA . ASP B 2 93 ? -5.876 5.396 -28.360 1.00 0.00 232 ASP X CA 1
ATOM 5527 C C . ASP B 2 93 ? -6.923 4.640 -29.205 1.00 0.00 232 ASP X C 1
ATOM 5528 O O . ASP B 2 93 ? -6.630 3.587 -29.768 1.00 0.00 232 ASP X O 1
ATOM 5533 N N . LEU B 2 94 ? -8.167 5.136 -29.251 1.00 0.00 233 LEU X N 1
ATOM 5534 C CA . LEU B 2 94 ? -9.221 4.627 -30.129 1.00 0.00 233 LEU X CA 1
ATOM 5535 C C . LEU B 2 94 ? -9.305 5.451 -31.415 1.00 0.00 233 LEU X C 1
ATOM 5536 O O . LEU B 2 94 ? -9.085 4.926 -32.504 1.00 0.00 233 LEU X O 1
ATOM 5541 N N . ALA B 2 95 ? -9.608 6.746 -31.280 1.00 0.00 234 ALA X N 1
ATOM 5542 C CA . ALA B 2 95 ? -9.929 7.635 -32.398 1.00 0.00 234 ALA X CA 1
ATOM 5543 C C . ALA B 2 95 ? -8.761 7.864 -33.382 1.00 0.00 234 ALA X C 1
ATOM 5544 O O . ALA B 2 95 ? -8.946 8.514 -34.411 1.00 0.00 234 ALA X O 1
ATOM 5546 N N . LYS B 2 96 ? -7.547 7.422 -33.030 1.00 0.00 235 LYS X N 1
ATOM 5547 C CA . LYS B 2 96 ? -6.335 7.466 -33.856 1.00 0.00 235 LYS X CA 1
ATOM 5548 C C . LYS B 2 96 ? -5.621 6.106 -33.803 1.00 0.00 235 LYS X C 1
ATOM 5549 O O . LYS B 2 96 ? -4.568 5.988 -33.186 1.00 0.00 235 LYS X O 1
ATOM 5555 N N . SER B 2 97 ? -6.268 5.061 -34.321 1.00 0.00 236 SER X N 1
ATOM 5556 C CA . SER B 2 97 ? -5.701 3.708 -34.409 1.00 0.00 236 SER X CA 1
ATOM 5557 C C . SER B 2 97 ? -6.103 3.031 -35.721 1.00 0.00 236 SER X C 1
ATOM 5558 O O . SER B 2 97 ? -7.123 3.371 -36.320 1.00 0.00 236 SER X O 1
ATOM 5561 N N . GLU B 2 98 ? -5.363 1.992 -36.102 1.00 0.00 237 GLU X N 1
ATOM 5562 C CA . GLU B 2 98 ? -5.592 1.127 -37.276 1.00 0.00 237 GLU X CA 1
ATOM 5563 C C . GLU B 2 98 ? -6.724 0.104 -37.051 1.00 0.00 237 GLU X C 1
ATOM 5564 O O . GLU B 2 98 ? -6.948 -0.787 -37.870 1.00 0.00 237 GLU X O 1
ATOM 5570 N N . LEU B 2 99 ? -7.316 0.135 -35.855 1.00 0.00 238 LEU X N 1
ATOM 5571 C CA . LEU B 2 99 ? -8.070 -0.954 -35.225 1.00 0.00 238 LEU X CA 1
ATOM 5572 C C . LEU B 2 99 ? -9.419 -0.456 -34.667 1.00 0.00 238 LEU X C 1
ATOM 5573 O O . LEU B 2 99 ? -10.132 -1.213 -34.005 1.00 0.00 238 LEU X O 1
ATOM 5578 N N . PHE B 2 100 ? -9.763 0.799 -34.976 1.00 0.00 239 PHE X N 1
ATOM 5579 C CA . PHE B 2 100 ? -11.116 1.344 -34.987 1.00 0.00 239 PHE X CA 1
ATOM 5580 C C . PHE B 2 100 ? -11.611 1.337 -36.434 1.00 0.00 239 PHE X C 1
ATOM 5581 O O . PHE B 2 100 ? -10.920 1.826 -37.329 1.00 0.00 239 PHE X O 1
ATOM 5589 N N . ASP B 2 101 ? -12.746 0.693 -36.680 1.00 0.00 240 ASP X N 1
ATOM 5590 C CA . ASP B 2 101 ? -13.173 0.297 -38.020 1.00 0.00 240 ASP X CA 1
ATOM 5591 C C . ASP B 2 101 ? -13.267 1.499 -39.000 1.00 0.00 240 ASP X C 1
ATOM 5592 O O . ASP B 2 101 ? -13.896 2.522 -38.682 1.00 0.00 240 ASP X O 1
ATOM 5597 N N . PRO B 2 102 ? -12.645 1.441 -40.200 1.00 0.00 241 PRO X N 1
ATOM 5598 C CA . PRO B 2 102 ? -12.777 2.506 -41.195 1.00 0.00 241 PRO X CA 1
ATOM 5599 C C . PRO B 2 102 ? -14.252 2.774 -41.503 1.00 0.00 241 PRO X C 1
ATOM 5600 O O . PRO B 2 102 ? -15.040 1.836 -41.596 1.00 0.00 241 PRO X O 1
ATOM 5604 N N . ARG B 2 103 ? -14.618 4.060 -41.653 1.00 0.00 242 ARG X N 1
ATOM 5605 C CA . ARG B 2 103 ? -15.993 4.596 -41.841 1.00 0.00 242 ARG X CA 1
ATOM 5606 C C . ARG B 2 103 ? -16.678 4.932 -40.507 1.00 0.00 242 ARG X C 1
ATOM 5607 O O . ARG B 2 103 ? -17.498 5.848 -40.500 1.00 0.00 242 ARG X O 1
ATOM 5615 N N . LEU B 2 104 ? -16.219 4.363 -39.383 1.00 0.00 243 LEU X N 1
ATOM 5616 C CA . LEU B 2 104 ? -16.722 4.651 -38.031 1.00 0.00 243 LEU X CA 1
ATOM 5617 C C . LEU B 2 104 ? -15.995 5.824 -37.356 1.00 0.00 243 LEU X C 1
ATOM 5618 O O . LEU B 2 104 ? -16.649 6.766 -36.909 1.00 0.00 243 LEU X O 1
ATOM 5623 N N . ALA B 2 105 ? -14.675 5.918 -37.561 1.00 0.00 244 ALA X N 1
ATOM 5624 C CA . ALA B 2 105 ? -13.882 7.113 -37.244 1.00 0.00 244 ALA X CA 1
ATOM 5625 C C . ALA B 2 105 ? -14.437 8.397 -37.898 1.00 0.00 244 ALA X C 1
ATOM 5626 O O . ALA B 2 105 ? -14.449 9.462 -37.288 1.00 0.00 244 ALA X O 1
ATOM 5628 N N . CYS B 2 106 ? -15.086 8.262 -39.060 1.00 0.00 245 CYS X N 1
ATOM 5629 C CA . CYS B 2 106 ? -15.735 9.342 -39.805 1.00 0.00 245 CYS X CA 1
ATOM 5630 C C . CYS B 2 106 ? -17.061 9.857 -39.189 1.00 0.00 245 CYS X C 1
ATOM 5631 O O . CYS B 2 106 ? -17.825 10.513 -39.906 1.00 0.00 245 CYS X O 1
ATOM 5634 N N . LYS B 2 107 ? -17.455 9.401 -37.987 1.00 0.00 246 LYS X N 1
ATOM 5635 C CA . LYS B 2 107 ? -18.795 9.613 -37.389 1.00 0.00 246 LYS X CA 1
ATOM 5636 C C . LYS B 2 107 ? -18.790 10.024 -35.910 1.00 0.00 246 LYS X C 1
ATOM 5637 O O . LYS B 2 107 ? -19.867 10.217 -35.350 1.00 0.00 246 LYS X O 1
ATOM 5643 N N . VAL B 2 108 ? -17.617 10.211 -35.302 1.00 0.00 247 VAL X N 1
ATOM 5644 C CA . VAL B 2 108 ? -17.485 10.805 -33.958 1.00 0.00 247 VAL X CA 1
ATOM 5645 C C . VAL B 2 108 ? -18.047 12.238 -33.963 1.00 0.00 247 VAL X C 1
ATOM 5646 O O . VAL B 2 108 ? -17.697 13.013 -34.851 1.00 0.00 247 VAL X O 1
ATOM 5650 N N . ILE B 2 109 ? -18.848 12.608 -32.956 1.00 0.00 248 ILE X N 1
ATOM 5651 C CA . ILE B 2 109 ? -19.435 13.957 -32.791 1.00 0.00 248 ILE X CA 1
ATOM 5652 C C . ILE B 2 109 ? -19.076 14.622 -31.456 1.00 0.00 248 ILE X C 1
ATOM 5653 O O . ILE B 2 109 ? -19.024 15.846 -31.400 1.00 0.00 248 ILE X O 1
ATOM 5658 N N . SER B 2 110 ? -18.652 13.857 -30.444 1.00 0.00 249 SER X N 1
ATOM 5659 C CA . SER B 2 110 ? -17.920 14.395 -29.292 1.00 0.00 249 SER X CA 1
ATOM 5660 C C . SER B 2 110 ? -17.042 13.334 -28.621 1.00 0.00 249 SER X C 1
ATOM 5661 O O . SER B 2 110 ? -17.086 12.141 -28.944 1.00 0.00 249 SER X O 1
ATOM 5664 N N . ILE B 2 111 ? -16.158 13.823 -27.756 1.00 0.00 250 ILE X N 1
ATOM 5665 C CA . ILE B 2 111 ? -15.116 13.089 -27.044 1.00 0.00 250 ILE X CA 1
ATOM 5666 C C . ILE B 2 111 ? -15.038 13.712 -25.648 1.00 0.00 250 ILE X C 1
ATOM 5667 O O . ILE B 2 111 ? -14.733 14.894 -25.524 1.00 0.00 250 ILE X O 1
ATOM 5672 N N . VAL B 2 112 ? -15.448 12.969 -24.619 1.00 0.00 251 VAL X N 1
ATOM 5673 C CA . VAL B 2 112 ? -15.636 13.513 -23.259 1.00 0.00 251 VAL X CA 1
ATOM 5674 C C . VAL B 2 112 ? -14.847 12.717 -22.225 1.00 0.00 251 VAL X C 1
ATOM 5675 O O . VAL B 2 112 ? -14.601 11.518 -22.378 1.00 0.00 251 VAL X O 1
ATOM 5679 N N . ASP B 2 113 ? -14.309 13.476 -21.307 1.00 0.00 252 ASP X N 1
ATOM 5680 C CA . ASP B 2 113 ? -13.801 12.939 -20.121 1.00 0.00 252 ASP X CA 1
ATOM 5681 C C . ASP B 2 113 ? -14.951 12.835 -19.069 1.00 0.00 252 ASP X C 1
ATOM 5682 O O . ASP B 2 113 ? -15.843 13.683 -19.076 1.00 0.00 252 ASP X O 1
ATOM 5687 N N . VAL B 2 114 ? -14.931 11.821 -18.117 1.00 0.00 253 VAL X N 1
ATOM 5688 C CA . VAL B 2 114 ? -15.824 11.666 -16.972 1.00 0.00 253 VAL X CA 1
ATOM 5689 C C . VAL B 2 114 ? -14.973 11.139 -15.818 1.00 0.00 253 VAL X C 1
ATOM 5690 O O . VAL B 2 114 ? -14.109 10.283 -16.020 1.00 0.00 253 VAL X O 1
ATOM 5694 N N . SER B 2 115 ? -15.095 11.768 -14.649 1.00 0.00 254 SER X N 1
ATOM 5695 C CA . SER B 2 115 ? -14.254 11.509 -13.467 1.00 0.00 254 SER X CA 1
ATOM 5696 C C . SER B 2 115 ? -14.356 10.063 -12.958 1.00 0.00 254 SER X C 1
ATOM 5697 O O . SER B 2 115 ? -13.397 9.481 -12.453 1.00 0.00 254 SER X O 1
ATOM 5700 N N . TYR B 2 116 ? -15.482 9.461 -13.297 1.00 0.00 255 TYR X N 1
ATOM 5701 C CA . TYR B 2 116 ? -15.763 8.055 -13.033 1.00 0.00 255 TYR X CA 1
ATOM 5702 C C . TYR B 2 116 ? -16.769 7.529 -14.066 1.00 0.00 255 TYR X C 1
ATOM 5703 O O . TYR B 2 116 ? -17.503 8.298 -14.684 1.00 0.00 255 TYR X O 1
ATOM 5712 N N . GLY B 2 117 ? -16.801 6.208 -14.257 1.00 0.00 256 GLY X N 1
ATOM 5713 C CA . GLY B 2 117 ? -17.601 5.552 -15.298 1.00 0.00 256 GLY X CA 1
ATOM 5714 C C . GLY B 2 117 ? -18.896 4.916 -14.781 1.00 0.00 256 GLY X C 1
ATOM 5715 O O . GLY B 2 117 ? -19.388 5.234 -13.696 1.00 0.00 256 GLY X O 1
ATOM 5716 N N . GLY B 2 118 ? -19.453 3.997 -15.575 1.00 0.00 257 GLY X N 1
ATOM 5717 C CA . GLY B 2 118 ? -20.734 3.352 -15.277 1.00 0.00 257 GLY X CA 1
ATOM 5718 C C . GLY B 2 118 ? -21.900 4.341 -15.259 1.00 0.00 257 GLY X C 1
ATOM 5719 O O . GLY B 2 118 ? -21.831 5.410 -15.855 1.00 0.00 257 GLY X O 1
ATOM 5720 N N . GLU B 2 119 ? -22.993 3.958 -14.609 1.00 0.00 258 GLU X N 1
ATOM 5721 C CA . GLU B 2 119 ? -24.253 4.719 -14.574 1.00 0.00 258 GLU X CA 1
ATOM 5722 C C . GLU B 2 119 ? -24.099 6.133 -13.967 1.00 0.00 258 GLU X C 1
ATOM 5723 O O . GLU B 2 119 ? -24.632 7.090 -14.524 1.00 0.00 258 GLU X O 1
ATOM 5729 N N . ASN B 2 120 ? -23.161 6.317 -13.030 1.00 0.00 259 ASN X N 1
ATOM 5730 C CA . ASN B 2 120 ? -22.790 7.633 -12.485 1.00 0.00 259 ASN X CA 1
ATOM 5731 C C . ASN B 2 120 ? -22.043 8.520 -13.503 1.00 0.00 259 ASN X C 1
ATOM 5732 O O . ASN B 2 120 ? -22.299 9.719 -13.584 1.00 0.00 259 ASN X O 1
ATOM 5737 N N . GLY B 2 121 ? -21.209 7.914 -14.353 1.00 0.00 260 GLY X N 1
ATOM 5738 C CA . GLY B 2 121 ? -20.563 8.584 -15.486 1.00 0.00 260 GLY X CA 1
ATOM 5739 C C . GLY B 2 121 ? -21.477 8.769 -16.703 1.00 0.00 260 GLY X C 1
ATOM 5740 O O . GLY B 2 121 ? -21.211 9.620 -17.543 1.00 0.00 260 GLY X O 1
ATOM 5741 N N . PHE B 2 122 ? -22.576 8.016 -16.800 1.00 0.00 261 PHE X N 1
ATOM 5742 C CA . PHE B 2 122 ? -23.545 8.122 -17.893 1.00 0.00 261 PHE X CA 1
ATOM 5743 C C . PHE B 2 122 ? -24.408 9.377 -17.788 1.00 0.00 261 PHE X C 1
ATOM 5744 O O . PHE B 2 122 ? -24.549 10.086 -18.779 1.00 0.00 261 PHE X O 1
ATOM 5752 N N . ASN B 2 123 ? -24.875 9.714 -16.580 1.00 0.00 262 ASN X N 1
ATOM 5753 C CA . ASN B 2 123 ? -25.588 10.973 -16.336 1.00 0.00 262 ASN X CA 1
ATOM 5754 C C . ASN B 2 123 ? -24.668 12.181 -16.618 1.00 0.00 262 ASN X C 1
ATOM 5755 O O . ASN B 2 123 ? -24.921 12.894 -17.582 1.00 0.00 262 ASN X O 1
ATOM 5760 N N . GLN B 2 124 ? -23.424 12.110 -16.124 1.00 0.00 263 GLN X N 1
ATOM 5761 C CA . GLN B 2 124 ? -22.343 13.071 -16.405 1.00 0.00 263 GLN X CA 1
ATOM 5762 C C . GLN B 2 124 ? -22.039 13.247 -17.909 1.00 0.00 263 GLN X C 1
ATOM 5763 O O . GLN B 2 124 ? -21.823 14.368 -18.372 1.00 0.00 263 GLN X O 1
ATOM 5769 N N . ALA B 2 125 ? -22.104 12.163 -18.695 1.00 0.00 264 ALA X N 1
ATOM 5770 C CA . ALA B 2 125 ? -21.932 12.183 -20.150 1.00 0.00 264 ALA X CA 1
ATOM 5771 C C . ALA B 2 125 ? -23.152 12.719 -20.932 1.00 0.00 264 ALA X C 1
ATOM 5772 O O . ALA B 2 125 ? -22.967 13.261 -22.022 1.00 0.00 264 ALA X O 1
ATOM 5774 N N . ILE B 2 126 ? -24.378 12.594 -20.406 1.00 0.00 265 ILE X N 1
ATOM 5775 C CA . ILE B 2 126 ? -25.562 13.309 -20.921 1.00 0.00 265 ILE X CA 1
ATOM 5776 C C . ILE B 2 126 ? -25.448 14.803 -20.588 1.00 0.00 265 ILE X C 1
ATOM 5777 O O . ILE B 2 126 ? -25.650 15.646 -21.454 1.00 0.00 265 ILE X O 1
ATOM 5782 N N . GLU B 2 127 ? -25.111 15.126 -19.340 1.00 0.00 266 GLU X N 1
ATOM 5783 C CA . GLU B 2 127 ? -25.213 16.468 -18.765 1.00 0.00 266 GLU X CA 1
ATOM 5784 C C . GLU B 2 127 ? -24.177 17.441 -19.349 1.00 0.00 266 GLU X C 1
ATOM 5785 O O . GLU B 2 127 ? -24.548 18.462 -19.924 1.00 0.00 266 GLU X O 1
ATOM 5791 N N . LEU B 2 128 ? -22.888 17.076 -19.351 1.00 0.00 267 LEU X N 1
ATOM 5792 C CA . LEU B 2 128 ? -21.831 17.928 -19.920 1.00 0.00 267 LEU X CA 1
ATOM 5793 C C . LEU B 2 128 ? -21.774 17.870 -21.458 1.00 0.00 267 LEU X C 1
ATOM 5794 O O . LEU B 2 128 ? -21.151 18.726 -22.083 1.00 0.00 267 LEU X O 1
ATOM 5799 N N . SER B 2 129 ? -22.424 16.866 -22.038 1.00 0.00 268 SER X N 1
ATOM 5800 C CA . SER B 2 129 ? -22.451 16.705 -23.486 1.00 0.00 268 SER X CA 1
ATOM 5801 C C . SER B 2 129 ? -23.469 17.656 -24.102 1.00 0.00 268 SER X C 1
ATOM 5802 O O . SER B 2 129 ? -23.394 17.983 -25.287 1.00 0.00 268 SER X O 1
ATOM 5805 N N . ALA B 2 130 ? -24.423 18.100 -23.287 1.00 0.00 269 ALA X N 1
ATOM 5806 C CA . ALA B 2 130 ? -25.455 19.017 -23.749 1.00 0.00 269 ALA X CA 1
ATOM 5807 C C . ALA B 2 130 ? -24.854 20.048 -24.697 1.00 0.00 269 ALA X C 1
ATOM 5808 O O . ALA B 2 130 ? -25.438 20.370 -25.732 1.00 0.00 269 ALA X O 1
ATOM 5810 N N . GLU B 2 131 ? -23.683 20.561 -24.335 1.00 0.00 270 GLU X N 1
ATOM 5811 C CA . GLU B 2 131 ? -22.997 21.549 -25.155 1.00 0.00 270 GLU X CA 1
ATOM 5812 C C . GLU B 2 131 ? -22.729 20.978 -26.543 1.00 0.00 270 GLU X C 1
ATOM 5813 O O . GLU B 2 131 ? -23.027 21.612 -27.553 1.00 0.00 270 GLU X O 1
ATOM 5819 N N . ALA B 2 132 ? -22.166 19.774 -26.580 1.00 0.00 271 ALA X N 1
ATOM 5820 C CA . ALA B 2 132 ? -21.864 19.113 -27.843 1.00 0.00 271 ALA X CA 1
ATOM 5821 C C . ALA B 2 132 ? -23.131 18.961 -28.676 1.00 0.00 271 ALA X C 1
ATOM 5822 O O . ALA B 2 132 ? -23.131 19.222 -29.879 1.00 0.00 271 ALA X O 1
ATOM 5824 N N . LEU B 2 133 ? -24.211 18.540 -28.026 1.00 0.00 272 LEU X N 1
ATOM 5825 C CA . LEU B 2 133 ? -25.489 18.360 -28.704 1.00 0.00 272 LEU X CA 1
ATOM 5826 C C . LEU B 2 133 ? -25.928 19.664 -29.357 1.00 0.00 272 LEU X C 1
ATOM 5827 O O . LEU B 2 133 ? -26.271 19.695 -30.539 1.00 0.00 272 LEU X O 1
ATOM 5832 N N . ALA B 2 134 ? -25.911 20.742 -28.579 1.00 0.00 273 ALA X N 1
ATOM 5833 C CA . ALA B 2 134 ? -26.300 22.052 -29.085 1.00 0.00 273 ALA X CA 1
ATOM 5834 C C . ALA B 2 134 ? -25.451 22.417 -30.294 1.00 0.00 273 ALA X C 1
ATOM 5835 O O . ALA B 2 134 ? -25.968 22.861 -31.319 1.00 0.00 273 ALA X O 1
ATOM 5837 N N . ASN B 2 135 ? -24.142 22.223 -30.168 1.00 0.00 274 ASN X N 1
ATOM 5838 C CA . ASN B 2 135 ? -23.216 22.523 -31.251 1.00 0.00 274 ASN X CA 1
ATOM 5839 C C . ASN B 2 135 ? -23.612 21.791 -32.526 1.00 0.00 274 ASN X C 1
ATOM 5840 O O . ASN B 2 135 ? -23.726 22.395 -33.590 1.00 0.00 274 ASN X O 1
ATOM 5845 N N . VAL B 2 136 ? -23.823 20.483 -32.409 1.00 0.00 275 VAL X N 1
ATOM 5846 C CA . VAL B 2 136 ? -24.214 19.669 -33.551 1.00 0.00 275 VAL X CA 1
ATOM 5847 C C . VAL B 2 136 ? -25.489 20.222 -34.177 1.00 0.00 275 VAL X C 1
ATOM 5848 O O . VAL B 2 136 ? -25.560 20.429 -35.389 1.00 0.00 275 VAL X O 1
ATOM 5852 N N . LYS B 2 137 ? -26.494 20.462 -33.340 1.00 0.00 276 LYS X N 1
ATOM 5853 C CA . LYS B 2 137 ? -27.766 20.996 -33.810 1.00 0.00 276 LYS X CA 1
ATOM 5854 C C . LYS B 2 137 ? -27.536 22.250 -34.646 1.00 0.00 276 LYS X C 1
ATOM 5855 O O . LYS B 2 137 ? -28.043 22.366 -35.761 1.00 0.00 276 LYS X O 1
ATOM 5861 N N . TYR B 2 138 ? -26.766 23.185 -34.100 1.00 0.00 277 TYR X N 1
ATOM 5862 C CA . TYR B 2 138 ? -26.464 24.428 -34.797 1.00 0.00 277 TYR X CA 1
ATOM 5863 C C . TYR B 2 138 ? -25.829 24.133 -36.150 1.00 0.00 277 TYR X C 1
ATOM 5864 O O . TYR B 2 138 ? -26.335 24.555 -37.190 1.00 0.00 277 TYR X O 1
ATOM 5873 N N . VAL B 2 139 ? -24.717 23.405 -36.128 1.00 0.00 278 VAL X N 1
ATOM 5874 C CA . VAL B 2 139 ? -24.013 23.047 -37.352 1.00 0.00 278 VAL X CA 1
ATOM 5875 C C . VAL B 2 139 ? -24.998 22.560 -38.407 1.00 0.00 278 VAL X C 1
ATOM 5876 O O . VAL B 2 139 ? -24.946 22.983 -39.560 1.00 0.00 278 VAL X O 1
ATOM 5880 N N . GLN B 2 140 ? -25.897 21.668 -38.003 1.00 0.00 279 GLN X N 1
ATOM 5881 C CA . GLN B 2 140 ? -26.896 21.128 -38.914 1.00 0.00 279 GLN X CA 1
ATOM 5882 C C . GLN B 2 140 ? -27.785 22.241 -39.457 1.00 0.00 279 GLN X C 1
ATOM 5883 O O . GLN B 2 140 ? -27.725 22.575 -40.640 1.00 0.00 279 GLN X O 1
ATOM 5889 N N . GLU B 2 141 ? -28.622 22.811 -38.599 1.00 0.00 280 GLU X N 1
ATOM 5890 C CA . GLU B 2 141 ? -29.541 23.870 -39.011 1.00 0.00 280 GLU X CA 1
ATOM 5891 C C . GLU B 2 141 ? -28.864 25.078 -39.664 1.00 0.00 280 GLU X C 1
ATOM 5892 O O . GLU B 2 141 ? -28.440 25.027 -40.827 1.00 0.00 280 GLU X O 1
ATOM 5898 N N . LYS B 2 142 ? -28.660 26.155 -38.895 1.00 0.00 281 LYS X N 1
ATOM 5899 C CA . LYS B 2 142 ? -28.033 27.360 -39.260 1.00 0.00 281 LYS X CA 1
ATOM 5900 C C . LYS B 2 142 ? -27.168 27.263 -40.374 1.00 0.00 281 LYS X C 1
ATOM 5901 O O . LYS B 2 142 ? -27.588 27.663 -41.439 1.00 0.00 281 LYS X O 1
ATOM 5907 N N . LYS B 2 143 ? -25.971 26.764 -40.117 1.00 0.00 282 LYS X N 1
ATOM 5908 C CA . LYS B 2 143 ? -24.915 26.504 -41.086 1.00 0.00 282 LYS X CA 1
ATOM 5909 C C . LYS B 2 143 ? -25.500 25.949 -42.377 1.00 0.00 282 LYS X C 1
ATOM 5910 O O . LYS B 2 143 ? -25.958 26.700 -43.236 1.00 0.00 282 LYS X O 1
ATOM 5916 N N . LEU B 2 144 ? -25.486 24.627 -42.512 1.00 0.00 283 LEU X N 1
ATOM 5917 C CA . LEU B 2 144 ? -26.022 23.988 -43.703 1.00 0.00 283 LEU X CA 1
ATOM 5918 C C . LEU B 2 144 ? -27.030 24.905 -44.389 1.00 0.00 283 LEU X C 1
ATOM 5919 O O . LEU B 2 144 ? -26.764 25.441 -45.466 1.00 0.00 283 LEU X O 1
ATOM 5924 N N . LEU B 2 145 ? -28.206 25.196 -43.779 1.00 0.00 284 LEU X N 1
ATOM 5925 C CA . LEU B 2 145 ? -29.100 26.278 -44.181 1.00 0.00 284 LEU X CA 1
ATOM 5926 C C . LEU B 2 145 ? -28.508 27.571 -44.708 1.00 0.00 284 LEU X C 1
ATOM 5927 O O . LEU B 2 145 ? -28.395 27.727 -45.918 1.00 0.00 284 LEU X O 1
ATOM 5932 N N . GLU B 2 146 ? -28.162 28.552 -43.854 1.00 0.00 285 GLU X N 1
ATOM 5933 C CA . GLU B 2 146 ? -27.417 29.743 -44.189 1.00 0.00 285 GLU X CA 1
ATOM 5934 C C . GLU B 2 146 ? -26.425 29.575 -45.305 1.00 0.00 285 GLU X C 1
ATOM 5935 O O . GLU B 2 146 ? -26.539 30.339 -46.263 1.00 0.00 285 GLU X O 1
ATOM 5941 N N . ALA B 2 147 ? -25.442 28.630 -45.195 1.00 0.00 286 ALA X N 1
ATOM 5942 C CA . ALA B 2 147 ? -24.641 28.126 -46.289 1.00 0.00 286 ALA X CA 1
ATOM 5943 C C . ALA B 2 147 ? -25.381 27.831 -47.584 1.00 0.00 286 ALA X C 1
ATOM 5944 O O . ALA B 2 147 ? -25.689 28.849 -48.194 1.00 0.00 286 ALA X O 1
ATOM 5946 N N . TYR B 2 148 ? -25.781 26.537 -47.981 1.00 0.00 287 TYR X N 1
ATOM 5947 C CA . TYR B 2 148 ? -26.387 26.136 -49.238 1.00 0.00 287 TYR X CA 1
ATOM 5948 C C . TYR B 2 148 ? -27.202 27.310 -49.770 1.00 0.00 287 TYR X C 1
ATOM 5949 O O . TYR B 2 148 ? -26.810 27.973 -50.736 1.00 0.00 287 TYR X O 1
ATOM 5958 N N . PHE B 2 149 ? -28.333 27.566 -49.118 1.00 0.00 288 PHE X N 1
ATOM 5959 C CA . PHE B 2 149 ? -29.222 28.652 -49.514 1.00 0.00 288 PHE X CA 1
ATOM 5960 C C . PHE B 2 149 ? -28.508 29.741 -50.313 1.00 0.00 288 PHE X C 1
ATOM 5961 O O . PHE B 2 149 ? -28.411 29.671 -51.545 1.00 0.00 288 PHE X O 1
ATOM 5969 N N . ASP B 2 150 ? -28.012 30.750 -49.603 1.00 0.00 289 ASP X N 1
ATOM 5970 C CA . ASP B 2 150 ? -27.319 31.862 -50.246 1.00 0.00 289 ASP X CA 1
ATOM 5971 C C . ASP B 2 150 ? -26.189 31.362 -51.135 1.00 0.00 289 ASP X C 1
ATOM 5972 O O . ASP B 2 150 ? -26.209 31.546 -52.352 1.00 0.00 289 ASP X O 1
ATOM 5977 N N . GLU B 2 151 ? -25.207 30.727 -50.509 1.00 0.00 290 GLU X N 1
ATOM 5978 C CA . GLU B 2 151 ? -24.053 30.183 -51.207 1.00 0.00 290 GLU X CA 1
ATOM 5979 C C . GLU B 2 151 ? -24.353 29.879 -52.667 1.00 0.00 290 GLU X C 1
ATOM 5980 O O . GLU B 2 151 ? -23.492 30.055 -53.529 1.00 0.00 290 GLU X O 1
ATOM 5986 N N . ILE B 2 152 ? -25.568 29.420 -52.953 1.00 0.00 291 ILE X N 1
ATOM 5987 C CA . ILE B 2 152 ? -25.913 29.104 -54.335 1.00 0.00 291 ILE X CA 1
ATOM 5988 C C . ILE B 2 152 ? -27.406 29.023 -54.653 1.00 0.00 291 ILE X C 1
ATOM 5989 O O . ILE B 2 152 ? -27.886 27.983 -55.104 1.00 0.00 291 ILE X O 1
ATOM 5994 N N . SER B 2 153 ? -28.104 30.169 -54.434 1.00 0.00 292 SER X N 1
ATOM 5995 C CA . SER B 2 153 ? -29.509 30.302 -54.702 1.00 0.00 292 SER X CA 1
ATOM 5996 C C . SER B 2 153 ? -29.833 29.502 -55.935 1.00 0.00 292 SER X C 1
ATOM 5997 O O . SER B 2 153 ? -30.356 28.436 -55.713 1.00 0.00 292 SER X O 1
ATOM 6000 N N . GLN B 2 154 ? -29.272 29.833 -57.139 1.00 0.00 293 GLN X N 1
ATOM 6001 C CA . GLN B 2 154 ? -29.372 28.992 -58.319 1.00 0.00 293 GLN X CA 1
ATOM 6002 C C . GLN B 2 154 ? -29.696 29.943 -59.424 1.00 0.00 293 GLN X C 1
ATOM 6003 O O . GLN B 2 154 ? -30.837 30.118 -59.819 1.00 0.00 293 GLN X O 1
ATOM 6009 N N . ASP B 2 155 ? -28.725 30.792 -59.751 1.00 0.00 294 ASP X N 1
ATOM 6010 C CA . ASP B 2 155 ? -28.738 32.006 -60.546 1.00 0.00 294 ASP X CA 1
ATOM 6011 C C . ASP B 2 155 ? -29.590 31.958 -61.786 1.00 0.00 294 ASP X C 1
ATOM 6012 O O . ASP B 2 155 ? -29.714 30.917 -62.430 1.00 0.00 294 ASP X O 1
ATOM 6017 N N . THR B 2 156 ? -30.165 33.140 -62.101 1.00 0.00 295 THR X N 1
ATOM 6018 C CA . THR B 2 156 ? -31.153 33.455 -63.108 1.00 0.00 295 THR X CA 1
ATOM 6019 C C . THR B 2 156 ? -32.507 33.443 -62.439 1.00 0.00 295 THR X C 1
ATOM 6020 O O . THR B 2 156 ? -33.337 34.307 -62.716 1.00 0.00 295 THR X O 1
ATOM 6024 N N . GLY B 2 157 ? -32.755 32.453 -61.536 1.00 0.00 296 GLY X N 1
ATOM 6025 C CA . GLY B 2 157 ? -34.090 32.210 -61.054 1.00 0.00 296 GLY X CA 1
ATOM 6026 C C . GLY B 2 157 ? -34.347 30.737 -61.058 1.00 0.00 296 GLY X C 1
ATOM 6027 O O . GLY B 2 157 ? -35.073 30.287 -61.934 1.00 0.00 296 GLY X O 1
ATOM 6028 N N . LYS B 2 158 ? -33.810 30.031 -60.123 1.00 0.00 297 LYS X N 1
ATOM 6029 C CA . LYS B 2 158 ? -33.970 28.642 -60.077 1.00 0.00 297 LYS X CA 1
ATOM 6030 C C . LYS B 2 158 ? -34.630 28.488 -58.732 1.00 0.00 297 LYS X C 1
ATOM 6031 O O . LYS B 2 158 ? -34.289 27.575 -58.002 1.00 0.00 297 LYS X O 1
ATOM 6037 N N . PHE B 2 159 ? -35.617 29.410 -58.380 1.00 0.00 298 PHE X N 1
ATOM 6038 C CA . PHE B 2 159 ? -36.111 29.811 -57.063 1.00 0.00 298 PHE X CA 1
ATOM 6039 C C . PHE B 2 159 ? -37.498 30.276 -57.287 1.00 0.00 298 PHE X C 1
ATOM 6040 O O . PHE B 2 159 ? -37.910 30.696 -58.360 1.00 0.00 298 PHE X O 1
ATOM 6048 N N . CYS B 2 160 ? -38.196 30.231 -56.130 1.00 0.00 299 CYS X N 1
ATOM 6049 C CA . CYS B 2 160 ? -39.413 30.897 -55.889 1.00 0.00 299 CYS X CA 1
ATOM 6050 C C . CYS B 2 160 ? -39.364 31.176 -54.407 1.00 0.00 299 CYS X C 1
ATOM 6051 O O . CYS B 2 160 ? -38.605 30.597 -53.634 1.00 0.00 299 CYS X O 1
ATOM 6054 N N . TYR B 2 161 ? -40.244 32.110 -54.020 1.00 0.00 300 TYR X N 1
ATOM 6055 C CA . TYR B 2 161 ? -40.664 32.550 -52.695 1.00 0.00 300 TYR X CA 1
ATOM 6056 C C . TYR B 2 161 ? -42.163 32.788 -52.650 1.00 0.00 300 TYR X C 1
ATOM 6057 O O . TYR B 2 161 ? -42.817 32.871 -53.683 1.00 0.00 300 TYR X O 1
ATOM 6066 N N . GLY B 2 162 ? -42.699 32.885 -51.446 1.00 0.00 301 GLY X N 1
ATOM 6067 C CA . GLY B 2 162 ? -44.124 33.092 -51.285 1.00 0.00 301 GLY X CA 1
ATOM 6068 C C . GLY B 2 162 ? -44.888 31.798 -51.463 1.00 0.00 301 GLY X C 1
ATOM 6069 O O . GLY B 2 162 ? -44.328 30.805 -51.921 1.00 0.00 301 GLY X O 1
ATOM 6070 N N . ILE B 2 163 ? -46.163 31.795 -51.101 1.00 0.00 302 ILE X N 1
ATOM 6071 C CA . ILE B 2 163 ? -46.968 30.583 -51.234 1.00 0.00 302 ILE X CA 1
ATOM 6072 C C . ILE B 2 163 ? -47.297 30.300 -52.692 1.00 0.00 302 ILE X C 1
ATOM 6073 O O . ILE B 2 163 ? -46.946 29.247 -53.221 1.00 0.00 302 ILE X O 1
ATOM 6078 N N . ASP B 2 164 ? -47.781 31.542 -53.342 1.00 0.00 303 ASP X N 1
ATOM 6079 C CA . ASP B 2 164 ? -48.167 31.554 -54.724 1.00 0.00 303 ASP X CA 1
ATOM 6080 C C . ASP B 2 164 ? -47.106 30.957 -55.572 1.00 0.00 303 ASP X C 1
ATOM 6081 O O . ASP B 2 164 ? -47.303 29.901 -56.176 1.00 0.00 303 ASP X O 1
ATOM 6086 N N . ASP B 2 165 ? -45.872 31.513 -55.490 1.00 0.00 304 ASP X N 1
ATOM 6087 C CA . ASP B 2 165 ? -44.780 31.040 -56.294 1.00 0.00 304 ASP X CA 1
ATOM 6088 C C . ASP B 2 165 ? -44.343 29.650 -55.921 1.00 0.00 304 ASP X C 1
ATOM 6089 O O . ASP B 2 165 ? -44.289 28.764 -56.782 1.00 0.00 304 ASP X O 1
ATOM 6094 N N . THR B 2 166 ? -43.988 29.443 -54.615 1.00 0.00 305 THR X N 1
ATOM 6095 C CA . THR B 2 166 ? -43.421 28.196 -54.108 1.00 0.00 305 THR X CA 1
ATOM 6096 C C . THR B 2 166 ? -44.359 27.021 -54.372 1.00 0.00 305 THR X C 1
ATOM 6097 O O . THR B 2 166 ? -43.908 25.918 -54.668 1.00 0.00 305 THR X O 1
ATOM 6101 N N . LEU B 2 167 ? -45.702 27.174 -54.309 1.00 0.00 306 LEU X N 1
ATOM 6102 C CA . LEU B 2 167 ? -46.668 26.150 -54.665 1.00 0.00 306 LEU X CA 1
ATOM 6103 C C . LEU B 2 167 ? -46.853 25.772 -56.111 1.00 0.00 306 LEU X C 1
ATOM 6104 O O . LEU B 2 167 ? -46.917 24.576 -56.353 1.00 0.00 306 LEU X O 1
ATOM 6109 N N . LYS B 2 168 ? -46.997 26.703 -57.105 1.00 0.00 307 LYS X N 1
ATOM 6110 C CA . LYS B 2 168 ? -47.079 26.321 -58.517 1.00 0.00 307 LYS X CA 1
ATOM 6111 C C . LYS B 2 168 ? -45.873 25.540 -58.929 1.00 0.00 307 LYS X C 1
ATOM 6112 O O . LYS B 2 168 ? -46.018 24.526 -59.590 1.00 0.00 307 LYS X O 1
ATOM 6118 N N . ALA B 2 169 ? -44.654 26.015 -58.575 1.00 0.00 308 ALA X N 1
ATOM 6119 C CA . ALA B 2 169 ? -43.430 25.338 -58.914 1.00 0.00 308 ALA X CA 1
ATOM 6120 C C . ALA B 2 169 ? -43.310 23.999 -58.212 1.00 0.00 308 ALA X C 1
ATOM 6121 O O . ALA B 2 169 ? -42.689 23.086 -58.754 1.00 0.00 308 ALA X O 1
ATOM 6123 N N . LEU B 2 170 ? -43.923 23.831 -57.008 1.00 0.00 309 LEU X N 1
ATOM 6124 C CA . LEU B 2 170 ? -43.993 22.558 -56.297 1.00 0.00 309 LEU X CA 1
ATOM 6125 C C . LEU B 2 170 ? -45.006 21.637 -56.941 1.00 0.00 309 LEU X C 1
ATOM 6126 O O . LEU B 2 170 ? -44.848 20.419 -56.922 1.00 0.00 309 LEU X O 1
ATOM 6131 N N . ASP B 2 171 ? -46.005 22.221 -57.569 1.00 0.00 310 ASP X N 1
ATOM 6132 C CA . ASP B 2 171 ? -46.992 21.444 -58.280 1.00 0.00 310 ASP X CA 1
ATOM 6133 C C . ASP B 2 171 ? -46.362 21.017 -59.601 1.00 0.00 310 ASP X C 1
ATOM 6134 O O . ASP B 2 171 ? -46.705 19.990 -60.183 1.00 0.00 310 ASP X O 1
ATOM 6139 N N . LEU B 2 172 ? -45.404 21.814 -60.138 1.00 0.00 311 LEU X N 1
ATOM 6140 C CA . LEU B 2 172 ? -44.815 21.588 -61.439 1.00 0.00 311 LEU X CA 1
ATOM 6141 C C . LEU B 2 172 ? -43.733 20.557 -61.317 1.00 0.00 311 LEU X C 1
ATOM 6142 O O . LEU B 2 172 ? -43.221 20.088 -62.331 1.00 0.00 311 LEU X O 1
ATOM 6147 N N . GLY B 2 173 ? -43.377 20.147 -60.070 1.00 0.00 312 GLY X N 1
ATOM 6148 C CA . GLY B 2 173 ? -42.262 19.271 -59.839 1.00 0.00 312 GLY X CA 1
ATOM 6149 C C . GLY B 2 173 ? -40.942 19.891 -60.191 1.00 0.00 312 GLY X C 1
ATOM 6150 O O . GLY B 2 173 ? -39.989 19.178 -60.473 1.00 0.00 312 GLY X O 1
ATOM 6151 N N . ALA B 2 174 ? -40.871 21.240 -60.280 1.00 0.00 313 ALA X N 1
ATOM 6152 C CA . ALA B 2 174 ? -39.639 21.906 -60.616 1.00 0.00 313 ALA X CA 1
ATOM 6153 C C . ALA B 2 174 ? -38.812 22.243 -59.402 1.00 0.00 313 ALA X C 1
ATOM 6154 O O . ALA B 2 174 ? -37.687 22.689 -59.582 1.00 0.00 313 ALA X O 1
ATOM 6156 N N . VAL B 2 175 ? -39.290 21.971 -58.161 1.00 0.00 314 VAL X N 1
ATOM 6157 C CA . VAL B 2 175 ? -38.621 22.295 -56.938 1.00 0.00 314 VAL X CA 1
ATOM 6158 C C . VAL B 2 175 ? -37.955 21.126 -56.326 1.00 0.00 314 VAL X C 1
ATOM 6159 O O . VAL B 2 175 ? -38.603 20.175 -55.891 1.00 0.00 314 VAL X O 1
ATOM 6163 N N . GLU B 2 176 ? -36.580 21.103 -56.325 1.00 0.00 315 GLU X N 1
ATOM 6164 C CA . GLU B 2 176 ? -35.766 20.039 -55.746 1.00 0.00 315 GLU X CA 1
ATOM 6165 C C . GLU B 2 176 ? -36.038 19.970 -54.282 1.00 0.00 315 GLU X C 1
ATOM 6166 O O . GLU B 2 176 ? -36.298 18.890 -53.756 1.00 0.00 315 GLU X O 1
ATOM 6172 N N . LYS B 2 177 ? -35.986 21.148 -53.617 1.00 0.00 316 LYS X N 1
ATOM 6173 C CA . LYS B 2 177 ? -36.138 21.214 -52.205 1.00 0.00 316 LYS X CA 1
ATOM 6174 C C . LYS B 2 177 ? -37.036 22.303 -51.738 1.00 0.00 316 LYS X C 1
ATOM 6175 O O . LYS B 2 177 ? -36.781 23.468 -52.023 1.00 0.00 316 LYS X O 1
ATOM 6181 N N . LEU B 2 178 ? -38.092 22.007 -50.984 1.00 0.00 317 LEU X N 1
ATOM 6182 C CA . LEU B 2 178 ? -38.950 23.071 -50.531 1.00 0.00 317 LEU X CA 1
ATOM 6183 C C . LEU B 2 178 ? -38.551 23.486 -49.162 1.00 0.00 317 LEU X C 1
ATOM 6184 O O . LEU B 2 178 ? -38.222 22.673 -48.302 1.00 0.00 317 LEU X O 1
ATOM 6189 N N . ILE B 2 179 ? -38.479 24.801 -48.964 1.00 0.00 318 ILE X N 1
ATOM 6190 C CA . ILE B 2 179 ? -38.099 25.406 -47.697 1.00 0.00 318 ILE X CA 1
ATOM 6191 C C . ILE B 2 179 ? -39.259 26.204 -47.111 1.00 0.00 318 ILE X C 1
ATOM 6192 O O . ILE B 2 179 ? -39.587 27.291 -47.584 1.00 0.00 318 ILE X O 1
ATOM 6197 N N . VAL B 2 180 ? -39.644 25.672 -45.928 1.00 0.00 319 VAL X N 1
ATOM 6198 C CA . VAL B 2 180 ? -40.755 26.021 -45.112 1.00 0.00 319 VAL X CA 1
ATOM 6199 C C . VAL B 2 180 ? -40.094 26.530 -43.833 1.00 0.00 319 VAL X C 1
ATOM 6200 O O . VAL B 2 180 ? -39.062 27.193 -43.903 1.00 0.00 319 VAL X O 1
ATOM 6204 N N . PHE B 2 181 ? -40.661 26.213 -42.653 1.00 0.00 320 PHE X N 1
ATOM 6205 C CA . PHE B 2 181 ? -40.239 26.597 -41.313 1.00 0.00 320 PHE X CA 1
ATOM 6206 C C . PHE B 2 181 ? -41.189 25.691 -40.592 1.00 0.00 320 PHE X C 1
ATOM 6207 O O . PHE B 2 181 ? -41.392 24.583 -41.051 1.00 0.00 320 PHE X O 1
ATOM 6215 N N . GLU B 2 182 ? -41.823 26.098 -39.490 1.00 0.00 321 GLU X N 1
ATOM 6216 C CA . GLU B 2 182 ? -42.584 25.241 -38.640 1.00 0.00 321 GLU X CA 1
ATOM 6217 C C . GLU B 2 182 ? -43.806 26.040 -38.408 1.00 0.00 321 GLU X C 1
ATOM 6218 O O . GLU B 2 182 ? -44.910 25.506 -38.469 1.00 0.00 321 GLU X O 1
ATOM 6224 N N . ASN B 2 183 ? -43.622 27.338 -38.039 1.00 0.00 322 ASN X N 1
ATOM 6225 C CA . ASN B 2 183 ? -44.743 28.166 -37.617 1.00 0.00 322 ASN X CA 1
ATOM 6226 C C . ASN B 2 183 ? -45.408 28.842 -38.811 1.00 0.00 322 ASN X C 1
ATOM 6227 O O . ASN B 2 183 ? -45.990 29.918 -38.684 1.00 0.00 322 ASN X O 1
ATOM 6232 N N . LEU B 2 184 ? -45.316 28.200 -39.971 1.00 0.00 323 LEU X N 1
ATOM 6233 C CA . LEU B 2 184 ? -45.903 28.735 -41.193 1.00 0.00 323 LEU X CA 1
ATOM 6234 C C . LEU B 2 184 ? -47.061 29.673 -40.869 1.00 0.00 323 LEU X C 1
ATOM 6235 O O . LEU B 2 184 ? -47.842 29.416 -39.952 1.00 0.00 323 LEU X O 1
ATOM 6240 N N . GLU B 2 185 ? -47.167 30.761 -41.625 1.00 0.00 324 GLU X N 1
ATOM 6241 C CA . GLU B 2 185 ? -48.229 31.737 -41.416 1.00 0.00 324 GLU X CA 1
ATOM 6242 C C . GLU B 2 185 ? -49.220 31.714 -42.574 1.00 0.00 324 GLU X C 1
ATOM 6243 O O . GLU B 2 185 ? -50.120 32.551 -42.648 1.00 0.00 324 GLU X O 1
ATOM 6249 N N . THR B 2 186 ? -49.051 30.752 -43.475 1.00 0.00 325 THR X N 1
ATOM 6250 C CA . THR B 2 186 ? -49.948 30.648 -44.618 1.00 0.00 325 THR X CA 1
ATOM 6251 C C . THR B 2 186 ? -50.620 29.282 -44.644 1.00 0.00 325 THR X C 1
ATOM 6252 O O . THR B 2 186 ? -49.967 28.257 -44.445 1.00 0.00 325 THR X O 1
ATOM 6256 N N . ILE B 2 187 ? -51.919 29.273 -44.893 1.00 0.00 326 ILE X N 1
ATOM 6257 C CA . ILE B 2 187 ? -52.672 28.029 -44.953 1.00 0.00 326 ILE X CA 1
ATOM 6258 C C . ILE B 2 187 ? -53.660 28.061 -46.111 1.00 0.00 326 ILE X C 1
ATOM 6259 O O . ILE B 2 187 ? -53.971 29.129 -46.638 1.00 0.00 326 ILE X O 1
ATOM 6264 N N . ARG B 2 188 ? -54.140 26.890 -46.527 1.00 0.00 327 ARG X N 1
ATOM 6265 C CA . ARG B 2 188 ? -55.072 26.814 -47.641 1.00 0.00 327 ARG X CA 1
ATOM 6266 C C . ARG B 2 188 ? -56.511 26.904 -47.170 1.00 0.00 327 ARG X C 1
ATOM 6267 O O . ARG B 2 188 ? -56.983 26.069 -46.397 1.00 0.00 327 ARG X O 1
ATOM 6275 N N . TYR B 2 189 ? -57.210 27.918 -47.656 1.00 0.00 328 TYR X N 1
ATOM 6276 C CA . TYR B 2 189 ? -58.603 28.130 -47.309 1.00 0.00 328 TYR X CA 1
ATOM 6277 C C . TYR B 2 189 ? -59.467 28.017 -48.558 1.00 0.00 328 TYR X C 1
ATOM 6278 O O . TYR B 2 189 ? -58.991 28.232 -49.672 1.00 0.00 328 TYR X O 1
ATOM 6287 N N . THR B 2 190 ? -60.735 27.682 -48.370 1.00 0.00 329 THR X N 1
ATOM 6288 C CA . THR B 2 190 ? -61.652 27.547 -49.495 1.00 0.00 329 THR X CA 1
ATOM 6289 C C . THR B 2 190 ? -62.792 28.554 -49.395 1.00 0.00 329 THR X C 1
ATOM 6290 O O . THR B 2 190 ? -63.648 28.455 -48.516 1.00 0.00 329 THR X O 1
ATOM 6294 N N . PHE B 2 191 ? -62.979 29.476 -50.329 1.00 0.00 330 PH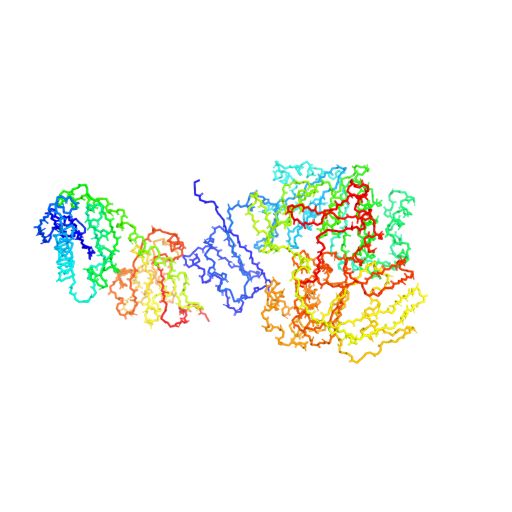E X N 1
ATOM 6295 C CA . PHE B 2 191 ? -64.156 30.289 -50.173 1.00 0.00 330 PHE X CA 1
ATOM 6296 C C . PHE B 2 191 ? -64.935 29.975 -51.411 1.00 0.00 330 PHE X C 1
ATOM 6297 O O . PHE B 2 191 ? -64.510 30.507 -52.434 1.00 0.00 330 PHE X O 1
ATOM 6305 N N . LYS B 2 192 ? -66.080 29.159 -51.389 1.00 0.00 331 LYS X N 1
ATOM 6306 C CA . LYS B 2 192 ? -66.832 28.608 -52.566 1.00 0.00 331 LYS X CA 1
ATOM 6307 C C . LYS B 2 192 ? -68.361 28.452 -52.747 1.00 0.00 331 LYS X C 1
ATOM 6308 O O . LYS B 2 192 ? -69.071 29.183 -52.057 1.00 0.00 331 LYS X O 1
ATOM 6314 N N . ASP B 2 193 ? -68.925 27.524 -53.700 1.00 0.00 332 ASP X N 1
ATOM 6315 C CA . ASP B 2 193 ? -70.388 27.615 -53.898 1.00 0.00 332 ASP X CA 1
ATOM 6316 C C . ASP B 2 193 ? -71.163 26.310 -54.235 1.00 0.00 332 ASP X C 1
ATOM 6317 O O . ASP B 2 193 ? -70.777 25.221 -53.811 1.00 0.00 332 ASP X O 1
ATOM 6322 N N . ALA B 2 194 ? -72.259 26.452 -54.992 1.00 0.00 333 ALA X N 1
ATOM 6323 C CA . ALA B 2 194 ? -73.171 25.342 -55.361 1.00 0.00 333 ALA X CA 1
ATOM 6324 C C . ALA B 2 194 ? -72.578 24.304 -56.324 1.00 0.00 333 ALA X C 1
ATOM 6325 O O . ALA B 2 194 ? -72.979 23.140 -56.340 1.00 0.00 333 ALA X O 1
ATOM 6327 N N . GLU B 2 195 ? -71.610 24.753 -57.106 1.00 0.00 334 GLU X N 1
ATOM 6328 C CA . GLU B 2 195 ? -70.818 23.926 -58.009 1.00 0.00 334 GLU X CA 1
ATOM 6329 C C . GLU B 2 195 ? -69.526 24.629 -58.413 1.00 0.00 334 GLU X C 1
ATOM 6330 O O . GLU B 2 195 ? -69.222 24.759 -59.599 1.00 0.00 334 GLU X O 1
ATOM 6336 N N . ASP B 2 196 ? -68.767 25.078 -57.418 1.00 0.00 335 ASP X N 1
ATOM 6337 C CA . ASP B 2 196 ? -67.503 25.759 -57.668 1.00 0.00 335 ASP X CA 1
ATOM 6338 C C . ASP B 2 196 ? -67.049 26.530 -56.435 1.00 0.00 335 ASP X C 1
ATOM 6339 O O . ASP B 2 196 ? -67.871 26.976 -55.635 1.00 0.00 335 ASP X O 1
ATOM 6344 N N . ASN B 2 197 ? -65.645 26.547 -56.525 1.00 0.00 336 ASN X N 1
ATOM 6345 C CA . ASN B 2 197 ? -64.681 27.209 -55.692 1.00 0.00 336 ASN X CA 1
ATOM 6346 C C . ASN B 2 197 ? -63.344 27.710 -56.159 1.00 0.00 336 ASN X C 1
ATOM 6347 O O . ASN B 2 197 ? -62.839 27.444 -57.250 1.00 0.00 336 ASN X O 1
ATOM 6352 N N . GLU B 2 198 ? -62.824 28.534 -55.204 1.00 0.00 337 GLU X N 1
ATOM 6353 C CA . GLU B 2 198 ? -61.626 29.330 -55.144 1.00 0.00 337 GLU X CA 1
ATOM 6354 C C . GLU B 2 198 ? -60.851 28.906 -53.932 1.00 0.00 337 GLU X C 1
ATOM 6355 O O . GLU B 2 198 ? -61.424 28.518 -52.916 1.00 0.00 337 GLU X O 1
ATOM 6361 N N . VAL B 2 199 ? -59.511 28.971 -54.046 1.00 0.00 338 VAL X N 1
ATOM 6362 C CA . VAL B 2 199 ? -58.554 28.711 -53.001 1.00 0.00 338 VAL X CA 1
ATOM 6363 C C . VAL B 2 199 ? -57.722 29.960 -52.895 1.00 0.00 338 VAL X C 1
ATOM 6364 O O . VAL B 2 199 ? -57.129 30.351 -53.901 1.00 0.00 338 VAL X O 1
ATOM 6368 N N . ILE B 2 200 ? -57.644 30.624 -51.696 1.00 0.00 339 ILE X N 1
ATOM 6369 C CA . ILE B 2 200 ? -56.678 31.703 -51.511 1.00 0.00 339 ILE X CA 1
ATOM 6370 C C . ILE B 2 200 ? -55.774 31.453 -50.304 1.00 0.00 339 ILE X C 1
ATOM 6371 O O . ILE B 2 200 ? -56.089 30.649 -49.429 1.00 0.00 339 ILE X O 1
ATOM 6376 N N . LYS B 2 201 ? -54.648 32.160 -50.279 1.00 0.00 340 LYS X N 1
ATOM 6377 C CA . LYS B 2 201 ? -53.675 32.046 -49.196 1.00 0.00 340 LYS X CA 1
ATOM 6378 C C . LYS B 2 201 ? -53.816 33.212 -48.221 1.00 0.00 340 LYS X C 1
ATOM 6379 O O . LYS B 2 201 ? -53.691 34.373 -48.605 1.00 0.00 340 LYS X O 1
ATOM 6385 N N . PHE B 2 202 ? -54.103 32.897 -46.964 1.00 0.00 341 PHE X N 1
ATOM 6386 C CA . PHE B 2 202 ? -54.289 33.929 -45.953 1.00 0.00 341 PHE X CA 1
ATOM 6387 C C . PHE B 2 202 ? -53.380 33.763 -44.744 1.00 0.00 341 PHE X C 1
ATOM 6388 O O 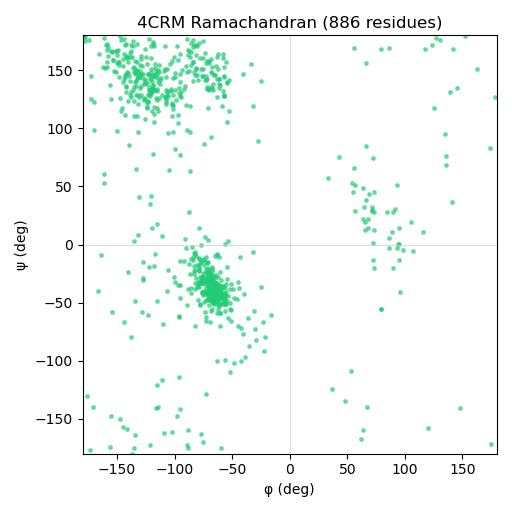. PHE B 2 202 ? -52.925 32.663 -44.426 1.00 0.00 341 PHE X O 1
ATOM 6396 N N . ALA B 2 203 ? -53.114 34.874 -44.064 1.00 0.00 342 ALA X N 1
ATOM 6397 C CA . ALA B 2 203 ? -52.258 34.864 -42.885 1.00 0.00 342 ALA X CA 1
ATOM 6398 C C . ALA B 2 203 ? -53.047 35.261 -41.643 1.00 0.00 342 ALA X C 1
ATOM 6399 O O . ALA B 2 203 ? -54.034 34.615 -41.290 1.00 0.00 342 ALA X O 1
ATOM 6401 N N . GLU B 2 204 ? -52.607 36.327 -40.982 1.00 0.00 343 GLU X N 1
ATOM 6402 C CA . GLU B 2 204 ? -53.273 36.808 -39.779 1.00 0.00 343 GLU X CA 1
ATOM 6403 C C . GLU B 2 204 ? -53.974 38.136 -40.042 1.00 0.00 343 GLU X C 1
ATOM 6404 O O . GLU B 2 204 ? -55.203 38.211 -40.042 1.00 0.00 343 GLU X O 1
ATOM 6410 N N . PRO B 2 205 ? -53.185 39.181 -40.267 1.00 0.00 344 PRO X N 1
ATOM 6411 C CA . PRO B 2 205 ? -53.730 40.517 -40.532 1.00 0.00 344 PRO X CA 1
ATOM 6412 C C . PRO B 2 205 ? -54.727 40.523 -41.687 1.00 0.00 344 PRO X C 1
ATOM 6413 O O . PRO B 2 205 ? -54.327 40.432 -42.847 1.00 0.00 344 PRO X O 1
ATOM 6417 N N . GLU B 2 206 ? -56.012 40.629 -41.363 1.00 0.00 345 GLU X N 1
ATOM 6418 C CA . GLU B 2 206 ? -57.059 40.650 -42.377 1.00 0.00 345 GLU X CA 1
ATOM 6419 C C . GLU B 2 206 ? -57.530 42.078 -42.620 1.00 0.00 345 GLU X C 1
ATOM 6420 O O . GLU B 2 206 ? -58.568 42.496 -42.107 1.00 0.00 345 GLU X O 1
ATOM 6426 N N . ALA B 2 207 ? -56.934 42.628 -43.681 1.00 0.00 346 ALA X N 1
ATOM 6427 C CA . ALA B 2 207 ? -57.311 43.899 -44.281 1.00 0.00 346 ALA X CA 1
ATOM 6428 C C . ALA B 2 207 ? -57.946 43.570 -45.691 1.00 0.00 346 ALA X C 1
ATOM 6429 O O . ALA B 2 207 ? -59.005 42.900 -45.803 1.00 0.00 346 ALA X O 1
ATOM 6431 N N . LYS B 2 208 ? -57.295 44.033 -46.753 1.00 0.00 347 LYS X N 1
ATOM 6432 C CA . LYS B 2 208 ? -57.784 43.786 -48.107 1.00 0.00 347 LYS X CA 1
ATOM 6433 C C . LYS B 2 208 ? -58.073 42.298 -48.310 1.00 0.00 347 LYS X C 1
ATOM 6434 O O . LYS B 2 208 ? -58.997 41.919 -49.043 1.00 0.00 347 LYS X O 1
ATOM 6440 N N . ASP B 2 209 ? -57.272 41.462 -47.654 1.00 0.00 348 ASP X N 1
ATOM 6441 C CA . ASP B 2 209 ? -57.423 40.016 -47.743 1.00 0.00 348 ASP X CA 1
ATOM 6442 C C . ASP B 2 209 ? -58.898 39.649 -47.672 1.00 0.00 348 ASP X C 1
ATOM 6443 O O . ASP B 2 209 ? -59.495 39.249 -48.671 1.00 0.00 348 ASP X O 1
ATOM 6448 N N . LYS B 2 210 ? -59.484 39.790 -46.487 1.00 0.00 349 LYS X N 1
ATOM 6449 C CA . LYS B 2 210 ? -60.894 39.481 -46.308 1.00 0.00 349 LYS X CA 1
ATOM 6450 C C . LYS B 2 210 ? -61.660 40.177 -47.422 1.00 0.00 349 LYS X C 1
ATOM 6451 O O . LYS B 2 210 ? -62.620 39.635 -47.970 1.00 0.00 349 LYS X O 1
ATOM 6457 N N . SER B 2 211 ? -61.217 41.386 -47.751 1.00 0.00 350 SER X N 1
ATOM 6458 C CA . SER B 2 211 ? -61.837 42.174 -48.807 1.00 0.00 350 SER X CA 1
ATOM 6459 C C . SER B 2 211 ? -62.198 41.276 -49.983 1.00 0.00 350 SER X C 1
ATOM 6460 O O . SER B 2 211 ? -63.363 40.926 -50.166 1.00 0.00 350 SER X O 1
ATOM 6463 N N . PHE B 2 212 ? -61.200 40.903 -50.780 1.00 0.00 351 PHE X N 1
ATOM 6464 C CA . PHE B 2 212 ? -61.438 40.039 -51.936 1.00 0.00 351 PHE X CA 1
ATOM 6465 C C . PHE B 2 212 ? -62.212 38.784 -51.533 1.00 0.00 351 PHE X C 1
ATOM 6466 O O . PHE B 2 212 ? -63.386 38.857 -51.171 1.00 0.00 351 PHE X O 1
ATOM 6474 N N . ALA B 2 213 ? -61.502 37.649 -51.575 1.00 0.00 352 ALA X N 1
ATOM 6475 C CA . ALA B 2 213 ? -61.912 36.322 -51.324 1.00 0.00 352 ALA X CA 1
ATOM 6476 C C . ALA B 2 213 ? -62.617 35.813 -52.546 1.00 0.00 352 ALA X C 1
ATOM 6477 O O . ALA B 2 213 ? -62.197 34.804 -53.110 1.00 0.00 352 ALA X O 1
ATOM 6479 N N . ILE B 2 214 ? -63.675 36.507 -53.039 1.00 0.00 353 ILE X N 1
ATOM 6480 C CA . ILE B 2 214 ? -64.068 36.475 -54.429 1.00 0.00 353 ILE X CA 1
ATOM 6481 C C . ILE B 2 214 ? -63.040 36.939 -55.480 1.00 0.00 353 ILE X C 1
ATOM 6482 O O . ILE B 2 214 ? -61.899 37.296 -55.191 1.00 0.00 353 ILE X O 1
ATOM 6487 N N . ASP B 2 215 ? -63.541 36.977 -56.734 1.00 0.00 354 ASP X N 1
ATOM 6488 C CA . ASP B 2 215 ? -63.231 37.508 -58.026 1.00 0.00 354 ASP X CA 1
ATOM 6489 C C . ASP B 2 215 ? -64.002 38.799 -58.081 1.00 0.00 354 ASP X C 1
ATOM 6490 O O . ASP B 2 215 ? -63.670 39.750 -57.372 1.00 0.00 354 ASP X O 1
ATOM 6495 N N . LYS B 2 216 ? -65.014 38.869 -58.996 1.00 0.00 355 LYS X N 1
ATOM 6496 C CA . LYS B 2 216 ? -65.619 40.087 -59.466 1.00 0.00 355 LYS X CA 1
ATOM 6497 C C . LYS B 2 216 ? -67.048 39.843 -59.945 1.00 0.00 355 LYS X C 1
ATOM 6498 O O . LYS B 2 216 ? -67.943 40.531 -59.456 1.00 0.00 355 LYS X O 1
ATOM 6504 N N . ALA B 2 217 ? -67.308 38.940 -60.942 1.00 0.00 356 ALA X N 1
ATOM 6505 C CA . ALA B 2 217 ? -68.507 39.025 -61.767 1.00 0.00 356 ALA X CA 1
ATOM 6506 C C . ALA B 2 217 ? -69.739 38.617 -60.967 1.00 0.00 356 ALA X C 1
ATOM 6507 O O . ALA B 2 217 ? -70.621 39.434 -60.706 1.00 0.00 356 ALA X O 1
ATOM 6509 N N . THR B 2 218 ? -69.793 37.346 -60.582 1.00 0.00 357 THR X N 1
ATOM 6510 C CA . THR B 2 218 ? -70.916 36.826 -59.811 1.00 0.00 357 THR X CA 1
ATOM 6511 C C . THR B 2 218 ? -71.285 37.783 -58.683 1.00 0.00 357 THR X C 1
ATOM 6512 O O . THR B 2 218 ? -72.452 37.893 -58.307 1.00 0.00 357 THR X O 1
ATOM 6516 N N . GLY B 2 219 ? -70.285 38.474 -58.149 1.00 0.00 358 GLY X N 1
ATOM 6517 C CA . GLY B 2 219 ? -70.501 39.418 -57.068 1.00 0.00 358 GLY X CA 1
ATOM 6518 C C . GLY B 2 219 ? -70.945 38.741 -55.786 1.00 0.00 358 GLY X C 1
ATOM 6519 O O . GLY B 2 219 ? -72.139 38.672 -55.491 1.00 0.00 358 GLY X O 1
ATOM 6520 N N . GLN B 2 220 ? -70.067 38.215 -54.919 1.00 0.00 359 GLN X N 1
ATOM 6521 C CA . GLN B 2 220 ? -70.522 37.481 -53.742 1.00 0.00 359 GLN X CA 1
ATOM 6522 C C . GLN B 2 220 ? -69.492 37.765 -52.705 1.00 0.00 359 GLN X C 1
ATOM 6523 O O . GLN B 2 220 ? -68.315 37.634 -53.021 1.00 0.00 359 GLN X O 1
ATOM 6529 N N . GLU B 2 221 ? -69.891 38.262 -51.493 1.00 0.00 360 GLU X N 1
ATOM 6530 C CA . GLU B 2 221 ? -68.982 38.767 -50.474 1.00 0.00 360 GLU X CA 1
ATOM 6531 C C . GLU B 2 221 ? -68.084 37.665 -49.992 1.00 0.00 360 GLU X C 1
ATOM 6532 O O . GLU B 2 221 ? -67.112 37.447 -50.706 1.00 0.00 360 GLU X O 1
ATOM 6538 N N . MET B 2 222 ? -68.282 36.972 -48.826 1.00 0.00 361 MET X N 1
ATOM 6539 C CA . MET B 2 222 ? -67.762 35.613 -48.753 1.00 0.00 361 MET X CA 1
ATOM 6540 C C . MET B 2 222 ? -68.327 34.634 -47.740 1.00 0.00 361 MET X C 1
ATOM 6541 O O . MET B 2 222 ? -69.017 35.032 -46.805 1.00 0.00 361 MET X O 1
ATOM 6546 N N . ASP B 2 223 ? -67.984 33.311 -47.907 1.00 0.00 362 ASP X N 1
ATOM 6547 C CA . ASP B 2 223 ? -68.167 32.261 -46.917 1.00 0.00 362 ASP X CA 1
ATOM 6548 C C . ASP B 2 223 ? -67.046 31.226 -47.001 1.00 0.00 362 ASP X C 1
ATOM 6549 O O . ASP B 2 223 ? -66.951 30.501 -47.990 1.00 0.00 362 ASP X O 1
ATOM 6554 N N . VAL B 2 224 ? -66.196 31.109 -45.938 1.00 0.00 363 VAL X N 1
ATOM 6555 C CA . VAL B 2 224 ? -65.244 30.027 -45.705 1.00 0.00 363 VAL X CA 1
ATOM 6556 C C . VAL B 2 224 ? -65.967 28.730 -45.363 1.00 0.00 363 VAL X C 1
ATOM 6557 O O . VAL B 2 224 ? -66.878 28.709 -44.537 1.00 0.00 363 VAL X O 1
ATOM 6561 N N . VAL B 2 225 ? -65.549 27.650 -46.010 1.00 0.00 364 VAL X N 1
ATOM 6562 C CA . VAL B 2 225 ? -66.150 26.338 -45.783 1.00 0.00 364 VAL X CA 1
ATOM 6563 C C . VAL B 2 225 ? -65.217 25.439 -44.976 1.00 0.00 364 VAL X C 1
ATOM 6564 O O . VAL B 2 225 ? -65.656 24.695 -44.101 1.00 0.00 364 VAL X O 1
ATOM 6568 N N . SER B 2 226 ? -63.930 25.512 -45.291 1.00 0.00 365 SER X N 1
ATOM 6569 C CA . SER B 2 226 ? -62.923 24.709 -44.613 1.00 0.00 365 SER X CA 1
ATOM 6570 C C . SER B 2 226 ? -61.571 25.418 -44.630 1.00 0.00 365 SER X C 1
ATOM 6571 O O . SER B 2 226 ? -61.374 26.376 -45.379 1.00 0.00 365 SER X O 1
ATOM 6574 N N . GLU B 2 227 ? -60.645 24.936 -43.815 1.00 0.00 366 GLU X N 1
ATOM 6575 C CA . GLU B 2 227 ? -59.311 25.517 -43.745 1.00 0.00 366 GLU X CA 1
ATOM 6576 C C . GLU B 2 227 ? -58.265 24.442 -43.486 1.00 0.00 366 GLU X C 1
ATOM 6577 O O . GLU B 2 227 ? -58.284 23.775 -42.451 1.00 0.00 366 GLU X O 1
ATOM 6583 N N . GLU B 2 228 ? -57.362 24.270 -44.440 1.00 0.00 367 GLU X N 1
ATOM 6584 C CA . GLU B 2 228 ? -56.311 23.264 -44.325 1.00 0.00 367 GLU X CA 1
ATOM 6585 C C . GLU B 2 228 ? -54.928 23.901 -44.246 1.00 0.00 367 GLU X C 1
ATOM 6586 O O . GLU B 2 228 ? -54.535 24.653 -45.138 1.00 0.00 367 GLU X O 1
ATOM 6592 N N . PRO B 2 229 ? -54.156 23.594 -43.188 1.00 0.00 368 PRO X N 1
ATOM 6593 C CA . PRO B 2 229 ? -52.806 24.133 -43.034 1.00 0.00 368 PRO X CA 1
ATOM 6594 C C . PRO B 2 229 ? -51.938 23.775 -44.231 1.00 0.00 368 PRO X C 1
ATOM 6595 O O . PRO B 2 229 ? -51.754 22.598 -44.550 1.00 0.00 368 PRO X O 1
ATOM 6599 N N . LEU B 2 230 ? -51.284 24.815 -44.835 1.00 0.00 369 LEU X N 1
ATOM 6600 C CA . LEU B 2 230 ? -50.293 24.662 -45.885 1.00 0.00 369 LEU X CA 1
ATOM 6601 C C . LEU B 2 230 ? -49.107 23.998 -45.386 1.00 0.00 369 LEU X C 1
ATOM 6602 O O . LEU B 2 230 ? -48.617 23.138 -46.081 1.00 0.00 369 LEU X O 1
ATOM 6607 N N . ILE B 2 231 ? -48.580 24.390 -44.207 1.00 0.00 370 ILE X N 1
ATOM 6608 C CA . ILE B 2 231 ? -47.382 23.750 -43.683 1.00 0.00 370 ILE X CA 1
ATOM 6609 C C . ILE B 2 231 ? -47.624 22.253 -43.533 1.00 0.00 370 ILE X C 1
ATOM 6610 O O . ILE B 2 231 ? -46.846 21.433 -44.022 1.00 0.00 370 ILE X O 1
ATOM 6615 N N . GLU B 2 232 ? -48.721 21.907 -42.863 1.00 0.00 371 GLU X N 1
ATOM 6616 C CA . GLU B 2 232 ? -49.077 20.515 -42.661 1.00 0.00 371 GLU X CA 1
ATOM 6617 C C . GLU B 2 232 ? -49.266 19.832 -44.006 1.00 0.00 371 GLU X C 1
ATOM 6618 O O . GLU B 2 232 ? -48.841 18.693 -44.208 1.00 0.00 371 GLU X O 1
ATOM 6624 N N . TRP B 2 233 ? -50.019 20.497 -44.980 1.00 0.00 372 TRP X N 1
ATOM 6625 C CA . TRP B 2 233 ? -50.563 19.933 -46.254 1.00 0.00 372 TRP X CA 1
ATOM 6626 C C . TRP B 2 233 ? -49.410 19.598 -47.037 1.00 0.00 372 TRP X C 1
ATOM 6627 O O . TRP B 2 233 ? -49.353 18.562 -47.690 1.00 0.00 372 TRP X O 1
ATOM 6638 N N . LEU B 2 234 ? -48.381 20.465 -46.970 1.00 0.00 373 LEU X N 1
ATOM 6639 C CA . LEU B 2 234 ? -47.100 20.291 -47.569 1.00 0.00 373 LEU X CA 1
ATOM 6640 C C . LEU B 2 234 ? -46.352 19.244 -46.788 1.00 0.00 373 LEU X C 1
ATOM 6641 O O . LEU B 2 234 ? -45.801 18.353 -47.413 1.00 0.00 373 LEU X O 1
ATOM 6646 N N . ALA B 2 235 ? -46.431 19.208 -45.426 1.00 0.00 374 ALA X N 1
ATOM 6647 C CA . ALA B 2 235 ? -45.606 18.450 -44.476 1.00 0.00 374 ALA X CA 1
ATOM 6648 C C . ALA B 2 235 ? -45.876 17.008 -44.638 1.00 0.00 374 ALA X C 1
ATOM 6649 O O . ALA B 2 235 ? -45.096 16.129 -44.269 1.00 0.00 374 ALA X O 1
ATOM 6651 N N . ALA B 2 236 ? -47.023 16.792 -45.255 1.00 0.00 375 ALA X N 1
ATOM 6652 C CA . ALA B 2 236 ? -47.645 15.495 -45.501 1.00 0.00 375 ALA X CA 1
ATOM 6653 C C . ALA B 2 236 ? -47.772 15.182 -46.994 1.00 0.00 375 ALA X C 1
ATOM 6654 O O . ALA B 2 236 ? -48.138 14.066 -47.363 1.00 0.00 375 ALA X O 1
ATOM 6656 N N . ASN B 2 237 ? -47.505 16.077 -47.963 1.00 0.00 376 ASN X N 1
ATOM 6657 C CA . ASN B 2 237 ? -47.729 15.700 -49.355 1.00 0.00 376 ASN X CA 1
ATOM 6658 C C . ASN B 2 237 ? -46.512 16.040 -50.138 1.00 0.00 376 ASN X C 1
ATOM 6659 O O . ASN B 2 237 ? -46.619 16.451 -51.278 1.00 0.00 376 ASN X O 1
ATOM 6664 N N . TYR B 2 238 ? -45.308 15.793 -49.579 1.00 0.00 377 TYR X N 1
ATOM 6665 C CA . TYR B 2 238 ? -44.072 16.320 -50.105 1.00 0.00 377 TYR X CA 1
ATOM 6666 C C . TYR B 2 238 ? -43.563 15.422 -51.142 1.00 0.00 377 TYR X C 1
ATOM 6667 O O . TYR B 2 238 ? -43.017 15.877 -52.142 1.00 0.00 377 TYR X O 1
ATOM 6676 N N . LYS B 2 239 ? -43.738 14.112 -50.908 1.00 0.00 378 LYS X N 1
ATOM 6677 C CA . LYS B 2 239 ? -43.541 13.093 -51.878 1.00 0.00 378 LYS X CA 1
ATOM 6678 C C . LYS B 2 239 ? -44.306 13.399 -53.136 1.00 0.00 378 LYS X C 1
ATOM 6679 O O . LYS B 2 239 ? -43.761 13.142 -54.209 1.00 0.00 378 LYS X O 1
ATOM 6685 N N . ASN B 2 240 ? -45.567 13.960 -53.052 1.00 0.00 379 ASN X N 1
ATOM 6686 C CA . ASN B 2 240 ? -46.350 14.074 -54.278 1.00 0.00 379 ASN X CA 1
ATOM 6687 C C . ASN B 2 240 ? -45.713 15.089 -55.222 1.00 0.00 379 ASN X C 1
ATOM 6688 O O . ASN B 2 240 ? -45.696 14.908 -56.439 1.00 0.00 379 ASN X O 1
ATOM 6693 N N . PHE B 2 241 ? -45.197 16.160 -54.634 1.00 0.00 380 PHE X N 1
ATOM 6694 C CA . PHE B 2 241 ? -44.558 17.230 -55.388 1.00 0.00 380 PHE X CA 1
ATOM 6695 C C . PHE B 2 241 ? -43.093 16.902 -55.686 1.00 0.00 380 PHE X C 1
ATOM 6696 O O . PHE B 2 241 ? -42.436 17.597 -56.462 1.00 0.00 380 PHE X O 1
ATOM 6704 N N . GLY B 2 242 ? -42.588 15.847 -55.052 1.00 0.00 381 GLY X N 1
ATOM 6705 C CA . GLY B 2 242 ? -41.205 15.440 -55.242 1.00 0.00 381 GLY X CA 1
ATOM 6706 C C . GLY B 2 242 ? -40.219 16.383 -54.569 1.00 0.00 381 GLY X C 1
ATOM 6707 O O . GLY B 2 242 ? -39.007 16.189 -54.652 1.00 0.00 381 GLY X O 1
ATOM 6708 N N . ALA B 2 243 ? -40.744 17.402 -53.896 1.00 0.00 382 ALA X N 1
ATOM 6709 C CA . ALA B 2 243 ? -39.909 18.367 -53.207 1.00 0.00 382 ALA X CA 1
ATOM 6710 C C . ALA B 2 243 ? -39.567 17.871 -51.814 1.00 0.00 382 ALA X C 1
ATOM 6711 O O . ALA B 2 243 ? -40.196 16.947 -51.295 1.00 0.00 382 ALA X O 1
ATOM 6713 N N . THR B 2 244 ? -38.408 18.350 -51.270 1.00 0.00 383 THR X N 1
ATOM 6714 C CA . THR B 2 244 ? -37.713 17.605 -50.204 1.00 0.00 383 THR X CA 1
ATOM 6715 C C . THR B 2 244 ? -37.684 18.483 -49.025 1.00 0.00 383 THR X C 1
ATOM 6716 O O . THR B 2 244 ? -37.358 19.651 -49.200 1.00 0.00 383 THR X O 1
ATOM 6720 N N . LEU B 2 245 ? -38.025 17.964 -47.816 1.00 0.00 384 LEU X N 1
ATOM 6721 C CA . LEU B 2 245 ? -38.350 18.861 -46.742 1.00 0.00 384 LEU X CA 1
ATOM 6722 C C . LEU B 2 245 ? -37.638 18.956 -45.444 1.00 0.00 384 LEU X C 1
ATOM 6723 O O . LEU B 2 245 ? -37.183 18.003 -44.816 1.00 0.00 384 LEU X O 1
ATOM 6728 N N . GLU B 2 246 ? -37.533 20.261 -45.101 1.00 0.00 385 GLU X N 1
ATOM 6729 C CA . GLU B 2 246 ? -36.733 20.881 -44.132 1.00 0.00 385 GLU X CA 1
ATOM 6730 C C . GLU B 2 246 ? -37.682 21.876 -43.553 1.00 0.00 385 GLU X C 1
ATOM 6731 O O . GLU B 2 246 ? -38.359 22.619 -44.265 1.00 0.00 385 GLU X O 1
ATOM 6737 N N . PHE B 2 247 ? -37.763 21.837 -42.219 1.00 0.00 386 PHE X N 1
ATOM 6738 C CA . PHE B 2 247 ? -38.536 22.685 -41.363 1.00 0.00 386 PHE X CA 1
ATOM 6739 C C . PHE B 2 247 ? -37.457 23.418 -40.648 1.00 0.00 386 PHE X C 1
ATOM 6740 O O . PHE B 2 247 ? -36.363 22.885 -40.491 1.00 0.00 386 PHE X O 1
ATOM 6748 N N . ILE B 2 248 ? -37.718 24.644 -40.151 1.00 0.00 387 ILE X N 1
ATOM 6749 C CA . ILE B 2 248 ? -36.669 25.392 -39.471 1.00 0.00 387 ILE X CA 1
ATOM 6750 C C . ILE B 2 248 ? -37.382 26.417 -38.564 1.00 0.00 387 ILE X C 1
ATOM 6751 O O . ILE B 2 248 ? -38.570 26.665 -38.730 1.00 0.00 387 ILE X O 1
ATOM 6756 N N . THR B 2 249 ? -36.695 27.003 -37.542 1.00 0.00 388 THR X N 1
ATOM 6757 C CA . THR B 2 249 ? -37.142 28.075 -36.661 1.00 0.00 388 THR X CA 1
ATOM 6758 C C . THR B 2 249 ? -36.312 29.335 -36.883 1.00 0.00 388 THR X C 1
ATOM 6759 O O . THR B 2 249 ? -35.977 29.675 -38.018 1.00 0.00 388 THR X O 1
ATOM 6763 N N . ASP B 2 250 ? -35.985 30.023 -35.795 1.00 0.00 389 ASP X N 1
ATOM 6764 C CA . ASP B 2 250 ? -35.196 31.246 -35.871 1.00 0.00 389 ASP X CA 1
ATOM 6765 C C . ASP B 2 250 ? -34.056 31.217 -34.859 1.00 0.00 389 ASP X C 1
ATOM 6766 O O . ASP B 2 250 ? -34.248 31.536 -33.685 1.00 0.00 389 ASP X O 1
ATOM 6771 N N . LYS B 2 251 ? -32.870 30.833 -35.320 1.00 0.00 390 LYS X N 1
ATOM 6772 C CA . LYS B 2 251 ? -31.698 30.762 -34.454 1.00 0.00 390 LYS X CA 1
ATOM 6773 C C . LYS B 2 251 ? -30.433 30.533 -35.273 1.00 0.00 390 LYS X C 1
ATOM 6774 O O . LYS B 2 251 ? -30.122 29.403 -35.647 1.00 0.00 390 LYS X O 1
ATOM 6780 N N . SER B 2 252 ? -29.705 31.611 -35.548 1.00 0.00 391 SER X N 1
ATOM 6781 C CA . SER B 2 252 ? -28.473 31.527 -36.322 1.00 0.00 391 SER X CA 1
ATOM 6782 C C . SER B 2 252 ? -28.340 32.721 -37.259 1.00 0.00 391 SER X C 1
ATOM 6783 O O . SER B 2 252 ? -29.279 33.499 -37.428 1.00 0.00 391 SER X O 1
ATOM 6786 N N . SER B 2 253 ? -27.143 32.909 -37.860 1.00 0.00 392 SER X N 1
ATOM 6787 C CA . SER B 2 253 ? -26.612 34.121 -38.478 1.00 0.00 392 SER X CA 1
ATOM 6788 C C . SER B 2 253 ? -27.623 34.755 -39.417 1.00 0.00 392 SER X C 1
ATOM 6789 O O . SER B 2 253 ? -28.539 35.476 -39.024 1.00 0.00 392 SER X O 1
ATOM 6792 N N . GLU B 2 254 ? -27.393 34.523 -40.709 1.00 0.00 393 GLU X N 1
ATOM 6793 C CA . GLU B 2 254 ? -28.342 34.379 -41.782 1.00 0.00 393 GLU X CA 1
ATOM 6794 C C . GLU B 2 254 ? -29.728 33.756 -41.485 1.00 0.00 393 GLU X C 1
ATOM 6795 O O . GLU B 2 254 ? -30.573 33.688 -42.364 1.00 0.00 393 GLU X O 1
ATOM 6801 N N . GLY B 2 255 ? -29.995 33.226 -40.267 1.00 0.00 394 GLY X N 1
ATOM 6802 C CA . GLY B 2 255 ? -31.292 32.859 -39.702 1.00 0.00 394 GLY X CA 1
ATOM 6803 C C . GLY B 2 255 ? -32.309 33.988 -39.782 1.00 0.00 394 GLY X C 1
ATOM 6804 O O . GLY B 2 255 ? -33.415 33.805 -40.285 1.00 0.00 394 GLY X O 1
ATOM 6805 N N . ALA B 2 256 ? -31.971 35.179 -39.221 1.00 0.00 395 ALA X N 1
ATOM 6806 C CA . ALA B 2 256 ? -32.729 36.426 -39.238 1.00 0.00 395 ALA X CA 1
ATOM 6807 C C . ALA B 2 256 ? -33.092 36.868 -40.655 1.00 0.00 395 ALA X C 1
ATOM 6808 O O . ALA B 2 256 ? -34.010 37.666 -40.842 1.00 0.00 395 ALA X O 1
ATOM 6810 N N . GLN B 2 257 ? -32.381 36.355 -41.658 1.00 0.00 396 GLN X N 1
ATOM 6811 C CA . GLN B 2 257 ? -32.657 36.713 -43.043 1.00 0.00 396 GLN X CA 1
ATOM 6812 C C . GLN B 2 257 ? -33.986 36.122 -43.503 1.00 0.00 396 GLN X C 1
ATOM 6813 O O . GLN B 2 257 ? -34.751 36.765 -44.224 1.00 0.00 396 GLN X O 1
ATOM 6819 N N . PHE B 2 258 ? -34.265 34.872 -43.096 1.00 0.00 397 PHE X N 1
ATOM 6820 C CA . PHE B 2 258 ? -35.469 34.152 -43.426 1.00 0.00 397 PHE X CA 1
ATOM 6821 C C . PHE B 2 258 ? -36.691 34.832 -42.848 1.00 0.00 397 PHE X C 1
ATOM 6822 O O . PHE B 2 258 ? -37.779 34.899 -43.368 1.00 0.00 397 PHE X O 1
ATOM 6830 N N . VAL B 2 259 ? -36.649 35.283 -41.642 1.00 0.00 398 VAL X N 1
ATOM 6831 C CA . VAL B 2 259 ? -37.775 35.953 -41.007 1.00 0.00 398 VAL X CA 1
ATOM 6832 C C . VAL B 2 259 ? -38.126 37.242 -41.743 1.00 0.00 398 VAL X C 1
ATOM 6833 O O . VAL B 2 259 ? -39.299 37.526 -41.996 1.00 0.00 398 VAL X O 1
ATOM 6837 N N . THR B 2 260 ? -37.104 38.021 -42.082 1.00 0.00 399 THR X N 1
ATOM 6838 C CA . THR B 2 260 ? -37.302 39.281 -42.788 1.00 0.00 399 THR X CA 1
ATOM 6839 C C . THR B 2 260 ? -37.637 39.034 -44.254 1.00 0.00 399 THR X C 1
ATOM 6840 O O . THR B 2 260 ? -38.306 39.846 -44.893 1.00 0.00 399 THR X O 1
ATOM 6844 N N . GLY B 2 261 ? -37.170 37.907 -44.781 1.00 0.00 400 GLY X N 1
ATOM 6845 C CA . GLY B 2 261 ? -37.419 37.553 -46.166 1.00 0.00 400 GLY X CA 1
ATOM 6846 C C . GLY B 2 261 ? -38.106 36.209 -46.309 1.00 0.00 400 GLY X C 1
ATOM 6847 O O . GLY B 2 261 ? -39.163 36.105 -46.931 1.00 0.00 400 GLY X O 1
ATOM 6848 N N . PHE B 2 262 ? -37.618 35.076 -45.893 1.00 0.00 401 PHE X N 1
ATOM 6849 C CA . PHE B 2 262 ? -38.049 33.878 -46.578 1.00 0.00 401 PHE X CA 1
ATOM 6850 C C . PHE B 2 262 ? -38.685 33.186 -45.431 1.00 0.00 401 PHE X C 1
ATOM 6851 O O . PHE B 2 262 ? -38.084 32.331 -44.779 1.00 0.00 401 PHE X O 1
ATOM 6859 N N . GLY B 2 263 ? -39.930 33.696 -45.136 1.00 0.00 402 GLY X N 1
ATOM 6860 C CA . GLY B 2 263 ? -40.521 33.800 -43.809 1.00 0.00 402 GLY X CA 1
ATOM 6861 C C . GLY B 2 263 ? -41.205 32.563 -43.471 1.00 0.00 402 GLY X C 1
ATOM 6862 O O . GLY B 2 263 ? -42.421 32.490 -43.295 1.00 0.00 402 GLY X O 1
ATOM 6863 N N . GLY B 2 264 ? -40.356 31.537 -43.412 1.00 0.00 403 GLY X N 1
ATOM 6864 C CA . GLY B 2 264 ? -40.752 30.220 -43.187 1.00 0.00 403 GLY X CA 1
ATOM 6865 C C . GLY B 2 264 ? -40.978 29.631 -44.493 1.00 0.00 403 GLY X C 1
ATOM 6866 O O . GLY B 2 264 ? -41.844 28.785 -44.590 1.00 0.00 403 GLY X O 1
ATOM 6867 N N . ILE B 2 265 ? -40.271 30.061 -45.538 1.00 0.00 404 ILE X N 1
ATOM 6868 C CA . ILE B 2 265 ? -40.784 29.782 -46.850 1.00 0.00 404 ILE X CA 1
ATOM 6869 C C . ILE B 2 265 ? -39.547 29.781 -47.730 1.00 0.00 404 ILE X C 1
ATOM 6870 O O . ILE B 2 265 ? -38.460 30.213 -47.339 1.00 0.00 404 ILE X O 1
ATOM 6875 N N . GLY B 2 266 ? -39.743 29.233 -48.977 1.00 0.00 405 GLY X N 1
ATOM 6876 C CA . GLY B 2 266 ? -38.731 29.246 -50.017 1.00 0.00 405 GLY X CA 1
ATOM 6877 C C . GLY B 2 266 ? -38.670 27.932 -50.773 1.00 0.00 405 GLY X C 1
ATOM 6878 O O . GLY B 2 266 ? -38.606 26.862 -50.169 1.00 0.00 405 GLY X O 1
ATOM 6879 N N . ALA B 2 267 ? -38.675 27.985 -52.124 1.00 0.00 406 ALA X N 1
ATOM 6880 C CA . ALA B 2 267 ? -38.534 26.800 -52.940 1.00 0.00 406 ALA X CA 1
ATOM 6881 C C . ALA B 2 267 ? -37.244 26.893 -53.722 1.00 0.00 406 ALA X C 1
ATOM 6882 O O . ALA B 2 267 ? -36.957 27.930 -54.305 1.00 0.00 406 ALA X O 1
ATOM 6884 N N . MET B 2 268 ? -36.425 25.803 -53.723 1.00 0.00 407 MET X N 1
ATOM 6885 C CA . MET B 2 268 ? -35.197 25.676 -54.493 1.00 0.00 407 MET X CA 1
ATOM 6886 C C . MET B 2 268 ? -35.356 24.726 -55.638 1.00 0.00 407 MET X C 1
ATOM 6887 O O . MET B 2 268 ? -35.619 23.556 -55.400 1.00 0.00 407 MET X O 1
ATOM 6892 N N . LEU B 2 269 ? -35.069 25.111 -56.899 1.00 0.00 408 LEU X N 1
ATOM 6893 C CA . LEU B 2 269 ? -35.360 24.299 -58.071 1.00 0.00 408 LEU X CA 1
ATOM 6894 C C . LEU B 2 269 ? -34.308 23.327 -58.552 1.00 0.00 408 LEU X C 1
ATOM 6895 O O . LEU B 2 269 ? -33.112 23.492 -58.321 1.00 0.00 408 LEU X O 1
ATOM 6900 N N . ARG B 2 270 ? -34.801 22.257 -59.238 1.00 0.00 409 ARG X N 1
ATOM 6901 C CA . ARG B 2 270 ? -34.053 21.183 -59.855 1.00 0.00 409 ARG X CA 1
ATOM 6902 C C . ARG B 2 270 ? -33.318 21.536 -61.107 1.00 0.00 409 ARG X C 1
ATOM 6903 O O . ARG B 2 270 ? -32.231 21.009 -61.344 1.00 0.00 409 ARG X O 1
ATOM 6911 N N . TYR B 2 271 ? -33.919 22.398 -61.955 1.00 0.00 410 TYR X N 1
ATOM 6912 C CA . TYR B 2 271 ? -33.510 22.487 -63.331 1.00 0.00 410 TYR X CA 1
ATOM 6913 C C . TYR B 2 271 ? -33.234 23.908 -63.643 1.00 0.00 410 TYR X C 1
ATOM 6914 O O . TYR B 2 271 ? -32.154 24.144 -64.179 1.00 0.00 410 TYR X O 1
ATOM 6923 N N . LYS B 2 272 ? -34.263 24.816 -63.446 1.00 0.00 411 LYS X N 1
ATOM 6924 C CA . LYS B 2 272 ? -34.343 26.252 -63.789 1.00 0.00 411 LYS X CA 1
ATOM 6925 C C . LYS B 2 272 ? -35.793 26.553 -64.192 1.00 0.00 411 LYS X C 1
ATOM 6926 O O . LYS B 2 272 ? -36.325 25.813 -65.001 1.00 0.00 411 LYS X O 1
ATOM 6932 N N . VAL B 2 273 ? -36.493 27.643 -63.759 1.00 0.00 412 VAL X N 1
ATOM 6933 C CA . VAL B 2 273 ? -37.912 27.840 -64.119 1.00 0.00 412 VAL X CA 1
ATOM 6934 C C . VAL B 2 273 ? -38.229 29.120 -64.835 1.00 0.00 412 VAL X C 1
ATOM 6935 O O . VAL B 2 273 ? -37.410 30.019 -65.019 1.00 0.00 412 VAL X O 1
ATOM 6939 N N . ASN B 2 274 ? -39.538 29.158 -65.172 1.00 0.00 413 ASN X N 1
ATOM 6940 C CA . ASN B 2 274 ? -40.369 30.274 -65.490 1.00 0.00 413 ASN X CA 1
ATOM 6941 C C . ASN B 2 274 ? -41.211 30.359 -64.233 1.00 0.00 413 ASN X C 1
ATOM 6942 O O . ASN B 2 274 ? -41.746 29.363 -63.748 1.00 0.00 413 ASN X O 1
ATOM 6947 N N . PHE B 2 275 ? -41.314 31.582 -63.670 1.00 0.00 414 PHE X N 1
ATOM 6948 C CA . PHE B 2 275 ? -41.769 31.975 -62.347 1.00 0.00 414 PHE X CA 1
ATOM 6949 C C . PHE B 2 275 ? -43.269 31.930 -62.398 1.00 0.00 414 PHE X C 1
ATOM 6950 O O . PHE B 2 275 ? -43.807 31.646 -63.470 1.00 0.00 414 PHE X O 1
ATOM 6958 N N . GLU B 2 276 ? -44.010 32.124 -61.254 1.00 0.00 415 GLU X N 1
ATOM 6959 C CA . GLU B 2 276 ? -45.417 31.903 -61.270 1.00 0.00 415 GLU X CA 1
ATOM 6960 C C . GLU B 2 276 ? -46.147 32.730 -62.272 1.00 0.00 415 GLU X C 1
ATOM 6961 O O . GLU B 2 276 ? -45.664 33.778 -62.710 1.00 0.00 415 GLU X O 1
ATOM 6967 N N . GLN B 2 277 ? -47.363 32.271 -62.609 1.00 0.00 416 GLN X N 1
ATOM 6968 C CA . GLN B 2 277 ? -48.270 33.081 -63.350 1.00 0.00 416 GLN X CA 1
ATOM 6969 C C . GLN B 2 277 ? -49.367 33.446 -62.382 1.00 0.00 416 GLN X C 1
ATOM 6970 O O . GLN B 2 277 ? -49.207 33.392 -61.161 1.00 0.00 416 GLN X O 1
ATOM 6976 N N . LEU B 2 278 ? -50.489 33.875 -62.968 1.00 0.00 417 LEU X N 1
ATOM 6977 C CA . LEU B 2 278 ? -51.697 34.424 -62.362 1.00 0.00 417 LEU X CA 1
ATOM 6978 C C . LEU B 2 278 ? -52.769 34.688 -63.414 1.00 0.00 417 LEU X C 1
ATOM 6979 O O . LEU B 2 278 ? -53.073 33.823 -64.235 1.00 0.00 417 LEU X O 1
ATOM 6984 N N . VAL B 2 279 ? -53.339 35.889 -63.382 1.00 0.00 418 VAL X N 1
ATOM 6985 C CA . VAL B 2 279 ? -54.378 36.269 -64.331 1.00 0.00 418 VAL X CA 1
ATOM 6986 C C . VAL B 2 279 ? -54.632 37.772 -64.297 1.00 0.00 418 VAL X C 1
ATOM 6987 O O . VAL B 2 279 ? -54.829 38.401 -65.337 1.00 0.00 418 VAL X O 1
ATOM 6991 N N . ASP B 2 280 ? -54.626 38.341 -63.096 1.00 0.00 419 ASP X N 1
ATOM 6992 C CA . ASP B 2 280 ? -54.856 39.771 -62.925 1.00 0.00 419 ASP X CA 1
ATOM 6993 C C . ASP B 2 280 ? -54.100 40.580 -63.974 1.00 0.00 419 ASP X C 1
ATOM 6994 O O . ASP B 2 280 ? -54.320 41.783 -64.122 1.00 0.00 419 ASP X O 1
ATOM 6999 N N . GLU B 2 281 ? -53.209 39.913 -64.700 1.00 0.00 420 GLU X N 1
ATOM 7000 C CA . GLU B 2 281 ? -52.419 40.569 -65.735 1.00 0.00 420 GLU X CA 1
ATOM 7001 C C . GLU B 2 281 ? -53.213 40.705 -67.030 1.00 0.00 420 GLU X C 1
ATOM 7002 O O . GLU B 2 281 ? -54.228 40.035 -67.222 1.00 0.00 420 GLU X O 1
ATOM 7008 N N . SER B 2 282 ? -52.745 41.579 -67.916 1.00 0.00 421 SER X N 1
ATOM 7009 C CA . SER B 2 282 ? -53.410 41.805 -69.194 1.00 0.00 421 SER X CA 1
ATOM 7010 C C . SER B 2 282 ? -52.467 41.538 -70.362 1.00 0.00 421 SER X C 1
ATOM 7011 O O . SER B 2 282 ? -51.576 41.259 -70.004 1.00 0.00 421 SER X O 1
#